Protein AF-0000000084989779 (afdb_homodimer)

pLDDT: mean 95.91, std 6.31, range [48.44, 98.94]

Sequence (964 aa):
MLGKYGVFPPTDPEFEDPPKLDKYDVIVVGGGGGGYHGAFQLSAGGYRVLMVDDKGNLGGNCLYEGCIPSKSVFYMVYLAERLRRLAKRSAGAAEVKAIWEEAVDHKDEVQYLRYLQHIREIKEHGNVDFVKGVARVLDGRRVEVTAVDGSWRKTVEGSRLLLATGSVAVRLPIPGAELAIGSEELFGYRTKRRTLPREVVVIGGGYIGVEVASAMASAGAKVTVVEMLPRIMSGWDSSIVSMIEGALKGRGVEILTNSRVTAIREESGQKVVEFQRPDGSKGTVAGEEVVMAVGRKPYVEGLEALGIVEKGRVVADSSMSTKAPGVYAAGDVLGKYMLYHAAVKESTVAAWNIMMGRPVYEVNFNAIPLTLFTEPEAAMVGISEDEARARGIPYVAVQYPLEDDSYAQIVGVREGWVKLIVERESQRIIGGSVYGEAASMIINEIALAVAVNARVRDLALLAHAHPTIFESIDRAAVRFSLMLGKYGVFPPTDPEFEDPPKLDKYDVIVVGGGGGGYHGAFQLSAGGYRVLMVDDKGNLGGNCLYEGCIPSKSVFYMVYLAERLRRLAKRSAGAAEVKAIWEEAVDHKDEVQYLRYLQHIREIKEHGNVDFVKGVARVLDGRRVEVTAVDGSWRKTVEGSRLLLATGSVAVRLPIPGAELAIGSEELFGYRTKRRTLPREVVVIGGGYIGVEVASAMASAGAKVTVVEMLPRIMSGWDSSIVSMIEGALKGRGVEILTNSRVTAIREESGQKVVEFQRPDGSKGTVAGEEVVMAVGRKPYVEGLEALGIVEKGRVVADSSMSTKAPGVYAAGDVLGKYMLYHAAVKESTVAAWNIMMGRPVYEVNFNAIPLTLFTEPEAAMVGISEDEARARGIPYVAVQYPLEDDSYAQIVGVREGWVKLIVERESQRIIGGSVYGEAASMIINEIALAVAVNARVRDLALLAHAHPTIFESIDRAAVRFSL

Secondary structure (DSSP, 8-state):
-TT--SSPPP--GGGGSPPS-SEEEEEEE--STTTHHHHHHHHHTT--EEEEETTSSSSHHHHHTSHHHHHHHHHHHHHHHHHHHH-TTTS----HHHHHHHHHHHHHHHHHHHHHHHHHHHHH-TTEEEEEEEEEE-SSSEEEEEETTSS-EEEEEEEEEEE---EEE----STTGGGSB-HHHHHSTT-S--S--SEEEEE--SHHHHHHHHHHHHHT-EEEEE-SSSSSSTTS-HHHHHHHHHHHHHTT-EEE-S-EEEEEEEETTEEEEEEE-TTS-EEEEEESEEEE---EEE--TT-GGGT-EETTEE---TT-B-SSTTEEE-SGGGSS---HHHHHHHHHHHHHHHHHTS------GGG--EEE-SSSEEEEEE--HHHHHHHT--EEEEEEEGGG-HHHHHHT----EEEEEEETTT-BEEEEEEEETTHHHHHHHHHHHHHTT-BHHHHHT----TTSTTHHHHHHHTT---/-TT--SSPPP--GGGGSPPS-SEEEEEEE--STTTHHHHHHHHHTT--EEEEETTSSSSHHHHHTSHHHHHHHHHHHHHHHHHHHH-TTTS----HHHHHHHHHHHHHHHHHHHHHHHHHHHHH-TTEEEEEEEEEE-SSSEEEEEETTSS-EEEEEEEEEEE---EEE----STTGGGSB-HHHHHSTT-S--S--SEEEEE--SHHHHHHHHHHHHHT-EEEEE-SSSSSSTTS-HHHHHHHHHHHHHTT-EEE-S-EEEEEEEETTEEEEEEE-TTS-EEEEEESEEEE---EEE--TT-GGGT-EETTEE---TT-B-SSTTEEE-SGGGSS---HHHHHHHHHHHHHHHHHTS------GGG--EEE-SSSEEEEEE--HHHHHHHT--EEEEEEEGGG-HHHHHHT----EEEEEEETTT-BEEEEEEEETTHHHHHHHHHHHHHTT-BHHHHHT----SS-TTHHHHHHHTT---

InterPro domains:
  IPR001100 Pyridine nucleotide-disulphide oxidoreductase, class I [PIRSF000350] (22-477)
  IPR004099 Pyridine nucleotide-disulphide oxidoreductase, dimerisation domain [PF02852] (368-476)
  IPR012999 Pyridine nucleotide-disulphide oxidoreductase, class I, active site [PS00076] (59-69)
  IPR016156 FAD/NAD-linked reductase, dimerisation domain superfamily [G3DSA:3.30.390.30] (366-481)
  IPR016156 FAD/NAD-linked reductase, dimerisation domain superfamily [SSF55424] (366-479)
  IPR023753 FAD/NAD(P)-binding domain [PF07992] (24-346)
  IPR036188 FAD/NAD(P)-binding domain superfamily [G3DSA:3.50.50.60] (24-351)
  IPR036188 FAD/NAD(P)-binding domain superfamily [G3DSA:3.50.50.60] (174-299)
  IPR036188 FAD/NAD(P)-binding domain superfamily [SSF51905] (12-354)
  IPR050151 Class-I pyridine nucleotide-disulfide oxidoreductase [PTHR22912] (23-478)

Radius of gyration: 29.81 Å; Cα contacts (8 Å, |Δi|>4): 2461; chains: 2; bounding box: 59×95×90 Å

Foldseek 3Di:
DQQDAPDFADADPQQADPFPDQEWQEEEEAQALLGVLLVLVLLVVPTQYEYEGQSRFHHPCCLFQRVQQLVLQLVLLVVLLLCCVPVVPPSPPPPLQVSQLVSLVRSLVRSNVVRVVRNVSQVVRVSYRHHNFHWFDPEQFKIWTARSVRPDIDIHGHSFYEYENAWDADFDPAAASVQAAERCQSGGNPHPPRGQFQEEEEEAQAQVRLAVLQSSLSSPHQYEYEELAQFGHPPDDPVLSVVSVVVSVVSRYHYHYQWAWHYWDDDPQWIKTKTAHPVGDIDIDITNHYYYHHDIAADCPNVVVHVQDDPRAGDAAQLQDTPRPRYGYFECSRVPPNDSVRSNVSSNSVSVCSSVVHRPDGDPQQLDKDKRVHVFIKIKGFADPVRCVVVVFAWDKFKFFQLPAPVCVVSVKRGWIKIFIARDPLQWTGMIMTTIHPRVPLSNVSSVSNVVRPHLVVLLPDDDDPPDPNVRSNVRSVPDDD/DQLDAPDFADADPQQADPFPDQEWQEEEEAQALLGVLLVLVLLVVPTQYEYEGQSRFHHPCCLFQRVQQLVLQLVLLVVLLLCCVPVVPPSPPPVLQVSQLVSLVRSLVRSNVVRVVRNVSQVVRVSYRHHNFHWFDPEQFKIWTARSVRPDIGIHGHSFYEYENAWDADFDPAAASVQAAERCQSGGNPHPPRGQFQEEEEEAQAQVRLAVLQSSLSSPHQYEYEELAQFGHPPDDPVLSVVSVVVSVVSNYHYHYQWAWHYWDDDPQWIKTKTAHPVGDIDIDITNHYYYHHDIAADCPNVVVHVQDDPRAGDAAQLQDTPRPRYGYFECSRVPPNDSVRSNVSSNSVSVCSSVVHRPDGDPQQLDKDKRVHVFIKIKGFADPVRCVVVVFAWDKFKFFQLPAPVCVVSVKRGWIKMFIARDPLQWTGMIMTTIHPRVPLSNVSSVSNVVRPHLVVLLPDDDDPPDPNVRSNVRSVPDDD

Solvent-accessible surface area (backbone atoms only — not comparable to full-atom values): 47451 Å² total; per-residue (Å²): 112,91,61,68,61,96,54,71,60,70,62,58,77,74,24,62,43,75,77,90,60,60,66,32,51,31,34,28,40,20,28,18,39,18,16,44,53,10,51,51,52,33,31,76,71,69,36,40,30,36,37,33,20,46,60,36,48,63,40,41,59,38,45,42,24,32,57,52,23,46,50,24,29,41,49,47,46,48,50,53,50,49,43,44,68,63,29,75,77,63,46,53,80,55,57,50,64,56,47,44,41,40,14,50,52,48,18,40,51,38,45,51,53,47,40,54,48,43,53,52,53,48,65,72,35,78,43,45,48,57,25,26,14,47,76,42,56,75,52,68,37,34,35,36,39,30,32,68,84,62,82,48,74,49,72,30,36,19,70,24,30,39,44,9,60,22,57,42,76,48,72,71,95,38,58,44,47,82,72,40,37,42,51,52,51,64,33,17,58,77,44,85,59,53,71,77,54,67,25,35,32,28,37,21,33,39,72,66,22,45,29,50,46,38,45,41,27,71,42,65,24,44,31,35,36,36,16,53,46,84,54,58,45,78,91,55,60,65,70,57,45,52,51,51,51,50,46,39,44,73,56,57,38,44,77,41,50,37,25,39,72,58,34,36,44,80,55,96,87,25,38,33,38,31,27,36,30,91,86,66,51,71,50,75,51,71,15,67,41,40,38,48,31,69,52,65,42,31,45,51,84,64,44,57,87,60,72,33,56,55,96,66,16,40,54,54,52,61,34,14,43,34,86,38,75,53,30,29,41,15,23,26,18,44,59,73,60,74,39,62,31,50,5,32,38,34,8,37,29,30,30,53,18,61,73,65,72,46,82,79,42,63,60,64,76,59,25,45,51,46,69,42,78,35,79,61,17,27,21,35,24,43,48,46,73,68,53,29,60,74,71,66,50,64,62,47,78,29,60,28,58,24,67,77,32,69,33,26,44,54,75,70,42,34,58,48,32,33,36,40,31,26,34,59,89,81,33,24,30,48,18,33,40,26,35,15,70,61,11,55,59,52,42,40,43,54,19,48,32,35,67,69,54,34,36,40,65,61,42,33,60,44,32,35,37,71,81,34,66,59,36,42,54,23,58,10,33,59,64,64,74,134,112,90,60,68,61,98,55,70,60,69,62,59,78,75,26,63,45,75,78,90,60,59,67,32,50,30,33,28,39,20,28,18,39,18,17,44,53,11,52,53,52,33,31,76,70,69,37,39,31,37,36,33,18,47,61,36,50,63,42,40,61,38,44,41,24,32,57,52,24,45,49,24,29,42,48,47,48,47,52,53,48,48,43,45,69,63,30,76,78,64,46,52,79,57,56,51,61,58,48,43,40,42,15,51,51,47,18,40,50,40,44,50,53,50,39,54,48,42,54,51,53,48,66,71,35,79,44,45,48,57,27,26,14,46,76,42,57,74,50,70,37,34,35,38,38,29,33,66,86,60,82,48,72,48,72,33,37,19,71,25,32,39,45,9,60,22,56,43,78,48,74,72,94,39,58,42,48,82,72,39,40,42,51,52,52,65,33,16,57,77,43,86,58,51,71,78,55,68,25,37,32,29,38,22,33,39,70,66,23,46,28,49,46,39,45,43,28,69,37,65,24,44,31,35,34,36,14,53,46,86,57,59,46,78,90,56,58,65,70,57,47,51,51,51,50,50,44,38,42,73,57,57,37,43,78,41,49,36,26,38,72,59,34,34,45,79,55,96,88,26,40,35,39,30,27,37,30,92,88,64,52,71,49,73,49,71,15,66,40,38,39,47,31,69,51,67,42,30,46,51,84,65,45,56,88,60,71,34,56,56,96,65,16,40,52,51,51,60,36,14,43,35,86,39,75,54,30,28,42,15,22,26,19,42,60,74,60,74,40,62,31,49,5,32,39,32,9,39,30,30,30,52,18,61,75,66,72,45,82,79,42,62,59,65,75,58,24,43,48,47,67,43,77,35,79,60,16,28,19,36,23,44,49,46,72,68,53,30,60,75,70,66,50,64,63,47,77,31,61,29,58,25,67,76,31,68,34,25,46,52,74,68,43,33,56,50,32,32,36,41,29,26,34,61,88,80,33,24,31,49,17,33,38,27,35,13,70,61,11,55,58,52,42,40,43,54,18,49,32,35,67,69,54,34,36,42,65,62,42,33,59,45,32,34,39,72,81,33,66,57,37,42,53,22,58,9,32,59,64,63,75,132

Structure (mmCIF, N/CA/C/O backbone):
data_AF-0000000084989779-model_v1
#
loop_
_entity.id
_entity.type
_entity.pdbx_description
1 polymer 'Pyruvate/2-oxoglutarate dehydrogenase complex dihydrolipoamide dehydrogenase (E3) component'
#
loop_
_atom_site.group_PDB
_atom_site.id
_atom_site.type_symbol
_atom_site.label_atom_id
_atom_site.label_alt_id
_atom_site.label_comp_id
_atom_site.label_asym_id
_atom_site.label_entity_id
_atom_site.label_seq_id
_atom_site.pdbx_PDB_ins_code
_atom_site.Cartn_x
_atom_site.Cartn_y
_atom_site.Cartn_z
_atom_site.occupancy
_atom_site.B_iso_or_equiv
_atom_site.auth_seq_id
_atom_site.auth_comp_id
_atom_site.auth_asym_id
_atom_site.auth_atom_id
_atom_site.pdbx_PDB_model_num
ATOM 1 N N . MET A 1 1 ? 7.637 -32 -17.719 1 66.69 1 MET A N 1
ATOM 2 C CA . MET A 1 1 ? 7 -33.25 -17.266 1 66.69 1 MET A CA 1
ATOM 3 C C . MET A 1 1 ? 6.867 -33.281 -15.75 1 66.69 1 MET A C 1
ATOM 5 O O . MET A 1 1 ? 7.715 -32.75 -15.039 1 66.69 1 MET A O 1
ATOM 9 N N . LEU A 1 2 ? 5.672 -33.656 -15.375 1 83.75 2 LEU A N 1
ATOM 10 C CA . LEU A 1 2 ? 5.395 -33.781 -13.945 1 83.75 2 LEU A CA 1
ATOM 11 C C . LEU A 1 2 ? 6.41 -34.719 -13.273 1 83.75 2 LEU A C 1
ATOM 13 O O . LEU A 1 2 ? 6.82 -35.719 -13.859 1 83.75 2 LEU A O 1
ATOM 17 N N . GLY A 1 3 ? 6.926 -34.25 -12.211 1 85.81 3 GLY A N 1
ATOM 18 C CA . GLY A 1 3 ? 7.797 -35.094 -11.398 1 85.81 3 GLY A CA 1
ATOM 19 C C . GLY A 1 3 ? 9.266 -34.938 -11.758 1 85.81 3 GLY A C 1
ATOM 20 O O . GLY A 1 3 ? 10.102 -35.719 -11.281 1 85.81 3 GLY A O 1
ATOM 21 N N . LYS A 1 4 ? 9.562 -34.062 -12.648 1 87.5 4 LYS A N 1
ATOM 22 C CA . LYS A 1 4 ? 10.953 -33.812 -13.047 1 87.5 4 LYS A CA 1
ATOM 23 C C . LYS A 1 4 ? 11.391 -32.406 -12.695 1 87.5 4 LYS A C 1
ATOM 25 O O . LYS A 1 4 ? 11.141 -31.469 -13.461 1 87.5 4 LYS A O 1
ATOM 30 N N . TYR A 1 5 ? 12.055 -32.312 -11.648 1 90.75 5 TYR A N 1
ATOM 31 C CA . TYR A 1 5 ? 12.547 -31.031 -11.18 1 90.75 5 TYR A CA 1
ATOM 32 C C . TYR A 1 5 ? 14.039 -31.094 -10.875 1 90.75 5 TYR A C 1
ATOM 34 O O . TYR A 1 5 ? 14.539 -32.125 -10.398 1 90.75 5 TYR A O 1
ATOM 42 N N . GLY A 1 6 ? 14.75 -30.062 -11.273 1 87.19 6 GLY A N 1
ATOM 43 C CA . GLY A 1 6 ? 16.156 -30.016 -10.938 1 87.19 6 GLY A CA 1
ATOM 44 C C . GLY A 1 6 ? 16.422 -30.203 -9.453 1 87.19 6 GLY A C 1
ATOM 45 O O . GLY A 1 6 ? 17.312 -30.969 -9.055 1 87.19 6 GLY A O 1
ATOM 46 N N . VAL A 1 7 ? 15.797 -29.469 -8.656 1 94.19 7 VAL A N 1
ATOM 47 C CA . VAL A 1 7 ? 15.812 -29.578 -7.203 1 94.19 7 VAL A CA 1
ATOM 48 C C . VAL A 1 7 ? 14.383 -29.625 -6.676 1 94.19 7 VAL A C 1
ATOM 50 O O . VAL A 1 7 ? 13.586 -28.719 -6.922 1 94.19 7 VAL A O 1
ATOM 53 N N . PHE A 1 8 ? 14.086 -30.734 -5.977 1 95.69 8 PHE A N 1
ATOM 54 C CA . PHE A 1 8 ? 12.766 -30.812 -5.359 1 95.69 8 PHE A CA 1
ATOM 55 C C . PHE A 1 8 ? 12.688 -29.922 -4.125 1 95.69 8 PHE A C 1
ATOM 57 O O . PHE A 1 8 ? 13.672 -29.766 -3.398 1 95.69 8 PHE A O 1
ATOM 64 N N . PRO A 1 9 ? 11.5 -29.328 -3.939 1 96.62 9 PRO A N 1
ATOM 65 C CA . PRO A 1 9 ? 11.32 -28.594 -2.682 1 96.62 9 PRO A CA 1
ATOM 66 C C . PRO A 1 9 ? 11.477 -29.484 -1.453 1 96.62 9 PRO A C 1
ATOM 68 O O . PRO A 1 9 ? 11.305 -30.703 -1.546 1 96.62 9 PRO A O 1
ATOM 71 N N . PRO A 1 10 ? 11.766 -28.812 -0.289 1 96.75 10 PRO A N 1
ATOM 72 C CA . PRO A 1 10 ? 11.695 -29.594 0.942 1 96.75 10 PRO A CA 1
ATOM 73 C C . PRO A 1 10 ? 10.305 -30.188 1.19 1 96.75 10 PRO A C 1
ATOM 75 O O . PRO A 1 10 ? 9.297 -29.531 0.917 1 96.75 10 PRO A O 1
ATOM 78 N N . THR A 1 11 ? 10.312 -31.359 1.663 1 96.88 11 THR A N 1
ATOM 79 C CA . THR A 1 11 ? 9.062 -32.062 1.923 1 96.88 11 THR A CA 1
ATOM 80 C C . THR A 1 11 ? 9.156 -32.875 3.209 1 96.88 11 THR A C 1
ATOM 82 O O . THR A 1 11 ? 10.203 -32.875 3.869 1 96.88 11 THR A O 1
ATOM 85 N N . ASP A 1 12 ? 8 -33.312 3.674 1 97.62 12 ASP A N 1
ATOM 86 C CA . ASP A 1 12 ? 7.957 -34.25 4.797 1 97.62 12 ASP A CA 1
ATOM 87 C C . ASP A 1 12 ? 7.941 -35.688 4.309 1 97.62 12 ASP A C 1
ATOM 89 O O . ASP A 1 12 ? 7.199 -36.031 3.389 1 97.62 12 ASP A O 1
ATOM 93 N N . PRO A 1 13 ? 8.727 -36.594 4.953 1 96.88 13 PRO A N 1
ATOM 94 C CA . PRO A 1 13 ? 8.766 -38 4.527 1 96.88 13 PRO A CA 1
ATOM 95 C C . PRO A 1 13 ? 7.379 -38.656 4.531 1 96.88 13 PRO A C 1
ATOM 97 O O . PRO A 1 13 ? 7.098 -39.531 3.699 1 96.88 13 PRO A O 1
ATOM 100 N N . GLU A 1 14 ? 6.543 -38.219 5.355 1 97.19 14 GLU A N 1
ATOM 101 C CA . GLU A 1 14 ? 5.195 -38.781 5.441 1 97.19 14 GLU A CA 1
ATOM 102 C C . GLU A 1 14 ? 4.406 -38.5 4.164 1 97.19 14 GLU A C 1
ATOM 104 O O . GLU A 1 14 ? 3.473 -39.25 3.834 1 97.19 14 GLU A O 1
ATOM 109 N N . PHE A 1 15 ? 4.797 -37.5 3.443 1 98.38 15 PHE A N 1
ATOM 110 C CA . PHE A 1 15 ? 4.059 -37.125 2.246 1 98.38 15 PHE A CA 1
ATOM 111 C C . PHE A 1 15 ? 4.406 -38.062 1.082 1 98.38 15 PHE A C 1
ATOM 113 O O . PHE A 1 15 ? 3.754 -38 0.036 1 98.38 15 PHE A O 1
ATOM 120 N N . GLU A 1 16 ? 5.359 -38.875 1.215 1 97.56 16 GLU A N 1
ATOM 121 C CA . GLU A 1 16 ? 5.809 -39.781 0.148 1 97.56 16 GLU A CA 1
ATOM 122 C C . GLU A 1 16 ? 5.098 -41.125 0.222 1 97.56 16 GLU A C 1
ATOM 124 O O . GLU A 1 16 ? 5.215 -41.938 -0.692 1 97.56 16 GLU A O 1
ATOM 129 N N . ASP A 1 17 ? 4.355 -41.344 1.3 1 98 17 ASP A N 1
ATOM 130 C CA . ASP A 1 17 ? 3.57 -42.562 1.462 1 98 17 ASP A CA 1
ATOM 131 C C . ASP A 1 17 ? 2.348 -42.562 0.549 1 98 17 ASP A C 1
ATOM 133 O O . ASP A 1 17 ? 1.899 -41.5 0.11 1 98 17 ASP A O 1
ATOM 137 N N . PRO A 1 18 ? 1.848 -43.781 0.181 1 98.44 18 PRO A N 1
ATOM 138 C CA . PRO A 1 18 ? 0.597 -43.812 -0.581 1 98.44 18 PRO A CA 1
ATOM 139 C C . PRO A 1 18 ? -0.578 -43.219 0.188 1 98.44 18 PRO A C 1
ATOM 141 O O . PRO A 1 18 ? -0.499 -43.031 1.406 1 98.44 18 PRO A O 1
ATOM 144 N N . PRO A 1 19 ? -1.633 -42.844 -0.569 1 98.75 19 PRO A N 1
ATOM 145 C CA . PRO A 1 19 ? -2.828 -42.375 0.132 1 98.75 19 PRO A CA 1
ATOM 146 C C . PRO A 1 19 ? -3.246 -43.312 1.274 1 98.75 19 PRO A C 1
ATOM 148 O O . PRO A 1 19 ? -3.199 -44.531 1.132 1 98.75 19 PRO A O 1
ATOM 151 N N . LYS A 1 20 ? -3.703 -42.75 2.35 1 98.12 20 LYS A N 1
ATOM 152 C CA . LYS A 1 20 ? -4.02 -43.5 3.555 1 98.12 20 LYS A CA 1
ATOM 153 C C . LYS A 1 20 ? -5.336 -44.25 3.395 1 98.12 20 LYS A C 1
ATOM 155 O O . LYS A 1 20 ? -5.508 -45.344 3.967 1 98.12 20 LYS A O 1
ATOM 160 N N . LEU A 1 21 ? -6.262 -43.688 2.686 1 98.38 21 LEU A N 1
ATOM 161 C CA . LEU A 1 21 ? -7.59 -44.25 2.539 1 98.38 21 LEU A CA 1
ATOM 162 C C . LEU A 1 21 ? -7.836 -44.688 1.098 1 98.38 21 LEU A C 1
ATOM 164 O O . LEU A 1 21 ? -7.07 -44.344 0.199 1 98.38 21 LEU A O 1
ATOM 168 N N . ASP A 1 22 ? -8.953 -45.469 0.972 1 98.5 22 ASP A N 1
ATOM 169 C CA . ASP A 1 22 ? -9.375 -45.844 -0.368 1 98.5 22 ASP A CA 1
ATOM 170 C C . ASP A 1 22 ? -10.453 -44.906 -0.909 1 98.5 22 ASP A C 1
ATOM 172 O O . ASP A 1 22 ? -10.68 -44.844 -2.119 1 98.5 22 ASP A O 1
ATOM 176 N N . LYS A 1 23 ? -11.133 -44.281 0.035 1 98.62 23 LYS A N 1
ATOM 177 C CA . LYS A 1 23 ? -12.211 -43.375 -0.322 1 98.62 23 LYS A CA 1
ATOM 178 C C . LYS A 1 23 ? -12.086 -42.062 0.433 1 98.62 23 LYS A C 1
ATOM 180 O O . LYS A 1 23 ? -11.797 -42.031 1.632 1 98.62 23 LYS A O 1
ATOM 185 N N . TYR A 1 24 ? -12.211 -40.969 -0.256 1 98.81 24 TYR A N 1
ATOM 186 C CA . TYR A 1 24 ? -12.188 -39.625 0.299 1 98.81 24 TYR A CA 1
ATOM 187 C C . TYR A 1 24 ? -13.453 -38.875 -0.075 1 98.81 24 TYR A C 1
ATOM 189 O O . TYR A 1 24 ? -14.172 -39.25 -1 1 98.81 24 TYR A O 1
ATOM 197 N N . ASP A 1 25 ? -13.82 -37.844 0.706 1 98.81 25 ASP A N 1
ATOM 198 C CA . ASP A 1 25 ? -14.922 -36.969 0.313 1 98.81 25 ASP A CA 1
ATOM 199 C C . ASP A 1 25 ? -14.555 -36.156 -0.926 1 98.81 25 ASP A C 1
ATOM 201 O O . ASP A 1 25 ? -15.375 -36 -1.838 1 98.81 25 ASP A O 1
ATOM 205 N N . VAL A 1 26 ? -13.375 -35.656 -0.969 1 98.88 26 VAL A N 1
ATOM 206 C CA . VAL A 1 26 ? -12.914 -34.844 -2.088 1 98.88 26 VAL A CA 1
ATOM 207 C C . VAL A 1 26 ? -11.469 -35.188 -2.428 1 98.88 26 VAL A C 1
ATOM 209 O O . VAL A 1 26 ? -10.641 -35.344 -1.531 1 98.88 26 VAL A O 1
ATOM 212 N N . ILE A 1 27 ? -11.148 -35.344 -3.674 1 98.94 27 ILE A N 1
ATOM 213 C CA . ILE A 1 27 ? -9.773 -35.438 -4.16 1 98.94 27 ILE A CA 1
ATOM 214 C C . ILE A 1 27 ? -9.383 -34.188 -4.91 1 98.94 27 ILE A C 1
ATOM 216 O O . ILE A 1 27 ? -10.07 -33.781 -5.844 1 98.94 27 ILE A O 1
ATOM 220 N N . VAL A 1 28 ? -8.344 -33.531 -4.453 1 98.94 28 VAL A N 1
ATOM 221 C CA . VAL A 1 28 ? -7.785 -32.344 -5.074 1 98.94 28 VAL A CA 1
ATOM 222 C C . VAL A 1 28 ? -6.516 -32.719 -5.844 1 98.94 28 VAL A C 1
ATOM 224 O O . VAL A 1 28 ? -5.547 -33.188 -5.258 1 98.94 28 VAL A O 1
ATOM 227 N N . VAL A 1 29 ? -6.5 -32.469 -7.137 1 98.62 29 VAL A N 1
ATOM 228 C CA . VAL A 1 29 ? -5.344 -32.75 -7.977 1 98.62 29 VAL A CA 1
ATOM 229 C C . VAL A 1 29 ? -4.551 -31.484 -8.227 1 98.62 29 VAL A C 1
ATOM 231 O O . VAL A 1 29 ? -4.898 -30.688 -9.117 1 98.62 29 VAL A O 1
ATOM 234 N N . GLY A 1 30 ? -3.447 -31.344 -7.562 1 98.44 30 GLY A N 1
ATOM 235 C CA . GLY A 1 30 ? -2.631 -30.141 -7.609 1 98.44 30 GLY A CA 1
ATOM 236 C C . GLY A 1 30 ? -2.568 -29.406 -6.281 1 98.44 30 GLY A C 1
ATOM 237 O O . GLY A 1 30 ? -3.598 -29.188 -5.637 1 98.44 30 GLY A O 1
ATOM 238 N N . GLY A 1 31 ? -1.384 -29.062 -5.883 1 98.38 31 GLY A N 1
ATOM 239 C CA . GLY A 1 31 ? -1.168 -28.391 -4.609 1 98.38 31 GLY A CA 1
ATOM 240 C C . GLY A 1 31 ? -0.806 -26.922 -4.758 1 98.38 31 GLY A C 1
ATOM 241 O O . GLY A 1 31 ? -0.152 -26.344 -3.885 1 98.38 31 GLY A O 1
ATOM 242 N N . GLY A 1 32 ? -1.104 -26.281 -5.922 1 98.25 32 GLY A N 1
ATOM 243 C CA . GLY A 1 32 ? -0.899 -24.859 -6.133 1 98.25 32 GLY A CA 1
ATOM 244 C C . GLY A 1 32 ? -2.053 -24.016 -5.629 1 98.25 32 GLY A C 1
ATOM 245 O O . GLY A 1 32 ? -2.865 -24.469 -4.824 1 98.25 32 GLY A O 1
ATOM 246 N N . GLY A 1 33 ? -2.148 -22.781 -6.051 1 97.81 33 GLY A N 1
ATOM 247 C CA . GLY A 1 33 ? -3.164 -21.828 -5.617 1 97.81 33 GLY A CA 1
ATOM 248 C C . GLY A 1 33 ? -4.578 -22.312 -5.895 1 97.81 33 GLY A C 1
ATOM 249 O O . GLY A 1 33 ? -5.504 -22 -5.145 1 97.81 33 GLY A O 1
ATOM 250 N N . GLY A 1 34 ? -4.746 -23.016 -6.93 1 98.56 34 GLY A N 1
ATOM 251 C CA . GLY A 1 34 ? -6.055 -23.531 -7.293 1 98.56 34 GLY A CA 1
ATOM 252 C C . GLY A 1 34 ? -6.469 -24.75 -6.477 1 98.56 34 GLY A C 1
ATOM 253 O O . GLY A 1 34 ? -7.617 -25.188 -6.555 1 98.56 34 GLY A O 1
ATOM 254 N N . GLY A 1 35 ? -5.512 -25.234 -5.637 1 98.69 35 GLY A N 1
ATOM 255 C CA . GLY A 1 35 ? -5.777 -26.484 -4.938 1 98.69 35 GLY A CA 1
ATOM 256 C C . GLY A 1 35 ? -5.871 -26.312 -3.432 1 98.69 35 GLY A C 1
ATOM 257 O O . GLY A 1 35 ? -6.957 -26.422 -2.855 1 98.69 35 GLY A O 1
ATOM 258 N N . TYR A 1 36 ? -4.77 -25.906 -2.793 1 98.69 36 TYR A N 1
ATOM 259 C CA . TYR A 1 36 ? -4.617 -26.125 -1.359 1 98.69 36 TYR A CA 1
ATOM 260 C C . TYR A 1 36 ? -5.516 -25.188 -0.566 1 98.69 36 TYR A C 1
ATOM 262 O O . TYR A 1 36 ? -5.945 -25.516 0.542 1 98.69 36 TYR A O 1
ATOM 270 N N . HIS A 1 37 ? -5.848 -23.984 -1.052 1 98.44 37 HIS A N 1
ATOM 271 C CA . HIS A 1 37 ? -6.75 -23.109 -0.322 1 98.44 37 HIS A CA 1
ATOM 272 C C . HIS A 1 37 ? -8.133 -23.734 -0.175 1 98.44 37 HIS A C 1
ATOM 274 O O . HIS A 1 37 ? -8.727 -23.688 0.905 1 98.44 37 HIS A O 1
ATOM 280 N N . GLY A 1 38 ? -8.633 -24.297 -1.283 1 98.56 38 GLY A N 1
ATOM 281 C CA . GLY A 1 38 ? -9.891 -25.016 -1.21 1 98.56 38 GLY A CA 1
ATOM 282 C C . GLY A 1 38 ? -9.82 -26.25 -0.333 1 98.56 38 GLY A C 1
ATOM 283 O O . GLY A 1 38 ? -10.734 -26.531 0.443 1 98.56 38 GLY A O 1
ATOM 284 N N . ALA A 1 39 ? -8.719 -26.953 -0.47 1 98.81 39 ALA A N 1
ATOM 285 C CA . ALA A 1 39 ? -8.523 -28.156 0.353 1 98.81 39 ALA A CA 1
ATOM 286 C C . ALA A 1 39 ? -8.602 -27.812 1.839 1 98.81 39 ALA A C 1
ATOM 288 O O . ALA A 1 39 ? -9.219 -28.531 2.617 1 98.81 39 ALA A O 1
ATOM 289 N N . PHE A 1 40 ? -7.965 -26.719 2.26 1 98.44 40 PHE A N 1
ATOM 290 C CA . PHE A 1 40 ? -7.957 -26.312 3.658 1 98.44 40 PHE A CA 1
ATOM 291 C C . PHE A 1 40 ? -9.352 -25.891 4.105 1 98.44 40 PHE A C 1
ATOM 293 O O . PHE A 1 40 ? -9.75 -26.172 5.238 1 98.44 40 PHE A O 1
ATOM 300 N N . GLN A 1 41 ? -10.102 -25.203 3.197 1 97.81 41 GLN A N 1
ATOM 301 C CA . GLN A 1 41 ? -11.484 -24.859 3.527 1 97.81 41 GLN A CA 1
ATOM 302 C C . GLN A 1 41 ? -12.328 -26.125 3.723 1 97.81 41 GLN A C 1
ATOM 304 O O . GLN A 1 41 ? -13.133 -26.188 4.656 1 97.81 41 GLN A O 1
ATOM 309 N N . LEU A 1 42 ? -12.188 -27.078 2.85 1 98.56 42 LEU A N 1
ATOM 310 C CA . LEU A 1 42 ? -12.922 -28.344 2.951 1 98.56 42 LEU A CA 1
ATOM 311 C C . LEU A 1 42 ? -12.57 -29.062 4.242 1 98.56 42 LEU A C 1
ATOM 313 O O . LEU A 1 42 ? -13.461 -29.594 4.922 1 98.56 42 LEU A O 1
ATOM 317 N N . SER A 1 43 ? -11.266 -29.062 4.535 1 98.31 43 SER A N 1
ATOM 318 C CA . SER A 1 43 ? -10.82 -29.656 5.789 1 98.31 43 SER A CA 1
ATOM 319 C C . SER A 1 43 ? -11.492 -29 6.988 1 98.31 43 SER A C 1
ATOM 321 O O . SER A 1 43 ? -11.984 -29.688 7.883 1 98.31 43 SER A O 1
ATOM 323 N N . ALA A 1 44 ? -11.5 -27.719 7.031 1 96.38 44 ALA A N 1
ATOM 324 C CA . ALA A 1 44 ? -12.133 -26.969 8.117 1 96.38 44 ALA A CA 1
ATOM 325 C C . ALA A 1 44 ? -13.617 -27.297 8.211 1 96.38 44 ALA A C 1
ATOM 327 O O . ALA A 1 44 ? -14.211 -27.219 9.297 1 96.38 44 ALA A O 1
ATOM 328 N N . GLY A 1 45 ? -14.195 -27.656 7.102 1 96.88 45 GLY A N 1
ATOM 329 C CA . GLY A 1 45 ? -15.602 -28.031 7.066 1 96.88 45 GLY A CA 1
ATOM 330 C C . GLY A 1 45 ? -15.828 -29.484 7.461 1 96.88 45 GLY A C 1
ATOM 331 O O . GLY A 1 45 ? -16.969 -29.953 7.469 1 96.88 45 GLY A O 1
ATOM 332 N N . GLY A 1 46 ? -14.781 -30.266 7.707 1 97.94 46 GLY A N 1
ATOM 333 C CA . GLY A 1 46 ? -14.906 -31.609 8.219 1 97.94 46 GLY A CA 1
ATOM 334 C C . GLY A 1 46 ? -14.766 -32.688 7.148 1 97.94 46 GLY A C 1
ATOM 335 O O . GLY A 1 46 ? -14.953 -33.875 7.414 1 97.94 46 GLY A O 1
ATOM 336 N N . TYR A 1 47 ? -14.391 -32.344 5.977 1 98.69 47 TYR A N 1
ATOM 337 C CA . TYR A 1 47 ? -14.281 -33.281 4.867 1 98.69 47 TYR A CA 1
ATOM 338 C C . TYR A 1 47 ? -12.938 -34 4.895 1 98.69 47 TYR A C 1
ATOM 340 O O . TYR A 1 47 ? -11.914 -33.406 5.234 1 98.69 47 TYR A O 1
ATOM 348 N N . ARG A 1 48 ? -12.938 -35.25 4.461 1 98.69 48 ARG A N 1
ATOM 349 C CA . ARG A 1 48 ? -11.703 -35.969 4.203 1 98.69 48 ARG A CA 1
ATOM 350 C C . ARG A 1 48 ? -11.172 -35.656 2.803 1 98.69 48 ARG A C 1
ATOM 352 O O . ARG A 1 48 ? -11.797 -36.031 1.808 1 98.69 48 ARG A O 1
ATOM 359 N N . VAL A 1 49 ? -10.031 -35.031 2.812 1 98.94 49 VAL A N 1
ATOM 360 C CA . VAL A 1 49 ? -9.508 -34.562 1.546 1 98.94 49 VAL A CA 1
ATOM 361 C C . VAL A 1 49 ? -8.203 -35.281 1.208 1 98.94 49 VAL A C 1
ATOM 363 O O . VAL A 1 49 ? -7.332 -35.438 2.07 1 98.94 49 VAL A O 1
ATOM 366 N N . LEU A 1 50 ? -8.07 -35.781 -0 1 98.94 50 LEU A N 1
ATOM 367 C CA . LEU A 1 50 ? -6.781 -36.156 -0.563 1 98.94 50 LEU A CA 1
ATOM 368 C C . LEU A 1 50 ? -6.246 -35.062 -1.492 1 98.94 50 LEU A C 1
ATOM 370 O O . LEU A 1 50 ? -6.949 -34.625 -2.404 1 98.94 50 LEU A O 1
ATOM 374 N N . MET A 1 51 ? -5.137 -34.594 -1.248 1 98.88 51 MET A N 1
ATOM 375 C CA . MET A 1 51 ? -4.453 -33.656 -2.125 1 98.88 51 MET A CA 1
ATOM 376 C C . MET A 1 51 ? -3.174 -34.25 -2.689 1 98.88 51 MET A C 1
ATOM 378 O O . MET A 1 51 ? -2.352 -34.781 -1.94 1 98.88 51 MET A O 1
ATOM 382 N N . VAL A 1 52 ? -3 -34.219 -3.992 1 98.81 52 VAL A N 1
ATOM 383 C CA . VAL A 1 52 ? -1.858 -34.844 -4.648 1 98.81 52 VAL A CA 1
ATOM 384 C C . VAL A 1 52 ? -1.078 -33.781 -5.441 1 98.81 52 VAL A C 1
ATOM 386 O O . VAL A 1 52 ? -1.663 -33.031 -6.203 1 98.81 52 VAL A O 1
ATOM 389 N N . ASP A 1 53 ? 0.195 -33.719 -5.289 1 98.5 53 ASP A N 1
ATOM 390 C CA . ASP A 1 53 ? 1.084 -32.875 -6.062 1 98.5 53 ASP A CA 1
ATOM 391 C C . ASP A 1 53 ? 2.438 -33.531 -6.289 1 98.5 53 ASP A C 1
ATOM 393 O O . ASP A 1 53 ? 2.988 -34.156 -5.375 1 98.5 53 ASP A O 1
ATOM 397 N N . ASP A 1 54 ? 3 -33.375 -7.434 1 97.38 54 ASP A N 1
ATOM 398 C CA . ASP A 1 54 ? 4.219 -34.094 -7.785 1 97.38 54 ASP A CA 1
ATOM 399 C C . ASP A 1 54 ? 5.445 -33.438 -7.137 1 97.38 54 ASP A C 1
ATOM 401 O O . ASP A 1 54 ? 6.488 -34.094 -6.992 1 97.38 54 ASP A O 1
ATOM 405 N N . LYS A 1 55 ? 5.359 -32.219 -6.727 1 96.94 55 LYS A N 1
ATOM 406 C CA . LYS A 1 55 ? 6.5 -31.516 -6.121 1 96.94 55 LYS A CA 1
ATOM 407 C C . LYS A 1 55 ? 6.699 -31.969 -4.672 1 96.94 55 LYS A C 1
ATOM 409 O O . LYS A 1 55 ? 7.781 -31.781 -4.109 1 96.94 55 LYS A O 1
ATOM 414 N N . GLY A 1 56 ? 5.688 -32.438 -4.031 1 97.62 56 GLY A N 1
ATOM 415 C CA . GLY A 1 56 ? 5.762 -32.875 -2.646 1 97.62 56 GLY A CA 1
ATOM 416 C C . GLY A 1 56 ? 5.602 -31.734 -1.651 1 97.62 56 GLY A C 1
ATOM 417 O O . GLY A 1 56 ? 5.922 -31.891 -0.47 1 97.62 56 GLY A O 1
ATOM 418 N N . ASN A 1 57 ? 5.195 -30.641 -2.064 1 98.25 57 ASN A N 1
ATOM 419 C CA . ASN A 1 57 ? 4.895 -29.453 -1.26 1 98.25 57 ASN A CA 1
ATOM 420 C C . ASN A 1 57 ? 3.883 -28.547 -1.954 1 98.25 57 ASN A C 1
ATOM 422 O O . ASN A 1 57 ? 3.424 -28.844 -3.057 1 98.25 57 ASN A O 1
ATOM 426 N N . LEU A 1 58 ? 3.42 -27.531 -1.272 1 98.5 58 LEU A N 1
ATOM 427 C CA . LEU A 1 58 ? 2.396 -26.641 -1.803 1 98.5 58 LEU A CA 1
ATOM 428 C C . LEU A 1 58 ? 3.029 -25.453 -2.51 1 98.5 58 LEU A C 1
ATOM 430 O O . LEU A 1 58 ? 4.254 -25.281 -2.492 1 98.5 58 LEU A O 1
ATOM 434 N N . GLY A 1 59 ? 2.174 -24.688 -3.207 1 96.75 59 GLY A N 1
ATOM 435 C CA . GLY A 1 59 ? 2.6 -23.422 -3.768 1 96.75 59 GLY A CA 1
ATOM 436 C C . GLY A 1 59 ? 2.66 -23.422 -5.285 1 96.75 59 GLY A C 1
ATOM 437 O O . GLY A 1 59 ? 2.688 -22.375 -5.914 1 96.75 59 GLY A O 1
ATOM 438 N N . GLY A 1 60 ? 2.721 -24.641 -5.879 1 96.31 60 GLY A N 1
ATOM 439 C CA . GLY A 1 60 ? 2.703 -24.75 -7.328 1 96.31 60 GLY A CA 1
ATOM 440 C C . GLY A 1 60 ? 3.855 -24.016 -7.996 1 96.31 60 GLY A C 1
ATOM 441 O O . GLY A 1 60 ? 4.957 -23.953 -7.449 1 96.31 60 GLY A O 1
ATOM 442 N N . ASN A 1 61 ? 3.633 -23.562 -9.258 1 94.94 61 ASN A N 1
ATOM 443 C CA . ASN A 1 61 ? 4.66 -22.844 -10.016 1 94.94 61 ASN A CA 1
ATOM 444 C C . ASN A 1 61 ? 4.984 -21.5 -9.391 1 94.94 61 ASN A C 1
ATOM 446 O O . ASN A 1 61 ? 6.117 -21.016 -9.484 1 94.94 61 ASN A O 1
ATOM 450 N N . CYS A 1 62 ? 4.008 -20.938 -8.766 1 96.44 62 CYS A N 1
ATOM 451 C CA . CYS A 1 62 ? 4.172 -19.625 -8.148 1 96.44 62 CYS A CA 1
ATOM 452 C C . CYS A 1 62 ? 5.332 -19.625 -7.16 1 96.44 62 CYS A C 1
ATOM 454 O O . CYS A 1 62 ? 6.156 -18.719 -7.164 1 96.44 62 CYS A O 1
ATOM 456 N N . LEU A 1 63 ? 5.348 -20.641 -6.359 1 96.62 63 LEU A N 1
ATOM 457 C CA . LEU A 1 63 ? 6.375 -20.703 -5.324 1 96.62 63 LEU A CA 1
ATOM 458 C C . LEU A 1 63 ? 7.66 -21.312 -5.871 1 96.62 63 LEU A C 1
ATOM 460 O O . LEU A 1 63 ? 8.758 -20.891 -5.496 1 96.62 63 LEU A O 1
ATOM 464 N N . TYR A 1 64 ? 7.613 -22.266 -6.746 1 97.19 64 TYR A N 1
ATOM 465 C CA . TYR A 1 64 ? 8.789 -23 -7.203 1 97.19 64 TYR A CA 1
ATOM 466 C C . TYR A 1 64 ? 9.633 -22.156 -8.148 1 97.19 64 TYR A C 1
ATOM 468 O O . TYR A 1 64 ? 10.859 -22.219 -8.109 1 97.19 64 TYR A O 1
ATOM 476 N N . GLU A 1 65 ? 8.914 -21.375 -9.016 1 96.88 65 GLU A N 1
ATOM 477 C CA . GLU A 1 65 ? 9.68 -20.703 -10.07 1 96.88 65 GLU A CA 1
ATOM 478 C C . GLU A 1 65 ? 9.023 -19.391 -10.484 1 96.88 65 GLU A C 1
ATOM 480 O O . GLU A 1 65 ? 9.539 -18.688 -11.352 1 96.88 65 GLU A O 1
ATOM 485 N N . GLY A 1 66 ? 7.973 -18.984 -9.867 1 96.75 66 GLY A N 1
ATOM 486 C CA . GLY A 1 66 ? 7.141 -17.938 -10.43 1 96.75 66 GLY A CA 1
ATOM 487 C C . GLY A 1 66 ? 7.16 -16.656 -9.602 1 96.75 66 GLY A C 1
ATOM 488 O O . GLY A 1 66 ? 8.219 -16.047 -9.422 1 96.75 66 GLY A O 1
ATOM 489 N N . CYS A 1 67 ? 5.992 -16.359 -9.078 1 96.69 67 CYS A N 1
ATOM 490 C CA . CYS A 1 67 ? 5.719 -15.039 -8.508 1 96.69 67 CYS A CA 1
ATOM 491 C C . CYS A 1 67 ? 6.594 -14.789 -7.285 1 96.69 67 CYS A C 1
ATOM 493 O O . CYS A 1 67 ? 7.223 -13.734 -7.172 1 96.69 67 CYS A O 1
ATOM 495 N N . ILE A 1 68 ? 6.742 -15.719 -6.406 1 98.44 68 ILE A N 1
ATOM 496 C CA . ILE A 1 68 ? 7.402 -15.5 -5.125 1 98.44 68 ILE A CA 1
ATOM 497 C C . ILE A 1 68 ? 8.906 -15.312 -5.344 1 98.44 68 ILE A C 1
ATOM 499 O O . ILE A 1 68 ? 9.477 -14.297 -4.93 1 98.44 68 ILE A O 1
ATOM 503 N N . PRO A 1 69 ? 9.562 -16.234 -5.992 1 98.44 69 PRO A N 1
ATOM 504 C CA . PRO A 1 69 ? 11.008 -16.047 -6.164 1 98.44 69 PRO A CA 1
ATOM 505 C C . PRO A 1 69 ? 11.352 -14.844 -7.035 1 98.44 69 PRO A C 1
ATOM 507 O O . PRO A 1 69 ? 12.297 -14.109 -6.727 1 98.44 69 PRO A O 1
ATOM 510 N N . SER A 1 70 ? 10.633 -14.617 -8.172 1 98.38 70 SER A N 1
ATOM 511 C CA . SER A 1 70 ? 10.953 -13.477 -9.023 1 98.38 70 SER A CA 1
ATOM 512 C C . SER A 1 70 ? 10.812 -12.164 -8.258 1 98.38 70 SER A C 1
ATOM 514 O O . SER A 1 70 ? 11.703 -11.312 -8.297 1 98.38 70 SER A O 1
ATOM 516 N N . LYS A 1 71 ? 9.742 -12.039 -7.52 1 98.44 71 LYS A N 1
ATOM 517 C CA . LYS A 1 71 ? 9.508 -10.781 -6.809 1 98.44 71 LYS A CA 1
ATOM 518 C C . LYS A 1 71 ? 10.469 -10.625 -5.641 1 98.44 71 LYS A C 1
ATOM 520 O O . LYS A 1 71 ? 10.75 -9.5 -5.211 1 98.44 71 LYS A O 1
ATOM 525 N N . SER A 1 72 ? 10.961 -11.711 -5.051 1 98.19 72 SER A N 1
ATOM 526 C CA . SER A 1 72 ? 12.023 -11.625 -4.051 1 98.19 72 SER A CA 1
ATOM 527 C C . SER A 1 72 ? 13.289 -11.008 -4.637 1 98.19 72 SER A C 1
ATOM 529 O O . SER A 1 72 ? 13.914 -10.148 -4.008 1 98.19 72 SER A O 1
ATOM 531 N N . VAL A 1 73 ? 13.609 -11.422 -5.871 1 97 73 VAL A N 1
ATOM 532 C CA . VAL A 1 73 ? 14.781 -10.875 -6.555 1 97 73 VAL A CA 1
ATOM 533 C C . VAL A 1 73 ? 14.523 -9.414 -6.926 1 97 73 VAL A C 1
ATOM 535 O O . VAL A 1 73 ? 15.367 -8.547 -6.664 1 97 73 VAL A O 1
ATOM 538 N N . PHE A 1 74 ? 13.344 -9.141 -7.461 1 97.38 74 PHE A N 1
ATOM 539 C CA . PHE A 1 74 ? 13 -7.797 -7.91 1 97.38 74 PHE A CA 1
ATOM 540 C C . PHE A 1 74 ? 13.055 -6.801 -6.758 1 97.38 74 PHE A C 1
ATOM 542 O O . PHE A 1 74 ? 13.5 -5.664 -6.93 1 97.38 74 PHE A O 1
ATOM 549 N N . TYR A 1 75 ? 12.672 -7.27 -5.57 1 97.12 75 TYR A N 1
ATOM 550 C CA . TYR A 1 75 ? 12.641 -6.395 -4.402 1 97.12 75 TYR A CA 1
ATOM 551 C C . TYR A 1 75 ? 14.039 -5.938 -4.02 1 97.12 75 TYR A C 1
ATOM 553 O O . TYR A 1 75 ? 14.25 -4.766 -3.697 1 97.12 75 TYR A O 1
ATOM 561 N N . MET A 1 76 ? 14.984 -6.828 -4.066 1 94.38 76 MET A N 1
ATOM 562 C CA . MET A 1 76 ? 16.375 -6.492 -3.746 1 94.38 76 MET A CA 1
ATOM 563 C C . MET A 1 76 ? 16.938 -5.508 -4.762 1 94.38 76 MET A C 1
ATOM 565 O O . MET A 1 76 ? 17.641 -4.562 -4.387 1 94.38 76 MET A O 1
ATOM 569 N N . VAL A 1 77 ? 16.578 -5.762 -6.035 1 93.75 77 VAL A N 1
ATOM 570 C CA . VAL A 1 77 ? 17.031 -4.875 -7.098 1 93.75 77 VAL A CA 1
ATOM 571 C C . VAL A 1 77 ? 16.406 -3.492 -6.922 1 93.75 77 VAL A C 1
ATOM 573 O O . VAL A 1 77 ? 17.078 -2.473 -7.082 1 93.75 77 VAL A O 1
ATOM 576 N N . TYR A 1 78 ? 15.195 -3.479 -6.531 1 94.44 78 TYR A N 1
ATOM 577 C CA . TYR A 1 78 ? 14.461 -2.244 -6.281 1 94.44 78 TYR A CA 1
ATOM 578 C C . TYR A 1 78 ? 15.102 -1.441 -5.16 1 94.44 78 TYR A C 1
ATOM 580 O O . TYR A 1 78 ? 15.344 -0.24 -5.305 1 94.44 78 TYR A O 1
ATOM 588 N N . LEU A 1 79 ? 15.406 -2.066 -4.016 1 92.44 79 LEU A N 1
ATOM 589 C CA . LEU A 1 79 ? 16.016 -1.405 -2.865 1 92.44 79 LEU A CA 1
ATOM 590 C C . LEU A 1 79 ? 17.344 -0.771 -3.246 1 92.44 79 LEU A C 1
ATOM 592 O O . LEU A 1 79 ? 17.609 0.386 -2.908 1 92.44 79 LEU A O 1
ATOM 596 N N . ALA A 1 80 ? 18.109 -1.546 -3.957 1 89.44 80 ALA A N 1
ATOM 597 C CA . ALA A 1 80 ? 19.438 -1.085 -4.32 1 89.44 80 ALA A CA 1
ATOM 598 C C . ALA A 1 80 ? 19.375 0.107 -5.273 1 89.44 80 ALA A C 1
ATOM 600 O O . ALA A 1 80 ? 20.094 1.096 -5.094 1 89.44 80 ALA A O 1
ATOM 601 N N . GLU A 1 81 ? 18.5 -0.036 -6.227 1 89.69 81 GLU A N 1
ATOM 602 C CA . GLU A 1 81 ? 18.359 1.039 -7.203 1 89.69 81 GLU A CA 1
ATOM 603 C C . GLU A 1 81 ? 17.828 2.312 -6.547 1 89.69 81 GLU A C 1
ATOM 605 O O . GLU A 1 81 ? 18.312 3.41 -6.84 1 89.69 81 GLU A O 1
ATOM 610 N N . ARG A 1 82 ? 16.891 2.186 -5.66 1 91.38 82 ARG A N 1
ATOM 611 C CA . ARG A 1 82 ? 16.281 3.334 -5 1 91.38 82 ARG A CA 1
ATOM 612 C C . ARG A 1 82 ? 17.281 4.055 -4.105 1 91.38 82 ARG A C 1
ATOM 614 O O . ARG A 1 82 ? 17.359 5.285 -4.113 1 91.38 82 ARG A O 1
ATOM 621 N N . LEU A 1 83 ? 17.953 3.32 -3.326 1 88.12 83 LEU A N 1
ATOM 622 C CA . LEU A 1 83 ? 18.953 3.92 -2.436 1 88.12 83 LEU A CA 1
ATOM 623 C C . LEU A 1 83 ? 20.031 4.641 -3.232 1 88.12 83 LEU A C 1
ATOM 625 O O . LEU A 1 83 ? 20.453 5.738 -2.863 1 88.12 83 LEU A O 1
ATOM 629 N N . ARG A 1 84 ? 20.406 4.016 -4.332 1 86.31 84 ARG A N 1
ATOM 630 C CA . ARG A 1 84 ? 21.422 4.621 -5.176 1 86.31 84 ARG A CA 1
ATOM 631 C C . ARG A 1 84 ? 20.953 5.949 -5.75 1 86.31 84 ARG A C 1
ATOM 633 O O . ARG A 1 84 ? 21.719 6.906 -5.855 1 86.31 84 ARG A O 1
ATOM 640 N N . ARG A 1 85 ? 19.75 6.012 -6.078 1 88 85 ARG A N 1
ATOM 641 C CA . ARG A 1 85 ? 19.188 7.203 -6.695 1 88 85 ARG A CA 1
ATOM 642 C C . ARG A 1 85 ? 19.031 8.328 -5.676 1 88 85 ARG A C 1
ATOM 644 O O . ARG A 1 85 ? 19.234 9.5 -5.996 1 88 85 ARG A O 1
ATOM 651 N N . LEU A 1 86 ? 18.688 7.996 -4.453 1 90 86 LEU A N 1
ATOM 652 C CA . LEU A 1 86 ? 18.344 9.008 -3.463 1 90 86 LEU A CA 1
ATOM 653 C C . LEU A 1 86 ? 19.578 9.406 -2.65 1 90 86 LEU A C 1
ATOM 655 O O . LEU A 1 86 ? 19.688 10.562 -2.221 1 90 86 LEU A O 1
ATOM 659 N N . ALA A 1 87 ? 20.391 8.43 -2.322 1 83.62 87 ALA A N 1
ATOM 660 C CA . ALA A 1 87 ? 21.609 8.695 -1.578 1 83.62 87 ALA A CA 1
ATOM 661 C C . ALA A 1 87 ? 22.781 8.969 -2.525 1 83.62 87 ALA A C 1
ATOM 663 O O . ALA A 1 87 ? 23.625 8.102 -2.752 1 83.62 87 ALA A O 1
ATOM 664 N N . LYS A 1 88 ? 22.938 10.148 -2.904 1 73.75 88 LYS A N 1
ATOM 665 C CA . LYS A 1 88 ? 23.844 10.539 -3.986 1 73.75 88 LYS A CA 1
ATOM 666 C C . LYS A 1 88 ? 25.297 10.414 -3.557 1 73.75 88 LYS A C 1
ATOM 668 O O . LYS A 1 88 ? 26.172 10.172 -4.387 1 73.75 88 LYS A O 1
ATOM 673 N N . ARG A 1 89 ? 25.656 10.523 -2.309 1 69.12 89 ARG A N 1
ATOM 674 C CA . ARG A 1 89 ? 27.047 10.57 -1.85 1 69.12 89 ARG A CA 1
ATOM 675 C C . ARG A 1 89 ? 27.469 9.227 -1.251 1 69.12 89 ARG A C 1
ATOM 677 O O . ARG A 1 89 ? 28.578 8.758 -1.5 1 69.12 89 ARG A O 1
ATOM 684 N N . SER A 1 90 ? 26.734 8.742 -0.418 1 59.19 90 SER A N 1
ATOM 685 C CA . SER A 1 90 ? 27.125 7.609 0.421 1 59.19 90 SER A CA 1
ATOM 686 C C . SER A 1 90 ? 26.875 6.285 -0.296 1 59.19 90 SER A C 1
ATOM 688 O O . SER A 1 90 ? 27.5 5.27 0.039 1 59.19 90 SER A O 1
ATOM 690 N N . ALA A 1 91 ? 25.812 6.258 -1.017 1 58.78 91 ALA A N 1
ATOM 691 C CA . ALA A 1 91 ? 25.484 4.949 -1.573 1 58.78 91 ALA A CA 1
ATOM 692 C C . ALA A 1 91 ? 26.484 4.547 -2.656 1 58.78 91 ALA A C 1
ATOM 694 O O . ALA A 1 91 ? 26.469 5.109 -3.754 1 58.78 91 ALA A O 1
ATOM 695 N N . GLY A 1 92 ? 27.719 4.586 -2.098 1 52.62 92 GLY A N 1
ATOM 696 C CA . GLY A 1 92 ? 28.719 4.086 -3.029 1 52.62 92 GLY A CA 1
ATOM 697 C C . GLY A 1 92 ? 28.156 3.088 -4.027 1 52.62 92 GLY A C 1
ATOM 698 O O . GLY A 1 92 ? 27.047 2.578 -3.846 1 52.62 92 GLY A O 1
ATOM 699 N N . ALA A 1 93 ? 28.734 3.15 -5.207 1 48.44 93 ALA A N 1
ATOM 700 C CA . ALA A 1 93 ? 28.484 2.188 -6.277 1 48.44 93 ALA A CA 1
ATOM 701 C C . ALA A 1 93 ? 28.453 0.762 -5.734 1 48.44 93 ALA A C 1
ATOM 703 O O . ALA A 1 93 ? 29.484 0.124 -5.559 1 48.44 93 ALA A O 1
ATOM 704 N N . ALA A 1 94 ? 28.031 0.632 -4.414 1 50.75 94 ALA A N 1
ATOM 705 C CA . ALA A 1 94 ? 27.969 -0.816 -4.234 1 50.75 94 ALA A CA 1
ATOM 706 C C . ALA A 1 94 ? 27.641 -1.518 -5.551 1 50.75 94 ALA A C 1
ATOM 708 O O . ALA A 1 94 ? 26.875 -0.996 -6.367 1 50.75 94 ALA A O 1
ATOM 709 N N . GLU A 1 95 ? 28.453 -2.422 -5.902 1 57.16 95 GLU A N 1
ATOM 710 C CA . GLU A 1 95 ? 28.438 -3.154 -7.164 1 57.16 95 GLU A CA 1
ATOM 711 C C . GLU A 1 95 ? 27.062 -3.76 -7.438 1 57.16 95 GLU A C 1
ATOM 713 O O . GLU A 1 95 ? 26.688 -4.781 -6.848 1 57.16 95 GLU A O 1
ATOM 718 N N . VAL A 1 96 ? 26.125 -2.975 -7.984 1 60.31 96 VAL A N 1
ATOM 719 C CA . VAL A 1 96 ? 24.828 -3.449 -8.461 1 60.31 96 VAL A CA 1
ATOM 720 C C . VAL A 1 96 ? 24.938 -4.902 -8.914 1 60.31 96 VAL A C 1
ATOM 722 O O . VAL A 1 96 ? 24.016 -5.699 -8.711 1 60.31 96 VAL A O 1
ATOM 725 N N . LYS A 1 97 ? 26.172 -5.113 -9.273 1 64.31 97 LYS A N 1
ATOM 726 C CA . LYS A 1 97 ? 26.328 -6.465 -9.789 1 64.31 97 LYS A CA 1
ATOM 727 C C . LYS A 1 97 ? 26.312 -7.492 -8.664 1 64.31 97 LYS A C 1
ATOM 729 O O . LYS A 1 97 ? 25.781 -8.594 -8.828 1 64.31 97 LYS A O 1
ATOM 734 N N . ALA A 1 98 ? 26.75 -7.051 -7.57 1 78.31 98 ALA A N 1
ATOM 735 C CA . ALA A 1 98 ? 26.781 -8 -6.461 1 78.31 98 ALA A CA 1
ATOM 736 C C . ALA A 1 98 ? 25.391 -8.172 -5.859 1 78.31 98 ALA A C 1
ATOM 738 O O . ALA A 1 98 ? 25.125 -9.164 -5.18 1 78.31 98 ALA A O 1
ATOM 739 N N . ILE A 1 99 ? 24.484 -7.387 -6.305 1 86.75 99 ILE A N 1
ATOM 740 C CA . ILE A 1 99 ? 23.156 -7.375 -5.711 1 86.75 99 ILE A CA 1
ATOM 741 C C . ILE A 1 99 ? 22.328 -8.531 -6.27 1 86.75 99 ILE A C 1
ATOM 743 O O . ILE A 1 99 ? 21.516 -9.125 -5.551 1 86.75 99 ILE A O 1
ATOM 747 N N . TRP A 1 100 ? 22.672 -8.945 -7.488 1 91.62 100 TRP A N 1
ATOM 748 C CA . TRP A 1 100 ? 21.891 -10.016 -8.094 1 91.62 100 TRP A CA 1
ATOM 749 C C . TRP A 1 100 ? 22.141 -11.344 -7.379 1 91.62 100 TRP A C 1
ATOM 751 O O . TRP A 1 100 ? 21.203 -12.07 -7.066 1 91.62 100 TRP A O 1
ATOM 761 N N . GLU A 1 101 ? 23.344 -11.57 -7.086 1 92.44 101 GLU A N 1
ATOM 762 C CA . GLU A 1 101 ? 23.688 -12.812 -6.395 1 92.44 101 GLU A CA 1
ATOM 763 C C . GLU A 1 101 ? 23.031 -12.867 -5.016 1 92.44 101 GLU A C 1
ATOM 765 O O . GLU A 1 101 ? 22.484 -13.906 -4.617 1 92.44 101 GLU A O 1
ATOM 770 N N . GLU A 1 102 ? 23.078 -11.812 -4.367 1 92.44 102 GLU A N 1
ATOM 771 C CA . GLU A 1 102 ? 22.453 -11.742 -3.043 1 92.44 102 GLU A CA 1
ATOM 772 C C . GLU A 1 102 ? 20.938 -11.836 -3.137 1 92.44 102 GLU A C 1
ATOM 774 O O . GLU A 1 102 ? 20.281 -12.398 -2.25 1 92.44 102 GLU A O 1
ATOM 779 N N . ALA A 1 103 ? 20.438 -11.242 -4.203 1 95 103 ALA A N 1
ATOM 780 C CA . ALA A 1 103 ? 19 -11.344 -4.43 1 95 103 ALA A CA 1
ATOM 781 C C . ALA A 1 103 ? 18.578 -12.797 -4.633 1 95 103 ALA A C 1
ATOM 783 O O . ALA A 1 103 ? 17.531 -13.219 -4.141 1 95 103 ALA A O 1
ATOM 784 N N . VAL A 1 104 ? 19.375 -13.539 -5.332 1 95.75 104 VAL A N 1
ATOM 785 C CA . VAL A 1 104 ? 19.094 -14.953 -5.574 1 95.75 104 VAL A CA 1
ATOM 786 C C . VAL A 1 104 ? 19.203 -15.734 -4.266 1 95.75 104 VAL A C 1
ATOM 788 O O . VAL A 1 104 ? 18.406 -16.641 -4.016 1 95.75 104 VAL A O 1
ATOM 791 N N . ASP A 1 105 ? 20.172 -15.359 -3.393 1 95.31 105 ASP A N 1
ATOM 792 C CA . ASP A 1 105 ? 20.266 -15.961 -2.066 1 95.31 105 ASP A CA 1
ATOM 793 C C . ASP A 1 105 ? 19 -15.711 -1.257 1 95.31 105 ASP A C 1
ATOM 795 O O . ASP A 1 105 ? 18.453 -16.625 -0.64 1 95.31 105 ASP A O 1
ATOM 799 N N . HIS A 1 106 ? 18.594 -14.492 -1.293 1 96.38 106 HIS A N 1
ATOM 800 C CA . HIS A 1 106 ? 17.406 -14.094 -0.561 1 96.38 106 HIS A CA 1
ATOM 801 C C . HIS A 1 106 ? 16.172 -14.859 -1.062 1 96.38 106 HIS A C 1
ATOM 803 O O . HIS A 1 106 ? 15.359 -15.328 -0.263 1 96.38 106 HIS A O 1
ATOM 809 N N . LYS A 1 107 ? 16.094 -14.961 -2.326 1 97.62 107 LYS A N 1
ATOM 810 C CA . LYS A 1 107 ? 15 -15.695 -2.951 1 97.62 107 LYS A CA 1
ATOM 811 C C . LYS A 1 107 ? 14.953 -17.141 -2.465 1 97.62 107 LYS A C 1
ATOM 813 O O . LYS A 1 107 ? 13.883 -17.672 -2.172 1 97.62 107 LYS A O 1
ATOM 818 N N . ASP A 1 108 ? 16.078 -17.766 -2.391 1 97.69 108 ASP A N 1
ATOM 819 C CA . ASP A 1 108 ? 16.156 -19.141 -1.916 1 97.69 108 ASP A CA 1
ATOM 820 C C . ASP A 1 108 ? 15.695 -19.25 -0.462 1 97.69 108 ASP A C 1
ATOM 822 O O . ASP A 1 108 ? 15.016 -20.203 -0.088 1 97.69 108 ASP A O 1
ATOM 826 N N . GLU A 1 109 ? 16.047 -18.297 0.306 1 97.5 109 GLU A N 1
ATOM 827 C CA . GLU A 1 109 ? 15.656 -18.266 1.711 1 97.5 109 GLU A CA 1
ATOM 828 C C . GLU A 1 109 ? 14.148 -18.109 1.856 1 97.5 109 GLU A C 1
ATOM 830 O O . GLU A 1 109 ? 13.523 -18.797 2.678 1 97.5 109 GLU A O 1
ATOM 835 N N . VAL A 1 110 ? 13.57 -17.25 1.074 1 98.38 110 VAL A N 1
ATOM 836 C CA . VAL A 1 110 ? 12.133 -17.031 1.112 1 98.38 110 VAL A CA 1
ATOM 837 C C . VAL A 1 110 ? 11.391 -18.297 0.7 1 98.38 110 VAL A C 1
ATOM 839 O O . VAL A 1 110 ? 10.422 -18.703 1.349 1 98.38 110 VAL A O 1
ATOM 842 N N . GLN A 1 111 ? 11.844 -18.891 -0.36 1 98.62 111 GLN A N 1
ATOM 843 C CA . GLN A 1 111 ? 11.219 -20.141 -0.803 1 98.62 111 GLN A CA 1
ATOM 844 C C . GLN A 1 111 ? 11.305 -21.203 0.276 1 98.62 111 GLN A C 1
ATOM 846 O O . GLN A 1 111 ? 10.312 -21.891 0.563 1 98.62 111 GLN A O 1
ATOM 851 N N . TYR A 1 112 ? 12.461 -21.297 0.871 1 98.5 112 TYR A N 1
ATOM 852 C CA . TYR A 1 112 ? 12.656 -22.281 1.922 1 98.5 112 TYR A CA 1
ATOM 853 C C . TYR A 1 112 ? 11.695 -22.047 3.082 1 98.5 112 TYR A C 1
ATOM 855 O O . TYR A 1 112 ? 11.039 -22.984 3.551 1 98.5 112 TYR A O 1
ATOM 863 N N . LEU A 1 113 ? 11.633 -20.875 3.494 1 98.31 113 LEU A N 1
ATOM 864 C CA . LEU A 1 113 ? 10.742 -20.484 4.586 1 98.31 113 LEU A CA 1
ATOM 865 C C . LEU A 1 113 ? 9.297 -20.844 4.262 1 98.31 113 LEU A C 1
ATOM 867 O O . LEU A 1 113 ? 8.57 -21.344 5.121 1 98.31 113 LEU A O 1
ATOM 871 N N . ARG A 1 114 ? 8.906 -20.609 3.107 1 98.44 114 ARG A N 1
ATOM 872 C CA . ARG A 1 114 ? 7.523 -20.859 2.709 1 98.44 114 ARG A CA 1
ATOM 873 C C . ARG A 1 114 ? 7.238 -22.359 2.627 1 98.44 114 ARG A C 1
ATOM 875 O O . ARG A 1 114 ? 6.148 -22.812 2.984 1 98.44 114 ARG A O 1
ATOM 882 N N . TYR A 1 115 ? 8.195 -23.094 2.125 1 98.56 115 TYR A N 1
ATOM 883 C CA . TYR A 1 115 ? 8.008 -24.531 2.062 1 98.56 115 TYR A CA 1
ATOM 884 C C . TYR A 1 115 ? 7.84 -25.125 3.459 1 98.56 115 TYR A C 1
ATOM 886 O O . TYR A 1 115 ? 6.996 -26 3.674 1 98.56 115 TYR A O 1
ATOM 894 N N . LEU A 1 116 ? 8.609 -24.641 4.414 1 98.5 116 LEU A N 1
ATOM 895 C CA . LEU A 1 116 ? 8.453 -25.094 5.789 1 98.5 116 LEU A CA 1
ATOM 896 C C . LEU A 1 116 ? 7.078 -24.719 6.336 1 98.5 116 LEU A C 1
ATOM 898 O O . LEU A 1 116 ? 6.449 -25.516 7.043 1 98.5 116 LEU A O 1
ATOM 902 N N . GLN A 1 117 ? 6.703 -23.578 6.031 1 98.44 117 GLN A N 1
ATOM 903 C CA . GLN A 1 117 ? 5.379 -23.125 6.441 1 98.44 117 GLN A CA 1
ATOM 904 C C . GLN A 1 117 ? 4.289 -24.031 5.875 1 98.44 117 GLN A C 1
ATOM 906 O O . GLN A 1 117 ? 3.34 -24.391 6.574 1 98.44 117 GLN A O 1
ATOM 911 N N . HIS A 1 118 ? 4.387 -24.344 4.637 1 98.5 118 HIS A N 1
ATOM 912 C CA . HIS A 1 118 ? 3.371 -25.156 3.975 1 98.5 118 HIS A CA 1
ATOM 913 C C . HIS A 1 118 ? 3.318 -26.562 4.559 1 98.5 118 HIS A C 1
ATOM 915 O O . HIS A 1 118 ? 2.242 -27.156 4.672 1 98.5 118 HIS A O 1
ATOM 921 N N . ILE A 1 119 ? 4.473 -27.078 4.918 1 98.62 119 ILE A N 1
ATOM 922 C CA . ILE A 1 119 ? 4.492 -28.359 5.602 1 98.62 119 ILE A CA 1
ATOM 923 C C . ILE A 1 119 ? 3.709 -28.266 6.91 1 98.62 119 ILE A C 1
ATOM 925 O O . ILE A 1 119 ? 2.865 -29.109 7.203 1 98.62 119 ILE A O 1
ATOM 929 N N . ARG A 1 120 ? 3.975 -27.219 7.656 1 98.44 120 ARG A N 1
ATOM 930 C CA . ARG A 1 120 ? 3.264 -26.984 8.906 1 98.44 120 ARG A CA 1
ATOM 931 C C . ARG A 1 120 ? 1.762 -26.859 8.672 1 98.44 120 ARG A C 1
ATOM 933 O O . ARG A 1 120 ? 0.962 -27.453 9.391 1 98.44 120 ARG A O 1
ATOM 940 N N . GLU A 1 121 ? 1.361 -26.125 7.695 1 98.19 121 GLU A N 1
ATOM 941 C CA . GLU A 1 121 ? -0.051 -25.906 7.398 1 98.19 121 GLU A CA 1
ATOM 942 C C . GLU A 1 121 ? -0.759 -27.219 7.059 1 98.19 121 GLU A C 1
ATOM 944 O O . GLU A 1 121 ? -1.882 -27.453 7.508 1 98.19 121 GLU A O 1
ATOM 949 N N . ILE A 1 122 ? -0.132 -28 6.23 1 98.44 122 ILE A N 1
ATOM 950 C CA . ILE A 1 122 ? -0.705 -29.297 5.879 1 98.44 122 ILE A CA 1
ATOM 951 C C . ILE A 1 122 ? -0.947 -30.109 7.148 1 98.44 122 ILE A C 1
ATOM 953 O O . ILE A 1 122 ? -2.033 -30.656 7.34 1 98.44 122 ILE A O 1
ATOM 957 N N . LYS A 1 123 ? 0.005 -30.141 7.984 1 97.88 123 LYS A N 1
ATOM 958 C CA . LYS A 1 123 ? -0.059 -30.953 9.195 1 97.88 123 LYS A CA 1
ATOM 959 C C . LYS A 1 123 ? -1.098 -30.406 10.172 1 97.88 123 LYS A C 1
ATOM 961 O O . LYS A 1 123 ? -1.655 -31.156 10.977 1 97.88 123 LYS A O 1
ATOM 966 N N . GLU A 1 124 ? -1.363 -29.141 10.102 1 97.5 124 GLU A N 1
ATOM 967 C CA . GLU A 1 124 ? -2.381 -28.516 10.938 1 97.5 124 GLU A CA 1
ATOM 968 C C . GLU A 1 124 ? -3.785 -28.906 10.484 1 97.5 124 GLU A C 1
ATOM 970 O O . GLU A 1 124 ? -4.75 -28.734 11.234 1 97.5 124 GLU A O 1
ATOM 975 N N . HIS A 1 125 ? -3.912 -29.391 9.266 1 97.75 125 HIS A N 1
ATOM 976 C CA . HIS A 1 125 ? -5.18 -29.891 8.742 1 97.75 125 HIS A CA 1
ATOM 977 C C . HIS A 1 125 ? -5.207 -31.406 8.727 1 97.75 125 HIS A C 1
ATOM 979 O O . HIS A 1 125 ? -5 -32.031 7.684 1 97.75 125 HIS A O 1
ATOM 985 N N . GLY A 1 126 ? -5.578 -32 9.82 1 95.31 126 GLY A N 1
ATOM 986 C CA . GLY A 1 126 ? -5.484 -33.438 10.047 1 95.31 126 GLY A CA 1
ATOM 987 C C . GLY A 1 126 ? -6.312 -34.25 9.078 1 95.31 126 GLY A C 1
ATOM 988 O O . GLY A 1 126 ? -6.027 -35.438 8.844 1 95.31 126 GLY A O 1
ATOM 989 N N . ASN A 1 127 ? -7.297 -33.688 8.523 1 96.94 127 ASN A N 1
ATOM 990 C CA . ASN A 1 127 ? -8.156 -34.406 7.605 1 96.94 127 ASN A CA 1
ATOM 991 C C . ASN A 1 127 ? -7.699 -34.25 6.156 1 96.94 127 ASN A C 1
ATOM 993 O O . ASN A 1 127 ? -8.391 -34.688 5.23 1 96.94 127 ASN A O 1
ATOM 997 N N . VAL A 1 128 ? -6.59 -33.625 5.949 1 98.69 128 VAL A N 1
ATOM 998 C CA . VAL A 1 128 ? -5.988 -33.562 4.621 1 98.69 128 VAL A CA 1
ATOM 999 C C . VAL A 1 128 ? -4.863 -34.594 4.512 1 98.69 128 VAL A C 1
ATOM 1001 O O . VAL A 1 128 ? -3.869 -34.5 5.238 1 98.69 128 VAL A O 1
ATOM 1004 N N . ASP A 1 129 ? -5.078 -35.5 3.695 1 98.75 129 ASP A N 1
ATOM 1005 C CA . ASP A 1 129 ? -4.035 -36.438 3.285 1 98.75 129 ASP A CA 1
ATOM 1006 C C . ASP A 1 129 ? -3.262 -35.906 2.08 1 98.75 129 ASP A C 1
ATOM 1008 O O . ASP A 1 129 ? -3.756 -35.938 0.952 1 98.75 129 ASP A O 1
ATOM 1012 N N . PHE A 1 130 ? -2.045 -35.375 2.33 1 98.81 130 PHE A N 1
ATOM 1013 C CA . PHE A 1 130 ? -1.225 -34.844 1.25 1 98.81 130 PHE A CA 1
ATOM 1014 C C . PHE A 1 130 ? -0.222 -35.875 0.763 1 98.81 130 PHE A C 1
ATOM 1016 O O . PHE A 1 130 ? 0.478 -36.5 1.566 1 98.81 130 PHE A O 1
ATOM 1023 N N . VAL A 1 131 ? -0.147 -36.094 -0.57 1 98.81 131 VAL A N 1
ATOM 1024 C CA . VAL A 1 131 ? 0.712 -37.125 -1.134 1 98.81 131 VAL A CA 1
ATOM 1025 C C . VAL A 1 131 ? 1.576 -36.531 -2.244 1 98.81 131 VAL A C 1
ATOM 1027 O O . VAL A 1 131 ? 1.062 -35.906 -3.174 1 98.81 131 VAL A O 1
ATOM 1030 N N . LYS A 1 132 ? 2.889 -36.688 -2.09 1 98.5 132 LYS A N 1
ATOM 1031 C CA . LYS A 1 132 ? 3.805 -36.438 -3.195 1 98.5 132 LYS A CA 1
ATOM 1032 C C . LYS A 1 132 ? 3.686 -37.5 -4.273 1 98.5 132 LYS A C 1
ATOM 1034 O O . LYS A 1 132 ? 4.16 -38.625 -4.094 1 98.5 132 LYS A O 1
ATOM 1039 N N . GLY A 1 133 ? 3.037 -37.125 -5.414 1 98.19 133 GLY A N 1
ATOM 1040 C CA . GLY A 1 133 ? 2.828 -38.094 -6.488 1 98.19 133 GLY A CA 1
ATOM 1041 C C . GLY A 1 133 ? 2.197 -37.469 -7.723 1 98.19 133 GLY A C 1
ATOM 1042 O O . GLY A 1 133 ? 1.948 -36.281 -7.762 1 98.19 133 GLY A O 1
ATOM 1043 N N . VAL A 1 134 ? 2.062 -38.281 -8.719 1 97.75 134 VAL A N 1
ATOM 1044 C CA . VAL A 1 134 ? 1.401 -37.906 -9.961 1 97.75 134 VAL A CA 1
ATOM 1045 C C . VAL A 1 134 ? 0.008 -38.531 -10.016 1 97.75 134 VAL A C 1
ATOM 1047 O O . VAL A 1 134 ? -0.142 -39.75 -9.867 1 97.75 134 VAL A O 1
ATOM 1050 N N . ALA A 1 135 ? -0.978 -37.688 -10.211 1 97.44 135 ALA A N 1
ATOM 1051 C CA . ALA A 1 135 ? -2.361 -38.156 -10.258 1 97.44 135 ALA A CA 1
ATOM 1052 C C . ALA A 1 135 ? -2.842 -38.312 -11.695 1 97.44 135 ALA A C 1
ATOM 1054 O O . ALA A 1 135 ? -2.613 -37.438 -12.531 1 97.44 135 ALA A O 1
ATOM 1055 N N . ARG A 1 136 ? -3.434 -39.406 -11.977 1 96.81 136 ARG A N 1
ATOM 1056 C CA . ARG A 1 136 ? -4.141 -39.656 -13.227 1 96.81 136 ARG A CA 1
ATOM 1057 C C . ARG A 1 136 ? -5.633 -39.844 -12.984 1 96.81 136 ARG A C 1
ATOM 1059 O O . ARG A 1 136 ? -6.039 -40.781 -12.289 1 96.81 136 ARG A O 1
ATOM 1066 N N . VAL A 1 137 ? -6.41 -38.938 -13.547 1 97.5 137 VAL A N 1
ATOM 1067 C CA . VAL A 1 137 ? -7.859 -39.031 -13.375 1 97.5 137 VAL A CA 1
ATOM 1068 C C . VAL A 1 137 ? -8.438 -40.094 -14.297 1 97.5 137 VAL A C 1
ATOM 1070 O O . VAL A 1 137 ? -8.32 -40 -15.523 1 97.5 137 VAL A O 1
ATOM 1073 N N . LEU A 1 138 ? -9.07 -41.094 -13.727 1 96.5 138 LEU A N 1
ATOM 1074 C CA . LEU A 1 138 ? -9.602 -42.219 -14.484 1 96.5 138 LEU A CA 1
ATOM 1075 C C . LEU A 1 138 ? -11.039 -41.938 -14.922 1 96.5 138 LEU A C 1
ATOM 1077 O O . LEU A 1 138 ? -11.445 -42.344 -16.016 1 96.5 138 LEU A O 1
ATOM 1081 N N . ASP A 1 139 ? -11.812 -41.375 -14.109 1 94.62 139 ASP A N 1
ATOM 1082 C CA . ASP A 1 139 ? -13.18 -40.938 -14.383 1 94.62 139 ASP A CA 1
ATOM 1083 C C . ASP A 1 139 ? -13.641 -39.906 -13.359 1 94.62 139 ASP A C 1
ATOM 1085 O O . ASP A 1 139 ? -12.82 -39.25 -12.711 1 94.62 139 ASP A O 1
ATOM 1089 N N . GLY A 1 140 ? -14.922 -39.688 -13.258 1 94.69 140 GLY A N 1
ATOM 1090 C CA . GLY A 1 140 ? -15.453 -38.625 -12.438 1 94.69 140 GLY A CA 1
ATOM 1091 C C . GLY A 1 140 ? -15.305 -38.875 -10.953 1 94.69 140 GLY A C 1
ATOM 1092 O O . GLY A 1 140 ? -15.562 -37.969 -10.133 1 94.69 140 GLY A O 1
ATOM 1093 N N . ARG A 1 141 ? -14.742 -40 -10.555 1 95.44 141 ARG A N 1
ATOM 1094 C CA . ARG A 1 141 ? -14.664 -40.344 -9.133 1 95.44 141 ARG A CA 1
ATOM 1095 C C . ARG A 1 141 ? -13.336 -41 -8.797 1 95.44 141 ARG A C 1
ATOM 1097 O O . ARG A 1 141 ? -12.898 -41 -7.648 1 95.44 141 ARG A O 1
ATOM 1104 N N . ARG A 1 142 ? -12.719 -41.625 -9.727 1 97.25 142 ARG A N 1
ATOM 1105 C CA . ARG A 1 142 ? -11.531 -42.406 -9.461 1 97.25 142 ARG A CA 1
ATOM 1106 C C . ARG A 1 142 ? -10.273 -41.719 -9.969 1 97.25 142 ARG A C 1
ATOM 1108 O O . ARG A 1 142 ? -10.258 -41.188 -11.078 1 97.25 142 ARG A O 1
ATOM 1115 N N . VAL A 1 143 ? -9.234 -41.75 -9.133 1 98.06 143 VAL A N 1
ATOM 1116 C CA . VAL A 1 143 ? -7.926 -41.156 -9.438 1 98.06 143 VAL A CA 1
ATOM 1117 C C . VAL A 1 143 ? -6.832 -42.188 -9.094 1 98.06 143 VAL A C 1
ATOM 1119 O O . VAL A 1 143 ? -6.855 -42.781 -8.023 1 98.06 143 VAL A O 1
ATOM 1122 N N . GLU A 1 144 ? -5.961 -42.438 -10.047 1 98.5 144 GLU A N 1
ATOM 1123 C CA . GLU A 1 144 ? -4.766 -43.219 -9.781 1 98.5 144 GLU A CA 1
ATOM 1124 C C . GLU A 1 144 ? -3.584 -42.344 -9.391 1 98.5 144 GLU A C 1
ATOM 1126 O O . GLU A 1 144 ? -3.246 -41.406 -10.109 1 98.5 144 GLU A O 1
ATOM 1131 N N . VAL A 1 145 ? -3 -42.594 -8.219 1 98.56 145 VAL A N 1
ATOM 1132 C CA . VAL A 1 145 ? -1.838 -41.844 -7.746 1 98.56 145 VAL A CA 1
ATOM 1133 C C . VAL A 1 145 ? -0.592 -42.75 -7.832 1 98.56 145 VAL A C 1
ATOM 1135 O O . VAL A 1 145 ? -0.589 -43.875 -7.352 1 98.56 145 VAL A O 1
ATOM 1138 N N . THR A 1 146 ? 0.441 -42.25 -8.5 1 98.25 146 THR A N 1
ATOM 1139 C CA . THR A 1 146 ? 1.714 -42.938 -8.633 1 98.25 146 THR A CA 1
ATOM 1140 C C . THR A 1 146 ? 2.834 -42.156 -7.949 1 98.25 146 THR A C 1
ATOM 1142 O O . THR A 1 146 ? 2.941 -40.938 -8.117 1 98.25 146 THR A O 1
ATOM 1145 N N . ALA A 1 147 ? 3.654 -42.875 -7.219 1 97.94 147 ALA A N 1
ATOM 1146 C CA . ALA A 1 147 ? 4.82 -42.25 -6.617 1 97.94 147 ALA A CA 1
ATOM 1147 C C . ALA A 1 147 ? 5.73 -41.656 -7.688 1 97.94 147 ALA A C 1
ATOM 1149 O O . ALA A 1 147 ? 5.895 -42.219 -8.766 1 97.94 147 ALA A O 1
ATOM 1150 N N . VAL A 1 148 ? 6.348 -40.531 -7.324 1 96.5 148 VAL A N 1
ATOM 1151 C CA . VAL A 1 148 ? 7.238 -39.875 -8.266 1 96.5 148 VAL A CA 1
ATOM 1152 C C . VAL A 1 148 ? 8.367 -40.812 -8.672 1 96.5 148 VAL A C 1
ATOM 1154 O O . VAL A 1 148 ? 8.797 -40.812 -9.828 1 96.5 148 VAL A O 1
ATOM 1157 N N . ASP A 1 149 ? 8.82 -41.656 -7.746 1 93.75 149 ASP A N 1
ATOM 1158 C CA . ASP A 1 149 ? 9.914 -42.562 -8.023 1 93.75 149 ASP A CA 1
ATOM 1159 C C . ASP A 1 149 ? 9.398 -43.906 -8.57 1 93.75 149 ASP A C 1
ATOM 1161 O O . ASP A 1 149 ? 10.172 -44.812 -8.836 1 93.75 149 ASP A O 1
ATOM 1165 N N . GLY A 1 150 ? 8.164 -44.031 -8.656 1 95.25 150 GLY A N 1
ATOM 1166 C CA . GLY A 1 150 ? 7.547 -45.219 -9.227 1 95.25 150 GLY A CA 1
ATOM 1167 C C . GLY A 1 150 ? 7.453 -46.375 -8.25 1 95.25 150 GLY A C 1
ATOM 1168 O O . GLY A 1 150 ? 7.086 -47.5 -8.625 1 95.25 150 GLY A O 1
ATOM 1169 N N . SER A 1 1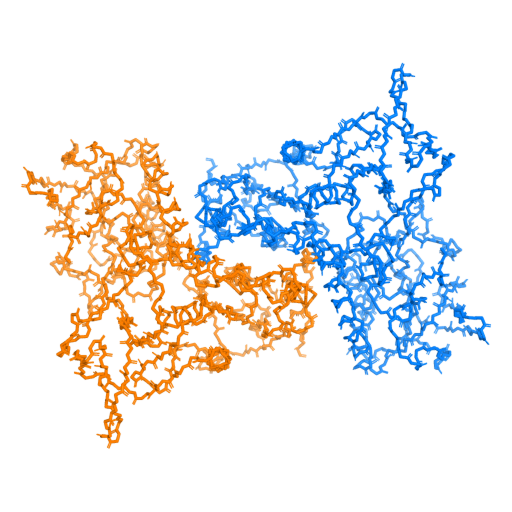51 ? 7.625 -46.125 -7.027 1 96.94 151 SER A N 1
ATOM 1170 C CA . SER A 1 151 ? 7.734 -47.219 -6.043 1 96.94 151 SER A CA 1
ATOM 1171 C C . SER A 1 151 ? 6.367 -47.812 -5.719 1 96.94 151 SER A C 1
ATOM 1173 O O . SER A 1 151 ? 6.273 -48.938 -5.273 1 96.94 151 SER A O 1
ATOM 1175 N N . TRP A 1 152 ? 5.363 -47.031 -5.852 1 97.88 152 TRP A N 1
ATOM 1176 C CA . TRP A 1 152 ? 4.02 -47.531 -5.582 1 97.88 152 TRP A CA 1
ATOM 1177 C C . TRP A 1 152 ? 2.996 -46.844 -6.488 1 97.88 152 TRP A C 1
ATOM 1179 O O . TRP A 1 152 ? 3.285 -45.812 -7.09 1 97.88 152 TRP A O 1
ATOM 1189 N N . ARG A 1 153 ? 1.854 -47.469 -6.633 1 98.31 153 ARG A N 1
ATOM 1190 C CA . ARG A 1 153 ? 0.667 -47 -7.34 1 98.31 153 ARG A CA 1
ATOM 1191 C C . ARG A 1 153 ? -0.605 -47.406 -6.602 1 98.31 153 ARG A C 1
ATOM 1193 O O . ARG A 1 153 ? -0.71 -48.5 -6.098 1 98.31 153 ARG A O 1
ATOM 1200 N N . LYS A 1 154 ? -1.523 -46.406 -6.477 1 98.62 154 LYS A N 1
ATOM 1201 C CA . LYS A 1 154 ? -2.771 -46.688 -5.773 1 98.62 154 LYS A CA 1
ATOM 1202 C C . LYS A 1 154 ? -3.941 -45.938 -6.414 1 98.62 154 LYS A C 1
ATOM 1204 O O . LYS A 1 154 ? -3.826 -44.75 -6.75 1 98.62 154 LYS A O 1
ATOM 1209 N N . THR A 1 155 ? -5.035 -46.656 -6.645 1 98.62 155 THR A N 1
ATOM 1210 C CA . THR A 1 155 ? -6.27 -46.031 -7.105 1 98.62 155 THR A CA 1
ATOM 1211 C C . THR A 1 155 ? -7.176 -45.688 -5.93 1 98.62 155 THR A C 1
ATOM 1213 O O . THR A 1 155 ? -7.395 -46.5 -5.043 1 98.62 155 THR A O 1
ATOM 1216 N N . VAL A 1 156 ? -7.668 -44.531 -5.91 1 98.62 156 VAL A N 1
ATOM 1217 C CA . VAL A 1 156 ? -8.547 -44.062 -4.844 1 98.62 156 VAL A CA 1
ATOM 1218 C C . VAL A 1 156 ? -9.828 -43.469 -5.449 1 98.62 156 VAL A C 1
ATOM 1220 O O . VAL A 1 156 ? -9.859 -43.125 -6.637 1 98.62 156 VAL A O 1
ATOM 1223 N N . GLU A 1 157 ? -10.883 -43.406 -4.605 1 98.44 157 GLU A N 1
ATOM 1224 C CA . GLU A 1 157 ? -12.164 -42.844 -5.012 1 98.44 157 GLU A CA 1
ATOM 1225 C C . GLU A 1 157 ? -12.5 -41.594 -4.203 1 98.44 157 GLU A C 1
ATOM 1227 O O . GLU A 1 157 ? -12.25 -41.531 -2.996 1 98.44 157 GLU A O 1
ATOM 1232 N N . GLY A 1 158 ? -13 -40.562 -4.883 1 98.25 158 GLY A N 1
ATOM 1233 C CA . GLY A 1 158 ? -13.508 -39.375 -4.246 1 98.25 158 GLY A CA 1
ATOM 1234 C C . GLY A 1 158 ? -14.953 -39.062 -4.609 1 98.25 158 GLY A C 1
ATOM 1235 O O . GLY A 1 158 ? -15.359 -39.25 -5.758 1 98.25 158 GLY A O 1
ATOM 1236 N N . SER A 1 159 ? -15.789 -38.656 -3.65 1 98.38 159 SER A N 1
ATOM 1237 C CA . SER A 1 159 ? -17.156 -38.219 -3.936 1 98.38 159 SER A CA 1
ATOM 1238 C C . SER A 1 159 ? -17.188 -37.031 -4.859 1 98.38 159 SER A C 1
ATOM 1240 O O . SER A 1 159 ? -18.125 -36.875 -5.652 1 98.38 159 SER A O 1
ATOM 1242 N N . ARG A 1 160 ? -16.281 -36.156 -4.703 1 98.5 160 ARG A N 1
ATOM 1243 C CA . ARG A 1 160 ? -16.062 -34.969 -5.551 1 98.5 160 ARG A CA 1
ATOM 1244 C C . ARG A 1 160 ? -14.602 -34.844 -5.957 1 98.5 160 ARG A C 1
ATOM 1246 O O . ARG A 1 160 ? -13.719 -35.375 -5.281 1 98.5 160 ARG A O 1
ATOM 1253 N N . LEU A 1 161 ? -14.383 -34.188 -7.094 1 98.69 161 LEU A N 1
ATOM 1254 C CA . LEU A 1 161 ? -13.031 -33.875 -7.559 1 98.69 161 LEU A CA 1
ATOM 1255 C C . LEU A 1 161 ? -12.852 -32.375 -7.707 1 98.69 161 LEU A C 1
ATOM 1257 O O . LEU A 1 161 ? -13.766 -31.672 -8.156 1 98.69 161 LEU A O 1
ATOM 1261 N N . LEU A 1 162 ? -11.758 -31.828 -7.25 1 98.88 162 LEU A N 1
ATOM 1262 C CA . LEU A 1 162 ? -11.273 -30.484 -7.586 1 98.88 162 LEU A CA 1
ATOM 1263 C C . LEU A 1 162 ? -10 -30.562 -8.414 1 98.88 162 LEU A C 1
ATOM 1265 O O . LEU A 1 162 ? -8.93 -30.906 -7.891 1 98.88 162 LEU A O 1
ATOM 1269 N N . LEU A 1 163 ? -10.148 -30.281 -9.695 1 98.88 163 LEU A N 1
ATOM 1270 C CA . LEU A 1 163 ? -9.031 -30.328 -10.625 1 98.88 163 LEU A CA 1
ATOM 1271 C C . LEU A 1 163 ? -8.281 -29 -10.664 1 98.88 163 LEU A C 1
ATOM 1273 O O . LEU A 1 163 ? -8.812 -28 -11.141 1 98.88 163 LEU A O 1
ATOM 1277 N N . ALA A 1 164 ? -7.078 -28.969 -10.18 1 98.75 164 ALA A N 1
ATOM 1278 C CA . ALA A 1 164 ? -6.191 -27.812 -10.094 1 98.75 164 ALA A CA 1
ATOM 1279 C C . ALA A 1 164 ? -4.805 -28.141 -10.641 1 98.75 164 ALA A C 1
ATOM 1281 O O . ALA A 1 164 ? -3.795 -27.891 -9.977 1 98.75 164 ALA A O 1
ATOM 1282 N N . THR A 1 165 ? -4.727 -28.625 -11.828 1 98.25 165 THR A N 1
ATOM 1283 C CA . THR A 1 165 ? -3.516 -29.203 -12.406 1 98.25 165 THR A CA 1
ATOM 1284 C C . THR A 1 165 ? -2.58 -28.109 -12.906 1 98.25 165 THR A C 1
ATOM 1286 O O . THR A 1 165 ? -1.42 -28.359 -13.227 1 98.25 165 THR A O 1
ATOM 1289 N N . GLY A 1 166 ? -3.059 -26.906 -12.953 1 97.62 166 GLY A N 1
ATOM 1290 C CA . GLY A 1 166 ? -2.209 -25.766 -13.242 1 97.62 166 GLY A CA 1
ATOM 1291 C C . GLY A 1 166 ? -1.86 -25.625 -14.719 1 97.62 166 GLY A C 1
ATOM 1292 O O . GLY A 1 166 ? -2.717 -25.828 -15.578 1 97.62 166 GLY A O 1
ATOM 1293 N N . SER A 1 167 ? -0.684 -25.094 -14.984 1 97.31 167 SER A N 1
ATOM 1294 C CA . SER A 1 167 ? -0.215 -24.828 -16.344 1 97.31 167 SER A CA 1
ATOM 1295 C C . SER A 1 167 ? 1.259 -25.188 -16.5 1 97.31 167 SER A C 1
ATOM 1297 O O . SER A 1 167 ? 1.941 -25.469 -15.508 1 97.31 167 SER A O 1
ATOM 1299 N N . VAL A 1 168 ? 1.705 -25.266 -17.719 1 95 168 VAL A N 1
ATOM 1300 C CA . VAL A 1 168 ? 3.109 -25.5 -18.031 1 95 168 VAL A CA 1
ATOM 1301 C C . VAL A 1 168 ? 3.613 -24.406 -18.984 1 95 168 VAL A C 1
ATOM 1303 O O . VAL A 1 168 ? 2.836 -23.828 -19.75 1 95 168 VAL A O 1
ATOM 1306 N N . ALA A 1 169 ? 4.879 -24.125 -18.922 1 94.81 169 ALA A N 1
ATOM 1307 C CA . ALA A 1 169 ? 5.484 -23.109 -19.797 1 94.81 169 ALA A CA 1
ATOM 1308 C C . ALA A 1 169 ? 5.477 -23.562 -21.25 1 94.81 169 ALA A C 1
ATOM 1310 O O . ALA A 1 169 ? 5.73 -24.734 -21.547 1 94.81 169 ALA A O 1
ATOM 1311 N N . VAL A 1 170 ? 5.184 -22.609 -22.125 1 95.31 170 VAL A N 1
ATOM 1312 C CA . VAL A 1 170 ? 5.23 -22.906 -23.547 1 95.31 170 VAL A CA 1
ATOM 1313 C C . VAL A 1 170 ? 6.664 -22.766 -24.062 1 95.31 170 VAL A C 1
ATOM 1315 O O . VAL A 1 170 ? 7.383 -21.844 -23.656 1 95.31 170 VAL A O 1
ATOM 1318 N N . ARG A 1 171 ? 7.125 -23.656 -24.859 1 95.38 171 ARG A N 1
ATOM 1319 C CA . ARG A 1 171 ? 8.391 -23.578 -25.578 1 95.38 171 ARG A CA 1
ATOM 1320 C C . ARG A 1 171 ? 8.156 -23.484 -27.094 1 95.38 171 ARG A C 1
ATOM 1322 O O . ARG A 1 171 ? 7.406 -24.297 -27.656 1 95.38 171 ARG A O 1
ATOM 1329 N N . LEU A 1 172 ? 8.82 -22.5 -27.672 1 97.12 172 LEU A N 1
ATOM 1330 C CA . LEU A 1 172 ? 8.672 -22.391 -29.109 1 97.12 172 LEU A CA 1
ATOM 1331 C C . LEU A 1 172 ? 9.25 -23.609 -29.828 1 97.12 172 LEU A C 1
ATOM 1333 O O . LEU A 1 172 ? 10.32 -24.094 -29.453 1 97.12 172 LEU A O 1
ATOM 1337 N N . PRO A 1 173 ? 8.516 -24.078 -30.812 1 96.81 173 PRO A N 1
ATOM 1338 C CA . PRO A 1 173 ? 9.039 -25.203 -31.609 1 96.81 173 PRO A CA 1
ATOM 1339 C C . PRO A 1 173 ? 9.992 -24.75 -32.719 1 96.81 173 PRO A C 1
ATOM 1341 O O . PRO A 1 173 ? 9.688 -24.922 -33.906 1 96.81 173 PRO A O 1
ATOM 1344 N N . ILE A 1 174 ? 11.195 -24.266 -32.344 1 98.25 174 ILE A N 1
ATOM 1345 C CA . ILE A 1 174 ? 12.18 -23.75 -33.281 1 98.25 174 ILE A CA 1
ATOM 1346 C C . ILE A 1 174 ? 13.523 -24.438 -33.062 1 98.25 174 ILE A C 1
ATOM 1348 O O . ILE A 1 174 ? 13.797 -24.938 -31.969 1 98.25 174 ILE A O 1
ATOM 1352 N N . PRO A 1 175 ? 14.367 -24.453 -34.156 1 98.12 175 PRO A N 1
ATOM 1353 C CA . PRO A 1 175 ? 15.719 -24.969 -33.938 1 98.12 175 PRO A CA 1
ATOM 1354 C C . PRO A 1 175 ? 16.5 -24.203 -32.906 1 98.12 175 PRO A C 1
ATOM 1356 O O . PRO A 1 175 ? 16.516 -22.969 -32.906 1 98.12 175 PRO A O 1
ATOM 1359 N N . GLY A 1 176 ? 17.047 -24.938 -31.969 1 98.25 176 GLY A N 1
ATOM 1360 C CA . GLY A 1 176 ? 17.891 -24.312 -30.969 1 98.25 176 GLY A CA 1
ATOM 1361 C C . GLY A 1 176 ? 17.125 -23.844 -29.734 1 98.25 176 GLY A C 1
ATOM 1362 O O . GLY A 1 176 ? 17.688 -23.203 -28.859 1 98.25 176 GLY A O 1
ATOM 1363 N N . ALA A 1 177 ? 15.875 -24.219 -29.625 1 97.88 177 ALA A N 1
ATOM 1364 C CA . ALA A 1 177 ? 15.039 -23.781 -28.516 1 97.88 177 ALA A CA 1
ATOM 1365 C C . ALA A 1 177 ? 15.641 -24.188 -27.172 1 97.88 177 ALA A C 1
ATOM 1367 O O . ALA A 1 177 ? 15.469 -23.5 -26.156 1 97.88 177 ALA A O 1
ATOM 1368 N N . GLU A 1 178 ? 16.391 -25.234 -27.109 1 95.94 178 GLU A N 1
ATOM 1369 C CA . GLU A 1 178 ? 16.969 -25.766 -25.891 1 95.94 178 GLU A CA 1
ATOM 1370 C C . GLU A 1 178 ? 18.047 -24.844 -25.344 1 95.94 178 GLU A C 1
ATOM 1372 O O . GLU A 1 178 ? 18.453 -24.969 -24.172 1 95.94 178 GLU A O 1
ATOM 1377 N N . LEU A 1 179 ? 18.5 -23.906 -26.203 1 97.44 179 LEU A N 1
ATOM 1378 C CA . LEU A 1 179 ? 19.547 -22.984 -25.781 1 97.44 179 LEU A CA 1
ATOM 1379 C C . LEU A 1 179 ? 18.969 -21.875 -24.906 1 97.44 179 LEU A C 1
ATOM 1381 O O . LEU A 1 179 ? 19.719 -21.156 -24.234 1 97.44 179 LEU A O 1
ATOM 1385 N N . ALA A 1 180 ? 17.688 -21.75 -24.922 1 97.94 180 ALA A N 1
ATOM 1386 C CA . ALA A 1 180 ? 17.031 -20.719 -24.109 1 97.94 180 ALA A CA 1
ATOM 1387 C C . ALA A 1 180 ? 16.641 -21.281 -22.734 1 97.94 180 ALA A C 1
ATOM 1389 O O . ALA A 1 180 ? 16.406 -22.484 -22.594 1 97.94 180 ALA A O 1
ATOM 1390 N N . ILE A 1 181 ? 16.594 -20.438 -21.797 1 96.94 181 ILE A N 1
ATOM 1391 C CA . ILE A 1 181 ? 16.141 -20.812 -20.453 1 96.94 181 ILE A CA 1
ATOM 1392 C C . ILE A 1 181 ? 14.781 -20.172 -20.172 1 96.94 181 ILE A C 1
ATOM 1394 O O . ILE A 1 181 ? 14.367 -19.25 -20.875 1 96.94 181 ILE A O 1
ATOM 1398 N N . GLY A 1 182 ? 14.062 -20.75 -19.219 1 95.69 182 GLY A N 1
ATOM 1399 C CA . GLY A 1 182 ? 12.797 -20.188 -18.75 1 95.69 182 GLY A CA 1
ATOM 1400 C C . GLY A 1 182 ? 12.82 -19.781 -17.297 1 95.69 182 GLY A C 1
ATOM 1401 O O . GLY A 1 182 ? 13.891 -19.547 -16.734 1 95.69 182 GLY A O 1
ATOM 1402 N N . SER A 1 183 ? 11.625 -19.609 -16.734 1 93.5 183 SER A N 1
ATOM 1403 C CA . SER A 1 183 ? 11.477 -19.172 -15.359 1 93.5 183 SER A CA 1
ATOM 1404 C C . SER A 1 183 ? 12.102 -20.156 -14.383 1 93.5 183 SER A C 1
ATOM 1406 O O . SER A 1 183 ? 12.641 -19.766 -13.344 1 93.5 183 SER A O 1
ATOM 1408 N N . GLU A 1 184 ? 11.992 -21.391 -14.68 1 93.81 184 GLU A N 1
ATOM 1409 C CA . GLU A 1 184 ? 12.531 -22.422 -13.789 1 93.81 184 GLU A CA 1
ATOM 1410 C C . GLU A 1 184 ? 14.039 -22.266 -13.625 1 93.81 184 GLU A C 1
ATOM 1412 O O . GLU A 1 184 ? 14.555 -22.328 -12.508 1 93.81 184 GLU A O 1
ATOM 1417 N N . GLU A 1 185 ? 14.711 -22.016 -14.766 1 94.88 185 GLU A N 1
ATOM 1418 C CA . GLU A 1 185 ? 16.156 -21.875 -14.703 1 94.88 185 GLU A CA 1
ATOM 1419 C C . GLU A 1 185 ? 16.562 -20.547 -14.07 1 94.88 185 GLU A C 1
ATOM 1421 O O . GLU A 1 185 ? 17.594 -20.453 -13.391 1 94.88 185 GLU A O 1
ATOM 1426 N N . LEU A 1 186 ? 15.789 -19.578 -14.219 1 95.75 186 LEU A N 1
ATOM 1427 C CA . LEU A 1 186 ? 16.125 -18.234 -13.742 1 95.75 186 LEU A CA 1
ATOM 1428 C C . LEU A 1 186 ? 15.836 -18.109 -12.25 1 95.75 186 LEU A C 1
ATOM 1430 O O . LEU A 1 186 ? 16.609 -17.5 -11.516 1 95.75 186 LEU A O 1
ATOM 1434 N N . PHE A 1 187 ? 14.633 -18.719 -11.82 1 97.12 187 PHE A N 1
ATOM 1435 C CA . PHE A 1 187 ? 14.148 -18.375 -10.492 1 97.12 187 PHE A CA 1
ATOM 1436 C C . PHE A 1 187 ? 13.812 -19.641 -9.703 1 97.12 187 PHE A C 1
ATOM 1438 O O . PHE A 1 187 ? 13.398 -19.547 -8.539 1 97.12 187 PHE A O 1
ATOM 1445 N N . GLY A 1 188 ? 13.953 -20.812 -10.266 1 97.12 188 GLY A N 1
ATOM 1446 C CA . GLY A 1 188 ? 13.594 -22.047 -9.578 1 97.12 188 GLY A CA 1
ATOM 1447 C C . GLY A 1 188 ? 14.297 -22.219 -8.25 1 97.12 188 GLY A C 1
ATOM 1448 O O . GLY A 1 188 ? 15.32 -21.578 -7.992 1 97.12 188 GLY A O 1
ATOM 1449 N N . TYR A 1 189 ? 13.68 -23.031 -7.387 1 97.38 189 TYR A N 1
ATOM 1450 C CA . TYR A 1 189 ? 14.25 -23.297 -6.074 1 97.38 189 TYR A CA 1
ATOM 1451 C C . TYR A 1 189 ? 15.688 -23.797 -6.195 1 97.38 189 TYR A C 1
ATOM 1453 O O . TYR A 1 189 ? 15.938 -24.797 -6.867 1 97.38 189 TYR A O 1
ATOM 1461 N N . ARG A 1 190 ? 16.672 -23.062 -5.648 1 97.25 190 ARG A N 1
ATOM 1462 C CA . ARG A 1 190 ? 18.109 -23.359 -5.645 1 97.25 190 ARG A CA 1
ATOM 1463 C C . ARG A 1 190 ? 18.641 -23.516 -7.062 1 97.25 190 ARG A C 1
ATOM 1465 O O . ARG A 1 190 ? 19.359 -24.469 -7.363 1 97.25 190 ARG A O 1
ATOM 1472 N N . THR A 1 191 ? 18.266 -22.594 -7.91 1 96.06 191 THR A N 1
ATOM 1473 C CA . THR A 1 191 ? 18.766 -22.562 -9.281 1 96.06 191 THR A CA 1
ATOM 1474 C C . THR A 1 191 ? 20.281 -22.484 -9.297 1 96.06 191 THR A C 1
ATOM 1476 O O . THR A 1 191 ? 20.891 -21.938 -8.367 1 96.06 191 THR A O 1
ATOM 1479 N N . LYS A 1 192 ? 20.859 -22.969 -10.352 1 93.38 192 LYS A N 1
ATOM 1480 C CA . LYS A 1 192 ? 22.312 -22.922 -10.523 1 93.38 192 LYS A CA 1
ATOM 1481 C C . LYS A 1 192 ? 22.734 -21.625 -11.227 1 93.38 192 LYS A C 1
ATOM 1483 O O . LYS A 1 192 ? 23.922 -21.281 -11.234 1 93.38 192 LYS A O 1
ATOM 1488 N N . ARG A 1 193 ? 21.844 -20.938 -11.797 1 91.56 193 ARG A N 1
ATOM 1489 C CA . ARG A 1 193 ? 22.125 -19.672 -12.469 1 91.56 193 ARG A CA 1
ATOM 1490 C C . ARG A 1 193 ? 22.094 -18.5 -11.492 1 91.56 193 ARG A C 1
ATOM 1492 O O . ARG A 1 193 ? 21.078 -17.828 -11.352 1 91.56 193 ARG A O 1
ATOM 1499 N N . ARG A 1 194 ? 23.25 -18.125 -11.047 1 93 194 ARG A N 1
ATOM 1500 C CA . ARG A 1 194 ? 23.266 -17.234 -9.898 1 93 194 ARG A CA 1
ATOM 1501 C C . ARG A 1 194 ? 23.812 -15.859 -10.273 1 93 194 ARG A C 1
ATOM 1503 O O . ARG A 1 194 ? 23.641 -14.891 -9.531 1 93 194 ARG A O 1
ATOM 1510 N N . THR A 1 195 ? 24.406 -15.773 -11.445 1 93.06 195 THR A N 1
ATOM 1511 C CA . THR A 1 195 ? 25.047 -14.523 -11.852 1 93.06 195 THR A CA 1
ATOM 1512 C C . THR A 1 195 ? 24.219 -13.805 -12.906 1 93.06 195 THR A C 1
ATOM 1514 O O . THR A 1 195 ? 23.594 -14.445 -13.758 1 93.06 195 THR A O 1
ATOM 1517 N N . LEU A 1 196 ? 24.281 -12.5 -12.852 1 94.56 196 LEU A N 1
ATOM 1518 C CA . LEU A 1 196 ? 23.594 -11.688 -13.852 1 94.56 196 LEU A CA 1
ATOM 1519 C C . LEU A 1 196 ? 24.375 -11.68 -15.164 1 94.56 196 LEU A C 1
ATOM 1521 O O . LEU A 1 196 ? 25.531 -11.273 -15.203 1 94.56 196 LEU A O 1
ATOM 1525 N N . PRO A 1 197 ? 23.719 -12.102 -16.156 1 94.62 197 PRO A N 1
ATOM 1526 C CA . PRO A 1 197 ? 24.406 -12 -17.453 1 94.62 197 PRO A CA 1
ATOM 1527 C C . PRO A 1 197 ? 24.625 -10.562 -17.891 1 94.62 197 PRO A C 1
ATOM 1529 O O . PRO A 1 197 ? 23.828 -9.68 -17.578 1 94.62 197 PRO A O 1
ATOM 1532 N N . ARG A 1 198 ? 25.734 -10.328 -18.734 1 94.75 198 ARG A N 1
ATOM 1533 C CA . ARG A 1 198 ? 26.016 -8.992 -19.234 1 94.75 198 ARG A CA 1
ATOM 1534 C C . ARG A 1 198 ? 25 -8.57 -20.281 1 94.75 198 ARG A C 1
ATOM 1536 O O . ARG A 1 198 ? 24.547 -7.426 -20.281 1 94.75 198 ARG A O 1
ATOM 1543 N N . GLU A 1 199 ? 24.688 -9.531 -21.141 1 97.38 199 GLU A N 1
ATOM 1544 C CA . GLU A 1 199 ? 23.734 -9.32 -22.219 1 97.38 199 GLU A CA 1
ATOM 1545 C C . GLU A 1 199 ? 22.672 -10.43 -22.234 1 97.38 199 GLU A C 1
ATOM 1547 O O . GLU A 1 199 ? 23.016 -11.609 -22.25 1 97.38 199 GLU A O 1
ATOM 1552 N N . VAL A 1 200 ? 21.391 -9.953 -22.266 1 98.06 200 VAL A N 1
ATOM 1553 C CA . VAL A 1 200 ? 20.297 -10.922 -22.219 1 98.06 200 VAL A CA 1
ATOM 1554 C C . VAL A 1 200 ? 19.297 -10.625 -23.328 1 98.06 200 VAL A C 1
ATOM 1556 O O . VAL A 1 200 ? 18.922 -9.469 -23.547 1 98.06 200 VAL A O 1
ATOM 1559 N N . VAL A 1 201 ? 18.922 -11.641 -24.078 1 98.81 201 VAL A N 1
ATOM 1560 C CA . VAL A 1 201 ? 17.812 -11.547 -25.031 1 98.81 201 VAL A CA 1
ATOM 1561 C C . VAL A 1 201 ? 16.562 -12.203 -24.453 1 98.81 201 VAL A C 1
ATOM 1563 O O . VAL A 1 201 ? 16.609 -13.367 -24.047 1 98.81 201 VAL A O 1
ATOM 1566 N N . VAL A 1 202 ? 15.508 -11.461 -24.344 1 98.88 202 VAL A N 1
ATOM 1567 C CA . VAL A 1 202 ? 14.234 -11.969 -23.844 1 98.88 202 VAL A CA 1
ATOM 1568 C C . VAL A 1 202 ? 13.266 -12.172 -25 1 98.88 202 VAL A C 1
ATOM 1570 O O . VAL A 1 202 ? 12.898 -11.211 -25.688 1 98.88 202 VAL A O 1
ATOM 1573 N N . ILE A 1 203 ? 12.875 -13.398 -25.219 1 98.81 203 ILE A N 1
ATOM 1574 C CA . ILE A 1 203 ? 11.883 -13.711 -26.25 1 98.81 203 ILE A CA 1
ATOM 1575 C C . ILE A 1 203 ? 10.484 -13.672 -25.641 1 98.81 203 ILE A C 1
ATOM 1577 O O . ILE A 1 203 ? 10.141 -14.508 -24.797 1 98.81 203 ILE A O 1
ATOM 1581 N N . GLY A 1 204 ? 9.625 -12.742 -26.125 1 98.44 204 GLY A N 1
ATOM 1582 C CA . GLY A 1 204 ? 8.281 -12.539 -25.594 1 98.44 204 GLY A CA 1
ATOM 1583 C C . GLY A 1 204 ? 8.133 -11.234 -24.844 1 98.44 204 GLY A C 1
ATOM 1584 O O . GLY A 1 204 ? 8.914 -10.945 -23.938 1 98.44 204 GLY A O 1
ATOM 1585 N N . GLY A 1 205 ? 7.156 -10.477 -25.219 1 98.12 205 GLY A N 1
ATOM 1586 C CA . GLY A 1 205 ? 6.902 -9.188 -24.609 1 98.12 205 GLY A CA 1
ATOM 1587 C C . GLY A 1 205 ? 5.648 -9.164 -23.75 1 98.12 205 GLY A C 1
ATOM 1588 O O . GLY A 1 205 ? 4.965 -8.141 -23.672 1 98.12 205 GLY A O 1
ATOM 1589 N N . GLY A 1 206 ? 5.289 -10.328 -23.141 1 97.12 206 GLY A N 1
ATOM 1590 C CA . GLY A 1 206 ? 4.191 -10.398 -22.203 1 97.12 206 GLY A CA 1
ATOM 1591 C C . GLY A 1 206 ? 4.609 -10.086 -20.766 1 97.12 206 GLY A C 1
ATOM 1592 O O . GLY A 1 206 ? 5.629 -9.422 -20.547 1 97.12 206 GLY A O 1
ATOM 1593 N N . TYR A 1 207 ? 3.895 -10.516 -19.797 1 96.12 207 TYR A N 1
ATOM 1594 C CA . TYR A 1 207 ? 4.098 -10.188 -18.391 1 96.12 207 TYR A CA 1
ATOM 1595 C C . TYR A 1 207 ? 5.484 -10.617 -17.922 1 96.12 207 TYR A C 1
ATOM 1597 O O . TYR A 1 207 ? 6.277 -9.797 -17.469 1 96.12 207 TYR A O 1
ATOM 1605 N N . ILE A 1 208 ? 5.773 -11.867 -18.094 1 97.06 208 ILE A N 1
ATOM 1606 C CA . ILE A 1 208 ? 7.016 -12.438 -17.578 1 97.06 208 ILE A CA 1
ATOM 1607 C C . ILE A 1 208 ? 8.203 -11.758 -18.266 1 97.06 208 ILE A C 1
ATOM 1609 O O . ILE A 1 208 ? 9.148 -11.336 -17.578 1 97.06 208 ILE A O 1
ATOM 1613 N N . GLY A 1 209 ? 8.141 -11.633 -19.594 1 98.31 209 GLY A N 1
ATOM 1614 C CA . GLY A 1 209 ? 9.25 -11.047 -20.344 1 98.31 209 GLY A CA 1
ATOM 1615 C C . GLY A 1 209 ? 9.539 -9.609 -19.953 1 98.31 209 GLY A C 1
ATOM 1616 O O . GLY A 1 209 ? 10.695 -9.25 -19.719 1 98.31 209 GLY A O 1
ATOM 1617 N N . VAL A 1 210 ? 8.539 -8.812 -19.797 1 98.44 210 VAL A N 1
ATOM 1618 C CA . VAL A 1 210 ? 8.688 -7.395 -19.516 1 98.44 210 VAL A CA 1
ATOM 1619 C C . VAL A 1 210 ? 9.18 -7.199 -18.078 1 98.44 210 VAL A C 1
ATOM 1621 O O . VAL A 1 210 ? 10.016 -6.336 -17.812 1 98.44 210 VAL A O 1
ATOM 1624 N N . GLU A 1 211 ? 8.664 -7.969 -17.141 1 98.38 211 GLU A N 1
ATOM 1625 C CA . GLU A 1 211 ? 9.109 -7.879 -15.75 1 98.38 211 GLU A CA 1
ATOM 1626 C C . GLU A 1 211 ? 10.578 -8.266 -15.609 1 98.38 211 GLU A C 1
ATOM 1628 O O . GLU A 1 211 ? 11.344 -7.578 -14.93 1 98.38 211 GLU A O 1
ATOM 1633 N N . VAL A 1 212 ? 10.961 -9.32 -16.281 1 98.19 212 VAL A N 1
ATOM 1634 C CA . VAL A 1 212 ? 12.344 -9.789 -16.25 1 98.19 212 VAL A CA 1
ATOM 1635 C C . VAL A 1 212 ? 13.266 -8.75 -16.875 1 98.19 212 VAL A C 1
ATOM 1637 O O . VAL A 1 212 ? 14.32 -8.438 -16.344 1 98.19 212 VAL A O 1
ATOM 1640 N N . ALA A 1 213 ? 12.82 -8.203 -18.031 1 98.56 213 ALA A N 1
ATOM 1641 C CA . ALA A 1 213 ? 13.602 -7.176 -18.703 1 98.56 213 ALA A CA 1
ATOM 1642 C C . ALA A 1 213 ? 13.82 -5.969 -17.797 1 98.56 213 ALA A C 1
ATOM 1644 O O . ALA A 1 213 ? 14.938 -5.453 -17.688 1 98.56 213 ALA A O 1
ATOM 1645 N N . SER A 1 214 ? 12.805 -5.59 -17.125 1 97.94 214 SER A N 1
ATOM 1646 C CA . SER A 1 214 ? 12.867 -4.438 -16.219 1 97.94 214 SER A CA 1
ATOM 1647 C C . SER A 1 214 ? 13.852 -4.684 -15.086 1 97.94 214 SER A C 1
ATOM 1649 O O . SER A 1 214 ? 14.711 -3.842 -14.805 1 97.94 214 SER A O 1
ATOM 1651 N N . ALA A 1 215 ? 13.758 -5.809 -14.453 1 96.25 215 ALA A N 1
ATOM 1652 C CA . ALA A 1 215 ? 14.586 -6.121 -13.289 1 96.25 215 ALA A CA 1
ATOM 1653 C C . ALA A 1 215 ? 16.047 -6.27 -13.68 1 96.25 215 ALA A C 1
ATOM 1655 O O . ALA A 1 215 ? 16.938 -5.742 -13.008 1 96.25 215 ALA A O 1
ATOM 1656 N N . MET A 1 216 ? 16.312 -6.957 -14.781 1 96.31 216 MET A N 1
ATOM 1657 C CA . MET A 1 216 ? 17.688 -7.203 -15.188 1 96.31 216 MET A CA 1
ATOM 1658 C C . MET A 1 216 ? 18.359 -5.918 -15.672 1 96.31 216 MET A C 1
ATOM 1660 O O . MET A 1 216 ? 19.531 -5.68 -15.391 1 96.31 216 MET A O 1
ATOM 1664 N N . ALA A 1 217 ? 17.562 -5.117 -16.375 1 96.38 217 ALA A N 1
ATOM 1665 C CA . ALA A 1 217 ? 18.109 -3.826 -16.781 1 96.38 217 ALA A CA 1
ATOM 1666 C C . ALA A 1 217 ? 18.438 -2.959 -15.578 1 96.38 217 ALA A C 1
ATOM 1668 O O . ALA A 1 217 ? 19.5 -2.33 -15.539 1 96.38 217 ALA A O 1
ATOM 1669 N N . SER A 1 218 ? 17.578 -2.979 -14.609 1 93.38 218 SER A N 1
ATOM 1670 C CA . SER A 1 218 ? 17.812 -2.215 -13.391 1 93.38 218 SER A CA 1
ATOM 1671 C C . SER A 1 218 ? 19.047 -2.713 -12.641 1 93.38 218 SER A C 1
ATOM 1673 O O . SER A 1 218 ? 19.734 -1.933 -11.977 1 93.38 218 SER A O 1
ATOM 1675 N N . ALA A 1 219 ? 19.281 -3.992 -12.812 1 92.5 219 ALA A N 1
ATOM 1676 C CA . ALA A 1 219 ? 20.438 -4.59 -12.141 1 92.5 219 ALA A CA 1
ATOM 1677 C C . ALA A 1 219 ? 21.719 -4.344 -12.938 1 92.5 219 ALA A C 1
ATOM 1679 O O . ALA A 1 219 ? 22.812 -4.648 -12.461 1 92.5 219 ALA A O 1
ATOM 1680 N N . GLY A 1 220 ? 21.547 -3.869 -14.227 1 92 220 GLY A N 1
ATOM 1681 C CA . GLY A 1 220 ? 22.734 -3.447 -14.953 1 92 220 GLY A CA 1
ATOM 1682 C C . GLY A 1 220 ? 22.969 -4.25 -16.219 1 92 220 GLY A C 1
ATOM 1683 O O . GLY A 1 220 ? 23.953 -4.008 -16.938 1 92 220 GLY A O 1
ATOM 1684 N N . ALA A 1 221 ? 22.109 -5.172 -16.547 1 95.31 221 ALA A N 1
ATOM 1685 C CA . ALA A 1 221 ? 22.266 -5.961 -17.766 1 95.31 221 ALA A CA 1
ATOM 1686 C C . ALA A 1 221 ? 21.812 -5.18 -19 1 95.31 221 ALA A C 1
ATOM 1688 O O . ALA A 1 221 ? 20.922 -4.324 -18.891 1 95.31 221 ALA A O 1
ATOM 1689 N N . LYS A 1 222 ? 22.453 -5.473 -20.094 1 97.38 222 LYS A N 1
ATOM 1690 C CA . LYS A 1 222 ? 21.906 -5.039 -21.375 1 97.38 222 LYS A CA 1
ATOM 1691 C C . LYS A 1 222 ? 20.844 -6.008 -21.875 1 97.38 222 LYS A C 1
ATOM 1693 O O . LYS A 1 222 ? 21.125 -7.184 -22.109 1 97.38 222 LYS A O 1
ATOM 1698 N N . VAL A 1 223 ? 19.625 -5.504 -22.094 1 98.62 223 VAL A N 1
ATOM 1699 C CA . VAL A 1 223 ? 18.516 -6.406 -22.375 1 98.62 223 VAL A CA 1
ATOM 1700 C C . VAL A 1 223 ? 17.875 -6.043 -23.703 1 98.62 223 VAL A C 1
ATOM 1702 O O . VAL A 1 223 ? 17.688 -4.863 -24.016 1 98.62 223 VAL A O 1
ATOM 1705 N N . THR A 1 224 ? 17.578 -7.012 -24.516 1 98.88 224 THR A N 1
ATOM 1706 C CA . THR A 1 224 ? 16.766 -6.867 -25.719 1 98.88 224 THR A CA 1
ATOM 1707 C C . THR A 1 224 ? 15.531 -7.766 -25.656 1 98.88 224 THR A C 1
ATOM 1709 O O . THR A 1 224 ? 15.656 -8.984 -25.484 1 98.88 224 THR A O 1
ATOM 1712 N N . VAL A 1 225 ? 14.383 -7.152 -25.812 1 98.88 225 VAL A N 1
ATOM 1713 C CA . VAL A 1 225 ? 13.133 -7.906 -25.875 1 98.88 225 VAL A CA 1
ATOM 1714 C C . VAL A 1 225 ? 12.742 -8.117 -27.344 1 98.88 225 VAL A C 1
ATOM 1716 O O . VAL A 1 225 ? 12.695 -7.168 -28.125 1 98.88 225 VAL A O 1
ATOM 1719 N N . VAL A 1 226 ? 12.484 -9.328 -27.703 1 98.81 226 VAL A N 1
ATOM 1720 C CA . VAL A 1 226 ? 12.023 -9.68 -29.047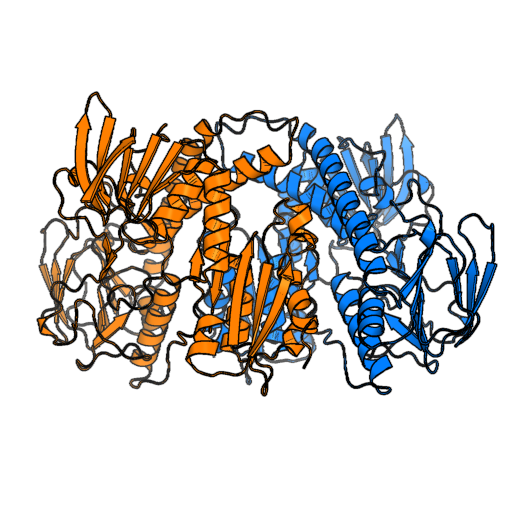 1 98.81 226 VAL A CA 1
ATOM 1721 C C . VAL A 1 226 ? 10.578 -10.164 -28.984 1 98.81 226 VAL A C 1
ATOM 1723 O O . VAL A 1 226 ? 10.289 -11.195 -28.375 1 98.81 226 VAL A O 1
ATOM 1726 N N . GLU A 1 227 ? 9.672 -9.406 -29.578 1 98.56 227 GLU A N 1
ATOM 1727 C CA . GLU A 1 227 ? 8.234 -9.672 -29.531 1 98.56 227 GLU A CA 1
ATOM 1728 C C . GLU A 1 227 ? 7.648 -9.805 -30.938 1 98.56 227 GLU A C 1
ATOM 1730 O O . GLU A 1 227 ? 7.922 -8.977 -31.812 1 98.56 227 GLU A O 1
ATOM 1735 N N . MET A 1 228 ? 6.898 -10.867 -31.141 1 97.56 228 MET A N 1
ATOM 1736 C CA . MET A 1 228 ? 6.324 -11.156 -32.469 1 97.56 228 MET A CA 1
ATOM 1737 C C . MET A 1 228 ? 5.238 -10.148 -32.812 1 97.56 228 MET A C 1
ATOM 1739 O O . MET A 1 228 ? 5.082 -9.789 -33.969 1 97.56 228 MET A O 1
ATOM 1743 N N . LEU A 1 229 ? 4.488 -9.672 -31.828 1 96.94 229 LEU A N 1
ATOM 1744 C CA . LEU A 1 229 ? 3.35 -8.789 -32.062 1 96.94 229 LEU A CA 1
ATOM 1745 C C . LEU A 1 229 ? 3.812 -7.348 -32.25 1 96.94 229 LEU A C 1
ATOM 1747 O O . LEU A 1 229 ? 4.973 -7.02 -32 1 96.94 229 LEU A O 1
ATOM 1751 N N . PRO A 1 230 ? 2.932 -6.449 -32.719 1 95.88 230 PRO A N 1
ATOM 1752 C CA . PRO A 1 230 ? 3.314 -5.062 -33 1 95.88 230 PRO A CA 1
ATOM 1753 C C . PRO A 1 230 ? 3.648 -4.27 -31.734 1 95.88 230 PRO A C 1
ATOM 1755 O O . PRO A 1 230 ? 4.32 -3.24 -31.812 1 95.88 230 PRO A O 1
ATOM 1758 N N . ARG A 1 231 ? 3.119 -4.73 -30.609 1 95.94 231 ARG A N 1
ATOM 1759 C CA . ARG A 1 231 ? 3.391 -4.082 -29.328 1 95.94 231 ARG A CA 1
ATOM 1760 C C . ARG A 1 231 ? 3.592 -5.117 -28.219 1 95.94 231 ARG A C 1
ATOM 1762 O O . ARG A 1 231 ? 3.096 -6.242 -28.312 1 95.94 231 ARG A O 1
ATOM 1769 N N . ILE A 1 232 ? 4.383 -4.715 -27.234 1 97.25 232 ILE A N 1
ATOM 1770 C CA . ILE A 1 232 ? 4.453 -5.547 -26.047 1 97.25 232 ILE A CA 1
ATOM 1771 C C . ILE A 1 232 ? 3.176 -5.383 -25.219 1 97.25 232 ILE A C 1
ATOM 1773 O O . ILE A 1 232 ? 2.404 -4.445 -25.438 1 97.25 232 ILE A O 1
ATOM 1777 N N . MET A 1 233 ? 2.887 -6.316 -24.312 1 95.44 233 MET A N 1
ATOM 1778 C CA . MET A 1 233 ? 1.786 -6.27 -23.359 1 95.44 233 MET A CA 1
ATOM 1779 C C . MET A 1 233 ? 0.449 -6.102 -24.062 1 95.44 233 MET A C 1
ATOM 1781 O O . MET A 1 233 ? -0.333 -5.211 -23.719 1 95.44 233 MET A O 1
ATOM 1785 N N . SER A 1 234 ? 0.257 -6.973 -24.953 1 89 234 SER A N 1
ATOM 1786 C CA . SER A 1 234 ? -1.026 -6.98 -25.641 1 89 234 SER A CA 1
ATOM 1787 C C . SER A 1 234 ? -2.186 -7.121 -24.656 1 89 234 SER A C 1
ATOM 1789 O O . SER A 1 234 ? -2.109 -7.902 -23.719 1 89 234 SER A O 1
ATOM 1791 N N . GLY A 1 235 ? -3.246 -6.312 -24.766 1 83.56 235 GLY A N 1
ATOM 1792 C CA . GLY A 1 235 ? -4.414 -6.383 -23.906 1 83.56 235 GLY A CA 1
ATOM 1793 C C . GLY A 1 235 ? -4.457 -5.281 -22.859 1 83.56 235 GLY A C 1
ATOM 1794 O O . GLY A 1 235 ? -5.492 -5.051 -22.234 1 83.56 235 GLY A O 1
ATOM 1795 N N . TRP A 1 236 ? -3.342 -4.633 -22.719 1 90.31 236 TRP A N 1
ATOM 1796 C CA . TRP A 1 236 ? -3.287 -3.527 -21.766 1 90.31 236 TRP A CA 1
ATOM 1797 C C . TRP A 1 236 ? -3.639 -2.207 -22.438 1 90.31 236 TRP A C 1
ATOM 1799 O O . TRP A 1 236 ? -3.621 -2.107 -23.672 1 90.31 236 TRP A O 1
ATOM 1809 N N . ASP A 1 237 ? -3.988 -1.236 -21.594 1 86.25 237 ASP A N 1
ATOM 1810 C CA . ASP A 1 237 ? -4.234 0.12 -22.078 1 86.25 237 ASP A CA 1
ATOM 1811 C C . ASP A 1 237 ? -3.014 0.677 -22.797 1 86.25 237 ASP A C 1
ATOM 1813 O O . ASP A 1 237 ? -1.894 0.598 -22.297 1 86.25 237 ASP A O 1
ATOM 1817 N N . SER A 1 238 ? -3.262 1.252 -23.938 1 87.88 238 SER A N 1
ATOM 1818 C CA . SER A 1 238 ? -2.178 1.698 -24.812 1 87.88 238 SER A CA 1
ATOM 1819 C C . SER A 1 238 ? -1.335 2.775 -24.141 1 87.88 238 SER A C 1
ATOM 1821 O O . SER A 1 238 ? -0.123 2.846 -24.344 1 87.88 238 SER A O 1
ATOM 1823 N N . SER A 1 239 ? -1.979 3.609 -23.375 1 89.94 239 SER A N 1
ATOM 1824 C CA . SER A 1 239 ? -1.243 4.676 -22.703 1 89.94 239 SER A CA 1
ATOM 1825 C C . SER A 1 239 ? -0.283 4.109 -21.656 1 89.94 239 SER A C 1
ATOM 1827 O O . SER A 1 239 ? 0.845 4.586 -21.516 1 89.94 239 SER A O 1
ATOM 1829 N N . ILE A 1 240 ? -0.688 3.107 -21 1 93.94 240 ILE A N 1
ATOM 1830 C CA . ILE A 1 240 ? 0.151 2.467 -20 1 93.94 240 ILE A CA 1
ATOM 1831 C C . ILE A 1 240 ? 1.314 1.749 -20.672 1 93.94 240 ILE A C 1
ATOM 1833 O O . ILE A 1 240 ? 2.461 1.855 -20.234 1 93.94 240 ILE A O 1
ATOM 1837 N N . VAL A 1 241 ? 0.997 1.072 -21.766 1 94.88 241 VAL A N 1
ATOM 1838 C CA . VAL A 1 241 ? 2.025 0.332 -22.484 1 94.88 241 VAL A CA 1
ATOM 1839 C C . VAL A 1 241 ? 3.096 1.296 -23 1 94.88 241 VAL A C 1
ATOM 1841 O O . VAL A 1 241 ? 4.293 1.008 -22.906 1 94.88 241 VAL A O 1
ATOM 1844 N N . SER A 1 242 ? 2.678 2.434 -23.484 1 95.69 242 SER A N 1
ATOM 1845 C CA . SER A 1 242 ? 3.619 3.436 -23.969 1 95.69 242 SER A CA 1
ATOM 1846 C C . SER A 1 242 ? 4.531 3.932 -22.859 1 95.69 242 SER A C 1
ATOM 1848 O O . SER A 1 242 ? 5.727 4.145 -23.078 1 95.69 242 SER A O 1
ATOM 1850 N N . MET A 1 243 ? 3.969 4.102 -21.719 1 96.12 243 MET A N 1
ATOM 1851 C CA . MET A 1 243 ? 4.766 4.551 -20.578 1 96.12 243 MET A CA 1
ATOM 1852 C C . MET A 1 243 ? 5.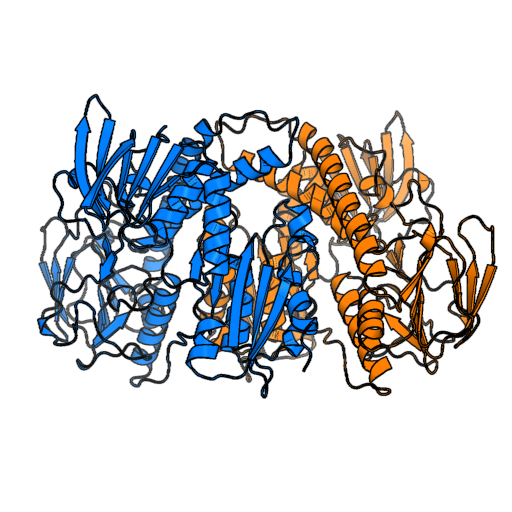754 3.471 -20.156 1 96.12 243 MET A C 1
ATOM 1854 O O . MET A 1 243 ? 6.902 3.771 -19.828 1 96.12 243 MET A O 1
ATOM 1858 N N . ILE A 1 244 ? 5.332 2.262 -20.172 1 97.06 244 ILE A N 1
ATOM 1859 C CA . ILE A 1 244 ? 6.199 1.141 -19.828 1 97.06 244 ILE A CA 1
ATOM 1860 C C . ILE A 1 244 ? 7.344 1.047 -20.828 1 97.06 244 ILE A C 1
ATOM 1862 O O . ILE A 1 244 ? 8.5 0.874 -20.438 1 97.06 244 ILE A O 1
ATOM 1866 N N . GLU A 1 245 ? 6.992 1.162 -22.109 1 97.5 245 GLU A N 1
ATOM 1867 C CA . GLU A 1 245 ? 8.016 1.146 -23.156 1 97.5 245 GLU A CA 1
ATOM 1868 C C . GLU A 1 245 ? 9.031 2.262 -22.938 1 97.5 245 GLU A C 1
ATOM 1870 O O . GLU A 1 245 ? 10.242 2.039 -23.062 1 97.5 245 GLU A O 1
ATOM 1875 N N . GLY A 1 246 ? 8.508 3.434 -22.656 1 97.19 246 GLY A N 1
ATOM 1876 C CA . GLY A 1 246 ? 9.391 4.559 -22.406 1 97.19 246 GLY A CA 1
ATOM 1877 C C . GLY A 1 246 ? 10.328 4.324 -21.234 1 97.19 246 GLY A C 1
ATOM 1878 O O . GLY A 1 246 ? 11.516 4.641 -21.312 1 97.19 246 GLY A O 1
ATOM 1879 N N . ALA A 1 247 ? 9.812 3.766 -20.188 1 96.69 247 ALA A N 1
ATOM 1880 C CA . ALA A 1 247 ? 10.617 3.486 -19 1 96.69 247 ALA A CA 1
ATOM 1881 C C . ALA A 1 247 ? 11.688 2.441 -19.297 1 96.69 247 ALA A C 1
ATOM 1883 O O . ALA A 1 247 ? 12.828 2.564 -18.844 1 96.69 247 ALA A O 1
ATOM 1884 N N . LEU A 1 248 ? 11.32 1.41 -19.984 1 97.81 248 LEU A N 1
ATOM 1885 C CA . LEU A 1 248 ? 12.273 0.369 -20.375 1 97.81 248 LEU A CA 1
ATOM 1886 C C . LEU A 1 248 ? 13.375 0.938 -21.25 1 97.81 248 LEU A C 1
ATOM 1888 O O . LEU A 1 248 ? 14.562 0.695 -21 1 97.81 248 LEU A O 1
ATOM 1892 N N . LYS A 1 249 ? 12.984 1.713 -22.219 1 97.56 249 LYS A N 1
ATOM 1893 C CA . LYS A 1 249 ? 13.969 2.326 -23.109 1 97.56 249 LYS A CA 1
ATOM 1894 C C . LYS A 1 249 ? 14.891 3.27 -22.344 1 97.56 249 LYS A C 1
ATOM 1896 O O . LYS A 1 249 ? 16.094 3.34 -22.625 1 97.56 249 LYS A O 1
ATOM 1901 N N . GLY A 1 250 ? 14.297 3.938 -21.438 1 95.56 250 GLY A N 1
ATOM 1902 C CA . GLY A 1 250 ? 15.078 4.828 -20.609 1 95.56 250 GLY A CA 1
ATOM 1903 C C . GLY A 1 250 ? 16.141 4.109 -19.797 1 95.56 250 GLY A C 1
ATOM 1904 O O . GLY A 1 250 ? 17.172 4.703 -19.438 1 95.56 250 GLY A O 1
ATOM 1905 N N . ARG A 1 251 ? 15.953 2.822 -19.594 1 93.31 251 ARG A N 1
ATOM 1906 C CA . ARG A 1 251 ? 16.906 2.012 -18.859 1 93.31 251 ARG A CA 1
ATOM 1907 C C . ARG A 1 251 ? 17.844 1.252 -19.797 1 93.31 251 ARG A C 1
ATOM 1909 O O . ARG A 1 251 ? 18.625 0.408 -19.359 1 93.31 251 ARG A O 1
ATOM 1916 N N . GLY A 1 252 ? 17.609 1.464 -21.062 1 95.5 252 GLY A N 1
ATOM 1917 C CA . GLY A 1 252 ? 18.516 0.886 -22.031 1 95.5 252 GLY A CA 1
ATOM 1918 C C . GLY A 1 252 ? 18 -0.41 -22.641 1 95.5 252 GLY A C 1
ATOM 1919 O O . GLY A 1 252 ? 18.734 -1.107 -23.344 1 95.5 252 GLY A O 1
ATOM 1920 N N . VAL A 1 253 ? 16.797 -0.759 -22.391 1 98.5 253 VAL A N 1
ATOM 1921 C CA . VAL A 1 253 ? 16.234 -1.975 -22.969 1 98.5 253 VAL A CA 1
ATOM 1922 C C . VAL A 1 253 ? 15.852 -1.737 -24.422 1 98.5 253 VAL A C 1
ATOM 1924 O O . VAL A 1 253 ? 15.164 -0.767 -24.734 1 98.5 253 VAL A O 1
ATOM 1927 N N . GLU A 1 254 ? 16.328 -2.531 -25.25 1 98.69 254 GLU A N 1
ATOM 1928 C CA . GLU A 1 254 ? 15.891 -2.523 -26.641 1 98.69 254 GLU A CA 1
ATOM 1929 C C . GLU A 1 254 ? 14.648 -3.398 -26.828 1 98.69 254 GLU A C 1
ATOM 1931 O O . GLU A 1 254 ? 14.578 -4.504 -26.297 1 98.69 254 GLU A O 1
ATOM 1936 N N . ILE A 1 255 ? 13.688 -2.846 -27.578 1 98.81 255 ILE A N 1
ATOM 1937 C CA . ILE A 1 255 ? 12.461 -3.586 -27.828 1 98.81 255 ILE A CA 1
ATOM 1938 C C . ILE A 1 255 ? 12.266 -3.762 -29.344 1 98.81 255 ILE A C 1
ATOM 1940 O O . ILE A 1 255 ? 12.086 -2.783 -30.062 1 98.81 255 ILE A O 1
ATOM 1944 N N . LEU A 1 256 ? 12.352 -4.992 -29.75 1 98.56 256 LEU A N 1
ATOM 1945 C CA . LEU A 1 256 ? 12.102 -5.34 -31.141 1 98.56 256 LEU A CA 1
ATOM 1946 C C . LEU A 1 256 ? 10.727 -5.98 -31.312 1 98.56 256 LEU A C 1
ATOM 1948 O O . LEU A 1 256 ? 10.539 -7.148 -30.969 1 98.56 256 LEU A O 1
ATOM 1952 N N . THR A 1 257 ? 9.75 -5.227 -31.859 1 98 257 THR A N 1
ATOM 1953 C CA . THR A 1 257 ? 8.422 -5.758 -32.125 1 98 257 THR A CA 1
ATOM 1954 C C . THR A 1 257 ? 8.305 -6.238 -33.562 1 98 257 THR A C 1
ATOM 1956 O O . THR A 1 257 ? 9.266 -6.152 -34.344 1 98 257 THR A O 1
ATOM 1959 N N . ASN A 1 258 ? 7.203 -6.879 -33.844 1 98.19 258 ASN A N 1
ATOM 1960 C CA . ASN A 1 258 ? 7.016 -7.449 -35.188 1 98.19 258 ASN A CA 1
ATOM 1961 C C . ASN A 1 258 ? 8.172 -8.367 -35.562 1 98.19 258 ASN A C 1
ATOM 1963 O O . ASN A 1 258 ? 8.672 -8.305 -36.688 1 98.19 258 ASN A O 1
ATOM 1967 N N . SER A 1 259 ? 8.656 -9.07 -34.656 1 98.62 259 SER A N 1
ATOM 1968 C CA . SER A 1 259 ? 9.836 -9.914 -34.812 1 98.62 259 SER A CA 1
ATOM 1969 C C . SER A 1 259 ? 9.562 -11.344 -34.375 1 98.62 259 SER A C 1
ATOM 1971 O O . SER A 1 259 ? 9.711 -11.656 -33.188 1 98.62 259 SER A O 1
ATOM 1973 N N . ARG A 1 260 ? 9.242 -12.164 -35.281 1 98.38 260 ARG A N 1
ATOM 1974 C CA . ARG A 1 260 ? 8.977 -13.57 -34.969 1 98.38 260 ARG A CA 1
ATOM 1975 C C . ARG A 1 260 ? 10.273 -14.367 -34.906 1 98.38 260 ARG A C 1
ATOM 1977 O O . ARG A 1 260 ? 10.992 -14.492 -35.906 1 98.38 260 ARG A O 1
ATOM 1984 N N . VAL A 1 261 ? 10.625 -14.883 -33.812 1 98.81 261 VAL A N 1
ATOM 1985 C CA . VAL A 1 261 ? 11.852 -15.656 -33.625 1 98.81 261 VAL A CA 1
ATOM 1986 C C . VAL A 1 261 ? 11.766 -16.969 -34.406 1 98.81 261 VAL A C 1
ATOM 1988 O O . VAL A 1 261 ? 10.75 -17.672 -34.344 1 98.81 261 VAL A O 1
ATOM 1991 N N . THR A 1 262 ? 12.867 -17.328 -35.062 1 98.44 262 THR A N 1
ATOM 1992 C CA . THR A 1 262 ? 12.82 -18.5 -35.969 1 98.44 262 THR A CA 1
ATOM 1993 C C . THR A 1 262 ? 13.852 -19.531 -35.531 1 98.44 262 THR A C 1
ATOM 1995 O O . THR A 1 262 ? 13.719 -20.719 -35.844 1 98.44 262 THR A O 1
ATOM 1998 N N . ALA A 1 263 ? 14.852 -19.078 -34.844 1 98.56 263 ALA A N 1
ATOM 1999 C CA . ALA A 1 263 ? 15.883 -20.016 -34.406 1 98.56 263 ALA A CA 1
ATOM 2000 C C . ALA A 1 263 ? 16.797 -19.375 -33.375 1 98.56 263 ALA A C 1
ATOM 2002 O O . ALA A 1 263 ? 16.828 -18.141 -33.25 1 98.56 263 ALA A O 1
ATOM 2003 N N . ILE A 1 264 ? 17.453 -20.172 -32.625 1 98.69 264 ILE A N 1
ATOM 2004 C CA . ILE A 1 264 ? 18.531 -19.781 -31.719 1 98.69 264 ILE A CA 1
ATOM 2005 C C . ILE A 1 264 ? 19.781 -20.609 -32.031 1 98.69 264 ILE A C 1
ATOM 2007 O O . ILE A 1 264 ? 19.703 -21.828 -32.156 1 98.69 264 ILE A O 1
ATOM 2011 N N . ARG A 1 265 ? 20.891 -20.016 -32.188 1 98 265 ARG A N 1
ATOM 2012 C CA . ARG A 1 265 ? 22.125 -20.734 -32.406 1 98 265 ARG A CA 1
ATOM 2013 C C . ARG A 1 265 ? 23.25 -20.234 -31.516 1 98 265 ARG A C 1
ATOM 2015 O O . ARG A 1 265 ? 23.156 -19.141 -30.969 1 98 265 ARG A O 1
ATOM 2022 N N . GLU A 1 266 ? 24.203 -21.047 -31.328 1 96.81 266 GLU A N 1
ATOM 2023 C CA . GLU A 1 266 ? 25.406 -20.656 -30.625 1 96.81 266 GLU A CA 1
ATOM 2024 C C . GLU A 1 266 ? 26.531 -20.281 -31.594 1 96.81 266 GLU A C 1
ATOM 2026 O O . GLU A 1 266 ? 26.828 -21.016 -32.531 1 96.81 266 GLU A O 1
ATOM 2031 N N . GLU A 1 267 ? 27.016 -19.109 -31.406 1 94.44 267 GLU A N 1
ATOM 2032 C CA . GLU A 1 267 ? 28.109 -18.609 -32.219 1 94.44 267 GLU A CA 1
ATOM 2033 C C . GLU A 1 267 ? 29.141 -17.844 -31.391 1 94.44 267 GLU A C 1
ATOM 2035 O O . GLU A 1 267 ? 28.812 -16.828 -30.781 1 94.44 267 GLU A O 1
ATOM 2040 N N . SER A 1 268 ? 30.406 -18.328 -31.375 1 93.5 268 SER A N 1
ATOM 2041 C CA . SER A 1 268 ? 31.531 -17.656 -30.719 1 93.5 268 SER A CA 1
ATOM 2042 C C . SER A 1 268 ? 31.219 -17.391 -29.25 1 93.5 268 SER A C 1
ATOM 2044 O O . SER A 1 268 ? 31.438 -16.281 -28.75 1 93.5 268 SER A O 1
ATOM 2046 N N . GLY A 1 269 ? 30.562 -18.297 -28.609 1 92 269 GLY A N 1
ATOM 2047 C CA . GLY A 1 269 ? 30.328 -18.203 -27.172 1 92 269 GLY A CA 1
ATOM 2048 C C . GLY A 1 269 ? 29.078 -17.406 -26.828 1 92 269 GLY A C 1
ATOM 2049 O O . GLY A 1 269 ? 28.766 -17.219 -25.641 1 92 269 GLY A O 1
ATOM 2050 N N . GLN A 1 270 ? 28.406 -16.953 -27.844 1 96.69 270 GLN A N 1
ATOM 2051 C CA . GLN A 1 270 ? 27.156 -16.219 -27.641 1 96.69 270 GLN A CA 1
ATOM 2052 C C . GLN A 1 270 ? 25.969 -16.969 -28.203 1 96.69 270 GLN A C 1
ATOM 2054 O O . GLN A 1 270 ? 26.125 -17.828 -29.078 1 96.69 270 GLN A O 1
ATOM 2059 N N . LYS A 1 271 ? 24.859 -16.672 -27.594 1 98.44 271 LYS A N 1
ATOM 2060 C CA . LYS A 1 271 ? 23.609 -17.172 -28.156 1 98.44 271 LYS A CA 1
ATOM 2061 C C . LYS A 1 271 ? 22.984 -16.141 -29.109 1 98.44 271 LYS A C 1
ATOM 2063 O O . LYS A 1 271 ? 22.797 -14.984 -28.734 1 98.44 271 LYS A O 1
ATOM 2068 N N . VAL A 1 272 ? 22.75 -16.562 -30.328 1 98.62 272 VAL A N 1
ATOM 2069 C CA . VAL A 1 272 ? 22.25 -15.664 -31.359 1 98.62 272 VAL A CA 1
ATOM 2070 C C . VAL A 1 272 ? 20.797 -16.016 -31.688 1 98.62 272 VAL A C 1
ATOM 2072 O O . VAL A 1 272 ? 20.5 -17.125 -32.125 1 98.62 272 VAL A O 1
ATOM 2075 N N . VAL A 1 273 ? 19.875 -15.094 -31.469 1 98.81 273 VAL A N 1
ATOM 2076 C CA . VAL A 1 273 ? 18.469 -15.25 -31.781 1 98.81 273 VAL A CA 1
ATOM 2077 C C . VAL A 1 273 ? 18.172 -14.695 -33.156 1 98.81 273 VAL A C 1
ATOM 2079 O O . VAL A 1 273 ? 18.453 -13.531 -33.469 1 98.81 273 VAL A O 1
ATOM 2082 N N . GLU A 1 274 ? 17.625 -15.555 -33.969 1 98.75 274 GLU A N 1
ATOM 2083 C CA . GLU A 1 274 ? 17.203 -15.141 -35.312 1 98.75 274 GLU A CA 1
ATOM 2084 C C . GLU A 1 274 ? 15.711 -14.844 -35.344 1 98.75 274 GLU A C 1
ATOM 2086 O O . GLU A 1 274 ? 14.914 -15.562 -34.75 1 98.75 274 GLU A O 1
ATOM 2091 N N . PHE A 1 275 ? 15.352 -13.719 -36 1 98.62 275 PHE A N 1
ATOM 2092 C CA . PHE A 1 275 ? 13.93 -13.398 -36.125 1 98.62 275 PHE A CA 1
ATOM 2093 C C . PHE A 1 275 ? 13.617 -12.898 -37.531 1 98.62 275 PHE A C 1
ATOM 2095 O O . PHE A 1 275 ? 14.516 -12.539 -38.281 1 98.62 275 PHE A O 1
ATOM 2102 N N . GLN A 1 276 ? 12.391 -13.016 -37.875 1 98.31 276 GLN A N 1
ATOM 2103 C CA . GLN A 1 276 ? 11.875 -12.555 -39.188 1 98.31 276 GLN A CA 1
ATOM 2104 C C . GLN A 1 276 ? 10.742 -11.555 -39 1 98.31 276 GLN A C 1
ATOM 2106 O O . GLN A 1 276 ? 9.875 -11.742 -38.125 1 98.31 276 GLN A O 1
ATOM 2111 N N . ARG A 1 277 ? 10.742 -10.531 -39.781 1 97.69 277 ARG A N 1
ATOM 2112 C CA . ARG A 1 277 ? 9.703 -9.516 -39.719 1 97.69 277 ARG A CA 1
ATOM 2113 C C . ARG A 1 277 ? 8.625 -9.789 -40.781 1 97.69 277 ARG A C 1
ATOM 2115 O O . ARG A 1 277 ? 8.789 -10.656 -41.625 1 97.69 277 ARG A O 1
ATOM 2122 N N . PRO A 1 278 ? 7.559 -9.078 -40.625 1 96.69 278 PRO A N 1
ATOM 2123 C CA . PRO A 1 278 ? 6.445 -9.336 -41.531 1 96.69 278 PRO A CA 1
ATOM 2124 C C . PRO A 1 278 ? 6.816 -9.078 -43 1 96.69 278 PRO A C 1
ATOM 2126 O O . PRO A 1 278 ? 6.277 -9.734 -43.906 1 96.69 278 PRO A O 1
ATOM 2129 N N . ASP A 1 279 ? 7.777 -8.227 -43.281 1 96 279 ASP A N 1
ATOM 2130 C CA . ASP A 1 279 ? 8.164 -7.887 -44.656 1 96 279 ASP A CA 1
ATOM 2131 C C . ASP A 1 279 ? 9.172 -8.898 -45.219 1 96 279 ASP A C 1
ATOM 2133 O O . ASP A 1 279 ? 9.641 -8.758 -46.344 1 96 279 ASP A O 1
ATOM 2137 N N . GLY A 1 280 ? 9.539 -9.828 -44.438 1 95.31 280 GLY A N 1
ATOM 2138 C CA . GLY A 1 280 ? 10.438 -10.875 -44.875 1 95.31 280 GLY A CA 1
ATOM 2139 C C . GLY A 1 280 ? 11.883 -10.633 -44.469 1 95.31 280 GLY A C 1
ATOM 2140 O O . GLY A 1 280 ? 12.719 -11.531 -44.562 1 95.31 280 GLY A O 1
ATOM 2141 N N . SER A 1 281 ? 12.094 -9.469 -44 1 97 281 SER A N 1
ATOM 2142 C CA . SER A 1 281 ? 13.461 -9.172 -43.562 1 97 281 SER A CA 1
ATOM 2143 C C . SER A 1 281 ? 13.844 -9.984 -42.344 1 97 281 SER A C 1
ATOM 2145 O O . SER A 1 281 ? 13.008 -10.258 -41.469 1 97 281 SER A O 1
ATOM 2147 N N . LYS A 1 282 ? 15.094 -10.32 -42.312 1 97.5 282 LYS A N 1
ATOM 2148 C CA . LYS A 1 282 ? 15.633 -11.125 -41.25 1 97.5 282 LYS A CA 1
ATOM 2149 C C . LYS A 1 282 ? 16.609 -10.32 -40.375 1 97.5 282 LYS A C 1
ATOM 2151 O O . LYS A 1 282 ? 17.172 -9.336 -40.844 1 97.5 282 LYS A O 1
ATOM 2156 N N . GLY A 1 283 ? 16.656 -10.672 -39.125 1 97.88 283 GLY A N 1
ATOM 2157 C CA . GLY A 1 283 ? 17.594 -10.055 -38.188 1 97.88 283 GLY A CA 1
ATOM 2158 C C . GLY A 1 283 ? 18.094 -11 -37.125 1 97.88 283 GLY A C 1
ATOM 2159 O O . GLY A 1 283 ? 17.609 -12.133 -37.031 1 97.88 283 GLY A O 1
ATOM 2160 N N . THR A 1 284 ? 19.172 -10.531 -36.438 1 98.25 284 THR A N 1
ATOM 2161 C CA . THR A 1 284 ? 19.719 -11.312 -35.312 1 98.25 284 THR A CA 1
ATOM 2162 C C . THR A 1 284 ? 20.016 -10.414 -34.125 1 98.25 284 THR A C 1
ATOM 2164 O O . THR A 1 284 ? 20.234 -9.211 -34.281 1 98.25 284 THR A O 1
ATOM 2167 N N . VAL A 1 285 ? 19.875 -10.977 -33.031 1 98.44 285 VAL A N 1
ATOM 2168 C CA . VAL A 1 285 ? 20.328 -10.344 -31.797 1 98.44 285 VAL A CA 1
ATOM 2169 C C . VAL A 1 285 ? 21.109 -11.359 -30.953 1 98.44 285 VAL A C 1
ATOM 2171 O O . VAL A 1 285 ? 20.703 -12.523 -30.844 1 98.44 285 VAL A O 1
ATOM 2174 N N . ALA A 1 286 ? 22.234 -10.922 -30.422 1 98.25 286 ALA A N 1
ATOM 2175 C CA . ALA A 1 286 ? 23.094 -11.82 -29.656 1 98.25 286 ALA A CA 1
ATOM 2176 C C . ALA A 1 286 ? 23.094 -11.445 -28.172 1 98.25 286 ALA A C 1
ATOM 2178 O O . ALA A 1 286 ? 22.859 -10.281 -27.828 1 98.25 286 ALA A O 1
ATOM 2179 N N . GLY A 1 287 ? 23.281 -12.406 -27.312 1 97.75 287 GLY A N 1
ATOM 2180 C CA . GLY A 1 287 ? 23.453 -12.219 -25.875 1 97.75 287 GLY A CA 1
ATOM 2181 C C . GLY A 1 287 ? 24.125 -13.398 -25.188 1 97.75 287 GLY A C 1
ATOM 2182 O O . GLY A 1 287 ? 24.234 -14.477 -25.781 1 97.75 287 GLY A O 1
ATOM 2183 N N . GLU A 1 288 ? 24.594 -13.125 -24 1 97.44 288 GLU A N 1
ATOM 2184 C CA . GLU A 1 288 ? 25.188 -14.18 -23.172 1 97.44 288 GLU A CA 1
ATOM 2185 C C . GLU A 1 288 ? 24.141 -15.219 -22.781 1 97.44 288 GLU A C 1
ATOM 2187 O O . GLU A 1 288 ? 24.453 -16.406 -22.641 1 97.44 288 GLU A O 1
ATOM 2192 N N . GLU A 1 289 ? 22.938 -14.781 -22.594 1 97.5 289 GLU A N 1
ATOM 2193 C CA . GLU A 1 289 ? 21.828 -15.648 -22.219 1 97.5 289 GLU A CA 1
ATOM 2194 C C . GLU A 1 289 ? 20.562 -15.289 -22.984 1 97.5 289 GLU A C 1
ATOM 2196 O O . GLU A 1 289 ? 20.406 -14.141 -23.422 1 97.5 289 GLU A O 1
ATOM 2201 N N . VAL A 1 290 ? 19.688 -16.297 -23.219 1 98.62 290 VAL A N 1
ATOM 2202 C CA . VAL A 1 290 ? 18.391 -16.109 -23.859 1 98.62 290 VAL A CA 1
ATOM 2203 C C . VAL A 1 290 ? 17.281 -16.609 -22.922 1 98.62 290 VAL A C 1
ATOM 2205 O O . VAL A 1 290 ? 17.328 -17.766 -22.484 1 98.62 290 VAL A O 1
ATOM 2208 N N . VAL A 1 291 ? 16.359 -15.734 -22.578 1 98.44 291 VAL A N 1
ATOM 2209 C CA . VAL A 1 291 ? 15.211 -16.109 -21.766 1 98.44 291 VAL A CA 1
ATOM 2210 C C . VAL A 1 291 ? 13.977 -16.234 -22.656 1 98.44 291 VAL A C 1
ATOM 2212 O O . VAL A 1 291 ? 13.602 -15.281 -23.344 1 98.44 291 VAL A O 1
ATOM 2215 N N . MET A 1 292 ? 13.367 -17.391 -22.641 1 98.5 292 MET A N 1
ATOM 2216 C CA . MET A 1 292 ? 12.141 -17.594 -23.391 1 98.5 292 MET A CA 1
ATOM 2217 C C . MET A 1 292 ? 10.914 -17.438 -22.5 1 98.5 292 MET A C 1
ATOM 2219 O O . MET A 1 292 ? 10.688 -18.266 -21.609 1 98.5 292 MET A O 1
ATOM 2223 N N . ALA A 1 293 ? 10.133 -16.422 -22.656 1 97.75 293 ALA A N 1
ATOM 2224 C CA . ALA A 1 293 ? 8.922 -16.078 -21.906 1 97.75 293 ALA A CA 1
ATOM 2225 C C . ALA A 1 293 ? 7.738 -15.875 -22.844 1 97.75 293 ALA A C 1
ATOM 2227 O O . ALA A 1 293 ? 7.195 -14.773 -22.938 1 97.75 293 ALA A O 1
ATOM 2228 N N . VAL A 1 294 ? 7.258 -16.953 -23.422 1 97 294 VAL A N 1
ATOM 2229 C CA . VAL A 1 294 ? 6.281 -16.812 -24.5 1 97 294 VAL A CA 1
ATOM 2230 C C . VAL A 1 294 ? 4.926 -17.359 -24.031 1 97 294 VAL A C 1
ATOM 2232 O O . VAL A 1 294 ? 4.086 -17.719 -24.859 1 97 294 VAL A O 1
ATOM 2235 N N . GLY A 1 295 ? 4.758 -17.469 -22.734 1 94.62 295 GLY A N 1
ATOM 2236 C CA . GLY A 1 295 ? 3.445 -17.797 -22.219 1 94.62 295 GLY A CA 1
ATOM 2237 C C . GLY A 1 295 ? 3.381 -19.203 -21.609 1 94.62 295 GLY A C 1
ATOM 2238 O O . GLY A 1 295 ? 4.387 -19.906 -21.562 1 94.62 295 GLY A O 1
ATOM 2239 N N . ARG A 1 296 ? 2.227 -19.516 -21.031 1 96.31 296 ARG A N 1
ATOM 2240 C CA . ARG A 1 296 ? 1.917 -20.812 -20.438 1 96.31 296 ARG A CA 1
ATOM 2241 C C . ARG A 1 296 ? 0.626 -21.391 -21 1 96.31 296 ARG A C 1
ATOM 2243 O O . ARG A 1 296 ? -0.206 -20.656 -21.547 1 96.31 296 ARG A O 1
ATOM 2250 N N . LYS A 1 297 ? 0.498 -22.656 -20.969 1 96.62 297 LYS A N 1
ATOM 2251 C CA . LYS A 1 297 ? -0.737 -23.312 -21.391 1 96.62 297 LYS A CA 1
ATOM 2252 C C . LYS A 1 297 ? -1.286 -24.203 -20.281 1 96.62 297 LYS A C 1
ATOM 2254 O O . LYS A 1 297 ? -0.52 -24.828 -19.547 1 96.62 297 LYS A O 1
ATOM 2259 N N . PRO A 1 298 ? -2.641 -24.297 -20.125 1 98.06 298 PRO A N 1
ATOM 2260 C CA . PRO A 1 298 ? -3.238 -25.188 -19.125 1 98.06 298 PRO A CA 1
ATOM 2261 C C . PRO A 1 298 ? -2.756 -26.625 -19.266 1 98.06 298 PRO A C 1
ATOM 2263 O O . PRO A 1 298 ? -2.57 -27.125 -20.375 1 98.06 298 PRO A O 1
ATOM 2266 N N . TYR A 1 299 ? -2.523 -27.234 -18.141 1 97.44 299 TYR A N 1
ATOM 2267 C CA . TYR A 1 299 ? -2.172 -28.656 -18.141 1 97.44 299 TYR A CA 1
ATOM 2268 C C . TYR A 1 299 ? -3.422 -29.531 -18.094 1 97.44 299 TYR A C 1
ATOM 2270 O O . TYR A 1 299 ? -3.955 -29.812 -17.016 1 97.44 299 TYR A O 1
ATOM 2278 N N . VAL A 1 300 ? -3.836 -30.078 -19.281 1 97.62 300 VAL A N 1
ATOM 2279 C CA . VAL A 1 300 ? -5.113 -30.766 -19.359 1 97.62 300 VAL A CA 1
ATOM 2280 C C . VAL A 1 300 ? -4.879 -32.25 -19.703 1 97.62 300 VAL A C 1
ATOM 2282 O O . VAL A 1 300 ? -5.828 -32.969 -19.953 1 97.62 300 VAL A O 1
ATOM 2285 N N . GLU A 1 301 ? -3.609 -32.656 -19.688 1 94.44 301 GLU A N 1
ATOM 2286 C CA . GLU A 1 301 ? -3.301 -34.031 -20.031 1 94.44 301 GLU A CA 1
ATOM 2287 C C . GLU A 1 301 ? -4.012 -35 -19.094 1 94.44 301 GLU A C 1
ATOM 2289 O O . GLU A 1 301 ? -3.941 -34.875 -17.875 1 94.44 301 GLU A O 1
ATOM 2294 N N . GLY A 1 302 ? -4.691 -35.938 -19.656 1 92.38 302 GLY A N 1
ATOM 2295 C CA . GLY A 1 302 ? -5.363 -36.938 -18.875 1 92.38 302 GLY A CA 1
ATOM 2296 C C . GLY A 1 302 ? -6.777 -36.562 -18.484 1 92.38 302 GLY A C 1
ATOM 2297 O O . GLY A 1 302 ? -7.516 -37.406 -17.938 1 92.38 302 GLY A O 1
ATOM 2298 N N . LEU A 1 303 ? -7.188 -35.344 -18.781 1 96.56 303 LEU A N 1
ATOM 2299 C CA . LEU A 1 303 ? -8.508 -34.906 -18.344 1 96.56 303 LEU A CA 1
ATOM 2300 C C . LEU A 1 303 ? -9.508 -34.969 -19.484 1 96.56 303 LEU A C 1
ATOM 2302 O O . LEU A 1 303 ? -10.695 -34.719 -19.297 1 96.56 303 LEU A O 1
ATOM 2306 N N . GLU A 1 304 ? -9.102 -35.344 -20.625 1 90.69 304 GLU A N 1
ATOM 2307 C CA . GLU A 1 304 ? -9.914 -35.344 -21.828 1 90.69 304 GLU A CA 1
ATOM 2308 C C . GLU A 1 304 ? -11.094 -36.281 -21.719 1 90.69 304 GLU A C 1
ATOM 2310 O O . GLU A 1 304 ? -12.188 -36 -22.203 1 90.69 304 GLU A O 1
ATOM 2315 N N . ALA A 1 305 ? -10.906 -37.375 -21.062 1 88.69 305 ALA A N 1
ATOM 2316 C CA . ALA A 1 305 ? -11.922 -38.438 -21 1 88.69 305 ALA A CA 1
ATOM 2317 C C . ALA A 1 305 ? -13.141 -37.969 -20.203 1 88.69 305 ALA A C 1
ATOM 2319 O O . ALA A 1 305 ? -14.227 -38.531 -20.344 1 88.69 305 ALA A O 1
ATOM 2320 N N . LEU A 1 306 ? -12.945 -36.938 -19.438 1 96.25 306 LEU A N 1
ATOM 2321 C CA . LEU A 1 306 ? -14.039 -36.406 -18.609 1 96.25 306 LEU A CA 1
ATOM 2322 C C . LEU A 1 306 ? -14.992 -35.562 -19.438 1 96.25 306 LEU A C 1
ATOM 2324 O O . LEU A 1 306 ? -16.094 -35.25 -18.984 1 96.25 306 LEU A O 1
ATOM 2328 N N . GLY A 1 307 ? -14.586 -35.156 -20.703 1 96.69 307 GLY A N 1
ATOM 2329 C CA . GLY A 1 307 ? -15.422 -34.344 -21.562 1 96.69 307 GLY A CA 1
ATOM 2330 C C . GLY A 1 307 ? -15.5 -32.906 -21.141 1 96.69 307 GLY A C 1
ATOM 2331 O O . GLY A 1 307 ? -16.438 -32.188 -21.484 1 96.69 307 GLY A O 1
ATOM 2332 N N . ILE A 1 308 ? -14.562 -32.438 -20.391 1 98.06 308 ILE A N 1
ATOM 2333 C CA . ILE A 1 308 ? -14.648 -31.109 -19.812 1 98.06 308 ILE A CA 1
ATOM 2334 C C . ILE A 1 308 ? -13.586 -30.203 -20.422 1 98.06 308 ILE A C 1
ATOM 2336 O O . ILE A 1 308 ? -13.469 -29.031 -20.078 1 98.06 308 ILE A O 1
ATOM 2340 N N . VAL A 1 309 ? -12.727 -30.703 -21.312 1 98.31 309 VAL A N 1
ATOM 2341 C CA . VAL A 1 309 ? -11.648 -29.938 -21.953 1 98.31 309 VAL A CA 1
ATOM 2342 C C . VAL A 1 309 ? -12.125 -29.406 -23.297 1 98.31 309 VAL A C 1
ATOM 2344 O O . VAL A 1 309 ? -12.594 -30.172 -24.156 1 98.31 309 VAL A O 1
ATOM 2347 N N . GLU A 1 310 ? -12.141 -28.156 -23.469 1 97.56 310 GLU A N 1
ATOM 2348 C CA . GLU A 1 310 ? -12.453 -27.469 -24.719 1 97.56 310 GLU A CA 1
ATOM 2349 C C . GLU A 1 310 ? -11.344 -26.5 -25.094 1 97.56 310 GLU A C 1
ATOM 2351 O O . GLU A 1 310 ? -10.984 -25.625 -24.312 1 97.56 310 GLU A O 1
ATOM 2356 N N . LYS A 1 311 ? -10.766 -26.594 -26.312 1 96.19 311 LYS A N 1
ATOM 2357 C CA . LYS A 1 311 ? -9.742 -25.703 -26.844 1 96.19 311 LYS A CA 1
ATOM 2358 C C . LYS A 1 311 ? -8.539 -25.641 -25.906 1 96.19 311 LYS A C 1
ATOM 2360 O O . LYS A 1 311 ? -8.062 -24.547 -25.562 1 96.19 311 LYS A O 1
ATOM 2365 N N . GLY A 1 312 ? -8.227 -26.734 -25.312 1 96.56 312 GLY A N 1
ATOM 2366 C CA . GLY A 1 312 ? -6.988 -26.875 -24.562 1 96.56 312 GLY A CA 1
ATOM 2367 C C . GLY A 1 312 ? -7.105 -26.406 -23.109 1 96.56 312 GLY A C 1
ATOM 2368 O O . GLY A 1 312 ? -6.098 -26.25 -22.422 1 96.56 312 GLY A O 1
ATOM 2369 N N . ARG A 1 313 ? -8.305 -26.156 -22.641 1 98.25 313 ARG A N 1
ATOM 2370 C CA . ARG A 1 313 ? -8.508 -25.75 -21.25 1 98.25 313 ARG A CA 1
ATOM 2371 C C . ARG A 1 313 ? -9.734 -26.422 -20.656 1 98.25 313 ARG A C 1
ATOM 2373 O O . ARG A 1 313 ? -10.617 -26.875 -21.391 1 98.25 313 ARG A O 1
ATOM 2380 N N . VAL A 1 314 ? -9.773 -26.516 -19.344 1 98.62 314 VAL A N 1
ATOM 2381 C CA . VAL A 1 314 ? -10.961 -27.016 -18.656 1 98.62 314 VAL A CA 1
ATOM 2382 C C . VAL A 1 314 ? -12.023 -25.922 -18.594 1 98.62 314 VAL A C 1
ATOM 2384 O O . VAL A 1 314 ? -11.719 -24.766 -18.266 1 98.62 314 VAL A O 1
ATOM 2387 N N . VAL A 1 315 ? -13.25 -26.266 -18.938 1 98.44 315 VAL A N 1
ATOM 2388 C CA . VAL A 1 315 ? -14.352 -25.297 -18.891 1 98.44 315 VAL A CA 1
ATOM 2389 C C . VAL A 1 315 ? -15.133 -25.469 -17.594 1 98.44 315 VAL A C 1
ATOM 2391 O O . VAL A 1 315 ? -15.617 -26.547 -17.297 1 98.44 315 VAL A O 1
ATOM 2394 N N . ALA A 1 316 ? -15.195 -24.469 -16.828 1 98.06 316 ALA A N 1
ATOM 2395 C CA . ALA A 1 316 ? -16 -24.391 -15.617 1 98.06 316 ALA A CA 1
ATOM 2396 C C . ALA A 1 316 ? -16.781 -23.078 -15.547 1 98.06 316 ALA A C 1
ATOM 2398 O O . ALA A 1 316 ? -16.375 -22.078 -16.156 1 98.06 316 ALA A O 1
ATOM 2399 N N . ASP A 1 317 ? -17.922 -23.047 -14.891 1 97.31 317 ASP A N 1
ATOM 2400 C CA . ASP A 1 317 ? -18.688 -21.812 -14.727 1 97.31 317 ASP A CA 1
ATOM 2401 C C . ASP A 1 317 ? -18.172 -21 -13.539 1 97.31 317 ASP A C 1
ATOM 2403 O O . ASP A 1 317 ? -17.094 -21.297 -13 1 97.31 317 ASP A O 1
ATOM 2407 N N . SER A 1 318 ? -18.844 -19.906 -13.164 1 97 318 SER A N 1
ATOM 2408 C CA . SER A 1 318 ? -18.359 -19 -12.141 1 97 318 SER A CA 1
ATOM 2409 C C . SER A 1 318 ? -18.469 -19.609 -10.75 1 97 318 SER A C 1
ATOM 2411 O O . SER A 1 318 ? -17.906 -19.078 -9.789 1 97 318 SER A O 1
ATOM 2413 N N . SER A 1 319 ? -19.156 -20.734 -10.633 1 98.31 319 SER A N 1
ATOM 2414 C CA . SER A 1 319 ? -19.203 -21.469 -9.383 1 98.31 319 SER A CA 1
ATOM 2415 C C . SER A 1 319 ? -18.125 -22.531 -9.32 1 98.31 319 SER A C 1
ATOM 2417 O O . SER A 1 319 ? -18.031 -23.281 -8.344 1 98.31 319 SER A O 1
ATOM 2419 N N . MET A 1 320 ? -17.312 -22.672 -10.406 1 98.5 320 MET A N 1
ATOM 2420 C CA . MET A 1 320 ? -16.156 -23.547 -10.562 1 98.5 320 MET A CA 1
ATOM 2421 C C . MET A 1 320 ? -16.594 -24.984 -10.805 1 98.5 320 MET A C 1
ATOM 2423 O O . MET A 1 320 ? -15.773 -25.906 -10.727 1 98.5 320 MET A O 1
ATOM 2427 N N . SER A 1 321 ? -17.891 -25.109 -11.133 1 98.44 321 SER A N 1
ATOM 2428 C CA . SER A 1 321 ? -18.406 -26.406 -11.508 1 98.44 321 SER A CA 1
ATOM 2429 C C . SER A 1 321 ? -18.188 -26.688 -12.992 1 98.44 321 SER A C 1
ATOM 2431 O O . SER A 1 321 ? -18.359 -25.781 -13.828 1 98.44 321 SER A O 1
ATOM 2433 N N . THR A 1 322 ? -17.797 -27.938 -13.312 1 98.31 322 THR A N 1
ATOM 2434 C CA . THR A 1 322 ? -17.703 -28.359 -14.711 1 98.31 322 THR A CA 1
ATOM 2435 C C . THR A 1 322 ? -18.984 -29.062 -15.148 1 98.31 322 THR A C 1
ATOM 2437 O O . THR A 1 322 ? -19.906 -29.234 -14.344 1 98.31 322 THR A O 1
ATOM 2440 N N . LYS A 1 323 ? -19.031 -29.469 -16.469 1 97.31 323 LYS A N 1
ATOM 2441 C CA . LYS A 1 323 ? -20.203 -30.172 -16.953 1 97.31 323 LYS A CA 1
ATOM 2442 C C . LYS A 1 323 ? -20.234 -31.609 -16.453 1 97.31 323 LYS A C 1
ATOM 2444 O O . LYS A 1 323 ? -21.266 -32.281 -16.516 1 97.31 323 LYS A O 1
ATOM 2449 N N . ALA A 1 324 ? -19.078 -32.188 -16.047 1 97.25 324 ALA A N 1
ATOM 2450 C CA . ALA A 1 324 ? -19.047 -33.5 -15.43 1 97.25 324 ALA A CA 1
ATOM 2451 C C . ALA A 1 324 ? -19.562 -33.438 -13.992 1 97.25 324 ALA A C 1
ATOM 2453 O O . ALA A 1 324 ? -19.047 -32.688 -13.18 1 97.25 324 ALA A O 1
ATOM 2454 N N . PRO A 1 325 ? -20.547 -34.25 -13.641 1 95.88 325 PRO A N 1
ATOM 2455 C CA . PRO A 1 325 ? -21.125 -34.219 -12.297 1 95.88 325 PRO A CA 1
ATOM 2456 C C . PRO A 1 325 ? -20.094 -34.469 -11.203 1 95.88 325 PRO A C 1
ATOM 2458 O O . PRO A 1 325 ? -19.312 -35.406 -11.281 1 95.88 325 PRO A O 1
ATOM 2461 N N . GLY A 1 326 ? -20.062 -33.5 -10.266 1 96.94 326 GLY A N 1
ATOM 2462 C CA . GLY A 1 326 ? -19.203 -33.688 -9.094 1 96.94 326 GLY A CA 1
ATOM 2463 C C . GLY A 1 326 ? -17.766 -33.25 -9.336 1 96.94 326 GLY A C 1
ATOM 2464 O O . GLY A 1 326 ? -16.906 -33.438 -8.461 1 96.94 326 GLY A O 1
ATOM 2465 N N . VAL A 1 327 ? -17.484 -32.75 -10.523 1 98.62 327 VAL A N 1
ATOM 2466 C CA . VAL A 1 327 ? -16.125 -32.375 -10.875 1 98.62 327 VAL A CA 1
ATOM 2467 C C . VAL A 1 327 ? -16.016 -30.844 -10.945 1 98.62 327 VAL A C 1
ATOM 2469 O O . VAL A 1 327 ? -16.75 -30.203 -11.711 1 98.62 327 VAL A O 1
ATOM 2472 N N . TYR A 1 328 ? -15.156 -30.25 -10.125 1 98.81 328 TYR A N 1
ATOM 2473 C CA . TYR A 1 328 ? -14.836 -28.812 -10.078 1 98.81 328 TYR A CA 1
ATOM 2474 C C . TYR A 1 328 ? -13.43 -28.562 -10.609 1 98.81 328 TYR A C 1
ATOM 2476 O O . TYR A 1 328 ? -12.617 -29.484 -10.703 1 98.81 328 TYR A O 1
ATOM 2484 N N . ALA A 1 329 ? -13.164 -27.344 -11.031 1 98.88 329 ALA A N 1
ATOM 2485 C CA . ALA A 1 329 ? -11.828 -26.969 -11.492 1 98.88 329 ALA A CA 1
ATOM 2486 C C . ALA A 1 329 ? -11.484 -25.547 -11.062 1 98.88 329 ALA A C 1
ATOM 2488 O O . ALA A 1 329 ? -12.367 -24.703 -10.891 1 98.88 329 ALA A O 1
ATOM 2489 N N . ALA A 1 330 ? -10.219 -25.281 -10.883 1 98.75 330 ALA A N 1
ATOM 2490 C CA . ALA A 1 330 ? -9.75 -23.969 -10.43 1 98.75 330 ALA A CA 1
ATOM 2491 C C . ALA A 1 330 ? -8.297 -23.734 -10.844 1 98.75 330 ALA A C 1
ATOM 2493 O O . ALA A 1 330 ? -7.504 -24.672 -10.906 1 98.75 330 ALA A O 1
ATOM 2494 N N . GLY A 1 331 ? -7.977 -22.469 -11.094 1 98.44 331 GLY A N 1
ATOM 2495 C CA . GLY A 1 331 ? -6.605 -22.062 -11.367 1 98.44 331 GLY A CA 1
ATOM 2496 C C . GLY A 1 331 ? -6.277 -22.062 -12.852 1 98.44 331 GLY A C 1
ATOM 2497 O O . GLY A 1 331 ? -7.164 -21.906 -13.688 1 98.44 331 GLY A O 1
ATOM 2498 N N . ASP A 1 332 ? -5.016 -22.25 -13.133 1 98.38 332 ASP A N 1
ATOM 2499 C CA . ASP A 1 332 ? -4.508 -22.062 -14.492 1 98.38 332 ASP A CA 1
ATOM 2500 C C . ASP A 1 332 ? -5.109 -23.094 -15.453 1 98.38 332 ASP A C 1
ATOM 2502 O O . ASP A 1 332 ? -5.125 -22.875 -16.656 1 98.38 332 ASP A O 1
ATOM 2506 N N . VAL A 1 333 ? -5.609 -24.156 -14.938 1 98.69 333 VAL A N 1
ATOM 2507 C CA . VAL A 1 333 ? -6.176 -25.203 -15.797 1 98.69 333 VAL A CA 1
ATOM 2508 C C . VAL A 1 333 ? -7.391 -24.641 -16.547 1 98.69 333 VAL A C 1
ATOM 2510 O O . VAL A 1 333 ? -7.766 -25.172 -17.594 1 98.69 333 VAL A O 1
ATOM 2513 N N . LEU A 1 334 ? -7.973 -23.578 -16 1 98.44 334 LEU A N 1
ATOM 2514 C CA . LEU A 1 334 ? -9.148 -22.953 -16.609 1 98.44 334 LEU A CA 1
ATOM 2515 C C . LEU A 1 334 ? -8.75 -22.094 -17.797 1 98.44 334 LEU A C 1
ATOM 2517 O O . LEU A 1 334 ? -9.586 -21.75 -18.641 1 98.44 334 LEU A O 1
ATOM 2521 N N . GLY A 1 335 ? -7.527 -21.625 -17.828 1 97.19 335 GLY A N 1
ATOM 2522 C CA . GLY A 1 335 ? -7.02 -20.828 -18.922 1 97.19 335 GLY A CA 1
ATOM 2523 C C . GLY A 1 335 ? -7.656 -19.453 -19 1 97.19 335 GLY A C 1
ATOM 2524 O O . GLY A 1 335 ? -7.621 -18.797 -20.047 1 97.19 335 GLY A O 1
ATOM 2525 N N . LYS A 1 336 ? -8.273 -18.938 -17.953 1 91.81 336 LYS A N 1
ATOM 2526 C CA . LYS A 1 336 ? -8.977 -17.656 -17.953 1 91.81 336 LYS A CA 1
ATOM 2527 C C . LYS A 1 336 ? -8.133 -16.562 -17.312 1 91.81 336 LYS A C 1
ATOM 2529 O O . LYS A 1 336 ? -7.551 -15.727 -18 1 91.81 336 LYS A O 1
ATOM 2534 N N . TYR A 1 337 ? -7.98 -16.562 -16.031 1 92.31 337 TYR A N 1
ATOM 2535 C CA . TYR A 1 337 ? -7.117 -15.672 -15.266 1 92.31 337 TYR A CA 1
ATOM 2536 C C . TYR A 1 337 ? -5.938 -16.422 -14.664 1 92.31 337 TYR A C 1
ATOM 2538 O O . TYR A 1 337 ? -5.977 -16.828 -13.5 1 92.31 337 TYR A O 1
ATOM 2546 N N . MET A 1 338 ? -5.027 -16.734 -15.406 1 95.44 338 MET A N 1
ATOM 2547 C CA . MET A 1 338 ? -3.881 -17.531 -14.961 1 95.44 338 MET A CA 1
ATOM 2548 C C . MET A 1 338 ? -3.006 -16.719 -14 1 95.44 338 MET A C 1
ATOM 2550 O O . MET A 1 338 ? -1.825 -16.5 -14.273 1 95.44 338 MET A O 1
ATOM 2554 N N . LEU A 1 339 ? -3.662 -16.25 -12.914 1 97.44 339 LEU A N 1
ATOM 2555 C CA . LEU A 1 339 ? -3.082 -15.5 -11.805 1 97.44 339 LEU A CA 1
ATOM 2556 C C . LEU A 1 339 ? -3.254 -16.25 -10.492 1 97.44 339 LEU A C 1
ATOM 2558 O O . LEU A 1 339 ? -4.305 -16.859 -10.242 1 97.44 339 LEU A O 1
ATOM 2562 N N . TYR A 1 340 ? -2.217 -16.266 -9.664 1 97.94 340 TYR A N 1
ATOM 2563 C CA . TYR A 1 340 ? -2.254 -17 -8.406 1 97.94 340 TYR A CA 1
ATOM 2564 C C . TYR A 1 340 ? -3.451 -16.578 -7.562 1 97.94 340 TYR A C 1
ATOM 2566 O O . TYR A 1 340 ? -4.18 -17.422 -7.035 1 97.94 340 TYR A O 1
ATOM 2574 N N . HIS A 1 341 ? -3.686 -15.227 -7.438 1 98.31 341 HIS A N 1
ATOM 2575 C CA . HIS A 1 341 ? -4.75 -14.734 -6.57 1 98.31 341 HIS A CA 1
ATOM 2576 C C . HIS A 1 341 ? -6.125 -15.07 -7.145 1 98.31 341 HIS A C 1
ATOM 2578 O O . HIS A 1 341 ? -7.082 -15.281 -6.395 1 98.31 341 HIS A O 1
ATOM 2584 N N . ALA A 1 342 ? -6.293 -15.148 -8.422 1 98.12 342 ALA A N 1
ATOM 2585 C CA . ALA A 1 342 ? -7.535 -15.656 -9 1 98.12 342 ALA A CA 1
ATOM 2586 C C . ALA A 1 342 ? -7.746 -17.125 -8.633 1 98.12 342 ALA A C 1
ATOM 2588 O O . ALA A 1 342 ? -8.844 -17.516 -8.227 1 98.12 342 ALA A O 1
ATOM 2589 N N . ALA A 1 343 ? -6.668 -17.875 -8.789 1 98.56 343 ALA A N 1
ATOM 2590 C CA . ALA A 1 343 ? -6.723 -19.312 -8.492 1 98.56 343 ALA A CA 1
ATOM 2591 C C . ALA A 1 343 ? -7.164 -19.547 -7.055 1 98.56 343 ALA A C 1
ATOM 2593 O O . ALA A 1 343 ? -7.957 -20.453 -6.785 1 98.56 343 ALA A O 1
ATOM 2594 N N . VAL A 1 344 ? -6.672 -18.75 -6.156 1 98.5 344 VAL A N 1
ATOM 2595 C CA . VAL A 1 344 ? -6.996 -18.891 -4.738 1 98.5 344 VAL A CA 1
ATOM 2596 C C . VAL A 1 344 ? -8.5 -18.719 -4.535 1 98.5 344 VAL A C 1
ATOM 2598 O O . VAL A 1 344 ? -9.125 -19.516 -3.82 1 98.5 344 VAL A O 1
ATOM 2601 N N . LYS A 1 345 ? -9.086 -17.703 -5.16 1 98.38 345 LYS A N 1
ATOM 2602 C CA . LYS A 1 345 ? -10.508 -17.453 -4.988 1 98.38 345 LYS A CA 1
ATOM 2603 C C . LYS A 1 345 ? -11.344 -18.516 -5.707 1 98.38 345 LYS A C 1
ATOM 2605 O O . LYS A 1 345 ? -12.391 -18.938 -5.199 1 98.38 345 LYS A O 1
ATOM 2610 N N . GLU A 1 346 ? -10.883 -18.938 -6.871 1 98.69 346 GLU A N 1
ATOM 2611 C CA . GLU A 1 346 ? -11.547 -20.031 -7.574 1 98.69 346 GLU A CA 1
ATOM 2612 C C . GLU A 1 346 ? -11.57 -21.297 -6.719 1 98.69 346 GLU A C 1
ATOM 2614 O O . GLU A 1 346 ? -12.609 -21.953 -6.602 1 98.69 346 GLU A O 1
ATOM 2619 N N . SER A 1 347 ? -10.445 -21.562 -6.102 1 98.69 347 SER A N 1
ATOM 2620 C CA . SER A 1 347 ? -10.312 -22.719 -5.227 1 98.69 347 SER A CA 1
ATOM 2621 C C . SER A 1 347 ? -11.258 -22.625 -4.039 1 98.69 347 SER A C 1
ATOM 2623 O O . SER A 1 347 ? -11.945 -23.594 -3.701 1 98.69 347 SER A O 1
ATOM 2625 N N . THR A 1 348 ? -11.312 -21.484 -3.4 1 98.5 348 THR A N 1
ATOM 2626 C CA . THR A 1 348 ? -12.156 -21.234 -2.234 1 98.5 348 THR A CA 1
ATOM 2627 C C . THR A 1 348 ? -13.633 -21.375 -2.598 1 98.5 348 THR A C 1
ATOM 2629 O O . THR A 1 348 ? -14.398 -22.031 -1.892 1 98.5 348 THR A O 1
ATOM 2632 N N . VAL A 1 349 ? -14.016 -20.797 -3.703 1 98.5 349 VAL A N 1
ATOM 2633 C CA . VAL A 1 349 ? -15.398 -20.828 -4.152 1 98.5 349 VAL A CA 1
ATOM 2634 C C . VAL A 1 349 ? -15.805 -22.266 -4.488 1 98.5 349 VAL A C 1
ATOM 2636 O O . VAL A 1 349 ? -16.891 -22.719 -4.125 1 98.5 349 VAL A O 1
ATOM 2639 N N . ALA A 1 350 ? -14.891 -23 -5.184 1 98.75 350 ALA A N 1
ATOM 2640 C CA . ALA A 1 350 ? -15.164 -24.422 -5.457 1 98.75 350 ALA A CA 1
ATOM 2641 C C . ALA A 1 350 ? -15.438 -25.188 -4.168 1 98.75 350 ALA A C 1
ATOM 2643 O O . ALA A 1 350 ? -16.422 -25.922 -4.074 1 98.75 350 ALA A O 1
ATOM 2644 N N . ALA A 1 351 ? -14.594 -24.984 -3.168 1 98.62 351 ALA A N 1
ATOM 2645 C CA . ALA A 1 351 ? -14.719 -25.688 -1.89 1 98.62 351 ALA A CA 1
ATOM 2646 C C . ALA A 1 351 ? -16.047 -25.344 -1.207 1 98.62 351 ALA A C 1
ATOM 2648 O O . ALA A 1 351 ? -16.734 -26.219 -0.707 1 98.62 351 ALA A O 1
ATOM 2649 N N . TRP A 1 352 ? -16.359 -24.062 -1.18 1 98.12 352 TRP A N 1
ATOM 2650 C CA . TRP A 1 352 ? -17.594 -23.609 -0.528 1 98.12 352 TRP A CA 1
ATOM 2651 C C . TRP A 1 352 ? -18.812 -24.203 -1.222 1 98.12 352 TRP A C 1
ATOM 2653 O O . TRP A 1 352 ? -19.766 -24.641 -0.561 1 98.12 352 TRP A O 1
ATOM 2663 N N . ASN A 1 353 ? -18.797 -24.219 -2.535 1 98.5 353 ASN A N 1
ATOM 2664 C CA . ASN A 1 353 ? -19.922 -24.781 -3.268 1 98.5 353 ASN A CA 1
ATOM 2665 C C . ASN A 1 353 ? -20.016 -26.297 -3.084 1 98.5 353 ASN A C 1
ATOM 2667 O O . ASN A 1 353 ? -21.125 -26.859 -3.037 1 98.5 353 ASN A O 1
ATOM 2671 N N . ILE A 1 354 ? -18.891 -26.984 -2.988 1 98.5 354 ILE A N 1
ATOM 2672 C CA . ILE A 1 354 ? -18.891 -28.406 -2.672 1 98.5 354 ILE A CA 1
ATOM 2673 C C . ILE A 1 354 ? -19.578 -28.641 -1.327 1 98.5 354 ILE A C 1
ATOM 2675 O O . ILE A 1 354 ? -20.438 -29.516 -1.204 1 98.5 354 ILE A O 1
ATOM 2679 N N . MET A 1 355 ? -19.25 -27.844 -0.328 1 97.81 355 MET A N 1
ATOM 2680 C CA . MET A 1 355 ? -19.812 -28 1.015 1 97.81 355 MET A CA 1
ATOM 2681 C C . MET A 1 355 ? -21.312 -27.703 1.021 1 97.81 355 MET A C 1
ATOM 2683 O O . MET A 1 355 ? -22.062 -28.344 1.747 1 97.81 355 MET A O 1
ATOM 2687 N N . MET A 1 356 ? -21.719 -26.734 0.198 1 96.56 356 MET A N 1
ATOM 2688 C CA . MET A 1 356 ? -23.125 -26.344 0.151 1 96.56 356 MET A CA 1
ATOM 2689 C C . MET A 1 356 ? -23.938 -27.359 -0.646 1 96.56 356 MET A C 1
ATOM 2691 O O . MET A 1 356 ? -25.156 -27.469 -0.467 1 96.56 356 MET A O 1
ATOM 2695 N N . GLY A 1 357 ? -23.359 -28.016 -1.546 1 96.19 357 GLY A N 1
ATOM 2696 C CA . GLY A 1 357 ? -24.031 -28.969 -2.398 1 96.19 357 GLY A CA 1
ATOM 2697 C C . GLY A 1 357 ? -24.797 -28.328 -3.547 1 96.19 357 GLY A C 1
ATOM 2698 O O . GLY A 1 357 ? -25.531 -29.016 -4.27 1 96.19 357 GLY A O 1
ATOM 2699 N N . ARG A 1 358 ? -24.672 -27.078 -3.719 1 94.62 358 ARG A N 1
ATOM 2700 C CA . ARG A 1 358 ? -25.266 -26.297 -4.793 1 94.62 358 ARG A CA 1
ATOM 2701 C C . ARG A 1 358 ? -24.438 -25.031 -5.082 1 94.62 358 ARG A C 1
ATOM 2703 O O . ARG A 1 358 ? -23.656 -24.594 -4.242 1 94.62 358 ARG A O 1
ATOM 2710 N N . PRO A 1 359 ? -24.516 -24.5 -6.27 1 95.69 359 PRO A N 1
ATOM 2711 C CA . PRO A 1 359 ? -23.734 -23.328 -6.652 1 95.69 359 PRO A CA 1
ATOM 2712 C C . PRO A 1 359 ? -24.266 -22.031 -6.047 1 95.69 359 PRO A C 1
ATOM 2714 O O . PRO A 1 359 ? -24.953 -21.266 -6.727 1 95.69 359 PRO A O 1
ATOM 2717 N N . VAL A 1 360 ? -23.844 -21.656 -4.852 1 94.88 360 VAL A N 1
ATOM 2718 C CA . VAL A 1 360 ? -24.281 -20.469 -4.113 1 94.88 360 VAL A CA 1
ATOM 2719 C C . VAL A 1 360 ? -23.25 -19.344 -4.285 1 94.88 360 VAL A C 1
ATOM 2721 O O . VAL A 1 360 ? -23.625 -18.172 -4.379 1 94.88 360 VAL A O 1
ATOM 2724 N N . TYR A 1 361 ? -22.031 -19.734 -4.355 1 96.44 361 TYR A N 1
ATOM 2725 C CA . TYR A 1 361 ? -20.953 -18.75 -4.434 1 96.44 361 TYR A CA 1
ATOM 2726 C C . TYR A 1 361 ? -20.391 -18.688 -5.848 1 96.44 361 TYR A C 1
ATOM 2728 O O . TYR A 1 361 ? -20.344 -19.688 -6.555 1 96.44 361 TYR A O 1
ATOM 2736 N N . GLU A 1 362 ? -20 -17.484 -6.199 1 97.5 362 GLU A N 1
ATOM 2737 C CA . GLU A 1 362 ? -19.391 -17.266 -7.508 1 97.5 362 GLU A CA 1
ATOM 2738 C C . GLU A 1 362 ? -18.156 -16.359 -7.395 1 97.5 362 GLU A C 1
ATOM 2740 O O . GLU A 1 362 ? -18.094 -15.508 -6.508 1 97.5 362 GLU A O 1
ATOM 2745 N N . VAL A 1 363 ? -17.234 -16.578 -8.25 1 97 363 VAL A N 1
ATOM 2746 C CA . VAL A 1 363 ? -16.094 -15.688 -8.344 1 97 363 VAL A CA 1
ATOM 2747 C C . VAL A 1 363 ? -16.469 -14.422 -9.102 1 97 363 VAL A C 1
ATOM 2749 O O . VAL A 1 363 ? -17.109 -14.484 -10.156 1 97 363 VAL A O 1
ATOM 2752 N N . ASN A 1 364 ? -16.156 -13.234 -8.5 1 96.5 364 ASN A N 1
ATOM 2753 C CA . ASN A 1 364 ? -16.328 -11.961 -9.195 1 96.5 364 ASN A CA 1
ATOM 2754 C C . ASN A 1 364 ? -15.102 -11.625 -10.047 1 96.5 364 ASN A C 1
ATOM 2756 O O . ASN A 1 364 ? -14.211 -10.891 -9.609 1 96.5 364 ASN A O 1
ATOM 2760 N N . PHE A 1 365 ? -15.156 -12.031 -11.266 1 95.19 365 PHE A N 1
ATOM 2761 C CA . PHE A 1 365 ? -14.008 -11.898 -12.148 1 95.19 365 PHE A CA 1
ATOM 2762 C C . PHE A 1 365 ? -13.781 -10.445 -12.523 1 95.19 365 PHE A C 1
ATOM 2764 O O . PHE A 1 365 ? -12.695 -10.078 -12.977 1 95.19 365 PHE A O 1
ATOM 2771 N N . ASN A 1 366 ? -14.742 -9.555 -12.305 1 94.69 366 ASN A N 1
ATOM 2772 C CA . ASN A 1 366 ? -14.617 -8.148 -12.656 1 94.69 366 ASN A CA 1
ATOM 2773 C C . ASN A 1 366 ? -13.742 -7.395 -11.656 1 94.69 366 ASN A C 1
ATOM 2775 O O . ASN A 1 366 ? -13.297 -6.281 -11.938 1 94.69 366 ASN A O 1
ATOM 2779 N N . ALA A 1 367 ? -13.477 -7.996 -10.547 1 97.69 367 ALA A N 1
ATOM 2780 C CA . ALA A 1 367 ? -12.75 -7.297 -9.492 1 97.69 367 ALA A CA 1
ATOM 2781 C C . ALA A 1 367 ? -11.367 -7.902 -9.281 1 97.69 367 ALA A C 1
ATOM 2783 O O . ALA A 1 367 ? -10.734 -7.684 -8.242 1 97.69 367 ALA A O 1
ATOM 2784 N N . ILE A 1 368 ? -10.859 -8.727 -10.227 1 98.19 368 ILE A N 1
ATOM 2785 C CA . ILE A 1 368 ? -9.539 -9.336 -10.117 1 98.19 368 ILE A CA 1
ATOM 2786 C C . ILE A 1 368 ? -8.492 -8.391 -10.711 1 98.19 368 ILE A C 1
ATOM 2788 O O . ILE A 1 368 ? -8.5 -8.125 -11.914 1 98.19 368 ILE A O 1
ATOM 2792 N N . PRO A 1 369 ? -7.602 -7.906 -9.898 1 98.31 369 PRO A N 1
ATOM 2793 C CA . PRO A 1 369 ? -6.594 -6.984 -10.422 1 98.31 369 PRO A CA 1
ATOM 2794 C C . PRO A 1 369 ? -5.555 -7.68 -11.297 1 98.31 369 PRO A C 1
ATOM 2796 O O . PRO A 1 369 ? -5.168 -8.82 -11.016 1 98.31 369 PRO A O 1
ATOM 2799 N N . LEU A 1 370 ? -5.137 -6.996 -12.32 1 97 370 LEU A N 1
ATOM 2800 C CA . LEU A 1 370 ? -3.955 -7.336 -13.102 1 97 370 LEU A CA 1
ATOM 2801 C C . LEU A 1 370 ? -2.791 -6.41 -12.758 1 97 370 LEU A C 1
ATOM 2803 O O . LEU A 1 370 ? -2.959 -5.191 -12.703 1 97 370 LEU A O 1
ATOM 2807 N N . THR A 1 371 ? -1.678 -7.012 -12.484 1 97.75 371 THR A N 1
ATOM 2808 C CA . THR A 1 371 ? -0.541 -6.199 -12.07 1 97.75 371 THR A CA 1
ATOM 2809 C C . THR A 1 371 ? 0.692 -6.52 -12.906 1 97.75 371 THR A C 1
ATOM 2811 O O . THR A 1 371 ? 0.885 -7.664 -13.32 1 97.75 371 THR A O 1
ATOM 2814 N N . LEU A 1 372 ? 1.441 -5.566 -13.219 1 97.62 372 LEU A N 1
ATOM 2815 C CA . LEU A 1 372 ? 2.756 -5.664 -13.852 1 97.62 372 LEU A CA 1
ATOM 2816 C C . LEU A 1 372 ? 3.838 -5.109 -12.93 1 97.62 372 LEU A C 1
ATOM 2818 O O . LEU A 1 372 ? 3.834 -3.92 -12.602 1 97.62 372 LEU A O 1
ATOM 2822 N N . PHE A 1 373 ? 4.773 -5.945 -12.539 1 97.94 373 PHE A N 1
ATOM 2823 C CA . PHE A 1 373 ? 5.781 -5.582 -11.547 1 97.94 373 PHE A CA 1
ATOM 2824 C C . PHE A 1 373 ? 7.047 -5.066 -12.227 1 97.94 373 PHE A C 1
ATOM 2826 O O . PHE A 1 373 ? 8.141 -5.59 -12 1 97.94 373 PHE A O 1
ATOM 2833 N N . THR A 1 374 ? 6.887 -4.102 -13.047 1 97.5 374 THR A N 1
ATOM 2834 C CA . THR A 1 374 ? 8 -3.328 -13.586 1 97.5 374 THR A CA 1
ATOM 2835 C C . THR A 1 374 ? 8.336 -2.152 -12.68 1 97.5 374 THR A C 1
ATOM 2837 O O . THR A 1 374 ? 7.742 -1.995 -11.609 1 97.5 374 THR A O 1
ATOM 2840 N N . GLU A 1 375 ? 9.375 -1.391 -13.086 1 95.56 375 GLU A N 1
ATOM 2841 C CA . GLU A 1 375 ? 9.711 -0.149 -12.398 1 95.56 375 GLU A CA 1
ATOM 2842 C C . GLU A 1 375 ? 9.531 1.058 -13.312 1 95.56 375 GLU A C 1
ATOM 2844 O O . GLU A 1 375 ? 10.297 1.246 -14.266 1 95.56 375 GLU A O 1
ATOM 2849 N N . PRO A 1 376 ? 8.477 1.894 -13.094 1 96.62 376 PRO A N 1
ATOM 2850 C CA . PRO A 1 376 ? 7.41 1.753 -12.102 1 96.62 376 PRO A CA 1
ATOM 2851 C C . PRO A 1 376 ? 6.434 0.625 -12.438 1 96.62 376 PRO A C 1
ATOM 2853 O O . PRO A 1 376 ? 6.516 0.038 -13.516 1 96.62 376 PRO A O 1
ATOM 2856 N N . GLU A 1 377 ? 5.555 0.318 -11.5 1 98.19 377 GLU A N 1
ATOM 2857 C CA . GLU A 1 377 ? 4.559 -0.739 -11.648 1 98.19 377 GLU A CA 1
ATOM 2858 C C . GLU A 1 377 ? 3.334 -0.24 -12.414 1 98.19 377 GLU A C 1
ATOM 2860 O O . GLU A 1 377 ? 3.176 0.964 -12.625 1 98.19 377 GLU A O 1
ATOM 2865 N N . ALA A 1 378 ? 2.564 -1.164 -12.875 1 98.31 378 ALA A N 1
ATOM 2866 C CA . ALA A 1 378 ? 1.252 -0.877 -13.453 1 98.31 378 ALA A CA 1
ATOM 2867 C C . ALA A 1 378 ? 0.205 -1.866 -12.945 1 98.31 378 ALA A C 1
ATOM 2869 O O . ALA A 1 378 ? 0.538 -2.986 -12.555 1 98.31 378 ALA A O 1
ATOM 2870 N N . ALA A 1 379 ? -1.021 -1.438 -12.891 1 98.44 379 ALA A N 1
ATOM 2871 C CA . ALA A 1 379 ? -2.111 -2.314 -12.469 1 98.44 379 ALA A CA 1
ATOM 2872 C C . ALA A 1 379 ? -3.453 -1.813 -12.992 1 98.44 379 ALA A C 1
ATOM 2874 O O . ALA A 1 379 ? -3.607 -0.625 -13.289 1 98.44 379 ALA A O 1
ATOM 2875 N N . MET A 1 380 ? -4.367 -2.689 -13.141 1 97.56 380 MET A N 1
ATOM 2876 C CA . MET A 1 380 ? -5.719 -2.33 -13.555 1 97.56 380 MET A CA 1
ATOM 2877 C C . MET A 1 380 ? -6.742 -3.318 -13.008 1 97.56 380 MET A C 1
ATOM 2879 O O . MET A 1 380 ? -6.387 -4.43 -12.617 1 97.56 380 MET A O 1
ATOM 2883 N N . VAL A 1 381 ? -7.926 -2.916 -12.93 1 98.31 381 VAL A N 1
ATOM 2884 C CA . VAL A 1 381 ? -9.031 -3.758 -12.477 1 98.31 381 VAL A CA 1
ATOM 2885 C C . VAL A 1 381 ? -10.344 -3.248 -13.062 1 98.31 381 VAL A C 1
ATOM 2887 O O . VAL A 1 381 ? -10.477 -2.059 -13.367 1 98.31 381 VAL A O 1
ATOM 2890 N N . GLY A 1 382 ? -11.281 -4.145 -13.289 1 97.44 382 GLY A N 1
ATOM 2891 C CA . GLY A 1 382 ? -12.594 -3.76 -13.781 1 97.44 382 GLY A CA 1
ATOM 2892 C C . GLY A 1 382 ? -12.586 -3.355 -15.242 1 97.44 382 GLY A C 1
ATOM 2893 O O . GLY A 1 382 ? -11.789 -3.873 -16.031 1 97.44 382 GLY A O 1
ATOM 2894 N N . ILE A 1 383 ? -13.516 -2.51 -15.555 1 95.25 383 ILE A N 1
ATOM 2895 C CA . ILE A 1 383 ? -13.727 -2.113 -16.938 1 95.25 383 ILE A CA 1
ATOM 2896 C C . ILE A 1 383 ? -12.75 -0.999 -17.312 1 95.25 383 ILE A C 1
ATOM 2898 O O . ILE A 1 383 ? -12.609 -0.017 -16.578 1 95.25 383 ILE A O 1
ATOM 2902 N N . SER A 1 384 ? -12.07 -1.185 -18.422 1 92.44 384 SER A N 1
ATOM 2903 C CA . SER A 1 384 ? -11.195 -0.142 -18.953 1 92.44 384 SER A CA 1
ATOM 2904 C C . SER A 1 384 ? -11.977 0.881 -19.766 1 92.44 384 SER A C 1
ATOM 2906 O O . SER A 1 384 ? -13.141 0.658 -20.094 1 92.44 384 SER A O 1
ATOM 2908 N N . GLU A 1 385 ? -11.297 2.004 -20.047 1 92.75 385 GLU A N 1
ATOM 2909 C CA . GLU A 1 385 ? -11.945 2.992 -20.906 1 92.75 385 GLU A CA 1
ATOM 2910 C C . GLU A 1 385 ? -12.281 2.396 -22.266 1 92.75 385 GLU A C 1
ATOM 2912 O O . GLU A 1 385 ? -13.367 2.627 -22.797 1 92.75 385 GLU A O 1
ATOM 2917 N N . ASP A 1 386 ? -11.383 1.604 -22.781 1 88.69 386 ASP A N 1
ATOM 2918 C CA . ASP A 1 386 ? -11.586 0.967 -24.078 1 88.69 386 ASP A CA 1
ATOM 2919 C C . ASP A 1 386 ? -12.789 0.022 -24.031 1 88.69 386 ASP A C 1
ATOM 2921 O O . ASP A 1 386 ? -13.609 0.012 -24.953 1 88.69 386 ASP A O 1
ATOM 2925 N N . GLU A 1 387 ? -12.891 -0.745 -23.031 1 91.31 387 GLU A N 1
ATOM 2926 C CA . GLU A 1 387 ? -14.016 -1.673 -22.875 1 91.31 387 GLU A CA 1
ATOM 2927 C C . GLU A 1 387 ? -15.328 -0.925 -22.703 1 91.31 387 GLU A C 1
ATOM 2929 O O . GLU A 1 387 ? -16.359 -1.337 -23.234 1 91.31 387 GLU A O 1
ATOM 2934 N N . ALA A 1 388 ? -15.32 0.124 -21.891 1 94.06 388 ALA A N 1
ATOM 2935 C CA . ALA A 1 388 ? -16.531 0.926 -21.688 1 94.06 388 ALA A CA 1
ATOM 2936 C C . ALA A 1 388 ? -17.047 1.49 -23.016 1 94.06 388 ALA A C 1
ATOM 2938 O O . ALA A 1 388 ? -18.234 1.433 -23.297 1 94.06 388 ALA A O 1
ATOM 2939 N N . ARG A 1 389 ? -16.125 1.994 -23.812 1 93.69 389 ARG A N 1
ATOM 2940 C CA . ARG A 1 389 ? -16.5 2.533 -25.125 1 93.69 389 ARG A CA 1
ATOM 2941 C C . ARG A 1 389 ? -17.062 1.443 -26.016 1 93.69 389 ARG A C 1
ATOM 2943 O O . ARG A 1 389 ? -18.109 1.635 -26.656 1 93.69 389 ARG A O 1
ATOM 2950 N N . ALA A 1 390 ? -16.406 0.328 -26.031 1 93.75 390 ALA A N 1
ATOM 2951 C CA . ALA A 1 390 ? -16.828 -0.784 -26.875 1 93.75 390 ALA A CA 1
ATOM 2952 C C . ALA A 1 390 ? -18.203 -1.292 -26.5 1 93.75 390 ALA A C 1
ATOM 2954 O O . ALA A 1 390 ? -18.984 -1.708 -27.359 1 93.75 390 ALA A O 1
ATOM 2955 N N . ARG A 1 391 ? -18.578 -1.238 -25.234 1 95.69 391 ARG A N 1
ATOM 2956 C CA . ARG A 1 391 ? -19.844 -1.763 -24.734 1 95.69 391 ARG A CA 1
ATOM 2957 C C . ARG A 1 391 ? -20.906 -0.669 -24.672 1 95.69 391 ARG A C 1
ATOM 2959 O O . ARG A 1 391 ? -22.047 -0.93 -24.312 1 95.69 391 ARG A O 1
ATOM 2966 N N . GLY A 1 392 ? -20.516 0.515 -24.938 1 97.19 392 GLY A N 1
ATOM 2967 C CA . GLY A 1 392 ? -21.453 1.634 -24.922 1 97.19 392 GLY A CA 1
ATOM 2968 C C . GLY A 1 392 ? -21.844 2.064 -23.531 1 97.19 392 GLY A C 1
ATOM 2969 O O . GLY A 1 392 ? -22.969 2.533 -23.312 1 97.19 392 GLY A O 1
ATOM 2970 N N . ILE A 1 393 ? -20.984 1.877 -22.562 1 97.06 393 ILE A N 1
ATOM 2971 C CA . ILE A 1 393 ? -21.25 2.289 -21.188 1 97.06 393 ILE A CA 1
ATOM 2972 C C . ILE A 1 393 ? -20.875 3.76 -21.016 1 97.06 393 ILE A C 1
ATOM 2974 O O . ILE A 1 393 ? -19.719 4.141 -21.203 1 97.06 393 ILE A O 1
ATOM 2978 N N . PRO A 1 394 ? -21.844 4.574 -20.719 1 97.62 394 PRO A N 1
ATOM 2979 C CA . PRO A 1 394 ? -21.484 5.965 -20.422 1 97.62 394 PRO A CA 1
ATOM 2980 C C . PRO A 1 394 ? -20.625 6.09 -19.172 1 97.62 394 PRO A C 1
ATOM 2982 O O . PRO A 1 394 ? -21 5.59 -18.094 1 97.62 394 PRO A O 1
ATOM 2985 N N . TYR A 1 395 ? -19.469 6.73 -19.297 1 97.38 395 TYR A N 1
ATOM 2986 C CA . TYR A 1 395 ? -18.547 6.797 -18.172 1 97.38 395 TYR A CA 1
ATOM 2987 C C . TYR A 1 395 ? -17.844 8.141 -18.109 1 97.38 395 TYR A C 1
ATOM 2989 O O . TYR A 1 395 ? -17.891 8.914 -19.078 1 97.38 395 TYR A O 1
ATOM 2997 N N . VAL A 1 396 ? -17.312 8.508 -16.922 1 97.69 396 VAL A N 1
ATOM 2998 C CA . VAL A 1 396 ? -16.375 9.602 -16.688 1 97.69 396 VAL A CA 1
ATOM 2999 C C . VAL A 1 396 ? -15.07 9.047 -16.125 1 97.69 396 VAL A C 1
ATOM 3001 O O . VAL A 1 396 ? -15.086 8.25 -15.18 1 97.69 396 VAL A O 1
ATOM 3004 N N . ALA A 1 397 ? -13.992 9.367 -16.781 1 97.31 397 ALA A N 1
ATOM 3005 C CA . ALA A 1 397 ? -12.688 9.008 -16.234 1 97.31 397 ALA A CA 1
ATOM 3006 C C . ALA A 1 397 ? -12.078 10.172 -15.461 1 97.31 397 ALA A C 1
ATOM 3008 O O . ALA A 1 397 ? -12.078 11.312 -15.938 1 97.31 397 ALA A O 1
ATOM 3009 N N . VAL A 1 398 ? -11.664 9.953 -14.188 1 98.12 398 VAL A N 1
ATOM 3010 C CA . VAL A 1 398 ? -10.938 10.945 -13.406 1 98.12 398 VAL A CA 1
ATOM 3011 C C . VAL A 1 398 ? -9.531 10.43 -13.102 1 98.12 398 VAL A C 1
ATOM 3013 O O . VAL A 1 398 ? -9.328 9.227 -12.945 1 98.12 398 VAL A O 1
ATOM 3016 N N . GLN A 1 399 ? -8.617 11.312 -13.047 1 97.44 399 GLN A N 1
ATOM 3017 C CA . GLN A 1 399 ? -7.227 10.906 -12.891 1 97.44 399 GLN A CA 1
ATOM 3018 C C . GLN A 1 399 ? -6.465 11.891 -12.008 1 97.44 399 GLN A C 1
ATOM 3020 O O . GLN A 1 399 ? -6.84 13.062 -11.906 1 97.44 399 GLN A O 1
ATOM 3025 N N . TYR A 1 400 ? -5.453 11.453 -11.297 1 98.31 400 TYR A N 1
ATOM 3026 C CA . TYR A 1 400 ? -4.535 12.242 -10.484 1 98.31 400 TYR A CA 1
ATOM 3027 C C . TYR A 1 400 ? -3.086 11.914 -10.82 1 98.31 400 TYR A C 1
ATOM 3029 O O . TYR A 1 400 ? -2.672 10.75 -10.742 1 98.31 400 TYR A O 1
ATOM 3037 N N . PRO A 1 401 ? -2.289 12.906 -11.258 1 98.25 401 PRO A N 1
ATOM 3038 C CA . PRO A 1 401 ? -0.883 12.664 -11.586 1 98.25 401 PRO A CA 1
ATOM 3039 C C . PRO A 1 401 ? -0.017 12.43 -10.352 1 98.25 401 PRO A C 1
ATOM 3041 O O . PRO A 1 401 ? -0.126 13.172 -9.367 1 98.25 401 PRO A O 1
ATOM 3044 N N . LEU A 1 402 ? 0.848 11.492 -10.391 1 98.19 402 LEU A N 1
ATOM 3045 C CA . LEU A 1 402 ? 1.676 11.156 -9.234 1 98.19 402 LEU A CA 1
ATOM 3046 C C . LEU A 1 402 ? 2.838 12.133 -9.094 1 98.19 402 LEU A C 1
ATOM 3048 O O . LEU A 1 402 ? 3.494 12.172 -8.047 1 98.19 402 LEU A O 1
ATOM 3052 N N . GLU A 1 403 ? 3.078 12.93 -10.078 1 98 403 GLU A N 1
ATOM 3053 C CA . GLU A 1 403 ? 4.066 13.992 -9.953 1 98 403 GLU A CA 1
ATOM 3054 C C . GLU A 1 403 ? 3.688 14.969 -8.836 1 98 403 GLU A C 1
ATOM 3056 O O . GLU A 1 403 ? 4.559 15.594 -8.234 1 98 403 GLU A O 1
ATOM 3061 N N . ASP A 1 404 ? 2.389 15.047 -8.531 1 98 404 ASP A N 1
ATOM 3062 C CA . ASP A 1 404 ? 1.896 15.984 -7.527 1 98 404 ASP A CA 1
ATOM 3063 C C . ASP A 1 404 ? 1.624 15.273 -6.203 1 98 404 ASP A C 1
ATOM 3065 O O . ASP A 1 404 ? 1.11 15.883 -5.262 1 98 404 ASP A O 1
ATOM 3069 N N . ASP A 1 405 ? 1.915 14.031 -6.105 1 98.31 405 ASP A N 1
ATOM 3070 C CA . ASP A 1 405 ? 1.62 13.242 -4.918 1 98.31 405 ASP A CA 1
ATOM 3071 C C . ASP A 1 405 ? 2.758 13.328 -3.902 1 98.31 405 ASP A C 1
ATOM 3073 O O . ASP A 1 405 ? 3.93 13.195 -4.262 1 98.31 405 ASP A O 1
ATOM 3077 N N . SER A 1 406 ? 2.4 13.578 -2.658 1 97.94 406 SER A N 1
ATOM 3078 C CA . SER A 1 406 ? 3.41 13.797 -1.626 1 97.94 406 SER A CA 1
ATOM 3079 C C . SER A 1 406 ? 4.254 12.539 -1.412 1 97.94 406 SER A C 1
ATOM 3081 O O . SER A 1 406 ? 5.477 12.625 -1.29 1 97.94 406 SER A O 1
ATOM 3083 N N . TYR A 1 407 ? 3.631 11.367 -1.315 1 98.12 407 TYR A N 1
ATOM 3084 C CA . TYR A 1 407 ? 4.363 10.125 -1.104 1 98.12 407 TYR A CA 1
ATOM 3085 C C . TYR A 1 407 ? 5.273 9.82 -2.287 1 98.12 407 TYR A C 1
ATOM 3087 O O . TYR A 1 407 ? 6.422 9.398 -2.105 1 98.12 407 TYR A O 1
ATOM 3095 N N . ALA A 1 408 ? 4.742 9.961 -3.521 1 98.38 408 ALA A N 1
ATOM 3096 C CA . ALA A 1 408 ? 5.555 9.75 -4.719 1 98.38 408 ALA A CA 1
ATOM 3097 C C . ALA A 1 408 ? 6.793 10.641 -4.703 1 98.38 408 ALA A C 1
ATOM 3099 O O . ALA A 1 408 ? 7.875 10.211 -5.113 1 98.38 408 ALA A O 1
ATOM 3100 N N . GLN A 1 409 ? 6.672 11.852 -4.219 1 98.31 409 GLN A N 1
ATOM 3101 C CA . GLN A 1 409 ? 7.797 12.773 -4.105 1 98.31 409 GLN A CA 1
ATOM 3102 C C . GLN A 1 409 ? 8.781 12.312 -3.037 1 98.31 409 GLN A C 1
ATOM 3104 O O . GLN A 1 409 ? 10 12.383 -3.232 1 98.31 409 GLN A O 1
ATOM 3109 N N . ILE A 1 410 ? 8.25 11.805 -1.937 1 98.38 410 ILE A N 1
ATOM 3110 C CA . ILE A 1 410 ? 9.078 11.32 -0.837 1 98.38 410 ILE A CA 1
ATOM 3111 C C . ILE A 1 410 ? 9.93 10.148 -1.312 1 98.38 410 ILE A C 1
ATOM 3113 O O . ILE A 1 410 ? 11.125 10.086 -1.032 1 98.38 410 ILE A O 1
ATOM 3117 N N . VAL A 1 411 ? 9.312 9.234 -2.111 1 97.38 411 VAL A N 1
ATOM 3118 C CA . VAL A 1 411 ? 10.031 8.016 -2.48 1 97.38 411 VAL A CA 1
ATOM 3119 C C . VAL A 1 411 ? 10.836 8.258 -3.76 1 97.38 411 VAL A C 1
ATOM 3121 O O . VAL A 1 411 ? 11.625 7.41 -4.172 1 97.38 411 VAL A O 1
ATOM 3124 N N . GLY A 1 412 ? 10.555 9.367 -4.461 1 96.12 412 GLY A N 1
ATOM 3125 C CA . GLY A 1 412 ? 11.344 9.758 -5.625 1 96.12 412 GLY A CA 1
ATOM 3126 C C . GLY A 1 412 ? 10.867 9.102 -6.91 1 96.12 412 GLY A C 1
ATOM 3127 O O . GLY A 1 412 ? 11.648 8.914 -7.844 1 96.12 412 GLY A O 1
ATOM 3128 N N . VAL A 1 413 ? 9.664 8.617 -6.969 1 96.31 413 VAL A N 1
ATOM 3129 C CA . VAL A 1 413 ? 9.039 8.047 -8.164 1 96.31 413 VAL A CA 1
ATOM 3130 C C . VAL A 1 413 ? 7.738 8.789 -8.461 1 96.31 413 VAL A C 1
ATOM 3132 O O . VAL A 1 413 ? 6.668 8.367 -8.016 1 96.31 413 VAL A O 1
ATOM 3135 N N . ARG A 1 414 ? 7.82 9.75 -9.328 1 96.62 414 ARG A N 1
ATOM 3136 C CA . ARG A 1 414 ? 6.715 10.688 -9.5 1 96.62 414 ARG A CA 1
ATOM 3137 C C . ARG A 1 414 ? 5.988 10.438 -10.82 1 96.62 414 ARG A C 1
ATOM 3139 O O . ARG A 1 414 ? 4.98 11.086 -11.109 1 96.62 414 ARG A O 1
ATOM 3146 N N . GLU A 1 415 ? 6.457 9.453 -11.602 1 95.94 415 GLU A N 1
ATOM 3147 C CA . GLU A 1 415 ? 5.84 9.156 -12.891 1 95.94 415 GLU A CA 1
ATOM 3148 C C . GLU A 1 415 ? 4.504 8.445 -12.711 1 95.94 415 GLU A C 1
ATOM 3150 O O . GLU A 1 415 ? 4.359 7.598 -11.828 1 95.94 415 GLU A O 1
ATOM 3155 N N . GLY A 1 416 ? 3.613 8.836 -13.57 1 97.31 416 GLY A N 1
ATOM 3156 C CA . GLY A 1 416 ? 2.395 8.047 -13.68 1 97.31 416 GLY A CA 1
ATOM 3157 C C . GLY A 1 416 ? 1.179 8.742 -13.102 1 97.31 416 GLY A C 1
ATOM 3158 O O . GLY A 1 416 ? 1.151 9.977 -13 1 97.31 416 GLY A O 1
ATOM 3159 N N . TRP A 1 417 ? 0.135 7.941 -12.875 1 98.12 417 TRP A N 1
ATOM 3160 C CA . TRP A 1 417 ? -1.155 8.461 -12.43 1 98.12 417 TRP A CA 1
ATOM 3161 C C . TRP A 1 417 ? -2.016 7.355 -11.836 1 98.12 417 TRP A C 1
ATOM 3163 O O . TRP A 1 417 ? -1.697 6.172 -11.969 1 98.12 417 TRP A O 1
ATOM 3173 N N . VAL A 1 418 ? -2.971 7.758 -11.125 1 98.62 418 VAL A N 1
ATOM 3174 C CA . VAL A 1 418 ? -4.094 6.914 -10.734 1 98.62 418 VAL A CA 1
ATOM 3175 C C . VAL A 1 418 ? -5.355 7.355 -11.477 1 98.62 418 VAL A C 1
ATOM 3177 O O . VAL A 1 418 ? -5.68 8.547 -11.508 1 98.62 418 VAL A O 1
ATOM 3180 N N . LYS A 1 419 ? -6.043 6.43 -12.117 1 98.25 419 LYS A N 1
ATOM 3181 C CA . LYS A 1 419 ? -7.246 6.73 -12.891 1 98.25 419 LYS A CA 1
ATOM 3182 C C . LYS A 1 419 ? -8.422 5.879 -12.422 1 98.25 419 LYS A C 1
ATOM 3184 O O . LYS A 1 419 ? -8.273 4.68 -12.18 1 98.25 419 LYS A O 1
ATOM 3189 N N . LEU A 1 420 ? -9.562 6.457 -12.195 1 98.75 420 LEU A N 1
ATOM 3190 C CA . LEU A 1 420 ? -10.812 5.777 -11.875 1 98.75 420 LEU A CA 1
ATOM 3191 C C . LEU A 1 420 ? -11.812 5.91 -13.023 1 98.75 420 LEU A C 1
ATOM 3193 O O . LEU A 1 420 ? -11.906 6.965 -13.648 1 98.75 420 LEU A O 1
ATOM 3197 N N . ILE A 1 421 ? -12.461 4.855 -13.328 1 98.5 421 ILE A N 1
ATOM 3198 C CA . ILE A 1 421 ? -13.555 4.852 -14.297 1 98.5 421 ILE A CA 1
ATOM 3199 C C . ILE A 1 421 ? -14.891 4.801 -13.57 1 98.5 421 ILE A C 1
ATOM 3201 O O . ILE A 1 421 ? -15.18 3.844 -12.852 1 98.5 421 ILE A O 1
ATOM 3205 N N . VAL A 1 422 ? -15.711 5.824 -13.758 1 98.62 422 VAL A N 1
ATOM 3206 C CA . VAL A 1 422 ? -16.969 6 -13.023 1 98.62 422 VAL A CA 1
ATOM 3207 C C . VAL A 1 422 ? -18.141 5.926 -14 1 98.62 422 VAL A C 1
ATOM 3209 O O . VAL A 1 422 ? -18.188 6.66 -14.992 1 98.62 422 VAL A O 1
ATOM 3212 N N . GLU A 1 423 ? -19.094 5.02 -13.75 1 98.19 423 GLU A N 1
ATOM 3213 C CA . GLU A 1 423 ? -20.328 5.016 -14.547 1 98.19 423 GLU A CA 1
ATOM 3214 C C . GLU A 1 423 ? -21.141 6.277 -14.305 1 98.19 423 GLU A C 1
ATOM 3216 O O . GLU A 1 423 ? -21.375 6.66 -13.156 1 98.19 423 GLU A O 1
ATOM 3221 N N . ARG A 1 424 ? -21.609 6.926 -15.273 1 96.75 424 ARG A N 1
ATOM 3222 C CA . ARG A 1 424 ? -22.125 8.297 -15.219 1 96.75 424 ARG A CA 1
ATOM 3223 C C . ARG A 1 424 ? -23.391 8.375 -14.367 1 96.75 424 ARG A C 1
ATOM 3225 O O . ARG A 1 424 ? -23.5 9.258 -13.516 1 96.75 424 ARG A O 1
ATOM 3232 N N . GLU A 1 425 ? -24.344 7.539 -14.492 1 96.06 425 GLU A N 1
ATOM 3233 C CA . GLU A 1 425 ? -25.656 7.668 -13.867 1 96.06 425 GLU A CA 1
ATOM 3234 C C . GLU A 1 425 ? -25.609 7.23 -12.406 1 96.06 425 GLU A C 1
ATOM 3236 O O . GLU A 1 425 ? -26.047 7.965 -11.516 1 96.06 425 GLU A O 1
ATOM 3241 N N . SER A 1 426 ? -24.984 6.074 -12.18 1 96.94 426 SER A N 1
ATOM 3242 C CA . SER A 1 426 ? -24.969 5.523 -10.828 1 96.94 426 SER A CA 1
ATOM 3243 C C . SER A 1 426 ? -23.844 6.113 -10 1 96.94 426 SER A C 1
ATOM 3245 O O . SER A 1 426 ? -23.828 5.996 -8.773 1 96.94 426 SER A O 1
ATOM 3247 N N . GLN A 1 427 ? -22.797 6.633 -10.672 1 98.06 427 GLN A N 1
ATOM 3248 C CA . GLN A 1 427 ? -21.578 7.195 -10.078 1 98.06 427 GLN A CA 1
ATOM 3249 C C . GLN A 1 427 ? -20.781 6.125 -9.344 1 98.06 427 GLN A C 1
ATOM 3251 O O . GLN A 1 427 ? -20.016 6.438 -8.43 1 98.06 427 GLN A O 1
ATOM 3256 N N . ARG A 1 428 ? -21 4.859 -9.75 1 98.38 428 ARG A N 1
ATOM 3257 C CA . ARG A 1 428 ? -20.234 3.754 -9.188 1 98.38 428 ARG A CA 1
ATOM 3258 C C . ARG A 1 428 ? -18.875 3.639 -9.859 1 98.38 428 ARG A C 1
ATOM 3260 O O . ARG A 1 428 ? -18.734 3.93 -11.047 1 98.38 428 ARG A O 1
ATOM 3267 N N . ILE A 1 429 ? -17.906 3.184 -9.047 1 98.88 429 ILE A N 1
ATOM 3268 C CA . ILE A 1 429 ? -16.609 2.836 -9.602 1 98.88 429 ILE A CA 1
ATOM 3269 C C . ILE A 1 429 ? -16.703 1.511 -10.359 1 98.88 429 ILE A C 1
ATOM 3271 O O . ILE A 1 429 ? -17.031 0.478 -9.773 1 98.88 429 ILE A O 1
ATOM 3275 N N . ILE A 1 430 ? -16.391 1.486 -11.633 1 98.62 430 ILE A N 1
ATOM 3276 C CA . ILE A 1 430 ? -16.562 0.257 -12.398 1 98.62 430 ILE A CA 1
ATOM 3277 C C . ILE A 1 430 ? -15.211 -0.247 -12.883 1 98.62 430 ILE A C 1
ATOM 3279 O O . ILE A 1 430 ? -15.109 -1.336 -13.453 1 98.62 430 ILE A O 1
ATOM 3283 N N . GLY A 1 431 ? -14.148 0.505 -12.68 1 98.31 431 GLY A N 1
ATOM 3284 C CA . GLY A 1 431 ? -12.789 0.113 -13.031 1 98.31 431 GLY A CA 1
ATOM 3285 C C . GLY A 1 431 ? -11.75 1.15 -12.656 1 98.31 431 GLY A C 1
ATOM 3286 O O . GLY A 1 431 ? -12.094 2.225 -12.156 1 98.31 431 GLY A O 1
ATOM 3287 N N . GLY A 1 432 ? -10.531 0.817 -12.75 1 98.12 432 GLY A N 1
ATOM 3288 C CA . GLY A 1 432 ? -9.422 1.72 -12.508 1 98.12 432 GLY A CA 1
ATOM 3289 C C . GLY A 1 432 ? -8.094 1.177 -13 1 98.12 432 GLY A C 1
ATOM 3290 O O . GLY A 1 432 ? -7.98 -0.008 -13.32 1 98.12 432 GLY A O 1
ATOM 3291 N N . SER A 1 433 ? -7.156 2.074 -13.172 1 98.06 433 SER A N 1
ATOM 3292 C CA . SER A 1 433 ? -5.793 1.727 -13.555 1 98.06 433 SER A CA 1
ATOM 3293 C C . SER A 1 433 ? -4.777 2.641 -12.867 1 98.06 433 SER A C 1
ATOM 3295 O O . SER A 1 433 ? -5.098 3.779 -12.523 1 98.06 433 SER A O 1
ATOM 3297 N N . VAL A 1 434 ? -3.656 2.121 -12.625 1 98.38 434 VAL A N 1
ATOM 3298 C CA . VAL A 1 434 ? -2.562 2.828 -11.969 1 98.38 434 VAL A CA 1
ATOM 3299 C C . VAL A 1 434 ? -1.253 2.557 -12.711 1 98.38 434 VAL A C 1
ATOM 3301 O O . VAL A 1 434 ? -0.961 1.414 -13.07 1 98.38 434 VAL A O 1
ATOM 3304 N N . TYR A 1 435 ? -0.55 3.525 -13.062 1 98.19 435 TYR A N 1
ATOM 3305 C CA . TYR A 1 435 ? 0.853 3.449 -13.453 1 98.19 435 TYR A CA 1
ATOM 3306 C C . TYR A 1 435 ? 1.722 4.301 -12.539 1 98.19 435 TYR A C 1
ATOM 3308 O O . TYR A 1 435 ? 1.505 5.508 -12.406 1 98.19 435 TYR A O 1
ATOM 3316 N N . GLY A 1 436 ? 2.605 3.674 -11.836 1 98.19 436 GLY A N 1
ATOM 3317 C CA . GLY A 1 436 ? 3.461 4.398 -10.906 1 98.19 436 GLY A CA 1
ATOM 3318 C C . GLY A 1 436 ? 3.875 3.566 -9.711 1 98.19 436 GLY A C 1
ATOM 3319 O O . GLY A 1 436 ? 3.701 2.348 -9.703 1 98.19 436 GLY A O 1
ATOM 3320 N N . GLU A 1 437 ? 4.426 4.266 -8.734 1 97.31 437 GLU A N 1
ATOM 3321 C CA . GLU A 1 437 ? 4.883 3.629 -7.5 1 97.31 437 GLU A CA 1
ATOM 3322 C C . GLU A 1 437 ? 3.742 2.902 -6.797 1 97.31 437 GLU A C 1
ATOM 3324 O O . GLU A 1 437 ? 2.641 3.441 -6.668 1 97.31 437 GLU A O 1
ATOM 3329 N N . ALA A 1 438 ? 3.955 1.663 -6.414 1 97.94 438 ALA A N 1
ATOM 3330 C CA . ALA A 1 438 ? 3.072 0.865 -5.566 1 97.94 438 ALA A CA 1
ATOM 3331 C C . ALA A 1 438 ? 1.739 0.599 -6.262 1 97.94 438 ALA A C 1
ATOM 3333 O O . ALA A 1 438 ? 0.707 0.458 -5.602 1 97.94 438 ALA A O 1
ATOM 3334 N N . ALA A 1 439 ? 1.761 0.603 -7.602 1 98.62 439 ALA A N 1
ATOM 3335 C CA . ALA A 1 439 ? 0.535 0.339 -8.352 1 98.62 439 ALA A CA 1
ATOM 3336 C C . ALA A 1 439 ? -0.095 -0.984 -7.922 1 98.62 439 ALA A C 1
ATOM 3338 O O . ALA A 1 439 ? -1.319 -1.089 -7.812 1 98.62 439 ALA A O 1
ATOM 3339 N N . SER A 1 440 ? 0.737 -1.978 -7.629 1 98.38 440 SER A N 1
ATOM 3340 C CA . SER A 1 440 ? 0.262 -3.307 -7.258 1 98.38 440 SER A CA 1
ATOM 3341 C C . SER A 1 440 ? -0.487 -3.273 -5.93 1 98.38 440 SER A C 1
ATOM 3343 O O . SER A 1 440 ? -1.342 -4.125 -5.672 1 98.38 440 SER A O 1
ATOM 3345 N N . MET A 1 441 ? -0.203 -2.303 -5.078 1 98.56 441 MET A N 1
ATOM 3346 C CA . MET A 1 441 ? -0.862 -2.188 -3.779 1 98.56 441 MET A CA 1
ATOM 3347 C C . MET A 1 441 ? -2.117 -1.328 -3.881 1 98.56 441 MET A C 1
ATOM 3349 O O . MET A 1 441 ? -3.176 -1.703 -3.371 1 98.56 441 MET A O 1
ATOM 3353 N N . ILE A 1 442 ? -2.002 -0.188 -4.625 1 98.75 442 ILE A N 1
ATOM 3354 C CA . ILE A 1 442 ? -3.092 0.77 -4.77 1 98.75 442 ILE A CA 1
ATOM 3355 C C . ILE A 1 442 ? -4.305 0.082 -5.395 1 98.75 442 ILE A C 1
ATOM 3357 O O . ILE A 1 442 ? -5.441 0.327 -4.992 1 98.75 442 ILE A O 1
ATOM 3361 N N . ILE A 1 443 ? -4.066 -0.797 -6.32 1 98.88 443 ILE A N 1
ATOM 3362 C CA . ILE A 1 443 ? -5.117 -1.357 -7.16 1 98.88 443 ILE A CA 1
ATOM 3363 C C . ILE A 1 443 ? -6.078 -2.182 -6.305 1 98.88 443 ILE A C 1
ATOM 3365 O O . ILE A 1 443 ? -7.234 -2.383 -6.68 1 98.88 443 ILE A O 1
ATOM 3369 N N . ASN A 1 444 ? -5.59 -2.689 -5.152 1 98.88 444 ASN A N 1
ATOM 3370 C CA . ASN A 1 444 ? -6.414 -3.543 -4.301 1 98.88 444 ASN A CA 1
ATOM 3371 C C . ASN A 1 444 ? -7.586 -2.773 -3.699 1 98.88 444 ASN A C 1
ATOM 3373 O O . ASN A 1 444 ? -8.695 -3.305 -3.59 1 98.88 444 ASN A O 1
ATOM 3377 N N . GLU A 1 445 ? -7.352 -1.537 -3.297 1 98.94 445 GLU A N 1
ATOM 3378 C CA . GLU A 1 445 ? -8.461 -0.737 -2.793 1 98.94 445 GLU A CA 1
ATOM 3379 C C . GLU A 1 445 ? -9.469 -0.437 -3.896 1 98.94 445 GLU A C 1
ATOM 3381 O O . GLU A 1 445 ? -10.68 -0.456 -3.662 1 98.94 445 GLU A O 1
ATOM 3386 N N . ILE A 1 446 ? -8.977 -0.142 -5.098 1 98.94 446 ILE A N 1
ATOM 3387 C CA . ILE A 1 446 ? -9.867 0.108 -6.223 1 98.94 446 ILE A CA 1
ATOM 3388 C C . ILE A 1 446 ? -10.664 -1.157 -6.543 1 98.94 446 ILE A C 1
ATOM 3390 O O . ILE A 1 446 ? -11.852 -1.089 -6.859 1 98.94 446 ILE A O 1
ATOM 3394 N N . ALA A 1 447 ? -9.969 -2.332 -6.438 1 98.94 447 ALA A N 1
ATOM 3395 C CA . ALA A 1 447 ? -10.656 -3.607 -6.641 1 98.94 447 ALA A CA 1
ATOM 3396 C C . ALA A 1 447 ? -11.797 -3.783 -5.648 1 98.94 447 ALA A C 1
ATOM 3398 O O . ALA A 1 447 ? -12.883 -4.246 -6.012 1 98.94 447 ALA A O 1
ATOM 3399 N N . LEU A 1 448 ? -11.562 -3.418 -4.375 1 98.94 448 LEU A N 1
ATOM 3400 C CA . LEU A 1 448 ? -12.633 -3.49 -3.393 1 98.94 448 LEU A CA 1
ATOM 3401 C C . LEU A 1 448 ? -13.781 -2.564 -3.775 1 98.94 448 LEU A C 1
ATOM 3403 O O . LEU A 1 448 ? -14.953 -2.945 -3.686 1 98.94 448 LEU A O 1
ATOM 3407 N N . ALA A 1 449 ? -13.438 -1.315 -4.184 1 98.94 449 ALA A N 1
ATOM 3408 C CA . ALA A 1 449 ? -14.469 -0.362 -4.586 1 98.94 449 ALA A CA 1
ATOM 3409 C C . ALA A 1 449 ? -15.344 -0.939 -5.691 1 98.94 449 ALA A C 1
ATOM 3411 O O . ALA A 1 449 ? -16.578 -0.815 -5.648 1 98.94 449 ALA A O 1
ATOM 3412 N N . VAL A 1 450 ? -14.703 -1.59 -6.684 1 98.81 450 VAL A N 1
ATOM 3413 C CA . VAL A 1 450 ? -15.438 -2.211 -7.785 1 98.81 450 VAL A CA 1
ATOM 3414 C C . VAL A 1 450 ? -16.297 -3.348 -7.25 1 98.81 450 VAL A C 1
ATOM 3416 O O . VAL A 1 450 ? -17.484 -3.434 -7.57 1 98.81 450 VAL A O 1
ATOM 3419 N N . ALA A 1 451 ? -15.742 -4.199 -6.406 1 98.62 451 ALA A N 1
ATOM 3420 C CA . ALA A 1 451 ? -16.391 -5.41 -5.926 1 98.62 451 ALA A CA 1
ATOM 3421 C C . ALA A 1 451 ? -17.656 -5.078 -5.129 1 98.62 451 ALA A C 1
ATOM 3423 O O . ALA A 1 451 ? -18.656 -5.797 -5.199 1 98.62 451 ALA A O 1
ATOM 3424 N N . VAL A 1 452 ? -17.594 -3.924 -4.395 1 98.25 452 VAL A N 1
ATOM 3425 C CA . VAL A 1 452 ? -18.719 -3.623 -3.504 1 98.25 452 VAL A CA 1
ATOM 3426 C C . VAL A 1 452 ? -19.562 -2.5 -4.098 1 98.25 452 VAL A C 1
ATOM 3428 O O . VAL A 1 452 ? -20.422 -1.937 -3.414 1 98.25 452 VAL A O 1
ATOM 3431 N N . ASN A 1 453 ? -19.281 -2.061 -5.309 1 98 453 ASN A N 1
ATOM 3432 C CA . ASN A 1 453 ? -20.031 -1.032 -6.027 1 98 453 ASN A CA 1
ATOM 3433 C C . ASN A 1 453 ? -19.984 0.307 -5.297 1 98 453 ASN A C 1
ATOM 3435 O O . ASN A 1 453 ? -21 0.977 -5.152 1 98 453 ASN A O 1
ATOM 3439 N N . ALA A 1 454 ? -18.828 0.626 -4.762 1 98.69 454 ALA A N 1
ATOM 3440 C CA . ALA A 1 454 ? -18.656 1.933 -4.129 1 98.69 454 ALA A CA 1
ATOM 3441 C C . ALA A 1 454 ? -18.891 3.061 -5.129 1 98.69 454 ALA A C 1
ATOM 3443 O O . ALA A 1 454 ? -18.594 2.918 -6.316 1 98.69 454 ALA A O 1
ATOM 3444 N N . ARG A 1 455 ? -19.438 4.176 -4.633 1 98.19 455 ARG A N 1
ATOM 3445 C CA . ARG A 1 455 ? -19.594 5.367 -5.457 1 98.19 455 ARG A CA 1
ATOM 3446 C C . ARG A 1 455 ? -18.375 6.273 -5.371 1 98.19 455 ARG A C 1
ATOM 3448 O O . ARG A 1 455 ? -17.609 6.195 -4.41 1 98.19 455 ARG A O 1
ATOM 3455 N N . VAL A 1 456 ? -18.188 7.094 -6.371 1 98.44 456 VAL A N 1
ATOM 3456 C CA . VAL A 1 456 ? -17.047 7.988 -6.445 1 98.44 456 VAL A CA 1
ATOM 3457 C C . VAL A 1 456 ? -17.016 8.898 -5.219 1 98.44 456 VAL A C 1
ATOM 3459 O O . VAL A 1 456 ? -15.938 9.242 -4.719 1 98.44 456 VAL A O 1
ATOM 3462 N N . ARG A 1 457 ? -18.109 9.297 -4.652 1 96.94 457 ARG A N 1
ATOM 3463 C CA . ARG A 1 457 ? -18.188 10.148 -3.475 1 96.94 457 ARG A CA 1
ATOM 3464 C C . ARG A 1 457 ? -17.625 9.445 -2.25 1 96.94 457 ARG A C 1
ATOM 3466 O O . ARG A 1 457 ? -17 10.086 -1.393 1 96.94 457 ARG A O 1
ATOM 3473 N N . ASP A 1 458 ? -17.812 8.094 -2.168 1 97.81 458 ASP A N 1
ATOM 3474 C CA . ASP A 1 458 ? -17.266 7.316 -1.056 1 97.81 458 ASP A CA 1
ATOM 3475 C C . ASP A 1 458 ? -15.75 7.426 -1.003 1 97.81 458 ASP A C 1
ATOM 3477 O O . ASP A 1 458 ? -15.164 7.543 0.078 1 97.81 458 ASP A O 1
ATOM 3481 N N . LEU A 1 459 ? -15.133 7.391 -2.18 1 98.56 459 LEU A N 1
ATOM 3482 C CA . LEU A 1 459 ? -13.688 7.516 -2.262 1 98.56 459 LEU A CA 1
ATOM 3483 C C . LEU A 1 459 ? -13.25 8.969 -2.064 1 98.56 459 LEU A C 1
ATOM 3485 O O . LEU A 1 459 ? -12.234 9.234 -1.413 1 98.56 459 LEU A O 1
ATOM 3489 N N . ALA A 1 460 ? -14.016 9.898 -2.59 1 97.88 460 ALA A N 1
ATOM 3490 C CA . ALA A 1 460 ? -13.672 11.312 -2.512 1 97.88 460 ALA A CA 1
ATOM 3491 C C . ALA A 1 460 ? -13.648 11.789 -1.063 1 97.88 460 ALA A C 1
ATOM 3493 O O . ALA A 1 460 ? -12.836 12.648 -0.701 1 97.88 460 ALA A O 1
ATOM 3494 N N . LEU A 1 461 ? -14.461 11.234 -0.231 1 96.62 461 LEU A N 1
ATOM 3495 C CA . LEU A 1 461 ? -14.625 11.719 1.136 1 96.62 461 LEU A CA 1
ATOM 3496 C C . LEU A 1 461 ? -13.875 10.828 2.119 1 96.62 461 LEU A C 1
ATOM 3498 O O . LEU A 1 461 ? -13.898 11.07 3.328 1 96.62 461 LEU A O 1
ATOM 3502 N N . LEU A 1 462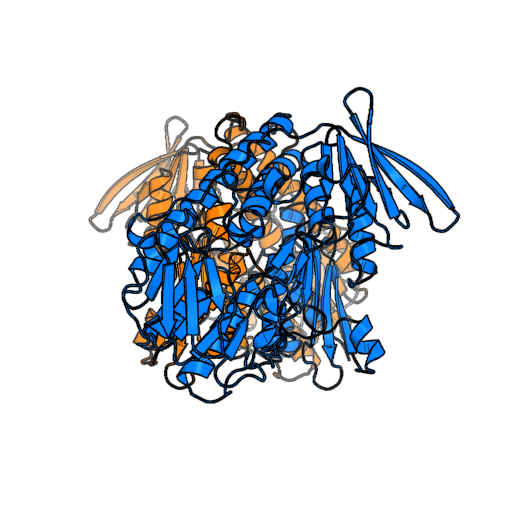 ? -13.242 9.797 1.591 1 98.06 462 LEU A N 1
ATOM 3503 C CA . LEU A 1 462 ? -12.453 8.938 2.457 1 98.06 462 LEU A CA 1
ATOM 3504 C C . LEU A 1 462 ? -11.117 9.586 2.799 1 98.06 462 LEU A C 1
ATOM 3506 O O . LEU A 1 462 ? -10.391 10.039 1.907 1 98.06 462 LEU A O 1
ATOM 3510 N N . ALA A 1 463 ? -10.781 9.664 4.094 1 98.12 463 ALA A N 1
ATOM 3511 C CA . ALA A 1 463 ? -9.5 10.219 4.535 1 98.12 463 ALA A CA 1
ATOM 3512 C C . ALA A 1 463 ? -8.406 9.164 4.48 1 98.12 463 ALA A C 1
ATOM 3514 O O . ALA A 1 463 ? -8.102 8.516 5.488 1 98.12 463 ALA A O 1
ATOM 3515 N N . HIS A 1 464 ? -7.82 9.016 3.34 1 98.69 464 HIS A N 1
ATOM 3516 C CA . HIS A 1 464 ? -6.684 8.109 3.264 1 98.69 464 HIS A CA 1
ATOM 3517 C C . HIS A 1 464 ? -5.527 8.594 4.129 1 98.69 464 HIS A C 1
ATOM 3519 O O . HIS A 1 464 ? -5.238 9.789 4.172 1 98.69 464 HIS A O 1
ATOM 3525 N N . ALA A 1 465 ? -4.84 7.684 4.75 1 98.44 465 ALA A N 1
ATOM 3526 C CA . ALA A 1 465 ? -3.75 8.016 5.664 1 98.44 465 ALA A CA 1
ATOM 3527 C C . ALA A 1 465 ? -2.676 8.836 4.961 1 98.44 465 ALA A C 1
ATOM 3529 O O . ALA A 1 465 ? -2.33 8.57 3.809 1 98.44 465 ALA A O 1
ATOM 3530 N N . HIS A 1 466 ? -2.127 9.867 5.66 1 98.19 466 HIS A N 1
ATOM 3531 C CA . HIS A 1 466 ? -1.094 10.75 5.133 1 98.19 466 HIS A CA 1
ATOM 3532 C C . HIS A 1 466 ? 0.217 10.586 5.891 1 98.19 466 HIS A C 1
ATOM 3534 O O . HIS A 1 466 ? 0.218 10.469 7.117 1 98.19 466 HIS A O 1
ATOM 3540 N N . PRO A 1 467 ? 1.308 10.602 5.223 1 97.94 467 PRO A N 1
ATOM 3541 C CA . PRO A 1 467 ? 1.37 10.531 3.762 1 97.94 467 PRO A CA 1
ATOM 3542 C C . PRO A 1 467 ? 1.432 9.102 3.236 1 97.94 467 PRO A C 1
ATOM 3544 O O . PRO A 1 467 ? 2.277 8.312 3.674 1 97.94 467 PRO A O 1
ATOM 3547 N N . THR A 1 468 ? 0.548 8.711 2.473 1 98.31 468 THR A N 1
ATOM 3548 C CA . THR A 1 468 ? 0.614 7.473 1.7 1 98.31 468 THR A CA 1
ATOM 3549 C C . THR A 1 468 ? 0.2 7.715 0.252 1 98.31 468 THR A C 1
ATOM 3551 O O . THR A 1 468 ? -0.487 8.695 -0.047 1 98.31 468 THR A O 1
ATOM 3554 N N . ILE A 1 469 ? 0.63 6.84 -0.568 1 98.25 469 ILE A N 1
ATOM 3555 C CA . ILE A 1 469 ? 0.333 6.961 -1.991 1 98.25 469 ILE A CA 1
ATOM 3556 C C . ILE A 1 469 ? -1.159 6.738 -2.229 1 98.25 469 ILE A C 1
ATOM 3558 O O . ILE A 1 469 ? -1.685 7.09 -3.287 1 98.25 469 ILE A O 1
ATOM 3562 N N . PHE A 1 470 ? -1.908 6.227 -1.291 1 98.75 470 PHE A N 1
ATOM 3563 C CA . PHE A 1 470 ? -3.33 5.934 -1.427 1 98.75 470 PHE A CA 1
ATOM 3564 C C . PHE A 1 470 ? -4.148 7.219 -1.465 1 98.75 470 PHE A C 1
ATOM 3566 O O . PHE A 1 470 ? -5.297 7.215 -1.909 1 98.75 470 PHE A O 1
ATOM 3573 N N . GLU A 1 471 ? -3.543 8.359 -0.997 1 98.44 471 GLU A N 1
ATOM 3574 C CA . GLU A 1 471 ? -4.199 9.648 -1.137 1 98.44 471 GLU A CA 1
ATOM 3575 C C . GLU A 1 471 ? -4.504 9.961 -2.6 1 98.44 471 GLU A C 1
ATOM 3577 O O . GLU A 1 471 ? -5.414 10.734 -2.9 1 98.44 471 GLU A O 1
ATOM 3582 N N . SER A 1 472 ? -3.756 9.305 -3.52 1 98.69 472 SER A N 1
ATOM 3583 C CA . SER A 1 472 ? -3.959 9.531 -4.945 1 98.69 472 SER A CA 1
ATOM 3584 C C . SER A 1 472 ? -5.352 9.086 -5.383 1 98.69 472 SER A C 1
ATOM 3586 O O . SER A 1 472 ? -5.895 9.609 -6.359 1 98.69 472 SER A O 1
ATOM 3588 N N . ILE A 1 473 ? -5.969 8.148 -4.637 1 98.88 473 ILE A N 1
ATOM 3589 C CA . ILE A 1 473 ? -7.297 7.652 -4.973 1 98.88 473 ILE A CA 1
ATOM 3590 C C . ILE A 1 473 ? -8.336 8.727 -4.676 1 98.88 473 ILE A C 1
ATOM 3592 O O . ILE A 1 473 ? -9.148 9.07 -5.539 1 98.88 473 ILE A O 1
ATOM 3596 N N . ASP A 1 474 ? -8.344 9.289 -3.455 1 98.38 474 ASP A N 1
ATOM 3597 C CA . ASP A 1 474 ? -9.344 10.297 -3.127 1 98.38 474 ASP A CA 1
ATOM 3598 C C . ASP A 1 474 ? -9.078 11.602 -3.871 1 98.38 474 ASP A C 1
ATOM 3600 O O . ASP A 1 474 ? -10.016 12.336 -4.207 1 98.38 474 ASP A O 1
ATOM 3604 N N . ARG A 1 475 ? -7.762 11.883 -4.188 1 98.31 475 ARG A N 1
ATOM 3605 C CA . ARG A 1 475 ? -7.434 13.062 -4.988 1 98.31 475 ARG A CA 1
ATOM 3606 C C . ARG A 1 475 ? -7.988 12.93 -6.402 1 98.31 475 ARG A C 1
ATOM 3608 O O . ARG A 1 475 ? -8.391 13.922 -7.012 1 98.31 475 ARG A O 1
ATOM 3615 N N . ALA A 1 476 ? -7.98 11.688 -6.965 1 98.62 476 ALA A N 1
ATOM 3616 C CA . ALA A 1 476 ? -8.609 11.461 -8.258 1 98.62 476 ALA A CA 1
ATOM 3617 C C . ALA A 1 476 ? -10.133 11.562 -8.164 1 98.62 476 ALA A C 1
ATOM 3619 O O . ALA A 1 476 ? -10.766 12.242 -8.969 1 98.62 476 ALA A O 1
ATOM 3620 N N . ALA A 1 477 ? -10.703 10.992 -7.145 1 98.62 477 ALA A N 1
ATOM 3621 C CA . ALA A 1 477 ? -12.148 10.867 -6.996 1 98.62 477 ALA A CA 1
ATOM 3622 C C . ALA A 1 477 ? -12.805 12.242 -6.82 1 98.62 477 ALA A C 1
ATOM 3624 O O . ALA A 1 477 ? -13.875 12.492 -7.367 1 98.62 477 ALA A O 1
ATOM 3625 N N . VAL A 1 478 ? -12.148 13.141 -6.09 1 97.38 478 VAL A N 1
ATOM 3626 C CA . VAL A 1 478 ? -12.75 14.422 -5.75 1 97.38 478 VAL A CA 1
ATOM 3627 C C . VAL A 1 478 ? -12.852 15.297 -7 1 97.38 478 VAL A C 1
ATOM 3629 O O . VAL A 1 478 ? -13.594 16.281 -7.02 1 97.38 478 VAL A O 1
ATOM 3632 N N . ARG A 1 479 ? -12.219 14.883 -8.094 1 95.44 479 ARG A N 1
ATOM 3633 C CA . ARG A 1 479 ? -12.219 15.633 -9.344 1 95.44 479 ARG A CA 1
ATOM 3634 C C . ARG A 1 479 ? -13.438 15.289 -10.188 1 95.44 479 ARG A C 1
ATOM 3636 O O . ARG A 1 479 ? -13.656 15.883 -11.242 1 95.44 479 ARG A O 1
ATOM 3643 N N . PHE A 1 480 ? -14.227 14.352 -9.695 1 94.12 480 PHE A N 1
ATOM 3644 C CA . PHE A 1 480 ? -15.414 13.945 -10.43 1 94.12 480 PHE A CA 1
ATOM 3645 C C . PHE A 1 480 ? -16.422 15.086 -10.5 1 94.12 480 PHE A C 1
ATOM 3647 O O . PHE A 1 480 ? -16.688 15.75 -9.492 1 94.12 480 PHE A O 1
ATOM 3654 N N . SER A 1 481 ? -16.797 15.43 -11.672 1 85.62 481 SER A N 1
ATOM 3655 C CA . SER A 1 481 ? -17.875 16.391 -11.93 1 85.62 481 SER A CA 1
ATOM 3656 C C . SER A 1 481 ? -18.797 15.898 -13.031 1 85.62 481 SER A C 1
ATOM 3658 O O . SER A 1 481 ? -18.359 15.227 -13.969 1 85.62 481 SER A O 1
ATOM 3660 N N . LEU A 1 482 ? -20.062 16.078 -12.75 1 70.31 482 LEU A N 1
ATOM 3661 C CA . LEU A 1 482 ? -21.016 15.711 -13.797 1 70.31 482 LEU A CA 1
ATOM 3662 C C . LEU A 1 482 ? -21.203 16.859 -14.789 1 70.31 482 LEU A C 1
ATOM 3664 O O . LEU A 1 482 ? -21.141 18.031 -14.414 1 70.31 482 LEU A O 1
ATOM 3668 N N . MET B 1 1 ? 5.238 31.922 17.5 1 66.62 1 MET B N 1
ATOM 3669 C CA . MET B 1 1 ? 4.535 33.125 17.031 1 66.62 1 MET B CA 1
ATOM 3670 C C . MET B 1 1 ? 4.418 33.094 15.5 1 66.62 1 MET B C 1
ATOM 3672 O O . MET B 1 1 ? 5.309 32.594 14.812 1 66.62 1 MET B O 1
ATOM 3676 N N . LEU B 1 2 ? 3.203 33.375 15.102 1 83.88 2 LEU B N 1
ATOM 3677 C CA . LEU B 1 2 ? 2.941 33.438 13.672 1 83.88 2 LEU B CA 1
ATOM 3678 C C . LEU B 1 2 ? 3.895 34.438 13 1 83.88 2 LEU B C 1
ATOM 3680 O O . LEU B 1 2 ? 4.227 35.469 13.578 1 83.88 2 LEU B O 1
ATOM 3684 N N . GLY B 1 3 ? 4.449 34.031 11.945 1 85.5 3 GLY B N 1
ATOM 3685 C CA . GLY B 1 3 ? 5.273 34.906 11.133 1 85.5 3 GLY B CA 1
ATOM 3686 C C . GLY B 1 3 ? 6.746 34.844 11.5 1 85.5 3 GLY B C 1
ATOM 3687 O O . GLY B 1 3 ? 7.539 35.656 11.016 1 85.5 3 GLY B O 1
ATOM 3688 N N . LYS B 1 4 ? 7.09 33.969 12.406 1 87.62 4 LYS B N 1
ATOM 3689 C CA . LYS B 1 4 ? 8.484 33.844 12.812 1 87.62 4 LYS B CA 1
ATOM 3690 C C . LYS B 1 4 ? 9.008 32.438 12.477 1 87.62 4 LYS B C 1
ATOM 3692 O O . LYS B 1 4 ? 8.789 31.484 13.234 1 87.62 4 LYS B O 1
ATOM 3697 N N . TYR B 1 5 ? 9.711 32.406 11.445 1 90.81 5 TYR B N 1
ATOM 3698 C CA . TYR B 1 5 ? 10.289 31.141 10.984 1 90.81 5 TYR B CA 1
ATOM 3699 C C . TYR B 1 5 ? 11.781 31.281 10.711 1 90.81 5 TYR B C 1
ATOM 3701 O O . TYR B 1 5 ? 12.227 32.344 10.242 1 90.81 5 TYR B O 1
ATOM 3709 N N . GLY B 1 6 ? 12.531 30.297 11.133 1 87.25 6 GLY B N 1
ATOM 3710 C CA . GLY B 1 6 ? 13.953 30.344 10.82 1 87.25 6 GLY B CA 1
ATOM 3711 C C . GLY B 1 6 ? 14.234 30.531 9.344 1 87.25 6 GLY B C 1
ATOM 3712 O O . GLY B 1 6 ? 15.094 31.344 8.969 1 87.25 6 GLY B O 1
ATOM 3713 N N . VAL B 1 7 ? 13.648 29.781 8.539 1 94.25 7 VAL B N 1
ATOM 3714 C CA . VAL B 1 7 ? 13.688 29.891 7.082 1 94.25 7 VAL B CA 1
ATOM 3715 C C . VAL B 1 7 ? 12.266 29.859 6.523 1 94.25 7 VAL B C 1
ATOM 3717 O O . VAL B 1 7 ? 11.523 28.891 6.754 1 94.25 7 VAL B O 1
ATOM 3720 N N . PHE B 1 8 ? 11.914 30.922 5.816 1 95.75 8 PHE B N 1
ATOM 3721 C CA . PHE B 1 8 ? 10.609 30.922 5.172 1 95.75 8 PHE B CA 1
ATOM 3722 C C . PHE B 1 8 ? 10.609 30.031 3.943 1 95.75 8 PHE B C 1
ATOM 3724 O O . PHE B 1 8 ? 11.617 29.938 3.232 1 95.75 8 PHE B O 1
ATOM 3731 N N . PRO B 1 9 ? 9.461 29.359 3.734 1 96.62 9 PRO B N 1
ATOM 3732 C CA . PRO B 1 9 ? 9.352 28.625 2.471 1 96.62 9 PRO B CA 1
ATOM 3733 C C . PRO B 1 9 ? 9.461 29.531 1.249 1 96.62 9 PRO B C 1
ATOM 3735 O O . PRO B 1 9 ? 9.211 30.734 1.344 1 96.62 9 PRO B O 1
ATOM 3738 N N . PRO B 1 10 ? 9.805 28.875 0.091 1 96.75 10 PRO B N 1
ATOM 3739 C CA . PRO B 1 10 ? 9.703 29.672 -1.137 1 96.75 10 PRO B CA 1
ATOM 3740 C C . PRO B 1 10 ? 8.281 30.156 -1.408 1 96.75 10 PRO B C 1
ATOM 3742 O O . PRO B 1 10 ? 7.316 29.422 -1.155 1 96.75 10 PRO B O 1
ATOM 3745 N N . THR B 1 11 ? 8.203 31.312 -1.877 1 96.94 11 THR B N 1
ATOM 3746 C CA . THR B 1 11 ? 6.914 31.938 -2.162 1 96.94 11 THR B CA 1
ATOM 3747 C C . THR B 1 11 ? 6.977 32.75 -3.449 1 96.94 11 THR B C 1
ATOM 3749 O O . THR B 1 11 ? 8.023 32.844 -4.09 1 96.94 11 THR B O 1
ATOM 3752 N N . ASP B 1 12 ? 5.801 33.125 -3.93 1 97.62 12 ASP B N 1
ATOM 3753 C CA . ASP B 1 12 ? 5.715 34.031 -5.055 1 97.62 12 ASP B CA 1
ATOM 3754 C C . ASP B 1 12 ? 5.594 35.469 -4.57 1 97.62 12 ASP B C 1
ATOM 3756 O O . ASP B 1 12 ? 4.812 35.781 -3.664 1 97.62 12 ASP B O 1
ATOM 3760 N N . PRO B 1 13 ? 6.328 36.438 -5.195 1 96.88 13 PRO B N 1
ATOM 3761 C CA . PRO B 1 13 ? 6.258 37.844 -4.773 1 96.88 13 PRO B CA 1
ATOM 3762 C C . PRO B 1 13 ? 4.836 38.375 -4.801 1 96.88 13 PRO B C 1
ATOM 3764 O O . PRO B 1 13 ? 4.48 39.25 -3.975 1 96.88 13 PRO B O 1
ATOM 3767 N N . GLU B 1 14 ? 4.043 37.906 -5.641 1 97.19 14 GLU B N 1
ATOM 3768 C CA . GLU B 1 14 ? 2.66 38.375 -5.746 1 97.19 14 GLU B CA 1
ATOM 3769 C C . GLU B 1 14 ? 1.87 38.062 -4.484 1 97.19 14 GLU B C 1
ATOM 3771 O O . GLU B 1 14 ? 0.882 38.719 -4.172 1 97.19 14 GLU B O 1
ATOM 3776 N N . PHE B 1 15 ? 2.324 37.062 -3.758 1 98.38 15 PHE B N 1
ATOM 3777 C CA . PHE B 1 15 ? 1.594 36.656 -2.57 1 98.38 15 PHE B CA 1
ATOM 3778 C C . PHE B 1 15 ? 1.854 37.594 -1.403 1 98.38 15 PHE B C 1
ATOM 3780 O O . PHE B 1 15 ? 1.19 37.5 -0.368 1 98.38 15 PHE B O 1
ATOM 3787 N N . GLU B 1 16 ? 2.746 38.5 -1.523 1 97.56 16 GLU B N 1
ATOM 3788 C CA . GLU B 1 16 ? 3.111 39.406 -0.449 1 97.56 16 GLU B CA 1
ATOM 3789 C C . GLU B 1 16 ? 2.314 40.719 -0.536 1 97.56 16 GLU B C 1
ATOM 3791 O O . GLU B 1 16 ? 2.357 41.531 0.38 1 97.56 16 GLU B O 1
ATOM 3796 N N . ASP B 1 17 ? 1.577 40.875 -1.639 1 97.94 17 ASP B N 1
ATOM 3797 C CA . ASP B 1 17 ? 0.714 42.031 -1.815 1 97.94 17 ASP B CA 1
ATOM 3798 C C . ASP B 1 17 ? -0.523 41.938 -0.925 1 97.94 17 ASP B C 1
ATOM 3800 O O . ASP B 1 17 ? -0.903 40.844 -0.494 1 97.94 17 ASP B O 1
ATOM 3804 N N . PRO B 1 18 ? -1.114 43.125 -0.562 1 98.44 18 PRO B N 1
ATOM 3805 C CA . PRO B 1 18 ? -2.377 43.062 0.178 1 98.44 18 PRO B CA 1
ATOM 3806 C C . PRO B 1 18 ? -3.496 42.375 -0.613 1 98.44 18 PRO B C 1
ATOM 3808 O O . PRO B 1 18 ? -3.385 42.219 -1.83 1 98.44 18 PRO B O 1
ATOM 3811 N N . PRO B 1 19 ? -4.535 41.969 0.13 1 98.75 19 PRO B N 1
ATOM 3812 C CA . PRO B 1 19 ? -5.684 41.406 -0.591 1 98.75 19 PRO B CA 1
ATOM 3813 C C . PRO B 1 19 ? -6.141 42.312 -1.743 1 98.75 19 PRO B C 1
ATOM 3815 O O . PRO B 1 19 ? -6.18 43.531 -1.603 1 98.75 19 PRO B O 1
ATOM 3818 N N . LYS B 1 20 ? -6.539 41.719 -2.824 1 98.12 20 LYS B N 1
ATOM 3819 C CA . LYS B 1 20 ? -6.887 42.438 -4.035 1 98.12 20 LYS B CA 1
ATOM 3820 C C . LYS B 1 20 ? -8.25 43.094 -3.902 1 98.12 20 LYS B C 1
ATOM 3822 O O . LYS B 1 20 ? -8.484 44.156 -4.48 1 98.12 20 LYS B O 1
ATOM 3827 N N . LEU B 1 21 ? -9.141 42.469 -3.209 1 98.38 21 LEU B N 1
ATOM 3828 C CA . LEU B 1 21 ? -10.508 42.969 -3.084 1 98.38 21 LEU B CA 1
ATOM 3829 C C . LEU B 1 21 ? -10.805 43.375 -1.648 1 98.38 21 LEU B C 1
ATOM 3831 O O . LEU B 1 21 ? -10.039 43.062 -0.736 1 98.38 21 LEU B O 1
ATOM 3835 N N . ASP B 1 22 ? -11.984 44.062 -1.552 1 98.44 22 ASP B N 1
ATOM 3836 C CA . ASP B 1 22 ? -12.453 44.438 -0.22 1 98.44 22 ASP B CA 1
ATOM 3837 C C . ASP B 1 22 ? -13.469 43.406 0.308 1 98.44 22 ASP B C 1
ATOM 3839 O O . ASP B 1 22 ? -13.711 43.344 1.515 1 98.44 22 ASP B O 1
ATOM 3843 N N . LYS B 1 23 ? -14.094 42.75 -0.644 1 98.62 23 LYS B N 1
ATOM 3844 C CA . LYS B 1 23 ? -15.117 41.75 -0.301 1 98.62 23 LYS B CA 1
ATOM 3845 C C . LYS B 1 23 ? -14.883 40.438 -1.049 1 98.62 23 LYS B C 1
ATOM 3847 O O . LYS B 1 23 ? -14.578 40.438 -2.242 1 98.62 23 LYS B O 1
ATOM 3852 N N . TYR B 1 24 ? -14.945 39.375 -0.36 1 98.81 24 TYR B N 1
ATOM 3853 C CA . TYR B 1 24 ? -14.828 38.031 -0.91 1 98.81 24 TYR B CA 1
ATOM 3854 C C . TYR B 1 24 ? -16.047 37.188 -0.557 1 98.81 24 TYR B C 1
ATOM 3856 O O . TYR B 1 24 ? -16.797 37.5 0.355 1 98.81 24 TYR B O 1
ATOM 3864 N N . ASP B 1 25 ? -16.312 36.125 -1.339 1 98.81 25 ASP B N 1
ATOM 3865 C CA . ASP B 1 25 ? -17.359 35.188 -0.965 1 98.81 25 ASP B CA 1
ATOM 3866 C C . ASP B 1 25 ? -16.969 34.406 0.281 1 98.81 25 ASP B C 1
ATOM 3868 O O . ASP B 1 25 ? -17.781 34.188 1.178 1 98.81 25 ASP B O 1
ATOM 3872 N N . VAL B 1 26 ? -15.75 33.969 0.339 1 98.88 26 VAL B N 1
ATOM 3873 C CA . VAL B 1 26 ? -15.258 33.188 1.467 1 98.88 26 VAL B CA 1
ATOM 3874 C C . VAL B 1 26 ? -13.844 33.625 1.83 1 98.88 26 VAL B C 1
ATOM 3876 O O . VAL B 1 26 ? -13.008 33.875 0.948 1 98.88 26 VAL B O 1
ATOM 3879 N N . ILE B 1 27 ? -13.539 33.812 3.094 1 98.94 27 ILE B N 1
ATOM 3880 C CA . ILE B 1 27 ? -12.188 34.031 3.602 1 98.94 27 ILE B CA 1
ATOM 3881 C C . ILE B 1 27 ? -11.719 32.781 4.359 1 98.94 27 ILE B C 1
ATOM 3883 O O . ILE B 1 27 ? -12.398 32.312 5.285 1 98.94 27 ILE B O 1
ATOM 3887 N N . VAL B 1 28 ? -10.641 32.219 3.914 1 98.94 28 VAL B N 1
ATOM 3888 C CA . VAL B 1 28 ? -10.008 31.062 4.547 1 98.94 28 VAL B CA 1
ATOM 3889 C C . VAL B 1 28 ? -8.789 31.516 5.336 1 98.94 28 VAL B C 1
ATOM 3891 O O . VAL B 1 28 ? -7.844 32.062 4.77 1 98.94 28 VAL B O 1
ATOM 3894 N N . VAL B 1 29 ? -8.766 31.266 6.629 1 98.62 29 VAL B N 1
ATOM 3895 C CA . VAL B 1 29 ? -7.648 31.641 7.484 1 98.62 29 VAL B CA 1
ATOM 3896 C C . VAL B 1 29 ? -6.777 30.406 7.758 1 98.62 29 VAL B C 1
ATOM 3898 O O . VAL B 1 29 ? -7.09 29.609 8.641 1 98.62 29 VAL B O 1
ATOM 3901 N N . GLY B 1 30 ? -5.66 30.359 7.102 1 98.44 30 GLY B N 1
ATOM 3902 C CA . GLY B 1 30 ? -4.766 29.203 7.164 1 98.44 30 GLY B CA 1
ATOM 3903 C C . GLY B 1 30 ? -4.629 28.484 5.84 1 98.44 30 GLY B C 1
ATOM 3904 O O . GLY B 1 30 ? -5.629 28.203 5.176 1 98.44 30 GLY B O 1
ATOM 3905 N N . GLY B 1 31 ? -3.42 28.203 5.465 1 98.38 31 GLY B N 1
ATOM 3906 C CA . GLY B 1 31 ? -3.139 27.562 4.199 1 98.38 31 GLY B CA 1
ATOM 3907 C C . GLY B 1 31 ? -2.684 26.125 4.359 1 98.38 31 GLY B C 1
ATOM 3908 O O . GLY B 1 31 ? -1.983 25.578 3.494 1 98.38 31 GLY B O 1
ATOM 3909 N N . GLY B 1 32 ? -2.965 25.469 5.516 1 98.25 32 GLY B N 1
ATOM 3910 C CA . GLY B 1 32 ? -2.67 24.062 5.734 1 98.25 32 GLY B CA 1
ATOM 3911 C C . GLY B 1 32 ? -3.752 23.125 5.211 1 98.25 32 GLY B C 1
ATOM 3912 O O . GLY B 1 32 ? -4.578 23.531 4.391 1 98.25 32 GLY B O 1
ATOM 3913 N N . GLY B 1 33 ? -3.758 21.891 5.633 1 97.81 33 GLY B N 1
ATOM 3914 C CA . GLY B 1 33 ? -4.699 20.875 5.188 1 97.81 33 GLY B CA 1
ATOM 3915 C C . GLY B 1 33 ? -6.148 21.25 5.438 1 97.81 33 GLY B C 1
ATOM 3916 O O . GLY B 1 33 ? -7.035 20.875 4.672 1 97.81 33 GLY B O 1
ATOM 3917 N N . GLY B 1 34 ? -6.395 21.969 6.465 1 98.56 34 GLY B N 1
ATOM 3918 C CA . GLY B 1 34 ? -7.746 22.391 6.809 1 98.56 34 GLY B CA 1
ATOM 3919 C C . GLY B 1 34 ? -8.227 23.562 5.984 1 98.56 34 GLY B C 1
ATOM 3920 O O . GLY B 1 34 ? -9.398 23.938 6.043 1 98.56 34 GLY B O 1
ATOM 3921 N N . GLY B 1 35 ? -7.285 24.125 5.152 1 98.69 35 GLY B N 1
ATOM 3922 C CA . GLY B 1 35 ? -7.625 25.344 4.445 1 98.69 35 GLY B CA 1
ATOM 3923 C C . GLY B 1 35 ? -7.684 25.172 2.938 1 98.69 35 GLY B C 1
ATOM 3924 O O . GLY B 1 35 ? -8.766 25.203 2.346 1 98.69 35 GLY B O 1
ATOM 3925 N N . TYR B 1 36 ? -6.535 24.844 2.318 1 98.69 36 TYR B N 1
ATOM 3926 C CA . TYR B 1 36 ? -6.379 25.078 0.887 1 98.69 36 TYR B CA 1
ATOM 3927 C C . TYR B 1 36 ? -7.195 24.078 0.08 1 98.69 36 TYR B C 1
ATOM 3929 O O . TYR B 1 36 ? -7.629 24.375 -1.034 1 98.69 36 TYR B O 1
ATOM 3937 N N . HIS B 1 37 ? -7.453 22.844 0.565 1 98.44 37 HIS B N 1
ATOM 3938 C CA . HIS B 1 37 ? -8.281 21.906 -0.177 1 98.44 37 HIS B CA 1
ATOM 3939 C C . HIS B 1 37 ? -9.703 22.438 -0.35 1 98.44 37 HIS B C 1
ATOM 3941 O O . HIS B 1 37 ? -10.273 22.344 -1.438 1 98.44 37 HIS B O 1
ATOM 3947 N N . GLY B 1 38 ? -10.258 22.969 0.751 1 98.56 38 GLY B N 1
ATOM 3948 C CA . GLY B 1 38 ? -11.562 23.594 0.655 1 98.56 38 GLY B CA 1
ATOM 3949 C C . GLY B 1 38 ? -11.555 24.844 -0.222 1 98.56 38 GLY B C 1
ATOM 3950 O O . GLY B 1 38 ? -12.477 25.047 -1.012 1 98.56 38 GLY B O 1
ATOM 3951 N N . ALA B 1 39 ? -10.508 25.609 -0.07 1 98.81 39 ALA B N 1
ATOM 3952 C CA . ALA B 1 39 ? -10.375 26.812 -0.892 1 98.81 39 ALA B CA 1
ATOM 3953 C C . ALA B 1 39 ? -10.406 26.469 -2.377 1 98.81 39 ALA B C 1
ATOM 3955 O O . ALA B 1 39 ? -11.062 27.156 -3.168 1 98.81 39 ALA B O 1
ATOM 3956 N N . PHE B 1 40 ? -9.703 25.438 -2.789 1 98.44 40 PHE B N 1
ATOM 3957 C CA . PHE B 1 40 ? -9.641 25.031 -4.188 1 98.44 40 PHE B CA 1
ATOM 3958 C C . PHE B 1 40 ? -10.992 24.516 -4.66 1 98.44 40 PHE B C 1
ATOM 3960 O O . PHE B 1 40 ? -11.398 24.75 -5.797 1 98.44 40 PHE B O 1
ATOM 3967 N N . GLN B 1 41 ? -11.719 23.781 -3.762 1 97.81 41 GLN B N 1
ATOM 3968 C CA . GLN B 1 41 ? -13.062 23.344 -4.113 1 97.81 41 GLN B CA 1
ATOM 3969 C C . GLN B 1 41 ? -13.992 24.531 -4.324 1 97.81 41 GLN B C 1
ATOM 3971 O O . GLN B 1 41 ? -14.781 24.547 -5.27 1 97.81 41 GLN B O 1
ATOM 3976 N N . LEU B 1 42 ? -13.93 25.5 -3.449 1 98.56 42 LEU B N 1
ATOM 3977 C CA . LEU B 1 42 ? -14.742 26.719 -3.562 1 98.56 42 LEU B CA 1
ATOM 3978 C C . LEU B 1 42 ? -14.422 27.469 -4.848 1 98.56 42 LEU B C 1
ATOM 3980 O O . LEU B 1 42 ? -15.328 27.938 -5.543 1 98.56 42 LEU B O 1
ATOM 3984 N N . SER B 1 43 ? -13.117 27.531 -5.125 1 98.31 43 SER B N 1
ATOM 3985 C CA . SER B 1 43 ? -12.688 28.156 -6.367 1 98.31 43 SER B CA 1
ATOM 3986 C C . SER B 1 43 ? -13.297 27.453 -7.578 1 98.31 43 SER B C 1
ATOM 3988 O O . SER B 1 43 ? -13.82 28.109 -8.484 1 98.31 43 SER B O 1
ATOM 3990 N N . ALA B 1 44 ? -13.227 26.188 -7.613 1 96.31 44 ALA B N 1
ATOM 3991 C CA . ALA B 1 44 ? -13.781 25.391 -8.703 1 96.31 44 ALA B CA 1
ATOM 3992 C C . ALA B 1 44 ? -15.289 25.609 -8.828 1 96.31 44 ALA B C 1
ATOM 3994 O O . ALA B 1 44 ? -15.852 25.5 -9.922 1 96.31 44 ALA B O 1
ATOM 3995 N N . GLY B 1 45 ? -15.898 25.938 -7.73 1 96.88 45 GLY B N 1
ATOM 3996 C CA . GLY B 1 45 ? -17.328 26.219 -7.719 1 96.88 45 GLY B CA 1
ATOM 3997 C C . GLY B 1 45 ? -17.656 27.656 -8.125 1 96.88 45 GLY B C 1
ATOM 3998 O O . GLY B 1 45 ? -18.812 28.047 -8.148 1 96.88 45 GLY B O 1
ATOM 3999 N N . GLY B 1 46 ? -16.641 28.5 -8.344 1 97.94 46 GLY B N 1
ATOM 4000 C CA . GLY B 1 46 ? -16.859 29.844 -8.867 1 97.94 46 GLY B CA 1
ATOM 4001 C C . GLY B 1 46 ? -16.812 30.906 -7.789 1 97.94 46 GLY B C 1
ATOM 4002 O O . GLY B 1 46 ? -17.078 32.094 -8.062 1 97.94 46 GLY B O 1
ATOM 4003 N N . TYR B 1 47 ? -16.422 30.609 -6.613 1 98.69 47 TYR B N 1
ATOM 4004 C CA . TYR B 1 47 ? -16.406 31.562 -5.504 1 98.69 47 TYR B CA 1
ATOM 4005 C C . TYR B 1 47 ? -15.109 32.375 -5.512 1 98.69 47 TYR B C 1
ATOM 4007 O O . TYR B 1 47 ? -14.039 31.844 -5.836 1 98.69 47 TYR B O 1
ATOM 4015 N N . ARG B 1 48 ? -15.211 33.594 -5.082 1 98.69 48 ARG B N 1
ATOM 4016 C CA . ARG B 1 48 ? -14.023 34.406 -4.805 1 98.69 48 ARG B CA 1
ATOM 4017 C C . ARG B 1 48 ? -13.5 34.156 -3.396 1 98.69 48 ARG B C 1
ATOM 4019 O O . ARG B 1 48 ? -14.164 34.469 -2.41 1 98.69 48 ARG B O 1
ATOM 4026 N N . VAL B 1 49 ? -12.312 33.594 -3.383 1 98.94 49 VAL B N 1
ATOM 4027 C CA . VAL B 1 49 ? -11.781 33.156 -2.107 1 98.94 49 VAL B CA 1
ATOM 4028 C C . VAL B 1 49 ? -10.531 33.938 -1.749 1 98.94 49 VAL B C 1
ATOM 4030 O O . VAL B 1 49 ? -9.664 34.156 -2.596 1 98.94 49 VAL B O 1
ATOM 4033 N N . LEU B 1 50 ? -10.445 34.469 -0.53 1 98.94 50 LEU B N 1
ATOM 4034 C CA . LEU B 1 50 ? -9.195 34.938 0.053 1 98.94 50 LEU B CA 1
ATOM 4035 C C . LEU B 1 50 ? -8.609 33.875 0.992 1 98.94 50 LEU B C 1
ATOM 4037 O O . LEU B 1 50 ? -9.289 33.406 1.892 1 98.94 50 LEU B O 1
ATOM 4041 N N . MET B 1 51 ? -7.461 33.5 0.758 1 98.88 51 MET B N 1
ATOM 4042 C CA . MET B 1 51 ? -6.727 32.594 1.647 1 98.88 51 MET B CA 1
ATOM 4043 C C . MET B 1 51 ? -5.5 33.281 2.232 1 98.88 51 MET B C 1
ATOM 4045 O O . MET B 1 51 ? -4.703 33.875 1.496 1 98.88 51 MET B O 1
ATOM 4049 N N . VAL B 1 52 ? -5.352 33.25 3.539 1 98.81 52 VAL B N 1
ATOM 4050 C CA . VAL B 1 52 ? -4.27 33.969 4.215 1 98.81 52 VAL B CA 1
ATOM 4051 C C . VAL B 1 52 ? -3.434 32.969 5.023 1 98.81 52 VAL B C 1
ATOM 4053 O O . VAL B 1 52 ? -3.977 32.156 5.773 1 98.81 52 VAL B O 1
ATOM 4056 N N . ASP B 1 53 ? -2.158 33 4.887 1 98.5 53 ASP B N 1
ATOM 4057 C CA . ASP B 1 53 ? -1.226 32.188 5.676 1 98.5 53 ASP B CA 1
ATOM 4058 C C . ASP B 1 53 ? 0.074 32.938 5.93 1 98.5 53 ASP B C 1
ATOM 4060 O O . ASP B 1 53 ? 0.596 33.625 5.031 1 98.5 53 ASP B O 1
ATOM 4064 N N . ASP B 1 54 ? 0.633 32.812 7.086 1 97.44 54 ASP B N 1
ATOM 4065 C CA . ASP B 1 54 ? 1.79 33.625 7.465 1 97.44 54 ASP B CA 1
ATOM 4066 C C . ASP B 1 54 ? 3.07 33.062 6.844 1 97.44 54 ASP B C 1
ATOM 4068 O O . ASP B 1 54 ? 4.07 33.781 6.734 1 97.44 54 ASP B O 1
ATOM 4072 N N . LYS B 1 55 ? 3.09 31.812 6.414 1 96.94 55 LYS B N 1
ATOM 4073 C CA . LYS B 1 55 ? 4.285 31.219 5.832 1 96.94 55 LYS B CA 1
ATOM 4074 C C . LYS B 1 55 ? 4.48 31.672 4.387 1 96.94 55 LYS B C 1
ATOM 4076 O O . LYS B 1 55 ? 5.578 31.562 3.842 1 96.94 55 LYS B O 1
ATOM 4081 N N . GLY B 1 56 ? 3.439 32.062 3.736 1 97.62 56 GLY B N 1
ATOM 4082 C CA . GLY B 1 56 ? 3.51 32.5 2.352 1 97.62 56 GLY B CA 1
ATOM 4083 C C . GLY B 1 56 ? 3.441 31.359 1.356 1 97.62 56 GLY B C 1
ATOM 4084 O O . GLY B 1 56 ? 3.766 31.531 0.18 1 97.62 56 GLY B O 1
ATOM 4085 N N . ASN B 1 57 ? 3.104 30.234 1.764 1 98.25 57 ASN B N 1
ATOM 4086 C CA . ASN B 1 57 ? 2.893 29.031 0.954 1 98.25 57 ASN B CA 1
ATOM 4087 C C . ASN B 1 57 ? 1.933 28.062 1.632 1 98.25 57 ASN B C 1
ATOM 4089 O O . ASN B 1 57 ? 1.436 28.328 2.727 1 98.25 57 ASN B O 1
ATOM 4093 N N . LEU B 1 58 ? 1.555 27.031 0.938 1 98.5 58 LEU B N 1
ATOM 4094 C CA . LEU B 1 58 ? 0.586 26.062 1.453 1 98.5 58 LEU B CA 1
ATOM 4095 C C . LEU B 1 58 ? 1.289 24.922 2.17 1 98.5 58 LEU B C 1
ATOM 4097 O O . LEU B 1 58 ? 2.52 24.844 2.178 1 98.5 58 LEU B O 1
ATOM 4101 N N . GLY B 1 59 ? 0.476 24.094 2.846 1 96.81 59 GLY B N 1
ATOM 4102 C CA . GLY B 1 59 ? 0.977 22.859 3.418 1 96.81 59 GLY B CA 1
ATOM 4103 C C . GLY B 1 59 ? 1.012 22.875 4.934 1 96.81 59 GLY B C 1
ATOM 4104 O O . GLY B 1 59 ? 1.104 21.812 5.57 1 96.81 59 GLY B O 1
ATOM 4105 N N . GLY B 1 60 ? 0.98 24.078 5.523 1 96.31 60 GLY B N 1
ATOM 4106 C CA . GLY B 1 60 ? 0.93 24.188 6.969 1 96.31 60 GLY B CA 1
ATOM 4107 C C . GLY B 1 60 ? 2.115 23.531 7.66 1 96.31 60 GLY B C 1
ATOM 4108 O O . GLY B 1 60 ? 3.23 23.547 7.133 1 96.31 60 GLY B O 1
ATOM 4109 N N . ASN B 1 61 ? 1.891 23.078 8.914 1 94.94 61 ASN B N 1
ATOM 4110 C CA . ASN B 1 61 ? 2.949 22.438 9.695 1 94.94 61 ASN B CA 1
ATOM 4111 C C . ASN B 1 61 ? 3.369 21.109 9.086 1 94.94 61 ASN B C 1
ATOM 4113 O O . ASN B 1 61 ? 4.527 20.703 9.195 1 94.94 61 ASN B O 1
ATOM 4117 N N . CYS B 1 62 ? 2.455 20.469 8.43 1 96.44 62 CYS B N 1
ATOM 4118 C CA . CYS B 1 62 ? 2.719 19.172 7.82 1 96.44 62 CYS B CA 1
ATOM 4119 C C . CYS B 1 62 ? 3.896 19.25 6.852 1 96.44 62 CYS B C 1
ATOM 4121 O O . CYS B 1 62 ? 4.781 18.391 6.875 1 96.44 62 CYS B O 1
ATOM 4123 N N . LEU B 1 63 ? 3.855 20.266 6.055 1 96.62 63 LEU B N 1
ATOM 4124 C CA . LEU B 1 63 ? 4.895 20.406 5.039 1 96.62 63 LEU B CA 1
ATOM 4125 C C . LEU B 1 63 ? 6.125 21.109 5.609 1 96.62 63 LEU B C 1
ATOM 4127 O O . LEU B 1 63 ? 7.254 20.766 5.254 1 96.62 63 LEU B O 1
ATOM 4131 N N . TYR B 1 64 ? 6 22.062 6.488 1 97.19 64 TYR B N 1
ATOM 4132 C CA . TYR B 1 64 ? 7.109 22.875 6.965 1 97.19 64 TYR B CA 1
ATOM 4133 C C . TYR B 1 64 ? 7.988 22.094 7.93 1 97.19 64 TYR B C 1
ATOM 4135 O O . TYR B 1 64 ? 9.211 22.219 7.91 1 97.19 64 TYR B O 1
ATOM 4143 N N . GLU B 1 65 ? 7.312 21.25 8.789 1 96.94 65 GLU B N 1
ATOM 4144 C CA . GLU B 1 65 ? 8.094 20.641 9.859 1 96.94 65 GLU B CA 1
ATOM 4145 C C . GLU B 1 65 ? 7.523 19.281 10.266 1 96.94 65 GLU B C 1
ATOM 4147 O O . GLU B 1 65 ? 8.055 18.609 11.148 1 96.94 65 GLU B O 1
ATOM 4152 N N . GLY B 1 66 ? 6.516 18.812 9.625 1 96.75 66 GLY B N 1
ATOM 4153 C CA . GLY B 1 66 ? 5.742 17.703 10.172 1 96.75 66 GLY B CA 1
ATOM 4154 C C . GLY B 1 66 ? 5.863 16.438 9.352 1 96.75 66 GLY B C 1
ATOM 4155 O O . GLY B 1 66 ? 6.957 15.891 9.188 1 96.75 66 GLY B O 1
ATOM 4156 N N . CYS B 1 67 ? 4.734 16.031 8.797 1 96.75 67 CYS B N 1
ATOM 4157 C CA . CYS B 1 67 ? 4.562 14.703 8.227 1 96.75 67 CYS B CA 1
ATOM 4158 C C . CYS B 1 67 ? 5.469 14.516 7.02 1 96.75 67 CYS B C 1
ATOM 4160 O O . CYS B 1 67 ? 6.164 13.5 6.914 1 96.75 67 CYS B O 1
ATOM 4162 N N . ILE B 1 68 ? 5.566 15.445 6.145 1 98.44 68 ILE B N 1
ATOM 4163 C CA . ILE B 1 68 ? 6.266 15.273 4.875 1 98.44 68 ILE B CA 1
ATOM 4164 C C . ILE B 1 68 ? 7.77 15.188 5.117 1 98.44 68 ILE B C 1
ATOM 4166 O O . ILE B 1 68 ? 8.414 14.219 4.715 1 98.44 68 ILE B O 1
ATOM 4170 N N . PRO B 1 69 ? 8.352 16.156 5.781 1 98.44 69 PRO B N 1
ATOM 4171 C CA . PRO B 1 69 ? 9.805 16.078 5.98 1 98.44 69 PRO B CA 1
ATOM 4172 C C . PRO B 1 69 ? 10.211 14.891 6.855 1 98.44 69 PRO B C 1
ATOM 4174 O O . PRO B 1 69 ? 11.203 14.219 6.566 1 98.44 69 PRO B O 1
ATOM 4177 N N . SER B 1 70 ? 9.492 14.625 7.98 1 98.38 70 SER B N 1
ATOM 4178 C CA . SER B 1 70 ? 9.867 13.5 8.836 1 98.38 70 SER B CA 1
ATOM 4179 C C . SER B 1 70 ? 9.828 12.18 8.078 1 98.38 70 SER B C 1
ATOM 4181 O O . SER B 1 70 ? 10.781 11.398 8.125 1 98.38 70 SER B O 1
ATOM 4183 N N . LYS B 1 71 ? 8.789 11.977 7.316 1 98.44 71 LYS B N 1
ATOM 4184 C CA . LYS B 1 71 ? 8.648 10.711 6.605 1 98.44 71 LYS B CA 1
ATOM 4185 C C . LYS B 1 71 ? 9.641 10.617 5.453 1 98.44 71 LYS B C 1
ATOM 4187 O O . LYS B 1 71 ? 10.008 9.523 5.027 1 98.44 71 LYS B O 1
ATOM 4192 N N . SER B 1 72 ? 10.07 11.742 4.875 1 98.25 72 SER B N 1
ATOM 4193 C CA . SER B 1 72 ? 11.148 11.727 3.895 1 98.25 72 SER B CA 1
ATOM 4194 C C . SER B 1 72 ? 12.438 11.195 4.504 1 98.25 72 SER B C 1
ATOM 4196 O O . SER B 1 72 ? 13.133 10.383 3.889 1 98.25 72 SER B O 1
ATOM 4198 N N . VAL B 1 73 ? 12.719 11.633 5.738 1 97.06 73 VAL B N 1
ATOM 4199 C CA . VAL B 1 73 ? 13.906 11.164 6.441 1 97.06 73 VAL B CA 1
ATOM 4200 C C . VAL B 1 73 ? 13.742 9.688 6.805 1 97.06 73 VAL B C 1
ATOM 4202 O O . VAL B 1 73 ? 14.641 8.883 6.562 1 97.06 73 VAL B O 1
ATOM 4205 N N . PHE B 1 74 ? 12.578 9.328 7.328 1 97.38 74 PHE B N 1
ATOM 4206 C CA . PHE B 1 74 ? 12.312 7.969 7.773 1 97.38 74 PHE B CA 1
ATOM 4207 C C . PHE B 1 74 ? 12.461 6.984 6.617 1 97.38 74 PHE B C 1
ATOM 4209 O O . PHE B 1 74 ? 12.969 5.879 6.801 1 97.38 74 PHE B O 1
ATOM 4216 N N . TYR B 1 75 ? 12.07 7.418 5.426 1 97.12 75 TYR B N 1
ATOM 4217 C CA . TYR B 1 75 ? 12.117 6.547 4.258 1 97.12 75 TYR B CA 1
ATOM 4218 C C . TYR B 1 75 ? 13.555 6.188 3.9 1 97.12 75 TYR B C 1
ATOM 4220 O O . TYR B 1 75 ? 13.852 5.035 3.58 1 97.12 75 TYR B O 1
ATOM 4228 N N . MET B 1 76 ? 14.43 7.148 3.963 1 94.38 76 MET B N 1
ATOM 4229 C CA . MET B 1 76 ? 15.836 6.906 3.668 1 94.38 76 MET B CA 1
ATOM 4230 C C . MET B 1 76 ? 16.453 5.961 4.691 1 94.38 76 MET B C 1
ATOM 4232 O O . MET B 1 76 ? 17.219 5.066 4.332 1 94.38 76 MET B O 1
ATOM 4236 N N . VAL B 1 77 ? 16.062 6.188 5.957 1 93.75 77 VAL B N 1
ATOM 4237 C CA . VAL B 1 77 ? 16.562 5.332 7.031 1 93.75 77 VAL B CA 1
ATOM 4238 C C . VAL B 1 77 ? 16.031 3.91 6.844 1 93.75 77 VAL B C 1
ATOM 4240 O O . VAL B 1 77 ? 16.766 2.938 7.016 1 93.75 77 VAL B O 1
ATOM 4243 N N . TYR B 1 78 ? 14.82 3.809 6.43 1 94.25 78 TYR B N 1
ATOM 4244 C CA . TYR B 1 78 ? 14.18 2.527 6.168 1 94.25 78 TYR B CA 1
ATOM 4245 C C . TYR B 1 78 ? 14.906 1.774 5.055 1 94.25 78 TYR B C 1
ATOM 4247 O O . TYR B 1 78 ? 15.219 0.59 5.199 1 94.25 78 TYR B O 1
ATOM 4255 N N . LEU B 1 79 ? 15.18 2.424 3.914 1 92.5 79 LEU B N 1
ATOM 4256 C CA . LEU B 1 79 ? 15.852 1.81 2.773 1 92.5 79 LEU B CA 1
ATOM 4257 C C . LEU B 1 79 ? 17.219 1.268 3.176 1 92.5 79 LEU B C 1
ATOM 4259 O O . LEU B 1 79 ? 17.562 0.132 2.844 1 92.5 79 LEU B O 1
ATOM 4263 N N . ALA B 1 80 ? 17.922 2.092 3.9 1 89.44 80 ALA B N 1
ATOM 4264 C CA . ALA B 1 80 ? 19.281 1.724 4.289 1 89.44 80 ALA B CA 1
ATOM 4265 C C . ALA B 1 80 ? 19.266 0.529 5.238 1 89.44 80 ALA B C 1
ATOM 4267 O O . ALA B 1 80 ? 20.062 -0.407 5.074 1 89.44 80 ALA B O 1
ATOM 4268 N N . GLU B 1 81 ? 18.375 0.609 6.18 1 89.69 81 GLU B N 1
ATOM 4269 C CA . GLU B 1 81 ? 18.281 -0.475 7.152 1 89.69 81 GLU B CA 1
ATOM 4270 C C . GLU B 1 81 ? 17.859 -1.781 6.488 1 89.69 81 GLU B C 1
ATOM 4272 O O . GLU B 1 81 ? 18.406 -2.844 6.789 1 89.69 81 GLU B O 1
ATOM 4277 N N . ARG B 1 82 ? 16.922 -1.726 5.582 1 91.44 82 ARG B N 1
ATOM 4278 C CA . ARG B 1 82 ? 16.406 -2.912 4.91 1 91.44 82 ARG B CA 1
ATOM 4279 C C . ARG B 1 82 ? 17.484 -3.559 4.035 1 91.44 82 ARG B C 1
ATOM 4281 O O . ARG B 1 82 ? 17.641 -4.781 4.047 1 91.44 82 ARG B O 1
ATOM 4288 N N . LEU B 1 83 ? 18.109 -2.773 3.266 1 88.06 83 LEU B N 1
ATOM 4289 C CA . LEU B 1 83 ? 19.156 -3.303 2.395 1 88.06 83 LEU B CA 1
ATOM 4290 C C . LEU B 1 83 ? 20.266 -3.943 3.209 1 88.06 83 LEU B C 1
ATOM 4292 O O . LEU B 1 83 ? 20.781 -5.008 2.848 1 88.06 83 LEU B O 1
ATOM 4296 N N . ARG B 1 84 ? 20.578 -3.301 4.324 1 86.25 84 ARG B N 1
ATOM 4297 C CA . ARG B 1 84 ? 21.625 -3.838 5.188 1 86.25 84 ARG B CA 1
ATOM 4298 C C . ARG B 1 84 ? 21.234 -5.199 5.75 1 86.25 84 ARG B C 1
ATOM 4300 O O . ARG B 1 84 ? 22.062 -6.094 5.871 1 86.25 84 ARG B O 1
ATOM 4307 N N . ARG B 1 85 ? 20.031 -5.34 6.051 1 87.88 85 ARG B N 1
ATOM 4308 C CA . ARG B 1 85 ? 19.547 -6.574 6.66 1 87.88 85 ARG B CA 1
ATOM 4309 C C . ARG B 1 85 ? 19.484 -7.699 5.637 1 87.88 85 ARG B C 1
ATOM 4311 O O . ARG B 1 85 ? 19.75 -8.859 5.961 1 87.88 85 ARG B O 1
ATOM 4318 N N . LEU B 1 86 ? 19.141 -7.395 4.406 1 89.94 86 LEU B N 1
ATOM 4319 C CA . LEU B 1 86 ? 18.891 -8.43 3.406 1 89.94 86 LEU B CA 1
ATOM 4320 C C . LEU B 1 86 ? 20.156 -8.742 2.615 1 89.94 86 LEU B C 1
ATOM 4322 O O . LEU B 1 86 ? 20.359 -9.875 2.184 1 89.94 86 LEU B O 1
ATOM 4326 N N . ALA B 1 87 ? 20.891 -7.699 2.311 1 83.5 87 ALA B N 1
ATOM 4327 C CA . ALA B 1 87 ? 22.156 -7.879 1.585 1 83.5 87 ALA B CA 1
ATOM 4328 C C . ALA B 1 87 ? 23.328 -8.062 2.549 1 83.5 87 ALA B C 1
ATOM 4330 O O . ALA B 1 87 ? 24.109 -7.141 2.758 1 83.5 87 ALA B O 1
ATOM 4331 N N . LYS B 1 88 ? 23.547 -9.211 2.969 1 73.5 88 LYS B N 1
ATOM 4332 C CA . LYS B 1 88 ? 24.453 -9.523 4.07 1 73.5 88 LYS B CA 1
ATOM 4333 C C . LYS B 1 88 ? 25.906 -9.312 3.654 1 73.5 88 LYS B C 1
ATOM 4335 O O . LYS B 1 88 ? 26.766 -8.984 4.488 1 73.5 88 LYS B O 1
ATOM 4340 N N . ARG B 1 89 ? 26.281 -9.414 2.42 1 68.38 89 ARG B N 1
ATOM 4341 C CA . ARG B 1 89 ? 27.672 -9.383 1.979 1 68.38 89 ARG B CA 1
ATOM 4342 C C . ARG B 1 89 ? 28.016 -8.023 1.371 1 68.38 89 ARG B C 1
ATOM 4344 O O . ARG B 1 89 ? 29.094 -7.48 1.63 1 68.38 89 ARG B O 1
ATOM 4351 N N . SER B 1 90 ? 27.266 -7.57 0.517 1 60.31 90 SER B N 1
ATOM 4352 C CA . SER B 1 90 ? 27.578 -6.426 -0.332 1 60.31 90 SER B CA 1
ATOM 4353 C C . SER B 1 90 ? 27.25 -5.109 0.364 1 60.31 90 SER B C 1
ATOM 4355 O O . SER B 1 90 ? 27.781 -4.059 0.009 1 60.31 90 SER B O 1
ATOM 4357 N N . ALA B 1 91 ? 26.156 -5.164 1.081 1 58.62 91 ALA B N 1
ATOM 4358 C CA . ALA B 1 91 ? 25.734 -3.871 1.616 1 58.62 91 ALA B CA 1
ATOM 4359 C C . ALA B 1 91 ? 26.719 -3.377 2.678 1 58.62 91 ALA B C 1
ATOM 4361 O O . ALA B 1 91 ? 26.781 -3.928 3.779 1 58.62 91 ALA B O 1
ATOM 4362 N N . GLY B 1 92 ? 27.906 -3.238 2.107 1 53.16 92 GLY B N 1
ATOM 4363 C CA . GLY B 1 92 ? 28.859 -2.631 3.012 1 53.16 92 GLY B CA 1
ATOM 4364 C C . GLY B 1 92 ? 28.219 -1.731 4.051 1 53.16 92 GLY B C 1
ATOM 4365 O O . GLY B 1 92 ? 27.062 -1.341 3.908 1 53.16 92 GLY B O 1
ATOM 4366 N N . ALA B 1 93 ? 28.734 -1.788 5.211 1 49.19 93 ALA B N 1
ATOM 4367 C CA . ALA B 1 93 ? 28.391 -0.894 6.309 1 49.19 93 ALA B CA 1
ATOM 4368 C C . ALA B 1 93 ? 28.219 0.541 5.816 1 49.19 93 ALA B C 1
ATOM 4370 O O . ALA B 1 93 ? 29.188 1.281 5.695 1 49.19 93 ALA B O 1
ATOM 4371 N N . ALA B 1 94 ? 27.609 0.677 4.535 1 51.78 94 ALA B N 1
ATOM 4372 C CA . ALA B 1 94 ? 27.422 2.121 4.426 1 51.78 94 ALA B CA 1
ATOM 4373 C C . ALA B 1 94 ? 27.172 2.748 5.793 1 51.78 94 ALA B C 1
ATOM 4375 O O . ALA B 1 94 ? 26.484 2.166 6.637 1 51.78 94 ALA B O 1
ATOM 4376 N N . GLU B 1 95 ? 28.062 3.549 6.145 1 58.19 95 GLU B N 1
ATOM 4377 C CA . GLU B 1 95 ? 27.969 4.211 7.445 1 58.19 95 GLU B CA 1
ATOM 4378 C C . GLU B 1 95 ? 26.578 4.797 7.672 1 58.19 95 GLU B C 1
ATOM 4380 O O . GLU B 1 95 ? 26.203 5.793 7.051 1 58.19 95 GLU B O 1
ATOM 4385 N N . VAL B 1 96 ? 25.641 4.031 8.273 1 61.41 96 VAL B N 1
ATOM 4386 C CA . VAL B 1 96 ? 24.281 4.438 8.656 1 61.41 96 VAL B CA 1
ATOM 4387 C C . VAL B 1 96 ? 24.297 5.902 9.086 1 61.41 96 VAL B C 1
ATOM 4389 O O . VAL B 1 96 ? 23.344 6.641 8.805 1 61.41 96 VAL B O 1
ATOM 4392 N N . LYS B 1 97 ? 25.453 6.25 9.484 1 64.94 97 LYS B N 1
ATOM 4393 C CA . LYS B 1 97 ? 25.516 7.629 9.961 1 64.94 97 LYS B CA 1
ATOM 4394 C C . LYS B 1 97 ? 25.484 8.609 8.789 1 64.94 97 LYS B C 1
ATOM 4396 O O . LYS B 1 97 ? 24.875 9.68 8.883 1 64.94 97 LYS B O 1
ATOM 4401 N N . ALA B 1 98 ? 26.047 8.172 7.762 1 78.06 98 ALA B N 1
ATOM 4402 C CA . ALA B 1 98 ? 26.078 9.07 6.613 1 78.06 98 ALA B CA 1
ATOM 4403 C C . ALA B 1 98 ? 24.703 9.156 5.949 1 78.06 98 ALA B C 1
ATOM 4405 O O . ALA B 1 98 ? 24.406 10.117 5.25 1 78.06 98 ALA B O 1
ATOM 4406 N N . ILE B 1 99 ? 23.828 8.312 6.375 1 86.81 99 ILE B N 1
ATOM 4407 C CA . ILE B 1 99 ? 22.516 8.227 5.738 1 86.81 99 ILE B CA 1
ATOM 4408 C C . ILE B 1 99 ? 21.609 9.32 6.285 1 86.81 99 ILE B C 1
ATOM 4410 O O . ILE B 1 99 ? 20.781 9.859 5.555 1 86.81 99 ILE B O 1
ATOM 4414 N N . TRP B 1 100 ? 21.906 9.75 7.516 1 91.88 100 TRP B N 1
ATOM 4415 C CA . TRP B 1 100 ? 21.047 10.773 8.109 1 91.88 100 TRP B CA 1
ATOM 4416 C C . TRP B 1 100 ? 21.219 12.109 7.406 1 91.88 100 TRP B C 1
ATOM 4418 O O . TRP B 1 100 ? 20.234 12.773 7.074 1 91.88 100 TRP B O 1
ATOM 4428 N N . GLU B 1 101 ? 22.406 12.43 7.125 1 92.69 101 GLU B N 1
ATOM 4429 C CA . GLU B 1 101 ? 22.672 13.695 6.441 1 92.69 101 GLU B CA 1
ATOM 4430 C C . GLU B 1 101 ? 22.031 13.711 5.051 1 92.69 101 GLU B C 1
ATOM 4432 O O . GLU B 1 101 ? 21.438 14.711 4.652 1 92.69 101 GLU B O 1
ATOM 4437 N N . GLU B 1 102 ? 22.156 12.656 4.398 1 92.62 102 GLU B N 1
ATOM 4438 C CA . GLU B 1 102 ? 21.578 12.555 3.066 1 92.62 102 GLU B CA 1
ATOM 4439 C C . GLU B 1 102 ? 20.047 12.539 3.131 1 92.62 102 GLU B C 1
ATOM 4441 O O . GLU B 1 102 ? 19.375 13.055 2.236 1 92.62 102 GLU B O 1
ATOM 4446 N N . ALA B 1 103 ? 19.578 11.914 4.191 1 95.12 103 ALA B N 1
ATOM 4447 C CA . ALA B 1 103 ? 18.141 11.914 4.398 1 95.12 103 ALA B CA 1
ATOM 4448 C C . ALA B 1 103 ? 17.609 13.336 4.598 1 95.12 103 ALA B C 1
ATOM 4450 O O . ALA B 1 103 ? 16.547 13.688 4.086 1 95.12 103 ALA B O 1
ATOM 4451 N N . VAL B 1 104 ? 18.344 14.141 5.301 1 95.88 104 VAL B N 1
ATOM 4452 C CA . VAL B 1 104 ? 17.953 15.523 5.539 1 95.88 104 VAL B CA 1
ATOM 4453 C C . VAL B 1 104 ? 18.031 16.312 4.238 1 95.88 104 VAL B C 1
ATOM 4455 O O . VAL B 1 104 ? 17.188 17.172 3.973 1 95.88 104 VAL B O 1
ATOM 4458 N N . ASP B 1 105 ? 19.047 16 3.375 1 95.38 105 ASP B N 1
ATOM 4459 C CA . ASP B 1 105 ? 19.109 16.609 2.051 1 95.38 105 ASP B CA 1
ATOM 4460 C C . ASP B 1 105 ? 17.875 16.281 1.218 1 95.38 105 ASP B C 1
ATOM 4462 O O . ASP B 1 105 ? 17.281 17.156 0.592 1 95.38 105 ASP B O 1
ATOM 4466 N N . HIS B 1 106 ? 17.578 15.031 1.249 1 96.44 106 HIS B N 1
ATOM 4467 C CA . HIS B 1 106 ? 16.422 14.562 0.495 1 96.44 106 HIS B CA 1
ATOM 4468 C C . HIS B 1 106 ? 15.133 15.234 0.971 1 96.44 106 HIS B C 1
ATOM 4470 O O . HIS B 1 106 ? 14.305 15.648 0.157 1 96.44 106 HIS B O 1
ATOM 4476 N N . LYS B 1 107 ? 15.016 15.328 2.236 1 97.69 107 LYS B N 1
ATOM 4477 C CA . LYS B 1 107 ? 13.859 15.992 2.842 1 97.69 107 LYS B CA 1
ATOM 4478 C C . LYS B 1 107 ? 13.734 17.422 2.354 1 97.69 107 LYS B C 1
ATOM 4480 O O . LYS B 1 107 ? 12.633 17.891 2.035 1 97.69 107 LYS B O 1
ATOM 4485 N N . ASP B 1 108 ? 14.812 18.141 2.295 1 97.75 108 ASP B N 1
ATOM 4486 C CA . ASP B 1 108 ? 14.797 19.516 1.821 1 97.75 108 ASP B CA 1
ATOM 4487 C C . ASP B 1 108 ? 14.367 19.594 0.358 1 97.75 108 ASP B C 1
ATOM 4489 O O . ASP B 1 108 ? 13.625 20.5 -0.03 1 97.75 108 ASP B O 1
ATOM 4493 N N . GLU B 1 109 ? 14.797 18.656 -0.403 1 97.56 109 GLU B N 1
ATOM 4494 C CA . GLU B 1 109 ? 14.43 18.609 -1.815 1 97.56 109 GLU B CA 1
ATOM 4495 C C . GLU B 1 109 ? 12.938 18.344 -1.988 1 97.56 109 GLU B C 1
ATOM 4497 O O . GLU B 1 109 ? 12.281 18.984 -2.82 1 97.56 109 GLU B O 1
ATOM 4502 N N . VAL B 1 110 ? 12.406 17.453 -1.217 1 98.44 110 VAL B N 1
ATOM 4503 C CA . VAL B 1 110 ? 10.984 17.125 -1.28 1 98.44 110 VAL B CA 1
ATOM 4504 C C . VAL B 1 110 ? 10.156 18.344 -0.881 1 98.44 110 VAL B C 1
ATOM 4506 O O . VAL B 1 110 ? 9.18 18.688 -1.547 1 98.44 110 VAL B O 1
ATOM 4509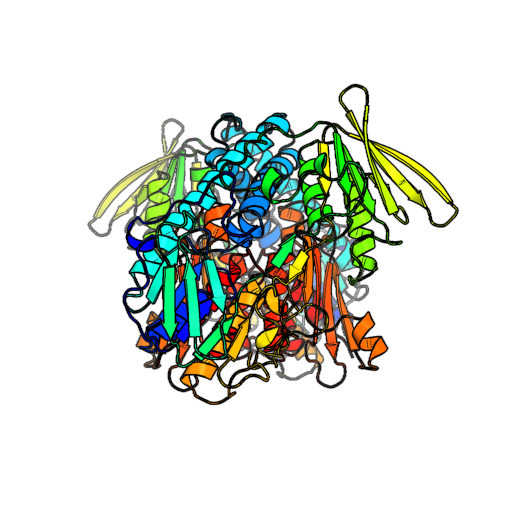 N N . GLN B 1 111 ? 10.562 18.969 0.186 1 98.62 111 GLN B N 1
ATOM 4510 C CA . GLN B 1 111 ? 9.844 20.172 0.618 1 98.62 111 GLN B CA 1
ATOM 4511 C C . GLN B 1 111 ? 9.875 21.25 -0.46 1 98.62 111 GLN B C 1
ATOM 4513 O O . GLN B 1 111 ? 8.844 21.859 -0.766 1 98.62 111 GLN B O 1
ATOM 4518 N N . TYR B 1 112 ? 11.023 21.422 -1.04 1 98.5 112 TYR B N 1
ATOM 4519 C CA . TYR B 1 112 ? 11.172 22.422 -2.088 1 98.5 112 TYR B CA 1
ATOM 4520 C C . TYR B 1 112 ? 10.25 22.109 -3.264 1 98.5 112 TYR B C 1
ATOM 4522 O O . TYR B 1 112 ? 9.539 23 -3.748 1 98.5 112 TYR B O 1
ATOM 4530 N N . LEU B 1 113 ? 10.273 20.938 -3.672 1 98.31 113 LEU B N 1
ATOM 4531 C CA . LEU B 1 113 ? 9.43 20.484 -4.777 1 98.31 113 LEU B CA 1
ATOM 4532 C C . LEU B 1 113 ? 7.957 20.75 -4.48 1 98.31 113 LEU B C 1
ATOM 4534 O O . LEU B 1 113 ? 7.211 21.188 -5.352 1 98.31 113 LEU B O 1
ATOM 4538 N N . ARG B 1 114 ? 7.57 20.484 -3.334 1 98.44 114 ARG B N 1
ATOM 4539 C CA . ARG B 1 114 ? 6.168 20.641 -2.961 1 98.44 114 ARG B CA 1
ATOM 4540 C C . ARG B 1 114 ? 5.781 22.109 -2.881 1 98.44 114 ARG B C 1
ATOM 4542 O O . ARG B 1 114 ? 4.668 22.484 -3.258 1 98.44 114 ARG B O 1
ATOM 4549 N N . TYR B 1 115 ? 6.68 22.906 -2.371 1 98.56 115 TYR B N 1
ATOM 4550 C CA . TYR B 1 115 ? 6.391 24.344 -2.312 1 98.56 115 TYR B CA 1
ATOM 4551 C C . TYR B 1 115 ? 6.207 24.922 -3.711 1 98.56 115 TYR B C 1
ATOM 4553 O O . TYR B 1 115 ? 5.309 25.719 -3.939 1 98.56 115 TYR B O 1
ATOM 4561 N N . LEU B 1 116 ? 7.016 24.484 -4.652 1 98.5 116 LEU B N 1
ATOM 4562 C CA . LEU B 1 116 ? 6.855 24.938 -6.031 1 98.5 116 LEU B CA 1
ATOM 4563 C C . LEU B 1 116 ? 5.52 24.469 -6.598 1 98.5 116 LEU B C 1
ATOM 4565 O O . LEU B 1 116 ? 4.852 25.219 -7.316 1 98.5 116 LEU B O 1
ATOM 4569 N N . GLN B 1 117 ? 5.215 23.297 -6.297 1 98.44 117 GLN B N 1
ATOM 4570 C CA . GLN B 1 117 ? 3.932 22.766 -6.73 1 98.44 117 GLN B CA 1
ATOM 4571 C C . GLN B 1 117 ? 2.773 23.594 -6.18 1 98.44 117 GLN B C 1
ATOM 4573 O O . GLN B 1 117 ? 1.813 23.875 -6.898 1 98.44 117 GLN B O 1
ATOM 4578 N N . HIS B 1 118 ? 2.834 23.922 -4.938 1 98.56 118 HIS B N 1
ATOM 4579 C CA . HIS B 1 118 ? 1.755 24.656 -4.293 1 98.56 118 HIS B CA 1
ATOM 4580 C C . HIS B 1 118 ? 1.618 26.062 -4.879 1 98.56 118 HIS B C 1
ATOM 4582 O O . HIS B 1 118 ? 0.506 26.578 -5.012 1 98.56 118 HIS B O 1
ATOM 4588 N N . ILE B 1 119 ? 2.73 26.641 -5.223 1 98.62 119 ILE B N 1
ATOM 4589 C CA . ILE B 1 119 ? 2.672 27.938 -5.91 1 98.62 119 ILE B CA 1
ATOM 4590 C C . ILE B 1 119 ? 1.92 27.781 -7.227 1 98.62 119 ILE B C 1
ATOM 4592 O O . ILE B 1 119 ? 1.026 28.578 -7.535 1 98.62 119 ILE B O 1
ATOM 4596 N N . ARG B 1 120 ? 2.27 26.734 -7.973 1 98.44 120 ARG B N 1
ATOM 4597 C CA . ARG B 1 120 ? 1.598 26.453 -9.234 1 98.44 120 ARG B CA 1
ATOM 4598 C C . ARG B 1 120 ? 0.105 26.234 -9.023 1 98.44 120 ARG B C 1
ATOM 4600 O O . ARG B 1 120 ? -0.722 26.766 -9.758 1 98.44 120 ARG B O 1
ATOM 4607 N N . GLU B 1 121 ? -0.259 25.484 -8.047 1 98.25 121 GLU B N 1
ATOM 4608 C CA . GLU B 1 121 ? -1.656 25.172 -7.777 1 98.25 121 GLU B CA 1
ATOM 4609 C C . GLU B 1 121 ? -2.457 26.422 -7.449 1 98.25 121 GLU B C 1
ATOM 4611 O O . GLU B 1 121 ? -3.586 26.594 -7.918 1 98.25 121 GLU B O 1
ATOM 4616 N N . ILE B 1 122 ? -1.901 27.25 -6.613 1 98.44 122 ILE B N 1
ATOM 4617 C CA . ILE B 1 122 ? -2.566 28.5 -6.273 1 98.44 122 ILE B CA 1
ATOM 4618 C C . ILE B 1 122 ? -2.84 29.312 -7.543 1 98.44 122 ILE B C 1
ATOM 4620 O O . ILE B 1 122 ? -3.959 29.781 -7.758 1 98.44 122 ILE B O 1
ATOM 4624 N N . LYS B 1 123 ? -1.88 29.406 -8.367 1 97.88 123 LYS B N 1
ATOM 4625 C CA . LYS B 1 123 ? -1.978 30.203 -9.578 1 97.88 123 LYS B CA 1
ATOM 4626 C C . LYS B 1 123 ? -2.957 29.594 -10.57 1 97.88 123 LYS B C 1
ATOM 4628 O O . LYS B 1 123 ? -3.555 30.297 -11.391 1 97.88 123 LYS B O 1
ATOM 4633 N N . GLU B 1 124 ? -3.141 28.312 -10.5 1 97.5 124 GLU B N 1
ATOM 4634 C CA . GLU B 1 124 ? -4.094 27.609 -11.359 1 97.5 124 GLU B CA 1
ATOM 4635 C C . GLU B 1 124 ? -5.531 27.906 -10.93 1 97.5 124 GLU B C 1
ATOM 4637 O O . GLU B 1 124 ? -6.469 27.672 -11.695 1 97.5 124 GLU B O 1
ATOM 4642 N N . HIS B 1 125 ? -5.711 28.375 -9.719 1 97.69 125 HIS B N 1
ATOM 4643 C CA . HIS B 1 125 ? -7.016 28.781 -9.219 1 97.69 125 HIS B CA 1
ATOM 4644 C C . HIS B 1 125 ? -7.152 30.297 -9.203 1 97.69 125 HIS B C 1
ATOM 4646 O O . HIS B 1 125 ? -7.012 30.938 -8.156 1 97.69 125 HIS B O 1
ATOM 4652 N N . GLY B 1 126 ? -7.543 30.859 -10.305 1 95.19 126 GLY B N 1
ATOM 4653 C CA . GLY B 1 126 ? -7.539 32.312 -10.539 1 95.19 126 GLY B CA 1
ATOM 4654 C C . GLY B 1 126 ? -8.438 33.062 -9.586 1 95.19 126 GLY B C 1
ATOM 4655 O O . GLY B 1 126 ? -8.234 34.25 -9.344 1 95.19 126 GLY B O 1
ATOM 4656 N N . ASN B 1 127 ? -9.391 32.406 -9.047 1 96.94 127 ASN B N 1
ATOM 4657 C CA . ASN B 1 127 ? -10.312 33.094 -8.148 1 96.94 127 ASN B CA 1
ATOM 4658 C C . ASN B 1 127 ? -9.875 32.969 -6.691 1 96.94 127 ASN B C 1
ATOM 4660 O O . ASN B 1 127 ? -10.609 33.375 -5.781 1 96.94 127 ASN B O 1
ATOM 4664 N N . VAL B 1 128 ? -8.727 32.438 -6.461 1 98.62 128 VAL B N 1
ATOM 4665 C CA . VAL B 1 128 ? -8.141 32.406 -5.125 1 98.62 128 VAL B CA 1
ATOM 4666 C C . VAL B 1 128 ? -7.09 33.5 -4.996 1 98.62 128 VAL B C 1
ATOM 4668 O O . VAL B 1 128 ? -6.082 33.5 -5.707 1 98.62 128 VAL B O 1
ATOM 4671 N N . ASP B 1 129 ? -7.387 34.406 -4.184 1 98.75 129 ASP B N 1
ATOM 4672 C CA . ASP B 1 129 ? -6.414 35.406 -3.756 1 98.75 129 ASP B CA 1
ATOM 4673 C C . ASP B 1 129 ? -5.629 34.938 -2.539 1 98.75 129 ASP B C 1
ATOM 4675 O O . ASP B 1 129 ? -6.145 34.938 -1.418 1 98.75 129 ASP B O 1
ATOM 4679 N N . PHE B 1 130 ? -4.371 34.469 -2.77 1 98.81 130 PHE B N 1
ATOM 4680 C CA . PHE B 1 130 ? -3.537 34 -1.675 1 98.81 130 PHE B CA 1
ATOM 4681 C C . PHE B 1 130 ? -2.617 35.094 -1.171 1 98.81 130 PHE B C 1
ATOM 4683 O O . PHE B 1 130 ? -1.947 35.781 -1.963 1 98.81 130 PHE B O 1
ATOM 4690 N N . VAL B 1 131 ? -2.58 35.312 0.168 1 98.81 131 VAL B N 1
ATOM 4691 C CA . VAL B 1 131 ? -1.803 36.406 0.747 1 98.81 131 VAL B CA 1
ATOM 4692 C C . VAL B 1 131 ? -0.92 35.875 1.872 1 98.81 131 VAL B C 1
ATOM 4694 O O . VAL B 1 131 ? -1.408 35.219 2.793 1 98.81 131 VAL B O 1
ATOM 4697 N N . LYS B 1 132 ? 0.382 36.125 1.742 1 98.5 132 LYS B N 1
ATOM 4698 C CA . LYS B 1 132 ? 1.294 35.938 2.865 1 98.5 132 LYS B CA 1
ATOM 4699 C C . LYS B 1 132 ? 1.082 37 3.939 1 98.5 132 LYS B C 1
ATOM 4701 O O . LYS B 1 132 ? 1.487 38.156 3.771 1 98.5 132 LYS B O 1
ATOM 4706 N N . GLY B 1 133 ? 0.44 36.594 5.07 1 98.25 133 GLY B N 1
ATOM 4707 C CA . GLY B 1 133 ? 0.145 37.531 6.137 1 98.25 133 GLY B CA 1
ATOM 4708 C C . GLY B 1 133 ? -0.461 36.875 7.363 1 98.25 133 GLY B C 1
ATOM 4709 O O . GLY B 1 133 ? -0.625 35.656 7.402 1 98.25 133 GLY B O 1
ATOM 4710 N N . VAL B 1 134 ? -0.66 37.688 8.359 1 97.75 134 VAL B N 1
ATOM 4711 C CA . VAL B 1 134 ? -1.313 37.25 9.594 1 97.75 134 VAL B CA 1
ATOM 4712 C C . VAL B 1 134 ? -2.746 37.781 9.633 1 97.75 134 VAL B C 1
ATOM 4714 O O . VAL B 1 134 ? -2.975 38.969 9.477 1 97.75 134 VAL B O 1
ATOM 4717 N N . ALA B 1 135 ? -3.676 36.875 9.805 1 97.44 135 ALA B N 1
ATOM 4718 C CA . ALA B 1 135 ? -5.09 37.25 9.828 1 97.44 135 ALA B CA 1
ATOM 4719 C C . ALA B 1 135 ? -5.598 37.375 11.258 1 97.44 135 ALA B C 1
ATOM 4721 O O . ALA B 1 135 ? -5.32 36.531 12.102 1 97.44 135 ALA B O 1
ATOM 4722 N N . ARG B 1 136 ? -6.277 38.438 11.523 1 96.75 136 ARG B N 1
ATOM 4723 C CA . ARG B 1 136 ? -7.02 38.625 12.758 1 96.75 136 ARG B CA 1
ATOM 4724 C C . ARG B 1 136 ? -8.516 38.719 12.492 1 96.75 136 ARG B C 1
ATOM 4726 O O . ARG B 1 136 ? -8.977 39.625 11.797 1 96.75 136 ARG B O 1
ATOM 4733 N N . VAL B 1 137 ? -9.234 37.75 13.047 1 97.44 137 VAL B N 1
ATOM 4734 C CA . VAL B 1 137 ? -10.68 37.75 12.859 1 97.44 137 VAL B CA 1
ATOM 4735 C C . VAL B 1 137 ? -11.344 38.781 13.766 1 97.44 137 VAL B C 1
ATOM 4737 O O . VAL B 1 137 ? -11.234 38.688 14.992 1 97.44 137 VAL B O 1
ATOM 4740 N N . LEU B 1 138 ? -12.039 39.719 13.18 1 96.44 138 LEU B N 1
ATOM 4741 C CA . LEU B 1 138 ? -12.664 40.812 13.93 1 96.44 138 LEU B CA 1
ATOM 4742 C C . LEU B 1 138 ? -14.078 40.438 14.344 1 96.44 138 LEU B C 1
ATOM 4744 O O . LEU B 1 138 ? -14.531 40.781 15.43 1 96.44 138 LEU B O 1
ATOM 4748 N N . ASP B 1 139 ? -14.805 39.812 13.508 1 94.44 139 ASP B N 1
ATOM 4749 C CA . ASP B 1 139 ? -16.141 39.281 13.75 1 94.44 139 ASP B CA 1
ATOM 4750 C C . ASP B 1 139 ? -16.516 38.219 12.719 1 94.44 139 ASP B C 1
ATOM 4752 O O . ASP B 1 139 ? -15.633 37.625 12.086 1 94.44 139 ASP B O 1
ATOM 4756 N N . GLY B 1 140 ? -17.781 37.906 12.602 1 94.5 140 GLY B N 1
ATOM 4757 C CA . GLY B 1 140 ? -18.219 36.812 11.773 1 94.5 140 GLY B CA 1
ATOM 4758 C C . GLY B 1 140 ? -18.078 37.062 10.289 1 94.5 140 GLY B C 1
ATOM 4759 O O . GLY B 1 140 ? -18.25 36.156 9.469 1 94.5 140 GLY B O 1
ATOM 4760 N N . ARG B 1 141 ? -17.594 38.25 9.898 1 95.31 141 ARG B N 1
ATOM 4761 C CA . ARG B 1 141 ? -17.516 38.594 8.484 1 95.31 141 ARG B CA 1
ATOM 4762 C C . ARG B 1 141 ? -16.219 39.344 8.164 1 95.31 141 ARG B C 1
ATOM 4764 O O . ARG B 1 141 ? -15.781 39.375 7.016 1 95.31 141 ARG B O 1
ATOM 4771 N N . ARG B 1 142 ? -15.656 39.969 9.109 1 97.19 142 ARG B N 1
ATOM 4772 C CA . ARG B 1 142 ? -14.523 40.844 8.852 1 97.19 142 ARG B CA 1
ATOM 4773 C C . ARG B 1 142 ? -13.227 40.25 9.383 1 97.19 142 ARG B C 1
ATOM 4775 O O . ARG B 1 142 ? -13.195 39.719 10.5 1 97.19 142 ARG B O 1
ATOM 4782 N N . VAL B 1 143 ? -12.172 40.344 8.562 1 98 143 VAL B N 1
ATOM 4783 C CA . VAL B 1 143 ? -10.828 39.875 8.891 1 98 143 VAL B CA 1
ATOM 4784 C C . VAL B 1 143 ? -9.805 40.938 8.562 1 98 143 VAL B C 1
ATOM 4786 O O . VAL B 1 143 ? -9.852 41.562 7.492 1 98 143 VAL B O 1
ATOM 4789 N N . GLU B 1 144 ? -8.969 41.25 9.531 1 98.5 144 GLU B N 1
ATOM 4790 C CA . GLU B 1 144 ? -7.828 42.125 9.281 1 98.5 144 GLU B CA 1
ATOM 4791 C C . GLU B 1 144 ? -6.578 41.344 8.922 1 98.5 144 GLU B C 1
ATOM 4793 O O . GLU B 1 144 ? -6.191 40.406 9.648 1 98.5 144 GLU B O 1
ATOM 4798 N N . VAL B 1 145 ? -5.996 41.625 7.762 1 98.56 145 VAL B N 1
ATOM 4799 C CA . VAL B 1 145 ? -4.777 40.969 7.309 1 98.56 145 VAL B CA 1
ATOM 4800 C C . VAL B 1 145 ? -3.594 41.938 7.418 1 98.56 145 VAL B C 1
ATOM 4802 O O . VAL B 1 145 ? -3.66 43.062 6.938 1 98.56 145 VAL B O 1
ATOM 4805 N N . THR B 1 146 ? -2.543 41.5 8.109 1 98.25 146 THR B N 1
ATOM 4806 C CA . THR B 1 146 ? -1.322 42.281 8.258 1 98.25 146 THR B CA 1
ATOM 4807 C C . THR B 1 146 ? -0.141 41.594 7.598 1 98.25 146 THR B C 1
ATOM 4809 O O . THR B 1 146 ? 0.046 40.375 7.766 1 98.25 146 THR B O 1
ATOM 4812 N N . ALA B 1 147 ? 0.645 42.344 6.879 1 97.94 147 ALA B N 1
ATOM 4813 C CA . ALA B 1 147 ? 1.859 41.781 6.297 1 97.94 147 ALA B CA 1
ATOM 4814 C C . ALA B 1 147 ? 2.793 41.25 7.379 1 97.94 147 ALA B C 1
ATOM 4816 O O . ALA B 1 147 ? 2.9 41.844 8.461 1 97.94 147 ALA B O 1
ATOM 4817 N N . VAL B 1 148 ? 3.486 40.188 7.023 1 96.56 148 VAL B N 1
ATOM 4818 C CA . VAL B 1 148 ? 4.402 39.562 7.98 1 96.56 148 VAL B CA 1
ATOM 4819 C C . VAL B 1 148 ? 5.465 40.594 8.398 1 96.56 148 VAL B C 1
ATOM 4821 O O . VAL B 1 148 ? 5.879 40.625 9.562 1 96.56 148 VAL B O 1
ATOM 4824 N N . ASP B 1 149 ? 5.867 41.469 7.48 1 93.81 149 ASP B N 1
ATOM 4825 C CA . ASP B 1 149 ? 6.898 42.469 7.781 1 93.81 149 ASP B CA 1
ATOM 4826 C C . ASP B 1 149 ? 6.281 43.75 8.32 1 93.81 149 ASP B C 1
ATOM 4828 O O . ASP B 1 149 ? 6.996 44.719 8.594 1 93.81 149 ASP B O 1
ATOM 4832 N N . GLY B 1 150 ? 5.039 43.812 8.375 1 95.25 150 GLY B N 1
ATOM 4833 C CA . GLY B 1 150 ? 4.34 44.969 8.938 1 95.25 150 GLY B CA 1
ATOM 4834 C C . GLY B 1 150 ? 4.184 46.094 7.961 1 95.25 150 GLY B C 1
ATOM 4835 O O . GLY B 1 150 ? 3.732 47.188 8.336 1 95.25 150 GLY B O 1
ATOM 4836 N N . SER B 1 151 ? 4.395 45.875 6.75 1 96.88 151 SER B N 1
ATOM 4837 C CA . SER B 1 151 ? 4.445 46.938 5.766 1 96.88 151 SER B CA 1
ATOM 4838 C C . SER B 1 151 ? 3.047 47.438 5.414 1 96.88 151 SER B C 1
ATOM 4840 O O . SER B 1 151 ? 2.883 48.594 4.969 1 96.88 151 SER B O 1
ATOM 4842 N N . TRP B 1 152 ? 2.092 46.625 5.531 1 97.88 152 TRP B N 1
ATOM 4843 C CA . TRP B 1 152 ? 0.72 47.031 5.238 1 97.88 152 TRP B CA 1
ATOM 4844 C C . TRP B 1 152 ? -0.269 46.281 6.125 1 97.88 152 TRP B C 1
ATOM 4846 O O . TRP B 1 152 ? 0.078 45.25 6.738 1 97.88 152 TRP B O 1
ATOM 4856 N N . ARG B 1 153 ? -1.458 46.812 6.254 1 98.31 153 ARG B N 1
ATOM 4857 C CA . ARG B 1 153 ? -2.623 46.25 6.938 1 98.31 153 ARG B CA 1
ATOM 4858 C C . ARG B 1 153 ? -3.906 46.562 6.172 1 98.31 153 ARG B C 1
ATOM 4860 O O . ARG B 1 153 ? -4.074 47.688 5.664 1 98.31 153 ARG B O 1
ATOM 4867 N N . LYS B 1 154 ? -4.758 45.531 6.035 1 98.62 154 LYS B N 1
ATOM 4868 C CA . LYS B 1 154 ? -6.008 45.719 5.305 1 98.62 154 LYS B CA 1
ATOM 4869 C C . LYS B 1 154 ? -7.133 44.906 5.926 1 98.62 154 LYS B C 1
ATOM 4871 O O . LYS B 1 154 ? -6.945 43.719 6.258 1 98.62 154 LYS B O 1
ATOM 4876 N N . THR B 1 155 ? -8.281 45.531 6.141 1 98.62 155 THR B N 1
ATOM 4877 C CA . THR B 1 155 ? -9.477 44.812 6.582 1 98.62 155 THR B CA 1
ATOM 4878 C C . THR B 1 155 ? -10.336 44.406 5.391 1 98.62 155 THR B C 1
ATOM 4880 O O . THR B 1 155 ? -10.594 45.219 4.5 1 98.62 155 THR B O 1
ATOM 4883 N N . VAL B 1 156 ? -10.75 43.219 5.363 1 98.62 156 VAL B N 1
ATOM 4884 C CA . VAL B 1 156 ? -11.578 42.688 4.285 1 98.62 156 VAL B CA 1
ATOM 4885 C C . VAL B 1 156 ? -12.82 42 4.867 1 98.62 156 VAL B C 1
ATOM 4887 O O . VAL B 1 156 ? -12.852 41.688 6.055 1 98.62 156 VAL B O 1
ATOM 4890 N N . GLU B 1 157 ? -13.859 41.906 4.008 1 98.44 157 GLU B N 1
ATOM 4891 C CA . GLU B 1 157 ? -15.109 41.25 4.395 1 98.44 157 GLU B CA 1
ATOM 4892 C C . GLU B 1 157 ? -15.336 39.969 3.582 1 98.44 157 GLU B C 1
ATOM 4894 O O . GLU B 1 157 ? -15.078 39.938 2.379 1 98.44 157 GLU B O 1
ATOM 4899 N N . GLY B 1 158 ? -15.781 38.938 4.266 1 98.25 158 GLY B N 1
ATOM 4900 C CA . GLY B 1 158 ? -16.203 37.688 3.623 1 98.25 158 GLY B CA 1
ATOM 4901 C C . GLY B 1 158 ? -17.625 37.312 3.957 1 98.25 158 GLY B C 1
ATOM 4902 O O . GLY B 1 158 ? -18.078 37.469 5.098 1 98.25 158 GLY B O 1
ATOM 4903 N N . SER B 1 159 ? -18.406 36.812 2.982 1 98.38 159 SER B N 1
ATOM 4904 C CA . SER B 1 159 ? -19.75 36.312 3.244 1 98.38 159 SER B CA 1
ATOM 4905 C C . SER B 1 159 ? -19.719 35.094 4.172 1 98.38 159 SER B C 1
ATOM 4907 O O . SER B 1 159 ? -20.641 34.875 4.945 1 98.38 159 SER B O 1
ATOM 4909 N N . ARG B 1 160 ? -18.734 34.281 4.027 1 98.5 160 ARG B N 1
ATOM 4910 C CA . ARG B 1 160 ? -18.469 33.125 4.883 1 98.5 160 ARG B CA 1
ATOM 4911 C C . ARG B 1 160 ? -17 33.094 5.312 1 98.5 160 ARG B C 1
ATOM 4913 O O . ARG B 1 160 ? -16.141 33.688 4.648 1 98.5 160 ARG B O 1
ATOM 4920 N N . LEU B 1 161 ? -16.766 32.469 6.453 1 98.69 161 LEU B N 1
ATOM 4921 C CA . LEU B 1 161 ? -15.406 32.219 6.938 1 98.69 161 LEU B CA 1
ATOM 4922 C C . LEU B 1 161 ? -15.125 30.734 7.09 1 98.69 161 LEU B C 1
ATOM 4924 O O . LEU B 1 161 ? -15.992 29.984 7.527 1 98.69 161 LEU B O 1
ATOM 4928 N N . LEU B 1 162 ? -13.977 30.266 6.656 1 98.88 162 LEU B N 1
ATOM 4929 C CA . LEU B 1 162 ? -13.414 28.969 7.004 1 98.88 162 LEU B CA 1
ATOM 4930 C C . LEU B 1 162 ? -12.156 29.125 7.852 1 98.88 162 LEU B C 1
ATOM 4932 O O . LEU B 1 162 ? -11.109 29.547 7.348 1 98.88 162 LEU B O 1
ATOM 4936 N N . LEU B 1 163 ? -12.32 28.844 9.133 1 98.88 163 LEU B N 1
ATOM 4937 C CA . LEU B 1 163 ? -11.227 28.969 10.086 1 98.88 163 LEU B CA 1
ATOM 4938 C C . LEU B 1 163 ? -10.391 27.703 10.125 1 98.88 163 LEU B C 1
ATOM 4940 O O . LEU B 1 163 ? -10.859 26.656 10.594 1 98.88 163 LEU B O 1
ATOM 4944 N N . ALA B 1 164 ? -9.172 27.734 9.664 1 98.75 164 ALA B N 1
ATOM 4945 C CA . ALA B 1 164 ? -8.203 26.641 9.602 1 98.75 164 ALA B CA 1
ATOM 4946 C C . ALA B 1 164 ? -6.855 27.062 10.164 1 98.75 164 ALA B C 1
ATOM 4948 O O . ALA B 1 164 ? -5.82 26.875 9.523 1 98.75 164 ALA B O 1
ATOM 4949 N N . THR B 1 165 ? -6.824 27.547 11.359 1 98.25 165 THR B N 1
ATOM 4950 C CA . THR B 1 165 ? -5.668 28.203 11.953 1 98.25 165 THR B CA 1
ATOM 4951 C C . THR B 1 165 ? -4.668 27.172 12.477 1 98.25 165 THR B C 1
ATOM 4953 O O . THR B 1 165 ? -3.535 27.516 12.82 1 98.25 165 THR B O 1
ATOM 4956 N N . GLY B 1 166 ? -5.059 25.938 12.523 1 97.62 166 GLY B N 1
ATOM 4957 C CA . GLY B 1 166 ? -4.137 24.859 12.828 1 97.62 166 GLY B CA 1
ATOM 4958 C C . GLY B 1 166 ? -3.809 24.75 14.305 1 97.62 166 GLY B C 1
ATOM 4959 O O . GLY B 1 166 ? -4.695 24.891 15.156 1 97.62 166 GLY B O 1
ATOM 4960 N N . SER B 1 167 ? -2.607 24.312 14.594 1 97.31 167 SER B N 1
ATOM 4961 C CA . SER B 1 167 ? -2.145 24.078 15.953 1 97.31 167 SER B CA 1
ATOM 4962 C C . SER B 1 167 ? -0.698 24.516 16.141 1 97.31 167 SER B C 1
ATOM 4964 O O . SER B 1 167 ? -0.018 24.844 15.156 1 97.31 167 SER B O 1
ATOM 4966 N N . VAL B 1 168 ? -0.278 24.625 17.375 1 95 168 VAL B N 1
ATOM 4967 C CA . VAL B 1 168 ? 1.105 24.938 17.703 1 95 168 VAL B CA 1
ATOM 4968 C C . VAL B 1 168 ? 1.663 23.891 18.672 1 95 168 VAL B C 1
ATOM 4970 O O . VAL B 1 168 ? 0.913 23.266 19.422 1 95 168 VAL B O 1
ATOM 4973 N N . ALA B 1 169 ? 2.949 23.688 18.625 1 94.75 169 ALA B N 1
ATOM 4974 C CA . ALA B 1 169 ? 3.605 22.719 19.516 1 94.75 169 ALA B CA 1
ATOM 4975 C C . ALA B 1 169 ? 3.549 23.172 20.969 1 94.75 169 ALA B C 1
ATOM 4977 O O . ALA B 1 169 ? 3.725 24.359 21.25 1 94.75 169 ALA B O 1
ATOM 4978 N N . VAL B 1 170 ? 3.303 22.219 21.828 1 95.31 170 VAL B N 1
ATOM 4979 C CA . VAL B 1 170 ? 3.307 22.516 23.25 1 95.31 170 VAL B CA 1
ATOM 4980 C C . VAL B 1 170 ? 4.738 22.453 23.781 1 95.31 170 VAL B C 1
ATOM 4982 O O . VAL B 1 170 ? 5.52 21.594 23.406 1 95.31 170 VAL B O 1
ATOM 4985 N N . ARG B 1 171 ? 5.125 23.391 24.594 1 95.38 171 ARG B N 1
ATOM 4986 C CA . ARG B 1 171 ? 6.379 23.375 25.344 1 95.38 171 ARG B CA 1
ATOM 4987 C C . ARG B 1 171 ? 6.125 23.281 26.844 1 95.38 171 ARG B C 1
ATOM 4989 O O . ARG B 1 171 ? 5.316 24.031 27.391 1 95.38 171 ARG B O 1
ATOM 4996 N N . LEU B 1 172 ? 6.84 22.344 27.422 1 97.12 172 LEU B N 1
ATOM 4997 C CA . LEU B 1 172 ? 6.672 22.219 28.875 1 97.12 172 LEU B CA 1
ATOM 4998 C C . LEU B 1 172 ? 7.156 23.469 29.594 1 97.12 172 LEU B C 1
ATOM 5000 O O . LEU B 1 172 ? 8.195 24.031 29.234 1 97.12 172 LEU B O 1
ATOM 5004 N N . PRO B 1 173 ? 6.375 23.891 30.562 1 96.75 173 PRO B N 1
ATOM 5005 C CA . PRO B 1 173 ? 6.809 25.047 31.359 1 96.75 173 PRO B CA 1
ATOM 5006 C C . PRO B 1 173 ? 7.77 24.656 32.5 1 96.75 173 PRO B C 1
ATOM 5008 O O . PRO B 1 173 ? 7.434 24.812 33.656 1 96.75 173 PRO B O 1
ATOM 5011 N N . ILE B 1 174 ? 9.016 24.25 32.156 1 98.25 174 ILE B N 1
ATOM 5012 C CA . ILE B 1 174 ? 10.016 23.797 33.094 1 98.25 174 ILE B CA 1
ATOM 5013 C C . ILE B 1 174 ? 11.312 24.578 32.906 1 98.25 174 ILE B C 1
ATOM 5015 O O . ILE B 1 174 ? 11.57 25.078 31.812 1 98.25 174 ILE B O 1
ATOM 5019 N N . PRO B 1 175 ? 12.133 24.641 34 1 98.12 175 PRO B N 1
ATOM 5020 C CA . PRO B 1 175 ? 13.445 25.25 33.844 1 98.12 175 PRO B CA 1
ATOM 5021 C C . PRO B 1 175 ? 14.297 24.531 32.781 1 98.12 175 PRO B C 1
ATOM 5023 O O . PRO B 1 175 ? 14.398 23.297 32.812 1 98.12 175 PRO B O 1
ATOM 5026 N N . GLY B 1 176 ? 14.805 25.312 31.875 1 98.25 176 GLY B N 1
ATOM 5027 C CA . GLY B 1 176 ? 15.711 24.75 30.875 1 98.25 176 GLY B CA 1
ATOM 5028 C C . GLY B 1 176 ? 15 24.234 29.641 1 98.25 176 GLY B C 1
ATOM 5029 O O . GLY B 1 176 ? 15.625 23.625 28.766 1 98.25 176 GLY B O 1
ATOM 5030 N N . ALA B 1 177 ? 13.727 24.5 29.5 1 97.88 177 ALA B N 1
ATOM 5031 C CA . ALA B 1 177 ? 12.938 24.016 28.375 1 97.88 177 ALA B CA 1
ATOM 5032 C C . ALA B 1 177 ? 13.539 24.469 27.047 1 97.88 177 ALA B C 1
ATOM 5034 O O . ALA B 1 177 ? 13.422 23.766 26.031 1 97.88 177 ALA B O 1
ATOM 5035 N N . GLU B 1 178 ? 14.203 25.562 27 1 95.94 178 GLU B N 1
ATOM 5036 C CA . GLU B 1 178 ? 14.766 26.125 25.781 1 95.94 178 GLU B CA 1
ATOM 5037 C C . GLU B 1 178 ? 15.922 25.281 25.266 1 95.94 178 GLU B C 1
ATOM 5039 O O . GLU B 1 178 ? 16.328 25.438 24.109 1 95.94 178 GLU B O 1
ATOM 5044 N N . LEU B 1 179 ? 16.422 24.391 26.125 1 97.44 179 LEU B N 1
ATOM 5045 C CA . LEU B 1 179 ? 17.547 23.531 25.734 1 97.44 179 LEU B CA 1
ATOM 5046 C C . LEU B 1 179 ? 17.062 22.391 24.844 1 97.44 179 LEU B C 1
ATOM 5048 O O . LEU B 1 179 ? 17.859 21.719 24.188 1 97.44 179 LEU B O 1
ATOM 5052 N N . ALA B 1 180 ? 15.781 22.172 24.844 1 97.94 180 ALA B N 1
ATOM 5053 C CA . ALA B 1 180 ? 15.211 21.109 24.016 1 97.94 180 ALA B CA 1
ATOM 5054 C C . ALA B 1 180 ? 14.797 21.641 22.641 1 97.94 180 ALA B C 1
ATOM 5056 O O . ALA B 1 180 ? 14.477 22.812 22.5 1 97.94 180 ALA B O 1
ATOM 5057 N N . ILE B 1 181 ? 14.828 20.797 21.688 1 96.94 181 ILE B N 1
ATOM 5058 C CA . ILE B 1 181 ? 14.359 21.156 20.359 1 96.94 181 ILE B CA 1
ATOM 5059 C C . ILE B 1 181 ? 13.055 20.422 20.047 1 96.94 181 ILE B C 1
ATOM 5061 O O . ILE B 1 181 ? 12.695 19.469 20.75 1 96.94 181 ILE B O 1
ATOM 5065 N N . GLY B 1 182 ? 12.32 20.938 19.078 1 95.75 182 GLY B N 1
ATOM 5066 C CA . GLY B 1 182 ? 11.102 20.297 18.594 1 95.75 182 GLY B CA 1
ATOM 5067 C C . GLY B 1 182 ? 11.18 19.891 17.125 1 95.75 182 GLY B C 1
ATOM 5068 O O . GLY B 1 182 ? 12.266 19.734 16.578 1 95.75 182 GLY B O 1
ATOM 5069 N N . SER B 1 183 ? 10.008 19.656 16.562 1 93.62 183 SER B N 1
ATOM 5070 C CA . SER B 1 183 ? 9.906 19.203 15.18 1 93.62 183 SER B CA 1
ATOM 5071 C C . SER B 1 183 ? 10.477 20.234 14.219 1 93.62 183 SER B C 1
ATOM 5073 O O . SER B 1 183 ? 11.055 19.891 13.188 1 93.62 183 SER B O 1
ATOM 5075 N N . GLU B 1 184 ? 10.273 21.469 14.516 1 93.88 184 GLU B N 1
ATOM 5076 C CA . GLU B 1 184 ? 10.766 22.531 13.633 1 93.88 184 GLU B CA 1
ATOM 5077 C C . GLU B 1 184 ? 12.281 22.469 13.492 1 93.88 184 GLU B C 1
ATOM 5079 O O . GLU B 1 184 ? 12.812 22.578 12.383 1 93.88 184 GLU B O 1
ATOM 5084 N N . GLU B 1 185 ? 12.945 22.266 14.633 1 95 185 GLU B N 1
ATOM 5085 C CA . GLU B 1 185 ? 14.406 22.219 14.602 1 95 185 GLU B CA 1
ATOM 5086 C C . GLU B 1 185 ? 14.906 20.922 13.969 1 95 185 GLU B C 1
ATOM 5088 O O . GLU B 1 185 ? 15.945 20.906 13.305 1 95 185 GLU B O 1
ATOM 5093 N N . LEU B 1 186 ? 14.188 19.906 14.117 1 95.75 186 LEU B N 1
ATOM 5094 C CA . LEU B 1 186 ? 14.633 18.594 13.641 1 95.75 186 LEU B CA 1
ATOM 5095 C C . LEU B 1 186 ? 14.367 18.453 12.148 1 95.75 186 LEU B C 1
ATOM 5097 O O . LEU B 1 186 ? 15.203 17.891 11.414 1 95.75 186 LEU B O 1
ATOM 5101 N N . PHE B 1 187 ? 13.141 18.969 11.703 1 97.19 187 PHE B N 1
ATOM 5102 C CA . PHE B 1 187 ? 12.695 18.594 10.359 1 97.19 187 PHE B CA 1
ATOM 5103 C C . PHE B 1 187 ? 12.297 19.828 9.562 1 97.19 187 PHE B C 1
ATOM 5105 O O . PHE B 1 187 ? 11.906 19.734 8.398 1 97.19 187 PHE B O 1
ATOM 5112 N N . GLY B 1 188 ? 12.352 21.016 10.141 1 97.19 188 GLY B N 1
ATOM 5113 C CA . GLY B 1 188 ? 11.93 22.234 9.445 1 97.19 188 GLY B CA 1
ATOM 5114 C C . GLY B 1 188 ? 12.641 22.453 8.133 1 97.19 188 GLY B C 1
ATOM 5115 O O . GLY B 1 188 ? 13.711 21.875 7.895 1 97.19 188 GLY B O 1
ATOM 5116 N N . TYR B 1 189 ? 11.984 23.219 7.258 1 97.44 189 TYR B N 1
ATOM 5117 C CA . TYR B 1 189 ? 12.562 23.516 5.953 1 97.44 189 TYR B CA 1
ATOM 5118 C C . TYR B 1 189 ? 13.961 24.109 6.102 1 97.44 189 TYR B C 1
ATOM 5120 O O . TYR B 1 189 ? 14.141 25.125 6.777 1 97.44 189 TYR B O 1
ATOM 5128 N N . ARG B 1 190 ? 15 23.453 5.555 1 97.25 190 ARG B N 1
ATOM 5129 C CA . ARG B 1 190 ? 16.406 23.844 5.57 1 97.25 190 ARG B CA 1
ATOM 5130 C C . ARG B 1 190 ? 16.906 24.031 7 1 97.25 190 ARG B C 1
ATOM 5132 O O . ARG B 1 190 ? 17.547 25.031 7.309 1 97.25 190 ARG B O 1
ATOM 5139 N N . THR B 1 191 ? 16.578 23.094 7.844 1 96.19 191 THR B N 1
ATOM 5140 C CA . THR B 1 191 ? 17.062 23.094 9.219 1 96.19 191 THR B CA 1
ATOM 5141 C C . THR B 1 191 ? 18.578 23.109 9.273 1 96.19 191 THR B C 1
ATOM 5143 O O . THR B 1 191 ? 19.234 22.609 8.352 1 96.19 191 THR B O 1
ATOM 5146 N N . LYS B 1 192 ? 19.094 23.641 10.352 1 93.5 192 LYS B N 1
ATOM 5147 C CA . LYS B 1 192 ? 20.547 23.688 10.547 1 93.5 192 LYS B CA 1
ATOM 5148 C C . LYS B 1 192 ? 21.031 22.438 11.266 1 93.5 192 LYS B C 1
ATOM 5150 O O . LYS B 1 192 ? 22.234 22.156 11.297 1 93.5 192 LYS B O 1
ATOM 5155 N N . ARG B 1 193 ? 20.188 21.672 11.812 1 91.69 193 ARG B N 1
ATOM 5156 C CA . ARG B 1 193 ? 20.547 20.438 12.492 1 91.69 193 ARG B CA 1
ATOM 5157 C C . ARG B 1 193 ? 20.609 19.266 11.516 1 91.69 193 ARG B C 1
ATOM 5159 O O . ARG B 1 193 ? 19.625 18.531 11.367 1 91.69 193 ARG B O 1
ATOM 5166 N N . ARG B 1 194 ? 21.781 18.969 11.102 1 93.06 194 ARG B N 1
ATOM 5167 C CA . ARG B 1 194 ? 21.875 18.062 9.945 1 93.06 194 ARG B CA 1
ATOM 5168 C C . ARG B 1 194 ? 22.516 16.734 10.336 1 93.06 194 ARG B C 1
ATOM 5170 O O . ARG B 1 194 ? 22.422 15.758 9.586 1 93.06 194 ARG B O 1
ATOM 5177 N N . THR B 1 195 ? 23.109 16.703 11.516 1 93.19 195 THR B N 1
ATOM 5178 C CA . THR B 1 195 ? 23.828 15.5 11.93 1 93.19 195 THR B CA 1
ATOM 5179 C C . THR B 1 195 ? 23.031 14.727 12.977 1 93.19 195 THR B C 1
ATOM 5181 O O . THR B 1 195 ? 22.344 15.32 13.812 1 93.19 195 THR B O 1
ATOM 5184 N N . LEU B 1 196 ? 23.172 13.422 12.906 1 94.69 196 LEU B N 1
ATOM 5185 C CA . LEU B 1 196 ? 22.531 12.562 13.898 1 94.69 196 LEU B CA 1
ATOM 5186 C C . LEU B 1 196 ? 23.281 12.609 15.227 1 94.69 196 LEU B C 1
ATOM 5188 O O . LEU B 1 196 ? 24.469 12.281 15.281 1 94.69 196 LEU B O 1
ATOM 5192 N N . PRO B 1 197 ? 22.578 12.984 16.219 1 94.69 197 PRO B N 1
ATOM 5193 C CA . PRO B 1 197 ? 23.25 12.93 17.516 1 94.69 197 PRO B CA 1
ATOM 5194 C C . PRO B 1 197 ? 23.578 11.508 17.969 1 94.69 197 PRO B C 1
ATOM 5196 O O . PRO B 1 197 ? 22.844 10.57 17.625 1 94.69 197 PRO B O 1
ATOM 5199 N N . ARG B 1 198 ? 24.688 11.344 18.812 1 94.81 198 ARG B N 1
ATOM 5200 C CA . ARG B 1 198 ? 25.062 10.023 19.328 1 94.81 198 ARG B CA 1
ATOM 5201 C C . ARG B 1 198 ? 24.047 9.531 20.359 1 94.81 198 ARG B C 1
ATOM 5203 O O . ARG B 1 198 ? 23.672 8.359 20.344 1 94.81 198 ARG B O 1
ATOM 5210 N N . GLU B 1 199 ? 23.641 10.469 21.203 1 97.38 199 GLU B N 1
ATOM 5211 C CA . GLU B 1 199 ? 22.672 10.188 22.25 1 97.38 199 GLU B CA 1
ATOM 5212 C C . GLU B 1 199 ? 21.547 11.227 22.25 1 97.38 199 GLU B C 1
ATOM 5214 O O . GLU B 1 199 ? 21.812 12.43 22.281 1 97.38 199 GLU B O 1
ATOM 5219 N N . VAL B 1 200 ? 20.297 10.664 22.25 1 98.06 200 VAL B N 1
ATOM 5220 C CA . VAL B 1 200 ? 19.156 11.555 22.188 1 98.06 200 VAL B CA 1
ATOM 5221 C C . VAL B 1 200 ? 18.141 11.188 23.281 1 98.06 200 VAL B C 1
ATOM 5223 O O . VAL B 1 200 ? 17.859 10.008 23.5 1 98.06 200 VAL B O 1
ATOM 5226 N N . VAL B 1 201 ? 17.688 12.18 24.031 1 98.81 201 VAL B N 1
ATOM 5227 C CA . VAL B 1 201 ? 16.578 12.008 24.953 1 98.81 201 VAL B CA 1
ATOM 5228 C C . VAL B 1 201 ? 15.297 12.578 24.344 1 98.81 201 VAL B C 1
ATOM 5230 O O . VAL B 1 201 ? 15.258 13.75 23.953 1 98.81 201 VAL B O 1
ATOM 5233 N N . VAL B 1 202 ? 14.297 11.773 24.234 1 98.88 202 VAL B N 1
ATOM 5234 C CA . VAL B 1 202 ? 13 12.195 23.703 1 98.88 202 VAL B CA 1
ATOM 5235 C C . VAL B 1 202 ? 12 12.328 24.859 1 98.88 202 VAL B C 1
ATOM 5237 O O . VAL B 1 202 ? 11.688 11.344 25.531 1 98.88 202 VAL B O 1
ATOM 5240 N N . ILE B 1 203 ? 11.516 13.523 25.062 1 98.81 203 ILE B N 1
ATOM 5241 C CA . ILE B 1 203 ? 10.492 13.773 26.062 1 98.81 203 ILE B CA 1
ATOM 5242 C C . ILE B 1 203 ? 9.109 13.633 25.438 1 98.81 203 ILE B C 1
ATOM 5244 O O . ILE B 1 203 ? 8.727 14.445 24.594 1 98.81 203 ILE B O 1
ATOM 5248 N N . GLY B 1 204 ? 8.312 12.648 25.922 1 98.44 204 GLY B N 1
ATOM 5249 C CA . GLY B 1 204 ? 7 12.352 25.359 1 98.44 204 GLY B CA 1
ATOM 5250 C C . GLY B 1 204 ? 6.953 11.047 24.609 1 98.44 204 GLY B C 1
ATOM 5251 O O . GLY B 1 204 ? 7.754 10.82 23.703 1 98.44 204 GLY B O 1
ATOM 5252 N N . GLY B 1 205 ? 6.023 10.227 24.969 1 98.12 205 GLY B N 1
ATOM 5253 C CA . GLY B 1 205 ? 5.871 8.914 24.344 1 98.12 205 GLY B CA 1
ATOM 5254 C C . GLY B 1 205 ? 4.633 8.812 23.469 1 98.12 205 GLY B C 1
ATOM 5255 O O . GLY B 1 205 ? 4.023 7.746 23.375 1 98.12 205 GLY B O 1
ATOM 5256 N N . GLY B 1 206 ? 4.211 9.945 22.859 1 97.06 206 GLY B N 1
ATOM 5257 C CA . GLY B 1 206 ? 3.123 9.945 21.891 1 97.06 206 GLY B CA 1
ATOM 5258 C C . GLY B 1 206 ? 3.58 9.656 20.484 1 97.06 206 GLY B C 1
ATOM 5259 O O . GLY B 1 206 ? 4.637 9.055 20.281 1 97.06 206 GLY B O 1
ATOM 5260 N N . TYR B 1 207 ? 2.861 10.047 19.484 1 96 207 TYR B N 1
ATOM 5261 C CA . TYR B 1 207 ? 3.107 9.734 18.094 1 96 207 TYR B CA 1
ATOM 5262 C C . TYR B 1 207 ? 4.469 10.258 17.641 1 96 207 TYR B C 1
ATOM 5264 O O . TYR B 1 207 ? 5.32 9.484 17.203 1 96 207 TYR B O 1
ATOM 5272 N N . ILE B 1 208 ? 4.66 11.523 17.828 1 97 208 ILE B N 1
ATOM 5273 C CA . ILE B 1 208 ? 5.871 12.172 17.328 1 97 208 ILE B CA 1
ATOM 5274 C C . ILE B 1 208 ? 7.094 11.578 18.031 1 97 208 ILE B C 1
ATOM 5276 O O . ILE B 1 208 ? 8.078 11.219 17.375 1 97 208 ILE B O 1
ATOM 5280 N N . GLY B 1 209 ? 7.016 11.438 19.375 1 98.31 209 GLY B N 1
ATOM 5281 C CA . GLY B 1 209 ? 8.148 10.938 20.125 1 98.31 209 GLY B CA 1
ATOM 5282 C C . GLY B 1 209 ? 8.547 9.523 19.734 1 98.31 209 GLY B C 1
ATOM 5283 O O . GLY B 1 209 ? 9.727 9.242 19.531 1 98.31 209 GLY B O 1
ATOM 5284 N N . VAL B 1 210 ? 7.602 8.664 19.562 1 98.44 210 VAL B N 1
ATOM 5285 C CA . VAL B 1 210 ? 7.852 7.254 19.281 1 98.44 210 VAL B CA 1
ATOM 5286 C C . VAL B 1 210 ? 8.375 7.098 17.859 1 98.44 210 VAL B C 1
ATOM 5288 O O . VAL B 1 210 ? 9.273 6.293 17.609 1 98.44 210 VAL B O 1
ATOM 5291 N N . GLU B 1 211 ? 7.828 7.832 16.906 1 98.38 211 GLU B N 1
ATOM 5292 C CA . GLU B 1 211 ? 8.305 7.773 15.531 1 98.38 211 GLU B CA 1
ATOM 5293 C C . GLU B 1 211 ? 9.742 8.258 15.422 1 98.38 211 GLU B C 1
ATOM 5295 O O . GLU B 1 211 ? 10.57 7.625 14.75 1 98.38 211 GLU B O 1
ATOM 5300 N N . VAL B 1 212 ? 10.047 9.336 16.109 1 98.19 212 VAL B N 1
ATOM 5301 C CA . VAL B 1 212 ? 11.391 9.898 16.078 1 98.19 212 VAL B CA 1
ATOM 5302 C C . VAL B 1 212 ? 12.367 8.93 16.734 1 98.19 212 VAL B C 1
ATOM 5304 O O . VAL B 1 212 ? 13.453 8.68 16.219 1 98.19 212 VAL B O 1
ATOM 5307 N N . ALA B 1 213 ? 11.938 8.352 17.875 1 98.56 213 ALA B N 1
ATOM 5308 C CA . ALA B 1 213 ? 12.781 7.375 18.562 1 98.56 213 ALA B CA 1
ATOM 5309 C C . ALA B 1 213 ? 13.094 6.188 17.656 1 98.56 213 ALA B C 1
ATOM 5311 O O . ALA B 1 213 ? 14.242 5.75 17.578 1 98.56 213 ALA B O 1
ATOM 5312 N N . SER B 1 214 ? 12.117 5.734 16.969 1 97.94 214 SER B N 1
ATOM 5313 C CA . SER B 1 214 ? 12.281 4.59 16.078 1 97.94 214 SER B CA 1
ATOM 5314 C C . SER B 1 214 ? 13.258 4.902 14.953 1 97.94 214 SER B C 1
ATOM 5316 O O . SER B 1 214 ? 14.18 4.125 14.688 1 97.94 214 SER B O 1
ATOM 5318 N N . ALA B 1 215 ? 13.102 6.023 14.32 1 96.31 215 ALA B N 1
ATOM 5319 C CA . ALA B 1 215 ? 13.93 6.391 13.172 1 96.31 215 ALA B CA 1
ATOM 5320 C C . ALA B 1 215 ? 15.375 6.641 13.586 1 96.31 215 ALA B C 1
ATOM 5322 O O . ALA B 1 215 ? 16.312 6.172 12.93 1 96.31 215 ALA B O 1
ATOM 5323 N N . MET B 1 216 ? 15.57 7.355 14.688 1 96.44 216 MET B N 1
ATOM 5324 C CA . MET B 1 216 ? 16.922 7.695 15.125 1 96.44 216 MET B CA 1
ATOM 5325 C C . MET B 1 216 ? 17.656 6.453 15.617 1 96.44 216 MET B C 1
ATOM 5327 O O . MET B 1 216 ? 18.859 6.297 15.367 1 96.44 216 MET B O 1
ATOM 5331 N N . ALA B 1 217 ? 16.922 5.602 16.297 1 96.44 217 ALA B N 1
ATOM 5332 C CA . ALA B 1 217 ? 17.531 4.348 16.719 1 96.44 217 ALA B CA 1
ATOM 5333 C C . ALA B 1 217 ? 17.953 3.51 15.523 1 96.44 217 ALA B C 1
ATOM 5335 O O . ALA B 1 217 ? 19.062 2.953 15.5 1 96.44 217 ALA B O 1
ATOM 5336 N N . SER B 1 218 ? 17.109 3.467 14.531 1 93.44 218 SER B N 1
ATOM 5337 C CA . SER B 1 218 ? 17.406 2.723 13.312 1 93.44 218 SER B CA 1
ATOM 5338 C C . SER B 1 218 ? 18.609 3.307 12.594 1 93.44 218 SER B C 1
ATOM 5340 O O . SER B 1 218 ? 19.359 2.578 11.938 1 93.44 218 SER B O 1
ATOM 5342 N N . ALA B 1 219 ? 18.766 4.598 12.781 1 92.62 219 ALA B N 1
ATOM 5343 C CA . ALA B 1 219 ? 19.891 5.27 12.133 1 92.62 219 ALA B CA 1
ATOM 5344 C C . ALA B 1 219 ? 21.156 5.113 12.953 1 92.62 219 ALA B C 1
ATOM 5346 O O . ALA B 1 219 ? 22.25 5.5 12.5 1 92.62 219 ALA B O 1
ATOM 5347 N N . GLY B 1 220 ? 21 4.613 14.242 1 92.12 220 GLY B N 1
ATOM 5348 C CA . GLY B 1 220 ? 22.203 4.273 14.984 1 92.12 220 GLY B CA 1
ATOM 5349 C C . GLY B 1 220 ? 22.375 5.086 16.25 1 92.12 220 GLY B C 1
ATOM 5350 O O . GLY B 1 220 ? 23.344 4.902 16.984 1 92.12 220 GLY B O 1
ATOM 5351 N N . ALA B 1 221 ? 21.438 5.953 16.562 1 95.31 221 ALA B N 1
ATOM 5352 C CA . ALA B 1 221 ? 21.531 6.75 17.781 1 95.31 221 ALA B CA 1
ATOM 5353 C C . ALA B 1 221 ? 21.109 5.938 19 1 95.31 221 ALA B C 1
ATOM 5355 O O . ALA B 1 221 ? 20.281 5.027 18.891 1 95.31 221 ALA B O 1
ATOM 5356 N N . LYS B 1 222 ? 21.703 6.27 20.109 1 97.38 222 LYS B N 1
ATOM 5357 C CA . LYS B 1 222 ? 21.172 5.801 21.391 1 97.38 222 LYS B CA 1
ATOM 5358 C C . LYS B 1 222 ? 20.031 6.691 21.859 1 97.38 222 LYS B C 1
ATOM 5360 O O . LYS B 1 222 ? 20.219 7.887 22.094 1 97.38 222 LYS B O 1
ATOM 5365 N N . VAL B 1 223 ? 18.844 6.105 22.062 1 98.62 223 VAL B N 1
ATOM 5366 C CA . VAL B 1 223 ? 17.672 6.93 22.312 1 98.62 223 VAL B CA 1
ATOM 5367 C C . VAL B 1 223 ? 17.031 6.523 23.641 1 98.62 223 VAL B C 1
ATOM 5369 O O . VAL B 1 223 ? 16.938 5.336 23.953 1 98.62 223 VAL B O 1
ATOM 5372 N N . THR B 1 224 ? 16.656 7.473 24.453 1 98.88 224 THR B N 1
ATOM 5373 C CA . THR B 1 224 ? 15.836 7.27 25.641 1 98.88 224 THR B CA 1
ATOM 5374 C C . THR B 1 224 ? 14.555 8.086 25.547 1 98.88 224 THR B C 1
ATOM 5376 O O . THR B 1 224 ? 14.594 9.305 25.375 1 98.88 224 THR B O 1
ATOM 5379 N N . VAL B 1 225 ? 13.438 7.395 25.672 1 98.88 225 VAL B N 1
ATOM 5380 C CA . VAL B 1 225 ? 12.141 8.062 25.719 1 98.88 225 VAL B CA 1
ATOM 5381 C C . VAL B 1 225 ? 11.711 8.25 27.172 1 98.88 225 VAL B C 1
ATOM 5383 O O . VAL B 1 225 ? 11.719 7.293 27.953 1 98.88 225 VAL B O 1
ATOM 5386 N N . VAL B 1 226 ? 11.375 9.438 27.547 1 98.81 226 VAL B N 1
ATOM 5387 C CA . VAL B 1 226 ? 10.867 9.75 28.875 1 98.81 226 VAL B CA 1
ATOM 5388 C C . VAL B 1 226 ? 9.391 10.141 28.797 1 98.81 226 VAL B C 1
ATOM 5390 O O . VAL B 1 226 ? 9.047 11.156 28.188 1 98.81 226 VAL B O 1
ATOM 5393 N N . GLU B 1 227 ? 8.523 9.328 29.375 1 98.56 227 GLU B N 1
ATOM 5394 C CA . GLU B 1 227 ? 7.074 9.492 29.297 1 98.56 227 GLU B CA 1
ATOM 5395 C C . GLU B 1 227 ? 6.453 9.578 30.688 1 98.56 227 GLU B C 1
ATOM 5397 O O . GLU B 1 227 ? 6.77 8.781 31.578 1 98.56 227 GLU B O 1
ATOM 5402 N N . MET B 1 228 ? 5.625 10.602 30.891 1 97.56 228 MET B N 1
ATOM 5403 C CA . MET B 1 228 ? 5.012 10.852 32.188 1 97.56 228 MET B CA 1
ATOM 5404 C C . MET B 1 228 ? 3.992 9.766 32.531 1 97.56 228 MET B C 1
ATOM 5406 O O . MET B 1 228 ? 3.84 9.398 33.688 1 97.56 228 MET B O 1
ATOM 5410 N N . LEU B 1 229 ? 3.293 9.234 31.516 1 96.94 229 LEU B N 1
ATOM 5411 C CA . LEU B 1 229 ? 2.213 8.273 31.719 1 96.94 229 LEU B CA 1
ATOM 5412 C C . LEU B 1 229 ? 2.77 6.871 31.953 1 96.94 229 LEU B C 1
ATOM 5414 O O . LEU B 1 229 ? 3.951 6.621 31.703 1 96.94 229 LEU B O 1
ATOM 5418 N N . PRO B 1 230 ? 1.954 5.918 32.375 1 95.94 230 PRO B N 1
ATOM 5419 C CA . PRO B 1 230 ? 2.422 4.562 32.688 1 95.94 230 PRO B CA 1
ATOM 5420 C C . PRO B 1 230 ? 2.83 3.793 31.422 1 95.94 230 PRO B C 1
ATOM 5422 O O . PRO B 1 230 ? 3.566 2.807 31.516 1 95.94 230 PRO B O 1
ATOM 5425 N N . ARG B 1 231 ? 2.291 4.199 30.281 1 95.94 231 ARG B N 1
ATOM 5426 C CA . ARG B 1 231 ? 2.631 3.578 29 1 95.94 231 ARG B CA 1
ATOM 5427 C C . ARG B 1 231 ? 2.785 4.629 27.906 1 95.94 231 ARG B C 1
ATOM 5429 O O . ARG B 1 231 ? 2.213 5.719 28 1 95.94 231 ARG B O 1
ATOM 5436 N N . ILE B 1 232 ? 3.607 4.293 26.938 1 97.25 232 ILE B N 1
ATOM 5437 C CA . ILE B 1 232 ? 3.643 5.129 25.75 1 97.25 232 ILE B CA 1
ATOM 5438 C C . ILE B 1 232 ? 2.395 4.883 24.906 1 97.25 232 ILE B C 1
ATOM 5440 O O . ILE B 1 232 ? 1.682 3.896 25.109 1 97.25 232 ILE B O 1
ATOM 5444 N N . MET B 1 233 ? 2.061 5.781 23.984 1 95.38 233 MET B N 1
ATOM 5445 C CA . MET B 1 233 ? 0.987 5.664 23.016 1 95.38 233 MET B CA 1
ATOM 5446 C C . MET B 1 233 ? -0.351 5.41 23.703 1 95.38 233 MET B C 1
ATOM 5448 O O . MET B 1 233 ? -1.067 4.473 23.344 1 95.38 233 MET B O 1
ATOM 5452 N N . SER B 1 234 ? -0.616 6.27 24.578 1 89 234 SER B N 1
ATOM 5453 C CA . SER B 1 234 ? -1.911 6.195 25.25 1 89 234 SER B CA 1
ATOM 5454 C C . SER B 1 234 ? -3.057 6.258 24.234 1 89 234 SER B C 1
ATOM 5456 O O . SER B 1 234 ? -3.012 7.043 23.281 1 89 234 SER B O 1
ATOM 5458 N N . GLY B 1 235 ? -4.07 5.395 24.328 1 83.56 235 GLY B N 1
ATOM 5459 C CA . GLY B 1 235 ? -5.227 5.387 23.438 1 83.56 235 GLY B CA 1
ATOM 5460 C C . GLY B 1 235 ? -5.172 4.285 22.391 1 83.56 235 GLY B C 1
ATOM 5461 O O . GLY B 1 235 ? -6.18 3.988 21.75 1 83.56 235 GLY B O 1
ATOM 5462 N N . TRP B 1 236 ? -4.02 3.697 22.281 1 90.25 236 TRP B N 1
ATOM 5463 C CA . TRP B 1 236 ? -3.873 2.6 21.328 1 90.25 236 TRP B CA 1
ATOM 5464 C C . TRP B 1 236 ? -4.145 1.258 22 1 90.25 236 TRP B C 1
ATOM 5466 O O . TRP B 1 236 ? -4.141 1.16 23.234 1 90.25 236 TRP B O 1
ATOM 5476 N N . ASP B 1 237 ? -4.41 0.273 21.141 1 86.25 237 ASP B N 1
ATOM 5477 C CA . ASP B 1 237 ? -4.574 -1.096 21.625 1 86.25 237 ASP B CA 1
ATOM 5478 C C . ASP B 1 237 ? -3.33 -1.572 22.359 1 86.25 237 ASP B C 1
ATOM 5480 O O . ASP B 1 237 ? -2.209 -1.417 21.875 1 86.25 237 ASP B O 1
ATOM 5484 N N . SER B 1 238 ? -3.562 -2.164 23.516 1 87.94 238 SER B N 1
ATOM 5485 C CA . SER B 1 238 ? -2.467 -2.537 24.391 1 87.94 238 SER B CA 1
ATOM 5486 C C . SER B 1 238 ? -1.543 -3.557 23.734 1 87.94 238 SER B C 1
ATOM 5488 O O . SER B 1 238 ? -0.332 -3.545 23.969 1 87.94 238 SER B O 1
ATOM 5490 N N . SER B 1 239 ? -2.109 -4.434 22.953 1 89.94 239 SER B N 1
ATOM 5491 C CA . SER B 1 239 ? -1.292 -5.445 22.297 1 89.94 239 SER B CA 1
ATOM 5492 C C . SER B 1 239 ? -0.354 -4.816 21.266 1 89.94 239 SER B C 1
ATOM 5494 O O . SER B 1 239 ? 0.806 -5.219 21.156 1 89.94 239 SER B O 1
ATOM 5496 N N . ILE B 1 240 ? -0.814 -3.842 20.609 1 93.94 240 ILE B N 1
ATOM 5497 C CA . ILE B 1 240 ? -0.001 -3.145 19.625 1 93.94 240 ILE B CA 1
ATOM 5498 C C . ILE B 1 240 ? 1.1 -2.352 20.328 1 93.94 240 ILE B C 1
ATOM 5500 O O . ILE B 1 240 ? 2.26 -2.381 19.906 1 93.94 240 ILE B O 1
ATOM 5504 N N . VAL B 1 241 ? 0.713 -1.695 21.406 1 94.81 241 VAL B N 1
ATOM 5505 C CA . VAL B 1 241 ? 1.678 -0.889 22.141 1 94.81 241 VAL B CA 1
ATOM 5506 C C . VAL B 1 241 ? 2.799 -1.78 22.672 1 94.81 241 VAL B C 1
ATOM 5508 O O . VAL B 1 241 ? 3.975 -1.413 22.609 1 94.81 241 VAL B O 1
ATOM 5511 N N . SER B 1 242 ? 2.451 -2.947 23.156 1 95.69 242 SER B N 1
ATOM 5512 C CA . SER B 1 242 ? 3.447 -3.885 23.656 1 95.69 242 SER B CA 1
ATOM 5513 C C . SER B 1 242 ? 4.414 -4.316 22.562 1 95.69 242 SER B C 1
ATOM 5515 O O . SER B 1 242 ? 5.613 -4.453 22.812 1 95.69 242 SER B O 1
ATOM 5517 N N . MET B 1 243 ? 3.885 -4.523 21.422 1 96.12 243 MET B N 1
ATOM 5518 C CA . MET B 1 243 ? 4.73 -4.914 20.297 1 96.12 243 MET B CA 1
ATOM 5519 C C . MET B 1 243 ? 5.652 -3.773 19.891 1 96.12 243 MET B C 1
ATOM 5521 O O . MET B 1 243 ? 6.828 -3.996 19.578 1 96.12 243 MET B O 1
ATOM 5525 N N . ILE B 1 244 ? 5.156 -2.592 19.891 1 97 244 ILE B N 1
ATOM 5526 C CA . ILE B 1 244 ? 5.953 -1.416 19.562 1 97 244 ILE B CA 1
ATOM 5527 C C . ILE B 1 244 ? 7.07 -1.246 20.594 1 97 244 ILE B C 1
ATOM 5529 O O . ILE B 1 244 ? 8.227 -0.997 20.219 1 97 244 ILE B O 1
ATOM 5533 N N . GLU B 1 245 ? 6.699 -1.389 21.875 1 97.5 245 GLU B N 1
ATOM 5534 C CA . GLU B 1 245 ? 7.699 -1.304 22.938 1 97.5 245 GLU B CA 1
ATOM 5535 C C . GLU B 1 245 ? 8.797 -2.35 22.734 1 97.5 245 GLU B C 1
ATOM 5537 O O . GLU B 1 245 ? 9.984 -2.047 22.875 1 97.5 245 GLU B O 1
ATOM 5542 N N . GLY B 1 246 ? 8.359 -3.553 22.438 1 97.19 246 GLY B N 1
ATOM 5543 C CA . GLY B 1 246 ? 9.32 -4.617 22.203 1 97.19 246 GLY B CA 1
ATOM 5544 C C . GLY B 1 246 ? 10.258 -4.32 21.047 1 97.19 246 GLY B C 1
ATOM 5545 O O . GLY B 1 246 ? 11.461 -4.559 21.141 1 97.19 246 GLY B O 1
ATOM 5546 N N . ALA B 1 247 ? 9.727 -3.801 20 1 96.69 247 ALA B N 1
ATOM 5547 C CA . ALA B 1 247 ? 10.531 -3.467 18.828 1 96.69 247 ALA B CA 1
ATOM 5548 C C . ALA B 1 247 ? 11.523 -2.352 19.141 1 96.69 247 ALA B C 1
ATOM 5550 O O . ALA B 1 247 ? 12.672 -2.398 18.703 1 96.69 247 ALA B O 1
ATOM 5551 N N . LEU B 1 248 ? 11.07 -1.338 19.828 1 97.81 248 LEU B N 1
ATOM 5552 C CA . LEU B 1 248 ? 11.945 -0.235 20.219 1 97.81 248 LEU B CA 1
ATOM 5553 C C . LEU B 1 248 ? 13.07 -0.728 21.125 1 97.81 248 LEU B C 1
ATOM 5555 O O . LEU B 1 248 ? 14.242 -0.409 20.891 1 97.81 248 LEU B O 1
ATOM 5559 N N . LYS B 1 249 ? 12.711 -1.529 22.078 1 97.56 249 LYS B N 1
ATOM 5560 C CA . LYS B 1 249 ? 13.711 -2.074 23 1 97.56 249 LYS B CA 1
ATOM 5561 C C . LYS B 1 249 ? 14.711 -2.957 22.25 1 97.56 249 LYS B C 1
ATOM 5563 O O . LYS B 1 249 ? 15.898 -2.947 22.562 1 97.56 249 LYS B O 1
ATOM 5568 N N . GLY B 1 250 ? 14.172 -3.668 21.344 1 95.56 250 GLY B N 1
ATOM 5569 C CA . GLY B 1 250 ? 15.031 -4.508 20.516 1 95.56 250 GLY B CA 1
ATOM 5570 C C . GLY B 1 250 ? 16.062 -3.719 19.734 1 95.56 250 GLY B C 1
ATOM 5571 O O . GLY B 1 250 ? 17.125 -4.242 19.406 1 95.56 250 GLY B O 1
ATOM 5572 N N . ARG B 1 251 ? 15.789 -2.451 19.516 1 93.31 251 ARG B N 1
ATOM 5573 C CA . ARG B 1 251 ? 16.703 -1.578 18.781 1 93.31 251 ARG B CA 1
ATOM 5574 C C . ARG B 1 251 ? 17.562 -0.757 19.75 1 93.31 251 ARG B C 1
ATOM 5576 O O . ARG B 1 251 ? 18.297 0.137 19.312 1 93.31 251 ARG B O 1
ATOM 5583 N N . GLY B 1 252 ? 17.312 -0.982 21.016 1 95.5 252 GLY B N 1
ATOM 5584 C CA . GLY B 1 252 ? 18.172 -0.345 22 1 95.5 252 GLY B CA 1
ATOM 5585 C C . GLY B 1 252 ? 17.562 0.914 22.594 1 95.5 252 GLY B C 1
ATOM 5586 O O . GLY B 1 252 ? 18.234 1.658 23.312 1 95.5 252 GLY B O 1
ATOM 5587 N N . VAL B 1 253 ? 16.344 1.173 22.328 1 98.56 253 VAL B N 1
ATOM 5588 C CA . VAL B 1 253 ? 15.68 2.35 22.875 1 98.56 253 VAL B CA 1
ATOM 5589 C C . VAL B 1 253 ? 15.297 2.09 24.328 1 98.56 253 VAL B C 1
ATOM 5591 O O . VAL B 1 253 ? 14.672 1.073 24.641 1 98.56 253 VAL B O 1
ATOM 5594 N N . GLU B 1 254 ? 15.711 2.918 25.172 1 98.69 254 GLU B N 1
ATOM 5595 C CA . GLU B 1 254 ? 15.25 2.881 26.547 1 98.69 254 GLU B CA 1
ATOM 5596 C C . GLU B 1 254 ? 13.953 3.668 26.719 1 98.69 254 GLU B C 1
ATOM 5598 O O . GLU B 1 254 ? 13.812 4.77 26.188 1 98.69 254 GLU B O 1
ATOM 5603 N N . ILE B 1 255 ? 13.016 3.051 27.438 1 98.81 255 ILE B N 1
ATOM 5604 C CA . ILE B 1 255 ? 11.727 3.703 27.672 1 98.81 255 ILE B CA 1
ATOM 5605 C C . ILE B 1 255 ? 11.5 3.867 29.172 1 98.81 255 ILE B C 1
ATOM 5607 O O . ILE B 1 255 ? 11.367 2.879 29.906 1 98.81 255 ILE B O 1
ATOM 5611 N N . LEU B 1 256 ? 11.492 5.098 29.594 1 98.56 256 LEU B N 1
ATOM 5612 C CA . LEU B 1 256 ? 11.195 5.43 30.984 1 98.56 256 LEU B CA 1
ATOM 5613 C C . LEU B 1 256 ? 9.781 5.973 31.109 1 98.56 256 LEU B C 1
ATOM 5615 O O . LEU B 1 256 ? 9.516 7.121 30.75 1 98.56 256 LEU B O 1
ATOM 5619 N N . THR B 1 257 ? 8.852 5.156 31.656 1 98 257 THR B N 1
ATOM 5620 C CA . THR B 1 257 ? 7.484 5.598 31.891 1 98 257 THR B CA 1
ATOM 5621 C C . THR B 1 257 ? 7.312 6.066 33.344 1 98 257 THR B C 1
ATOM 5623 O O . THR B 1 257 ? 8.266 6.039 34.125 1 98 257 THR B O 1
ATOM 5626 N N . ASN B 1 258 ? 6.152 6.633 33.594 1 98.19 258 ASN B N 1
ATOM 5627 C CA . ASN B 1 258 ? 5.906 7.188 34.938 1 98.19 258 ASN B CA 1
ATOM 5628 C C . ASN B 1 258 ? 6.988 8.18 35.344 1 98.19 258 ASN B C 1
ATOM 5630 O O . ASN B 1 258 ? 7.465 8.164 36.469 1 98.19 258 ASN B O 1
ATOM 5634 N N . SER B 1 259 ? 7.441 8.914 34.438 1 98.62 259 SER B N 1
ATOM 5635 C CA . SER B 1 259 ? 8.555 9.836 34.625 1 98.62 259 SER B CA 1
ATOM 5636 C C . SER B 1 259 ? 8.195 11.25 34.156 1 98.62 259 SER B C 1
ATOM 5638 O O . SER B 1 259 ? 8.336 11.57 32.969 1 98.62 259 SER B O 1
ATOM 5640 N N . ARG B 1 260 ? 7.809 12.039 35.062 1 98.38 260 ARG B N 1
ATOM 5641 C CA . ARG B 1 260 ? 7.457 13.422 34.75 1 98.38 260 ARG B CA 1
ATOM 5642 C C . ARG B 1 260 ? 8.703 14.305 34.688 1 98.38 260 ARG B C 1
ATOM 5644 O O . ARG B 1 260 ? 9.391 14.477 35.688 1 98.38 260 ARG B O 1
ATOM 5651 N N . VAL B 1 261 ? 9.047 14.859 33.594 1 98.81 261 VAL B N 1
ATOM 5652 C CA . VAL B 1 261 ? 10.227 15.703 33.469 1 98.81 261 VAL B CA 1
ATOM 5653 C C . VAL B 1 261 ? 10.031 17 34.219 1 98.81 261 VAL B C 1
ATOM 5655 O O . VAL B 1 261 ? 8.977 17.641 34.156 1 98.81 261 VAL B O 1
ATOM 5658 N N . THR B 1 262 ? 11.094 17.453 34.906 1 98.44 262 THR B N 1
ATOM 5659 C CA . THR B 1 262 ? 10.953 18.609 35.781 1 98.44 262 THR B CA 1
ATOM 5660 C C . THR B 1 262 ? 11.914 19.719 35.375 1 98.44 262 THR B C 1
ATOM 5662 O O . THR B 1 262 ? 11.703 20.891 35.719 1 98.44 262 THR B O 1
ATOM 5665 N N . ALA B 1 263 ? 12.953 19.328 34.719 1 98.56 263 ALA B N 1
ATOM 5666 C CA . ALA B 1 263 ? 13.938 20.328 34.312 1 98.56 263 ALA B CA 1
ATOM 5667 C C . ALA B 1 263 ? 14.898 19.734 33.281 1 98.56 263 ALA B C 1
ATOM 5669 O O . ALA B 1 263 ? 15.016 18.516 33.125 1 98.56 263 ALA B O 1
ATOM 5670 N N . ILE B 1 264 ? 15.516 20.594 32.531 1 98.69 264 ILE B N 1
ATOM 5671 C CA . ILE B 1 264 ? 16.641 20.266 31.656 1 98.69 264 ILE B CA 1
ATOM 5672 C C . ILE B 1 264 ? 17.828 21.172 31.984 1 98.69 264 ILE B C 1
ATOM 5674 O O . ILE B 1 264 ? 17.672 22.391 32.094 1 98.69 264 ILE B O 1
ATOM 5678 N N . ARG B 1 265 ? 18.969 20.656 32.156 1 98.06 265 ARG B N 1
ATOM 5679 C CA . ARG B 1 265 ? 20.141 21.469 32.406 1 98.06 265 ARG B CA 1
ATOM 5680 C C . ARG B 1 265 ? 21.312 21.031 31.547 1 98.06 265 ARG B C 1
ATOM 5682 O O . ARG B 1 265 ? 21.312 19.938 31 1 98.06 265 ARG B O 1
ATOM 5689 N N . GLU B 1 266 ? 22.219 21.922 31.359 1 96.88 266 GLU B N 1
ATOM 5690 C CA . GLU B 1 266 ? 23.453 21.594 30.672 1 96.88 266 GLU B CA 1
ATOM 5691 C C . GLU B 1 266 ? 24.578 21.281 31.672 1 96.88 266 GLU B C 1
ATOM 5693 O O . GLU B 1 266 ? 24.797 22.047 32.625 1 96.88 266 GLU B O 1
ATOM 5698 N N . GLU B 1 267 ? 25.141 20.172 31.484 1 94.56 267 GLU B N 1
ATOM 5699 C CA . GLU B 1 267 ? 26.25 19.734 32.344 1 94.56 267 GLU B CA 1
ATOM 5700 C C . GLU B 1 267 ? 27.344 19.047 31.516 1 94.56 267 GLU B C 1
ATOM 5702 O O . GLU B 1 267 ? 27.109 18.016 30.906 1 94.56 267 GLU B O 1
ATOM 5707 N N . SER B 1 268 ? 28.594 19.609 31.531 1 93.56 268 SER B N 1
ATOM 5708 C CA . SER B 1 268 ? 29.766 19.031 30.891 1 93.56 268 SER B CA 1
ATOM 5709 C C . SER B 1 268 ? 29.516 18.75 29.406 1 93.56 268 SER B C 1
ATOM 5711 O O . SER B 1 268 ? 29.797 17.656 28.922 1 93.56 268 SER B O 1
ATOM 5713 N N . GLY B 1 269 ? 28.781 19.609 28.75 1 91.94 269 GLY B N 1
ATOM 5714 C CA . GLY B 1 269 ? 28.578 19.5 27.312 1 91.94 269 GLY B CA 1
ATOM 5715 C C . GLY B 1 269 ? 27.391 18.625 26.953 1 91.94 269 GLY B C 1
ATOM 5716 O O . GLY B 1 269 ? 27.109 18.422 25.766 1 91.94 269 GLY B O 1
ATOM 5717 N N . GLN B 1 270 ? 26.734 18.125 27.969 1 96.69 270 GLN B N 1
ATOM 5718 C CA . GLN B 1 270 ? 25.547 17.297 27.734 1 96.69 270 GLN B CA 1
ATOM 5719 C C . GLN B 1 270 ? 24.297 17.969 28.281 1 96.69 270 GLN B C 1
ATOM 5721 O O . GLN B 1 270 ? 24.375 18.844 29.141 1 96.69 270 GLN B O 1
ATOM 5726 N N . LYS B 1 271 ? 23.219 17.609 27.656 1 98.44 271 LYS B N 1
ATOM 5727 C CA . LYS B 1 271 ? 21.922 18.016 28.188 1 98.44 271 LYS B CA 1
ATOM 5728 C C . LYS B 1 271 ? 21.359 16.953 29.125 1 98.44 271 LYS B C 1
ATOM 5730 O O . LYS B 1 271 ? 21.25 15.781 28.734 1 98.44 271 LYS B O 1
ATOM 5735 N N . VAL B 1 272 ? 21.094 17.344 30.344 1 98.62 272 VAL B N 1
ATOM 5736 C CA . VAL B 1 272 ? 20.625 16.406 31.359 1 98.62 272 VAL B CA 1
ATOM 5737 C C . VAL B 1 272 ? 19.141 16.656 31.656 1 98.62 272 VAL B C 1
ATOM 5739 O O . VAL B 1 272 ? 18.766 17.75 32.094 1 98.62 272 VAL B O 1
ATOM 5742 N N . VAL B 1 273 ? 18.297 15.68 31.438 1 98.81 273 VAL B N 1
ATOM 5743 C CA . VAL B 1 273 ? 16.859 15.75 31.719 1 98.81 273 VAL B CA 1
ATOM 5744 C C . VAL B 1 273 ? 16.578 15.172 33.094 1 98.81 273 VAL B C 1
ATOM 5746 O O . VAL B 1 273 ? 16.938 14.023 33.375 1 98.81 273 VAL B O 1
ATOM 5749 N N . GLU B 1 274 ? 15.977 15.984 33.906 1 98.75 274 GLU B N 1
ATOM 5750 C CA . GLU B 1 274 ? 15.562 15.539 35.219 1 98.75 274 GLU B CA 1
ATOM 5751 C C . GLU B 1 274 ? 14.086 15.148 35.25 1 98.75 274 GLU B C 1
ATOM 5753 O O . GLU B 1 274 ? 13.258 15.812 34.625 1 98.75 274 GLU B O 1
ATOM 5758 N N . PHE B 1 275 ? 13.789 13.992 35.875 1 98.62 275 PHE B N 1
ATOM 5759 C CA . PHE B 1 275 ? 12.391 13.578 36 1 98.62 275 PHE B CA 1
ATOM 5760 C C . PHE B 1 275 ? 12.078 13.062 37.375 1 98.62 275 PHE B C 1
ATOM 5762 O O . PHE B 1 275 ? 12.992 12.766 38.156 1 98.62 275 PHE B O 1
ATOM 5769 N N . GLN B 1 276 ? 10.852 13.094 37.719 1 98.31 276 GLN B N 1
ATOM 5770 C CA . GLN B 1 276 ? 10.344 12.609 39 1 98.31 276 GLN B CA 1
ATOM 5771 C C . GLN B 1 276 ? 9.281 11.531 38.781 1 98.31 276 GLN B C 1
ATOM 5773 O O . GLN B 1 276 ? 8.422 11.656 37.906 1 98.31 276 GLN B O 1
ATOM 5778 N N . ARG B 1 277 ? 9.328 10.508 39.562 1 97.69 277 ARG B N 1
ATOM 5779 C CA . ARG B 1 277 ? 8.359 9.414 39.5 1 97.69 277 ARG B CA 1
ATOM 5780 C C . ARG B 1 277 ? 7.246 9.617 40.531 1 97.69 277 ARG B C 1
ATOM 5782 O O . ARG B 1 277 ? 7.336 10.492 41.375 1 97.69 277 ARG B O 1
ATOM 5789 N N . PRO B 1 278 ? 6.238 8.844 40.375 1 96.62 278 PRO B N 1
ATOM 5790 C CA . PRO B 1 278 ? 5.094 9.023 41.25 1 96.62 278 PRO B CA 1
ATOM 5791 C C . PRO B 1 278 ? 5.453 8.805 42.719 1 96.62 278 PRO B C 1
ATOM 5793 O O . PRO B 1 278 ? 4.855 9.422 43.625 1 96.62 278 PRO B O 1
ATOM 5796 N N . ASP B 1 279 ? 6.473 8.016 43.062 1 95.88 279 ASP B N 1
ATOM 5797 C CA . ASP B 1 279 ? 6.859 7.711 44.438 1 95.88 279 ASP B CA 1
ATOM 5798 C C . ASP B 1 279 ? 7.789 8.781 45 1 95.88 279 ASP B C 1
ATOM 5800 O O . ASP B 1 279 ? 8.25 8.68 46.125 1 95.88 279 ASP B O 1
ATOM 5804 N N . GLY B 1 280 ? 8.102 9.742 44.219 1 95.31 280 GLY B N 1
ATOM 5805 C CA . GLY B 1 280 ? 8.93 10.844 44.656 1 95.31 280 GLY B CA 1
ATOM 5806 C C . GLY B 1 280 ? 10.391 10.695 44.281 1 95.31 280 GLY B C 1
ATOM 5807 O O . GLY B 1 280 ? 11.164 11.648 44.375 1 95.31 280 GLY B O 1
ATOM 5808 N N . SER B 1 281 ? 10.695 9.555 43.812 1 97 281 SER B N 1
ATOM 5809 C CA . SER B 1 281 ? 12.078 9.344 43.406 1 97 281 SER B CA 1
ATOM 5810 C C . SER B 1 281 ? 12.438 10.18 42.188 1 97 281 SER B C 1
ATOM 5812 O O . SER B 1 281 ? 11.594 10.391 41.312 1 97 281 SER B O 1
ATOM 5814 N N . LYS B 1 282 ? 13.656 10.594 42.188 1 97.5 282 LYS B N 1
ATOM 5815 C CA . LYS B 1 282 ? 14.156 11.43 41.125 1 97.5 282 LYS B CA 1
ATOM 5816 C C . LYS B 1 282 ? 15.195 10.695 40.281 1 97.5 282 LYS B C 1
ATOM 5818 O O . LYS B 1 282 ? 15.828 9.75 40.75 1 97.5 282 LYS B O 1
ATOM 5823 N N . GLY B 1 283 ? 15.25 11.055 39 1 97.88 283 GLY B N 1
ATOM 5824 C CA . GLY B 1 283 ? 16.25 10.5 38.094 1 97.88 283 GLY B CA 1
ATOM 5825 C C . GLY B 1 283 ? 16.688 11.484 37.031 1 97.88 283 GLY B C 1
ATOM 5826 O O . GLY B 1 283 ? 16.141 12.578 36.938 1 97.88 283 GLY B O 1
ATOM 5827 N N . THR B 1 284 ? 17.812 11.086 36.375 1 98.25 284 THR B N 1
ATOM 5828 C CA . THR B 1 284 ? 18.312 11.898 35.281 1 98.25 284 THR B CA 1
ATOM 5829 C C . THR B 1 284 ? 18.703 11.031 34.094 1 98.25 284 THR B C 1
ATOM 5831 O O . THR B 1 284 ? 19 9.844 34.25 1 98.25 284 THR B O 1
ATOM 5834 N N . VAL B 1 285 ? 18.547 11.562 33 1 98.44 285 VAL B N 1
ATOM 5835 C CA . VAL B 1 285 ? 19.062 10.977 31.75 1 98.44 285 VAL B CA 1
ATOM 5836 C C . VAL B 1 285 ? 19.781 12.039 30.938 1 98.44 285 VAL B C 1
ATOM 5838 O O . VAL B 1 285 ? 19.297 13.164 30.812 1 98.44 285 VAL B O 1
ATOM 5841 N N . ALA B 1 286 ? 20.953 11.688 30.438 1 98.25 286 ALA B N 1
ATOM 5842 C CA . ALA B 1 286 ? 21.75 12.641 29.672 1 98.25 286 ALA B CA 1
ATOM 5843 C C . ALA B 1 286 ? 21.812 12.266 28.203 1 98.25 286 ALA B C 1
ATOM 5845 O O . ALA B 1 286 ? 21.672 11.086 27.844 1 98.25 286 ALA B O 1
ATOM 5846 N N . GLY B 1 287 ? 21.953 13.242 27.328 1 97.75 287 GLY B N 1
ATOM 5847 C CA . GLY B 1 287 ? 22.156 13.062 25.906 1 97.75 287 GLY B CA 1
ATOM 5848 C C . GLY B 1 287 ? 22.75 14.289 25.234 1 97.75 287 GLY B C 1
ATOM 5849 O O . GLY B 1 287 ? 22.797 15.375 25.812 1 97.75 287 GLY B O 1
ATOM 5850 N N . GLU B 1 288 ? 23.25 14.039 24.047 1 97.44 288 GLU B N 1
ATOM 5851 C CA . GLU B 1 288 ? 23.781 15.133 23.234 1 97.44 288 GLU B CA 1
ATOM 5852 C C . GLU B 1 288 ? 22.688 16.109 22.812 1 97.44 288 GLU B C 1
ATOM 5854 O O . GLU B 1 288 ? 22.922 17.297 22.688 1 97.44 288 GLU B O 1
ATOM 5859 N N . GLU B 1 289 ? 21.516 15.586 22.625 1 97.56 289 GLU B N 1
ATOM 5860 C CA . GLU B 1 289 ? 20.359 16.375 22.219 1 97.56 289 GLU B CA 1
ATOM 5861 C C . GLU B 1 289 ? 19.109 15.922 22.969 1 97.56 289 GLU B C 1
ATOM 5863 O O . GLU B 1 289 ? 19.016 14.773 23.406 1 97.56 289 GLU B O 1
ATOM 5868 N N . VAL B 1 290 ? 18.156 16.875 23.188 1 98.62 290 VAL B N 1
ATOM 5869 C CA . VAL B 1 290 ? 16.859 16.594 23.797 1 98.62 290 VAL B CA 1
ATOM 5870 C C . VAL B 1 290 ? 15.75 17.031 22.859 1 98.62 290 VAL B C 1
ATOM 5872 O O . VAL B 1 290 ? 15.711 18.188 22.406 1 98.62 290 VAL B O 1
ATOM 5875 N N . VAL B 1 291 ? 14.891 16.094 22.469 1 98.44 291 VAL B N 1
ATOM 5876 C CA . VAL B 1 291 ? 13.727 16.391 21.641 1 98.44 291 VAL B CA 1
ATOM 5877 C C . VAL B 1 291 ? 12.469 16.438 22.516 1 98.44 291 VAL B C 1
ATOM 5879 O O . VAL B 1 291 ? 12.148 15.461 23.203 1 98.44 291 VAL B O 1
ATOM 5882 N N . MET B 1 292 ? 11.797 17.547 22.5 1 98.5 292 MET B N 1
ATOM 5883 C CA . MET B 1 292 ? 10.539 17.672 23.234 1 98.5 292 MET B CA 1
ATOM 5884 C C . MET B 1 292 ? 9.344 17.453 22.312 1 98.5 292 MET B C 1
ATOM 5886 O O . MET B 1 292 ? 9.07 18.266 21.438 1 98.5 292 MET B O 1
ATOM 5890 N N . ALA B 1 293 ? 8.633 16.375 22.469 1 97.81 293 ALA B N 1
ATOM 5891 C CA . ALA B 1 293 ? 7.465 15.953 21.688 1 97.81 293 ALA B CA 1
ATOM 5892 C C . ALA B 1 293 ? 6.277 15.664 22.609 1 97.81 293 ALA B C 1
ATOM 5894 O O . ALA B 1 293 ? 5.812 14.523 22.688 1 97.81 293 ALA B O 1
ATOM 5895 N N . VAL B 1 294 ? 5.715 16.703 23.172 1 97 294 VAL B N 1
ATOM 5896 C CA . VAL B 1 294 ? 4.727 16.5 24.219 1 97 294 VAL B CA 1
ATOM 5897 C C . VAL B 1 294 ? 3.35 16.953 23.734 1 97 294 VAL B C 1
ATOM 5899 O O . VAL B 1 294 ? 2.473 17.266 24.547 1 97 294 VAL B O 1
ATOM 5902 N N . GLY B 1 295 ? 3.193 17.047 22.438 1 94.56 295 GLY B N 1
ATOM 5903 C CA . GLY B 1 295 ? 1.871 17.297 21.891 1 94.56 295 GLY B CA 1
ATOM 5904 C C . GLY B 1 295 ? 1.728 18.688 21.281 1 94.56 295 GLY B C 1
ATOM 5905 O O . GLY B 1 295 ? 2.688 19.453 21.25 1 94.56 295 GLY B O 1
ATOM 5906 N N . ARG B 1 296 ? 0.565 18.938 20.688 1 96.19 296 ARG B N 1
ATOM 5907 C CA . ARG B 1 296 ? 0.182 20.203 20.078 1 96.19 296 ARG B CA 1
ATOM 5908 C C . ARG B 1 296 ? -1.152 20.688 20.641 1 96.19 296 ARG B C 1
ATOM 5910 O O . ARG B 1 296 ? -1.945 19.906 21.156 1 96.19 296 ARG B O 1
ATOM 5917 N N . LYS B 1 297 ? -1.367 21.938 20.594 1 96.62 297 LYS B N 1
ATOM 5918 C CA . LYS B 1 297 ? -2.65 22.516 21 1 96.62 297 LYS B CA 1
ATOM 5919 C C . LYS B 1 297 ? -3.236 23.375 19.891 1 96.62 297 LYS B C 1
ATOM 5921 O O . LYS B 1 297 ? -2.5 24.062 19.156 1 96.62 297 LYS B O 1
ATOM 5926 N N . PRO B 1 298 ? -4.582 23.375 19.703 1 98 298 PRO B N 1
ATOM 5927 C CA . PRO B 1 298 ? -5.219 24.219 18.688 1 98 298 PRO B CA 1
ATOM 5928 C C . PRO B 1 298 ? -4.84 25.703 18.828 1 98 298 PRO B C 1
ATOM 5930 O O . PRO B 1 298 ? -4.707 26.203 19.953 1 98 298 PRO B O 1
ATOM 5933 N N . TYR B 1 299 ? -4.637 26.328 17.703 1 97.5 299 TYR B N 1
ATOM 5934 C CA . TYR B 1 299 ? -4.379 27.766 17.719 1 97.5 299 TYR B CA 1
ATOM 5935 C C . TYR B 1 299 ? -5.684 28.547 17.641 1 97.5 299 TYR B C 1
ATOM 5937 O O . TYR B 1 299 ? -6.219 28.797 16.562 1 97.5 299 TYR B O 1
ATOM 5945 N N . VAL B 1 300 ? -6.156 29.062 18.828 1 97.62 300 VAL B N 1
ATOM 5946 C CA . VAL B 1 300 ? -7.48 29.688 18.891 1 97.62 300 VAL B CA 1
ATOM 5947 C C . VAL B 1 300 ? -7.352 31.156 19.219 1 97.62 300 VAL B C 1
ATOM 5949 O O . VAL B 1 300 ? -8.359 31.844 19.469 1 97.62 300 VAL B O 1
ATOM 5952 N N . GLU B 1 301 ? -6.105 31.656 19.25 1 94.38 301 GLU B N 1
ATOM 5953 C CA . GLU B 1 301 ? -5.898 33.062 19.594 1 94.38 301 GLU B CA 1
ATOM 5954 C C . GLU B 1 301 ? -6.656 33.969 18.641 1 94.38 301 GLU B C 1
ATOM 5956 O O . GLU B 1 301 ? -6.547 33.844 17.422 1 94.38 301 GLU B O 1
ATOM 5961 N N . GLY B 1 302 ? -7.402 34.844 19.188 1 92.31 302 GLY B N 1
ATOM 5962 C CA . GLY B 1 302 ? -8.125 35.812 18.391 1 92.31 302 GLY B CA 1
ATOM 5963 C C . GLY B 1 302 ? -9.508 35.344 17.969 1 92.31 302 GLY B C 1
ATOM 5964 O O . GLY B 1 302 ? -10.281 36.125 17.406 1 92.31 302 GLY B O 1
ATOM 5965 N N . LEU B 1 303 ? -9.844 34.094 18.266 1 96.5 303 LEU B N 1
ATOM 5966 C CA . LEU B 1 303 ? -11.117 33.562 17.812 1 96.5 303 LEU B CA 1
ATOM 5967 C C . LEU B 1 303 ? -12.148 33.562 18.938 1 96.5 303 LEU B C 1
ATOM 5969 O O . LEU B 1 303 ? -13.312 33.25 18.719 1 96.5 303 LEU B O 1
ATOM 5973 N N . GLU B 1 304 ? -11.789 34 20.062 1 90.38 304 GLU B N 1
ATOM 5974 C CA . GLU B 1 304 ? -12.617 33.906 21.266 1 90.38 304 GLU B CA 1
ATOM 5975 C C . GLU B 1 304 ? -13.859 34.781 21.141 1 90.38 304 GLU B C 1
ATOM 5977 O O . GLU B 1 304 ? -14.938 34.406 21.609 1 90.38 304 GLU B O 1
ATOM 5982 N N . ALA B 1 305 ? -13.734 35.875 20.469 1 88.44 305 ALA B N 1
ATOM 5983 C CA . ALA B 1 305 ? -14.82 36.875 20.375 1 88.44 305 ALA B CA 1
ATOM 5984 C C . ALA B 1 305 ? -15.992 36.312 19.578 1 88.44 305 ALA B C 1
ATOM 5986 O O . ALA B 1 305 ? -17.109 36.812 19.688 1 88.44 305 ALA B O 1
ATOM 5987 N N . LEU B 1 306 ? -15.719 35.281 18.812 1 96.12 306 LEU B N 1
ATOM 5988 C CA . LEU B 1 306 ? -16.75 34.688 17.969 1 96.12 306 LEU B CA 1
ATOM 5989 C C . LEU B 1 306 ? -17.672 33.781 18.781 1 96.12 306 LEU B C 1
ATOM 5991 O O . LEU B 1 306 ? -18.734 33.406 18.312 1 96.12 306 LEU B O 1
ATOM 5995 N N . GLY B 1 307 ? -17.25 33.438 20.062 1 96.62 307 GLY B N 1
ATOM 5996 C CA . GLY B 1 307 ? -18.047 32.562 20.906 1 96.62 307 GLY B CA 1
ATOM 5997 C C . GLY B 1 307 ? -18.016 31.109 20.484 1 96.62 307 GLY B C 1
ATOM 5998 O O . GLY B 1 307 ? -18.906 30.328 20.828 1 96.62 307 GLY B O 1
ATOM 5999 N N . ILE B 1 308 ? -17.031 30.703 19.75 1 98 308 ILE B N 1
ATOM 6000 C CA . ILE B 1 308 ? -17.016 29.375 19.172 1 98 308 ILE B CA 1
ATOM 6001 C C . ILE B 1 308 ? -15.906 28.547 19.812 1 98 308 ILE B C 1
ATOM 6003 O O . ILE B 1 308 ? -15.711 27.375 19.469 1 98 308 ILE B O 1
ATOM 6007 N N . VAL B 1 309 ? -15.102 29.094 20.719 1 98.31 309 VAL B N 1
ATOM 6008 C CA . VAL B 1 309 ? -13.992 28.422 21.359 1 98.31 309 VAL B CA 1
ATOM 6009 C C . VAL B 1 309 ? -14.445 27.844 22.703 1 98.31 309 VAL B C 1
ATOM 6011 O O . VAL B 1 309 ? -14.984 28.578 23.547 1 98.31 309 VAL B O 1
ATOM 6014 N N . GLU B 1 310 ? -14.383 26.594 22.875 1 97.5 310 GLU B N 1
ATOM 6015 C CA . GLU B 1 310 ? -14.672 25.891 24.125 1 97.5 310 GLU B CA 1
ATOM 6016 C C . GLU B 1 310 ? -13.508 24.984 24.516 1 97.5 310 GLU B C 1
ATOM 6018 O O . GLU B 1 310 ? -13.078 24.141 23.734 1 97.5 310 GLU B O 1
ATOM 6023 N N . LYS B 1 311 ? -12.961 25.125 25.734 1 96.06 311 LYS B N 1
ATOM 6024 C CA . LYS B 1 311 ? -11.891 24.297 26.281 1 96.06 311 LYS B CA 1
ATOM 6025 C C . LYS B 1 311 ? -10.664 24.312 25.359 1 96.06 311 LYS B C 1
ATOM 6027 O O . LYS B 1 311 ? -10.117 23.266 25.031 1 96.06 311 LYS B O 1
ATOM 6032 N N . GLY B 1 312 ? -10.422 25.422 24.781 1 96.44 312 GLY B N 1
ATOM 6033 C CA . GLY B 1 312 ? -9.18 25.656 24.047 1 96.44 312 GLY B CA 1
ATOM 6034 C C . GLY B 1 312 ? -9.242 25.188 22.609 1 96.44 312 GLY B C 1
ATOM 6035 O O . GLY B 1 312 ? -8.211 25.094 21.938 1 96.44 312 GLY B O 1
ATOM 6036 N N . ARG B 1 313 ? -10.414 24.859 22.109 1 98.25 313 ARG B N 1
ATOM 6037 C CA . ARG B 1 313 ? -10.57 24.422 20.719 1 98.25 313 ARG B CA 1
ATOM 6038 C C . ARG B 1 313 ? -11.828 25.016 20.109 1 98.25 313 ARG B C 1
ATOM 6040 O O . ARG B 1 313 ? -12.75 25.422 20.828 1 98.25 313 ARG B O 1
ATOM 6047 N N . VAL B 1 314 ? -11.852 25.109 18.797 1 98.62 314 VAL B N 1
ATOM 6048 C CA . VAL B 1 314 ? -13.062 25.531 18.094 1 98.62 314 VAL B CA 1
ATOM 6049 C C . VAL B 1 314 ? -14.047 24.375 18 1 98.62 314 VAL B C 1
ATOM 6051 O O . VAL B 1 314 ? -13.664 23.234 17.688 1 98.62 314 VAL B O 1
ATOM 6054 N N . VAL B 1 315 ? -15.297 24.625 18.328 1 98.38 315 VAL B N 1
ATOM 6055 C CA . VAL B 1 315 ? -16.328 23.594 18.266 1 98.38 315 VAL B CA 1
ATOM 6056 C C . VAL B 1 315 ? -17.094 23.703 16.953 1 98.38 315 VAL B C 1
ATOM 6058 O O . VAL B 1 315 ? -17.656 24.766 16.641 1 98.38 315 VAL B O 1
ATOM 6061 N N . ALA B 1 316 ? -17.094 22.703 16.188 1 98.06 316 ALA B N 1
ATOM 6062 C CA . ALA B 1 316 ? -17.875 22.578 14.961 1 98.06 316 ALA B CA 1
ATOM 6063 C C . ALA B 1 316 ? -18.562 21.219 14.883 1 98.06 316 ALA B C 1
ATOM 6065 O O . ALA B 1 316 ? -18.109 20.25 15.5 1 98.06 316 ALA B O 1
ATOM 6066 N N . ASP B 1 317 ? -19.688 21.109 14.211 1 97.25 317 ASP B N 1
ATOM 6067 C CA . ASP B 1 317 ? -20.359 19.828 14.031 1 97.25 317 ASP B CA 1
ATOM 6068 C C . ASP B 1 317 ? -19.766 19.047 12.852 1 97.25 317 ASP B C 1
ATOM 6070 O O . ASP B 1 317 ? -18.703 19.422 12.328 1 97.25 317 ASP B O 1
ATOM 6074 N N . SER B 1 318 ? -20.359 17.922 12.469 1 96.88 318 SER B N 1
ATOM 6075 C CA . SER B 1 318 ? -19.797 17.031 11.453 1 96.88 318 SER B CA 1
ATOM 6076 C C . SER B 1 318 ? -19.922 17.641 10.062 1 96.88 318 SER B C 1
ATOM 6078 O O . SER B 1 318 ? -19.312 17.141 9.109 1 96.88 318 SER B O 1
ATOM 6080 N N . SER B 1 319 ? -20.688 18.719 9.938 1 98.25 319 SER B N 1
ATOM 6081 C CA . SER B 1 319 ? -20.766 19.453 8.68 1 98.25 319 SER B CA 1
ATOM 6082 C C . SER B 1 319 ? -19.75 20.578 8.641 1 98.25 319 SER B C 1
ATOM 6084 O O . SER B 1 319 ? -19.688 21.344 7.668 1 98.25 319 SER B O 1
ATOM 6086 N N . MET B 1 320 ? -18.969 20.766 9.734 1 98.44 320 MET B N 1
ATOM 6087 C CA . MET B 1 320 ? -17.875 21.703 9.906 1 98.44 320 MET B CA 1
ATOM 6088 C C . MET B 1 320 ? -18.406 23.109 10.148 1 98.44 320 MET B C 1
ATOM 6090 O O . MET B 1 320 ? -17.656 24.094 10.078 1 98.44 320 MET B O 1
ATOM 6094 N N . SER B 1 321 ? -19.719 23.156 10.453 1 98.44 321 SER B N 1
ATOM 6095 C CA . SER B 1 321 ? -20.328 24.438 10.82 1 98.44 321 SER B CA 1
ATOM 6096 C C . SER B 1 321 ? -20.156 24.719 12.312 1 98.44 321 SER B C 1
ATOM 6098 O O . SER B 1 321 ? -20.281 23.812 13.141 1 98.44 321 SER B O 1
ATOM 6100 N N . THR B 1 322 ? -19.859 26 12.633 1 98.25 322 THR B N 1
ATOM 6101 C CA . THR B 1 322 ? -19.812 26.422 14.023 1 98.25 322 THR B CA 1
ATOM 6102 C C . THR B 1 322 ? -21.156 27.031 14.445 1 98.25 322 THR B C 1
ATOM 6104 O O . THR B 1 322 ? -22.062 27.156 13.633 1 98.25 322 THR B O 1
ATOM 6107 N N . LYS B 1 323 ? -21.234 27.438 15.758 1 97.25 323 LYS B N 1
ATOM 6108 C CA . LYS B 1 323 ? -22.469 28.062 16.234 1 97.25 323 LYS B CA 1
ATOM 6109 C C . LYS B 1 323 ? -22.578 29.5 15.719 1 97.25 323 LYS B C 1
ATOM 6111 O O . LYS B 1 323 ? -23.656 30.094 15.766 1 97.25 323 LYS B O 1
ATOM 6116 N N . ALA B 1 324 ? -21.453 30.141 15.336 1 97.25 324 ALA B N 1
ATOM 6117 C CA . ALA B 1 324 ? -21.5 31.469 14.711 1 97.25 324 ALA B CA 1
ATOM 6118 C C . ALA B 1 324 ? -21.984 31.375 13.266 1 97.25 324 ALA B C 1
ATOM 6120 O O . ALA B 1 324 ? -21.422 30.641 12.461 1 97.25 324 ALA B O 1
ATOM 6121 N N . PRO B 1 325 ? -23.016 32.125 12.898 1 95.88 325 PRO B N 1
ATOM 6122 C CA . PRO B 1 325 ? -23.562 32.031 11.547 1 95.88 325 PRO B CA 1
ATOM 6123 C C . PRO B 1 325 ? -22.531 32.344 10.461 1 95.88 325 PRO B C 1
ATOM 6125 O O . PRO B 1 325 ? -21.828 33.344 10.555 1 95.88 325 PRO B O 1
ATOM 6128 N N . GLY B 1 326 ? -22.422 31.391 9.531 1 96.94 326 GLY B N 1
ATOM 6129 C CA . GLY B 1 326 ? -21.578 31.609 8.375 1 96.94 326 GLY B CA 1
ATOM 6130 C C . GLY B 1 326 ? -20.109 31.297 8.641 1 96.94 326 GLY B C 1
ATOM 6131 O O . GLY B 1 326 ? -19.266 31.516 7.781 1 96.94 326 GLY B O 1
ATOM 6132 N N . VAL B 1 327 ? -19.828 30.812 9.836 1 98.62 327 VAL B N 1
ATOM 6133 C CA . VAL B 1 327 ? -18.453 30.516 10.211 1 98.62 327 VAL B CA 1
ATOM 6134 C C . VAL B 1 327 ? -18.234 29.016 10.289 1 98.62 327 VAL B C 1
ATOM 6136 O O . VAL B 1 327 ? -18.922 28.312 11.039 1 98.62 327 VAL B O 1
ATOM 6139 N N . TYR B 1 328 ? -17.312 28.469 9.484 1 98.81 328 TYR B N 1
ATOM 6140 C CA . TYR B 1 328 ? -16.906 27.078 9.445 1 98.81 328 TYR B CA 1
ATOM 6141 C C . TYR B 1 328 ? -15.492 26.906 9.992 1 98.81 328 TYR B C 1
ATOM 6143 O O . TYR B 1 328 ? -14.742 27.875 10.094 1 98.81 328 TYR B O 1
ATOM 6151 N N . ALA B 1 329 ? -15.156 25.703 10.422 1 98.88 329 ALA B N 1
ATOM 6152 C CA . ALA B 1 329 ? -13.805 25.422 10.898 1 98.88 329 ALA B CA 1
ATOM 6153 C C . ALA B 1 329 ? -13.352 24.031 10.477 1 98.88 329 ALA B C 1
ATOM 6155 O O . ALA B 1 329 ? -14.18 23.125 10.297 1 98.88 329 ALA B O 1
ATOM 6156 N N . ALA B 1 330 ? -12.062 23.844 10.312 1 98.75 330 ALA B N 1
ATOM 6157 C CA . ALA B 1 330 ? -11.5 22.578 9.875 1 98.75 330 ALA B CA 1
ATOM 6158 C C . ALA B 1 330 ? -10.047 22.438 10.312 1 98.75 330 ALA B C 1
ATOM 6160 O O . ALA B 1 330 ? -9.32 23.438 10.391 1 98.75 330 ALA B O 1
ATOM 6161 N N . GLY B 1 331 ? -9.648 21.188 10.578 1 98.38 331 GLY B N 1
ATOM 6162 C CA . GLY B 1 331 ? -8.258 20.891 10.875 1 98.38 331 GLY B CA 1
ATOM 6163 C C . GLY B 1 331 ? -7.953 20.906 12.359 1 98.38 331 GLY B C 1
ATOM 6164 O O . GLY B 1 331 ? -8.844 20.672 13.188 1 98.38 331 GLY B O 1
ATOM 6165 N N . ASP B 1 332 ? -6.711 21.188 12.672 1 98.38 332 ASP B N 1
ATOM 6166 C CA . ASP B 1 332 ? -6.215 21.031 14.039 1 98.38 332 ASP B CA 1
ATOM 6167 C C . ASP B 1 332 ? -6.898 22 14.984 1 98.38 332 ASP B C 1
ATOM 6169 O O . ASP B 1 332 ? -6.918 21.797 16.203 1 98.38 332 ASP B O 1
ATOM 6173 N N . VAL B 1 333 ? -7.461 23.047 14.461 1 98.69 333 VAL B N 1
ATOM 6174 C CA . VAL B 1 333 ? -8.109 24.047 15.305 1 98.69 333 VAL B CA 1
ATOM 6175 C C . VAL B 1 333 ? -9.297 23.406 16.031 1 98.69 333 VAL B C 1
ATOM 6177 O O . VAL B 1 333 ? -9.719 23.906 17.078 1 98.69 333 VAL B O 1
ATOM 6180 N N . LEU B 1 334 ? -9.797 22.297 15.484 1 98.38 334 LEU B N 1
ATOM 6181 C CA . LEU B 1 334 ? -10.938 21.609 16.078 1 98.38 334 LEU B CA 1
ATOM 6182 C C . LEU B 1 334 ? -10.5 20.766 17.266 1 98.38 334 LEU B C 1
ATOM 6184 O O . LEU B 1 334 ? -11.328 20.375 18.094 1 98.38 334 LEU B O 1
ATOM 6188 N N . GLY B 1 335 ? -9.258 20.406 17.328 1 97.19 335 GLY B N 1
ATOM 6189 C CA . GLY B 1 335 ? -8.719 19.625 18.422 1 97.19 335 GLY B CA 1
ATOM 6190 C C . GLY B 1 335 ? -9.258 18.219 18.484 1 97.19 335 GLY B C 1
ATOM 6191 O O . GLY B 1 335 ? -9.188 17.562 19.531 1 97.19 335 GLY B O 1
ATOM 6192 N N . LYS B 1 336 ? -9.828 17.672 17.406 1 91.56 336 LYS B N 1
ATOM 6193 C CA . LYS B 1 336 ? -10.445 16.359 17.406 1 91.56 336 LYS B CA 1
ATOM 6194 C C . LYS B 1 336 ? -9.508 15.312 16.797 1 91.56 336 LYS B C 1
ATOM 6196 O O . LYS B 1 336 ? -8.914 14.508 17.516 1 91.56 336 LYS B O 1
ATOM 6201 N N . TYR B 1 337 ? -9.336 15.344 15.469 1 91.62 337 TYR B N 1
ATOM 6202 C CA . TYR B 1 337 ? -8.406 14.477 14.75 1 91.62 337 TYR B CA 1
ATOM 6203 C C . TYR B 1 337 ? -7.238 15.281 14.195 1 91.62 337 TYR B C 1
ATOM 6205 O O . TYR B 1 337 ? -7.336 15.859 13.109 1 91.62 337 TYR B O 1
ATOM 6213 N N . MET B 1 338 ? -6.414 15.734 14.922 1 95.38 338 MET B N 1
ATOM 6214 C CA . MET B 1 338 ? -5.281 16.578 14.523 1 95.38 338 MET B CA 1
ATOM 6215 C C . MET B 1 338 ? -4.352 15.812 13.586 1 95.38 338 MET B C 1
ATOM 6217 O O . MET B 1 338 ? -3.154 15.688 13.859 1 95.38 338 MET B O 1
ATOM 6221 N N . LEU B 1 339 ? -4.969 15.281 12.469 1 97.44 339 LEU B N 1
ATOM 6222 C CA . LEU B 1 339 ? -4.312 14.578 11.375 1 97.44 339 LEU B CA 1
ATOM 6223 C C . LEU B 1 339 ? -4.512 15.312 10.055 1 97.44 339 LEU B C 1
ATOM 6225 O O . LEU B 1 339 ? -5.598 15.836 9.789 1 97.44 339 LEU B O 1
ATOM 6229 N N . TYR B 1 340 ? -3.471 15.391 9.25 1 97.94 340 TYR B N 1
ATOM 6230 C CA . TYR B 1 340 ? -3.535 16.125 7.984 1 97.94 340 TYR B CA 1
ATOM 6231 C C . TYR B 1 340 ? -4.684 15.617 7.121 1 97.94 340 TYR B C 1
ATOM 6233 O O . TYR B 1 340 ? -5.457 16.406 6.578 1 97.94 340 TYR B O 1
ATOM 6241 N N . HIS B 1 341 ? -4.82 14.258 7.004 1 98.31 341 HIS B N 1
ATOM 6242 C CA . HIS B 1 341 ? -5.832 13.695 6.117 1 98.31 341 HIS B CA 1
ATOM 6243 C C . HIS B 1 341 ? -7.234 13.93 6.664 1 98.31 341 HIS B C 1
ATOM 6245 O O . HIS B 1 341 ? -8.188 14.078 5.898 1 98.31 341 HIS B O 1
ATOM 6251 N N . ALA B 1 342 ? -7.438 13.992 7.93 1 98.06 342 ALA B N 1
ATOM 6252 C CA . ALA B 1 342 ? -8.719 14.414 8.484 1 98.06 342 ALA B CA 1
ATOM 6253 C C . ALA B 1 342 ? -9.023 15.867 8.117 1 98.06 342 ALA B C 1
ATOM 6255 O O . ALA B 1 342 ? -10.141 16.188 7.691 1 98.06 342 ALA B O 1
ATOM 6256 N N . ALA B 1 343 ? -8 16.688 8.297 1 98.56 343 ALA B N 1
ATOM 6257 C CA . ALA B 1 343 ? -8.148 18.109 8 1 98.56 343 ALA B CA 1
ATOM 6258 C C . ALA B 1 343 ? -8.578 18.328 6.555 1 98.56 343 ALA B C 1
ATOM 6260 O O . ALA B 1 343 ? -9.422 19.188 6.273 1 98.56 343 ALA B O 1
ATOM 6261 N N . VAL B 1 344 ? -8.023 17.562 5.664 1 98.5 344 VAL B N 1
ATOM 6262 C CA . VAL B 1 344 ? -8.328 17.688 4.242 1 98.5 344 VAL B CA 1
ATOM 6263 C C . VAL B 1 344 ? -9.812 17.406 4.012 1 98.5 344 VAL B C 1
ATOM 6265 O O . VAL B 1 344 ? -10.484 18.156 3.287 1 98.5 344 VAL B O 1
ATOM 6268 N N . LYS B 1 345 ? -10.328 16.359 4.629 1 98.38 345 LYS B N 1
ATOM 6269 C CA . LYS B 1 345 ? -11.727 16.016 4.434 1 98.38 345 LYS B CA 1
ATOM 6270 C C . LYS B 1 345 ? -12.648 17 5.137 1 98.38 345 LYS B C 1
ATOM 6272 O O . LYS B 1 345 ? -13.711 17.359 4.613 1 98.38 345 LYS B O 1
ATOM 6277 N N . GLU B 1 346 ? -12.242 17.469 6.309 1 98.62 346 GLU B N 1
ATOM 6278 C CA . GLU B 1 346 ? -12.984 18.516 7 1 98.62 346 GLU B CA 1
ATOM 6279 C C . GLU B 1 346 ? -13.086 19.781 6.145 1 98.62 346 GLU B C 1
ATOM 6281 O O . GLU B 1 346 ? -14.164 20.359 6.012 1 98.62 346 GLU B O 1
ATOM 6286 N N . SER B 1 347 ? -11.969 20.109 5.547 1 98.69 347 SER B N 1
ATOM 6287 C CA . SER B 1 347 ? -11.906 21.281 4.676 1 98.69 347 SER B CA 1
ATOM 6288 C C . SER B 1 347 ? -12.82 21.125 3.471 1 98.69 347 SER B C 1
ATOM 6290 O O . SER B 1 347 ? -13.562 22.047 3.121 1 98.69 347 SER B O 1
ATOM 6292 N N . THR B 1 348 ? -12.789 19.984 2.834 1 98.44 348 THR B N 1
ATOM 6293 C CA . THR B 1 348 ? -13.594 19.672 1.654 1 98.44 348 THR B CA 1
ATOM 6294 C C . THR B 1 348 ? -15.078 19.703 1.994 1 98.44 348 THR B C 1
ATOM 6296 O O . THR B 1 348 ? -15.875 20.312 1.273 1 98.44 348 THR B O 1
ATOM 6299 N N . VAL B 1 349 ? -15.438 19.109 3.092 1 98.44 349 VAL B N 1
ATOM 6300 C CA . VAL B 1 349 ? -16.828 19.047 3.52 1 98.44 349 VAL B CA 1
ATOM 6301 C C . VAL B 1 349 ? -17.328 20.453 3.848 1 98.44 349 VAL B C 1
ATOM 6303 O O . VAL B 1 349 ? -18.438 20.828 3.469 1 98.44 349 VAL B O 1
ATOM 6306 N N . ALA B 1 350 ? -16.484 21.266 4.551 1 98.75 350 ALA B N 1
ATOM 6307 C CA . ALA B 1 350 ? -16.859 22.656 4.82 1 98.75 350 ALA B CA 1
ATOM 6308 C C . ALA B 1 350 ? -17.156 23.406 3.525 1 98.75 350 ALA B C 1
ATOM 6310 O O . ALA B 1 350 ? -18.188 24.062 3.412 1 98.75 350 ALA B O 1
ATOM 6311 N N . ALA B 1 351 ? -16.281 23.25 2.541 1 98.62 351 ALA B N 1
ATOM 6312 C CA . ALA B 1 351 ? -16.438 23.938 1.26 1 98.62 351 ALA B CA 1
ATOM 6313 C C . ALA B 1 351 ? -17.719 23.516 0.554 1 98.62 351 ALA B C 1
ATOM 6315 O O . ALA B 1 351 ? -18.469 24.344 0.039 1 98.62 351 ALA B O 1
ATOM 6316 N N . TRP B 1 352 ? -17.953 22.203 0.529 1 98.12 352 TRP B N 1
ATOM 6317 C CA . TRP B 1 352 ? -19.125 21.688 -0.144 1 98.12 352 TRP B CA 1
ATOM 6318 C C . TRP B 1 352 ? -20.406 22.188 0.527 1 98.12 352 TRP B C 1
ATOM 6320 O O . TRP B 1 352 ? -21.375 22.547 -0.15 1 98.12 352 TRP B O 1
ATOM 6330 N N . ASN B 1 353 ? -20.422 22.203 1.839 1 98.5 353 ASN B N 1
ATOM 6331 C CA . ASN B 1 353 ? -21.594 22.688 2.553 1 98.5 353 ASN B CA 1
ATOM 6332 C C . ASN B 1 353 ? -21.781 24.188 2.363 1 98.5 353 ASN B C 1
ATOM 6334 O O . ASN B 1 353 ? -22.922 24.672 2.295 1 98.5 353 ASN B O 1
ATOM 6338 N N . ILE B 1 354 ? -20.703 24.953 2.289 1 98.5 354 ILE B N 1
ATOM 6339 C CA . ILE B 1 354 ? -20.797 26.375 1.97 1 98.5 354 ILE B CA 1
ATOM 6340 C C . ILE B 1 354 ? -21.469 26.547 0.612 1 98.5 354 ILE B C 1
ATOM 6342 O O . ILE B 1 354 ? -22.391 27.359 0.473 1 98.5 354 ILE B O 1
ATOM 6346 N N . MET B 1 355 ? -21.078 25.781 -0.383 1 97.81 355 MET B N 1
ATOM 6347 C CA . MET B 1 355 ? -21.625 25.891 -1.735 1 97.81 355 MET B CA 1
ATOM 6348 C C . MET B 1 355 ? -23.094 25.5 -1.77 1 97.81 355 MET B C 1
ATOM 6350 O O . MET B 1 355 ? -23.891 26.078 -2.51 1 97.81 355 MET B O 1
ATOM 6354 N N . MET B 1 356 ? -23.453 24.5 -0.944 1 96.56 356 MET B N 1
ATOM 6355 C CA . MET B 1 356 ? -24.828 24.031 -0.919 1 96.56 356 MET B CA 1
ATOM 6356 C C . MET B 1 356 ? -25.719 24.984 -0.14 1 96.56 356 MET B C 1
ATOM 6358 O O . MET B 1 356 ? -26.938 25.016 -0.34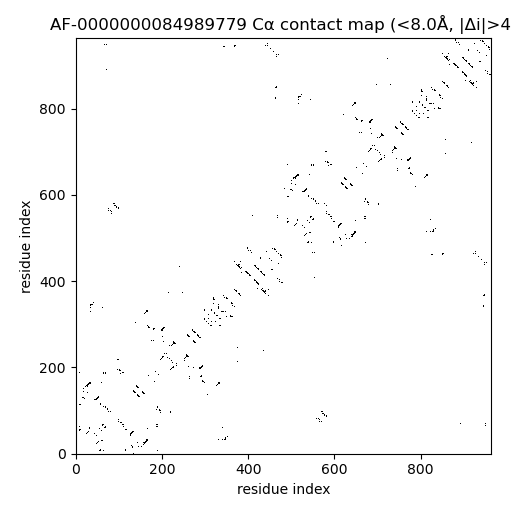3 1 96.56 356 MET B O 1
ATOM 6362 N N . GLY B 1 357 ? -25.203 25.672 0.76 1 96.19 357 GLY B N 1
ATOM 6363 C CA . GLY B 1 357 ? -25.969 26.594 1.597 1 96.19 357 GLY B CA 1
ATOM 6364 C C . GLY B 1 357 ? -26.703 25.906 2.732 1 96.19 357 GLY B C 1
ATOM 6365 O O . GLY B 1 357 ? -27.484 26.531 3.443 1 96.19 357 GLY B O 1
ATOM 6366 N N . ARG B 1 358 ? -26.5 24.656 2.902 1 94.62 358 ARG B N 1
ATOM 6367 C CA . ARG B 1 358 ? -27.062 23.844 3.969 1 94.62 358 ARG B CA 1
ATOM 6368 C C . ARG B 1 358 ? -26.172 22.641 4.27 1 94.62 358 ARG B C 1
ATOM 6370 O O . ARG B 1 358 ? -25.328 22.25 3.443 1 94.62 358 ARG B O 1
ATOM 6377 N N . PRO B 1 359 ? -26.234 22.094 5.465 1 95.69 359 PRO B N 1
ATOM 6378 C CA . PRO B 1 359 ? -25.375 20.984 5.855 1 95.69 359 PRO B CA 1
ATOM 6379 C C . PRO B 1 359 ? -25.812 19.656 5.234 1 95.69 359 PRO B C 1
ATOM 6381 O O . PRO B 1 359 ? -26.516 18.875 5.879 1 95.69 359 PRO B O 1
ATOM 6384 N N . VAL B 1 360 ? -25.312 19.297 4.059 1 94.88 360 VAL B N 1
ATOM 6385 C CA . VAL B 1 360 ? -25.656 18.094 3.312 1 94.88 360 VAL B CA 1
ATOM 6386 C C . VAL B 1 360 ? -24.562 17.047 3.506 1 94.88 360 VAL B C 1
ATOM 6388 O O . VAL B 1 360 ? -24.844 15.852 3.594 1 94.88 360 VAL B O 1
ATOM 6391 N N . TYR B 1 361 ? -23.375 17.516 3.602 1 96.44 361 TYR B N 1
ATOM 6392 C CA . TYR B 1 361 ? -22.234 16.609 3.701 1 96.44 361 TYR B CA 1
ATOM 6393 C C . TYR B 1 361 ? -21.688 16.578 5.125 1 96.44 361 TYR B C 1
ATOM 6395 O O . TYR B 1 361 ? -21.734 17.578 5.836 1 96.44 361 TYR B O 1
ATOM 6403 N N . GLU B 1 362 ? -21.219 15.414 5.488 1 97.44 362 GLU B N 1
ATOM 6404 C CA . GLU B 1 362 ? -20.609 15.234 6.805 1 97.44 362 GLU B CA 1
ATOM 6405 C C . GLU B 1 362 ? -19.328 14.414 6.711 1 97.44 362 GLU B C 1
ATOM 6407 O O . GLU B 1 362 ? -19.188 13.562 5.828 1 97.44 362 GLU B O 1
ATOM 6412 N N . VAL B 1 363 ? -18.438 14.68 7.582 1 96.88 363 VAL B N 1
ATOM 6413 C CA . VAL B 1 363 ? -17.234 13.875 7.699 1 96.88 363 VAL B CA 1
ATOM 6414 C C . VAL B 1 363 ? -17.547 12.578 8.445 1 96.88 363 VAL B C 1
ATOM 6416 O O . VAL B 1 363 ? -18.203 12.602 9.484 1 96.88 363 VAL B O 1
ATOM 6419 N N . ASN B 1 364 ? -17.141 11.422 7.844 1 96.44 364 ASN B N 1
ATOM 6420 C CA . ASN B 1 364 ? -17.234 10.141 8.539 1 96.44 364 ASN B CA 1
ATOM 6421 C C . ASN B 1 364 ? -16 9.891 9.414 1 96.44 364 ASN B C 1
ATOM 6423 O O . ASN B 1 364 ? -15.062 9.219 8.992 1 96.44 364 ASN B O 1
ATOM 6427 N N . PHE B 1 365 ? -16.109 10.289 10.625 1 95.12 365 PHE B N 1
ATOM 6428 C CA . PHE B 1 365 ? -14.969 10.234 11.531 1 95.12 365 PHE B CA 1
ATOM 6429 C C . PHE B 1 365 ? -14.648 8.797 11.914 1 95.12 365 PHE B C 1
ATOM 6431 O O . PHE B 1 365 ? -13.547 8.508 12.383 1 95.12 365 PHE B O 1
ATOM 6438 N N . ASN B 1 366 ? -15.547 7.855 11.688 1 94.69 366 ASN B N 1
ATOM 6439 C CA . ASN B 1 366 ? -15.336 6.457 12.039 1 94.69 366 ASN B CA 1
ATOM 6440 C C . ASN B 1 366 ? -14.391 5.762 11.062 1 94.69 366 ASN B C 1
ATOM 6442 O O . ASN B 1 366 ? -13.883 4.68 11.344 1 94.69 366 ASN B O 1
ATOM 6446 N N . ALA B 1 367 ? -14.141 6.371 9.953 1 97.62 367 ALA B N 1
ATOM 6447 C CA . ALA B 1 367 ? -13.359 5.723 8.906 1 97.62 367 ALA B CA 1
ATOM 6448 C C . ALA B 1 367 ? -12.016 6.422 8.719 1 97.62 367 ALA B C 1
ATOM 6450 O O . ALA B 1 367 ? -11.352 6.246 7.691 1 97.62 367 ALA B O 1
ATOM 6451 N N . ILE B 1 368 ? -11.586 7.273 9.672 1 98.19 368 ILE B N 1
ATOM 6452 C CA . ILE B 1 368 ? -10.312 7.973 9.586 1 98.19 368 ILE B CA 1
ATOM 6453 C C . ILE B 1 368 ? -9.203 7.109 10.195 1 98.19 368 ILE B C 1
ATOM 6455 O O . ILE B 1 368 ? -9.211 6.836 11.398 1 98.19 368 ILE B O 1
ATOM 6459 N N . PRO B 1 369 ? -8.266 6.68 9.398 1 98.31 369 PRO B N 1
ATOM 6460 C CA . PRO B 1 369 ? -7.207 5.828 9.938 1 98.31 369 PRO B CA 1
ATOM 6461 C C . PRO B 1 369 ? -6.23 6.594 10.828 1 98.31 369 PRO B C 1
ATOM 6463 O O . PRO B 1 369 ? -5.922 7.758 10.555 1 98.31 369 PRO B O 1
ATOM 6466 N N . LEU B 1 370 ? -5.789 5.941 11.859 1 96.94 370 LEU B N 1
ATOM 6467 C CA . LEU B 1 370 ? -4.645 6.359 12.664 1 96.94 370 LEU B CA 1
ATOM 6468 C C . LEU B 1 370 ? -3.416 5.52 12.336 1 96.94 370 LEU B C 1
ATOM 6470 O O . LEU B 1 370 ? -3.5 4.289 12.273 1 96.94 370 LEU B O 1
ATOM 6474 N N . THR B 1 371 ? -2.344 6.184 12.086 1 97.69 371 THR B N 1
ATOM 6475 C CA . THR B 1 371 ? -1.147 5.453 11.688 1 97.69 371 THR B CA 1
ATOM 6476 C C . THR B 1 371 ? 0.043 5.852 12.555 1 97.69 371 THR B C 1
ATOM 6478 O O . THR B 1 371 ? 0.144 7 12.984 1 97.69 371 THR B O 1
ATOM 6481 N N . LEU B 1 372 ? 0.861 4.957 12.859 1 97.56 372 LEU B N 1
ATOM 6482 C CA . LEU B 1 372 ? 2.154 5.141 13.508 1 97.56 372 LEU B CA 1
ATOM 6483 C C . LEU B 1 372 ? 3.289 4.664 12.609 1 97.56 372 LEU B C 1
ATOM 6485 O O . LEU B 1 372 ? 3.369 3.479 12.281 1 97.56 372 LEU B O 1
ATOM 6489 N N . PHE B 1 373 ? 4.168 5.555 12.234 1 97.94 373 PHE B N 1
ATOM 6490 C CA . PHE B 1 373 ? 5.215 5.262 11.266 1 97.94 373 PHE B CA 1
ATOM 6491 C C . PHE B 1 373 ? 6.5 4.832 11.969 1 97.94 373 PHE B C 1
ATOM 6493 O O . PHE B 1 373 ? 7.562 5.418 11.742 1 97.94 373 PHE B O 1
ATOM 6500 N N . THR B 1 374 ? 6.395 3.875 12.789 1 97.44 374 THR B N 1
ATOM 6501 C CA . THR B 1 374 ? 7.547 3.182 13.359 1 97.44 374 THR B CA 1
ATOM 6502 C C . THR B 1 374 ? 7.98 2.031 12.461 1 97.44 374 THR B C 1
ATOM 6504 O O . THR B 1 374 ? 7.418 1.829 11.383 1 97.44 374 THR B O 1
ATOM 6507 N N . GLU B 1 375 ? 9.055 1.339 12.891 1 95.56 375 GLU B N 1
ATOM 6508 C CA . GLU B 1 375 ? 9.492 0.122 12.211 1 95.56 375 GLU B CA 1
ATOM 6509 C C . GLU B 1 375 ? 9.367 -1.094 13.125 1 95.56 375 GLU B C 1
ATOM 6511 O O . GLU B 1 375 ? 10.125 -1.23 14.094 1 95.56 375 GLU B O 1
ATOM 6516 N N . PRO B 1 376 ? 8.383 -2.004 12.883 1 96.69 376 PRO B N 1
ATOM 6517 C CA . PRO B 1 376 ? 7.328 -1.934 11.867 1 96.69 376 PRO B CA 1
ATOM 6518 C C . PRO B 1 376 ? 6.273 -0.876 12.188 1 96.69 376 PRO B C 1
ATOM 6520 O O . PRO B 1 376 ? 6.293 -0.286 13.266 1 96.69 376 PRO B O 1
ATOM 6523 N N . GLU B 1 377 ? 5.391 -0.629 11.234 1 98.25 377 GLU B N 1
ATOM 6524 C CA . GLU B 1 377 ? 4.324 0.359 11.367 1 98.25 377 GLU B CA 1
ATOM 6525 C C . GLU B 1 377 ? 3.119 -0.223 12.102 1 98.25 377 GLU B C 1
ATOM 6527 O O . GLU B 1 377 ? 3.037 -1.436 12.305 1 98.25 377 GLU B O 1
ATOM 6532 N N . ALA B 1 378 ? 2.281 0.645 12.547 1 98.31 378 ALA B N 1
ATOM 6533 C CA . ALA B 1 378 ? 0.982 0.269 13.102 1 98.31 378 ALA B CA 1
ATOM 6534 C C . ALA B 1 378 ? -0.12 1.186 12.578 1 98.31 378 ALA B C 1
ATOM 6536 O O . ALA B 1 378 ? 0.144 2.324 12.188 1 98.31 378 ALA B O 1
ATOM 6537 N N . ALA B 1 379 ? -1.312 0.676 12.5 1 98.44 379 ALA B N 1
ATOM 6538 C CA . ALA B 1 379 ? -2.451 1.479 12.062 1 98.44 379 ALA B CA 1
ATOM 6539 C C . ALA B 1 379 ? -3.766 0.886 12.57 1 98.44 379 ALA B C 1
ATOM 6541 O O . ALA B 1 379 ? -3.842 -0.309 12.859 1 98.44 379 ALA B O 1
ATOM 6542 N N . MET B 1 380 ? -4.746 1.694 12.695 1 97.56 380 MET B N 1
ATOM 6543 C CA . MET B 1 380 ? -6.074 1.242 13.094 1 97.56 380 MET B CA 1
ATOM 6544 C C . MET B 1 380 ? -7.152 2.16 12.531 1 97.56 380 MET B C 1
ATOM 6546 O O . MET B 1 380 ? -6.871 3.297 12.148 1 97.56 380 MET B O 1
ATOM 6550 N N . VAL B 1 381 ? -8.305 1.68 12.43 1 98.31 381 VAL B N 1
ATOM 6551 C CA . VAL B 1 381 ? -9.453 2.445 11.969 1 98.31 381 VAL B CA 1
ATOM 6552 C C . VAL B 1 381 ? -10.742 1.846 12.531 1 98.31 381 VAL B C 1
ATOM 6554 O O . VAL B 1 381 ? -10.797 0.649 12.828 1 98.31 381 VAL B O 1
ATOM 6557 N N . GLY B 1 382 ? -11.734 2.678 12.734 1 97.44 382 GLY B N 1
ATOM 6558 C CA . GLY B 1 382 ? -13.031 2.205 13.203 1 97.44 382 GLY B CA 1
ATOM 6559 C C . GLY B 1 382 ? -13.023 1.8 14.664 1 97.44 382 GLY B C 1
ATOM 6560 O O . GLY B 1 382 ? -12.281 2.367 15.469 1 97.44 382 GLY B O 1
ATOM 6561 N N . ILE B 1 383 ? -13.898 0.901 14.953 1 95.25 383 ILE B N 1
ATOM 6562 C CA . ILE B 1 383 ? -14.102 0.49 16.344 1 95.25 383 ILE B CA 1
ATOM 6563 C C . ILE B 1 383 ? -13.062 -0.555 16.734 1 95.25 383 ILE B C 1
ATOM 6565 O O . ILE B 1 383 ? -12.844 -1.525 16 1 95.25 383 ILE B O 1
ATOM 6569 N N . SER B 1 384 ? -12.422 -0.327 17.844 1 92.38 384 SER B N 1
ATOM 6570 C CA . SER B 1 384 ? -11.477 -1.305 18.391 1 92.38 384 SER B CA 1
ATOM 6571 C C . SER B 1 384 ? -12.203 -2.381 19.188 1 92.38 384 SER B C 1
ATOM 6573 O O . SER B 1 384 ? -13.383 -2.24 19.5 1 92.38 384 SER B O 1
ATOM 6575 N N . GLU B 1 385 ? -11.453 -3.457 19.484 1 92.69 385 GLU B N 1
ATOM 6576 C CA . GLU B 1 385 ? -12.039 -4.484 20.344 1 92.69 385 GLU B CA 1
ATOM 6577 C C . GLU B 1 385 ? -12.438 -3.916 21.703 1 92.69 385 GLU B C 1
ATOM 6579 O O . GLU B 1 385 ? -13.516 -4.223 22.203 1 92.69 385 GLU B O 1
ATOM 6584 N N . ASP B 1 386 ? -11.602 -3.064 22.219 1 88.56 386 ASP B N 1
ATOM 6585 C CA . ASP B 1 386 ? -11.867 -2.443 23.516 1 88.56 386 ASP B CA 1
ATOM 6586 C C . ASP B 1 386 ? -13.133 -1.583 23.453 1 88.56 386 ASP B C 1
ATOM 6588 O O . ASP B 1 386 ? -13.961 -1.633 24.359 1 88.56 386 ASP B O 1
ATOM 6592 N N . GLU B 1 387 ? -13.273 -0.824 22.438 1 91.31 387 GLU B N 1
ATOM 6593 C CA . GLU B 1 387 ? -14.453 0.026 22.266 1 91.31 387 GLU B CA 1
ATOM 6594 C C . GLU B 1 387 ? -15.711 -0.811 22.078 1 91.31 387 GLU B C 1
ATOM 6596 O O . GLU B 1 387 ? -16.781 -0.471 22.594 1 91.31 387 GLU B O 1
ATOM 6601 N N . ALA B 1 388 ? -15.625 -1.856 21.266 1 94 388 ALA B N 1
ATOM 6602 C CA . ALA B 1 388 ? -16.766 -2.738 21.047 1 94 388 ALA B CA 1
ATOM 6603 C C . ALA B 1 388 ? -17.266 -3.338 22.359 1 94 388 ALA B C 1
ATOM 6605 O O . ALA B 1 388 ? -18.469 -3.361 22.625 1 94 388 ALA B O 1
ATOM 6606 N N . ARG B 1 389 ? -16.344 -3.783 23.172 1 93.69 389 ARG B N 1
ATOM 6607 C CA . ARG B 1 389 ? -16.688 -4.348 24.484 1 93.69 389 ARG B CA 1
ATOM 6608 C C . ARG B 1 389 ? -17.344 -3.303 25.375 1 93.69 389 ARG B C 1
ATOM 6610 O O . ARG B 1 389 ? -18.375 -3.564 25.984 1 93.69 389 ARG B O 1
ATOM 6617 N N . ALA B 1 390 ? -16.766 -2.145 25.391 1 93.75 390 ALA B N 1
ATOM 6618 C CA . ALA B 1 390 ? -17.266 -1.063 26.234 1 93.75 390 ALA B CA 1
ATOM 6619 C C . ALA B 1 390 ? -18.672 -0.65 25.828 1 93.75 390 ALA B C 1
ATOM 6621 O O . ALA B 1 390 ? -19.484 -0.286 26.672 1 93.75 390 ALA B O 1
ATOM 6622 N N . ARG B 1 391 ? -19.016 -0.729 24.562 1 95.75 391 ARG B N 1
ATOM 6623 C CA . ARG B 1 391 ? -20.297 -0.295 24.031 1 95.75 391 ARG B CA 1
ATOM 6624 C C . ARG B 1 391 ? -21.281 -1.461 23.953 1 95.75 391 ARG B C 1
ATOM 6626 O O . ARG B 1 391 ? -22.438 -1.281 23.578 1 95.75 391 ARG B O 1
ATOM 6633 N N . GLY B 1 392 ? -20.844 -2.611 24.234 1 97.19 392 GLY B N 1
ATOM 6634 C CA . GLY B 1 392 ? -21.688 -3.793 24.203 1 97.19 392 GLY B CA 1
ATOM 6635 C C . GLY B 1 392 ? -22.031 -4.25 22.797 1 97.19 392 GLY B C 1
ATOM 6636 O O . GLY B 1 392 ? -23.125 -4.785 22.562 1 97.19 392 GLY B O 1
ATOM 6637 N N . ILE B 1 393 ? -21.156 -4.008 21.844 1 97.12 393 ILE B N 1
ATOM 6638 C CA . ILE B 1 393 ? -21.375 -4.434 20.469 1 97.12 393 ILE B CA 1
ATOM 6639 C C . ILE B 1 393 ? -20.906 -5.875 20.297 1 97.12 393 ILE B C 1
ATOM 6641 O O . ILE B 1 393 ? -19.719 -6.18 20.5 1 97.12 393 ILE B O 1
ATOM 6645 N N . PRO B 1 394 ? -21.812 -6.754 19.984 1 97.62 394 PRO B N 1
ATOM 6646 C CA . PRO B 1 394 ? -21.359 -8.109 19.688 1 97.62 394 PRO B CA 1
ATOM 6647 C C . PRO B 1 394 ? -20.469 -8.18 18.453 1 97.62 394 PRO B C 1
ATOM 6649 O O . PRO B 1 394 ? -20.859 -7.707 17.375 1 97.62 394 PRO B O 1
ATOM 6652 N N . TYR B 1 395 ? -19.266 -8.734 18.609 1 97.38 395 TYR B N 1
ATOM 6653 C CA . TYR B 1 395 ? -18.328 -8.742 17.484 1 97.38 395 TYR B CA 1
ATOM 6654 C C . TYR B 1 395 ? -17.531 -10.039 17.438 1 97.38 395 TYR B C 1
ATOM 6656 O O . TYR B 1 395 ? -17.531 -10.805 18.406 1 97.38 395 TYR B O 1
ATOM 6664 N N . VAL B 1 396 ? -16.953 -10.367 16.266 1 97.69 396 VAL B N 1
ATOM 6665 C CA . VAL B 1 396 ? -15.938 -11.391 16.047 1 97.69 396 VAL B CA 1
ATOM 6666 C C . VAL B 1 396 ? -14.664 -10.758 15.492 1 97.69 396 VAL B C 1
ATOM 6668 O O . VAL B 1 396 ? -14.727 -9.961 14.547 1 97.69 396 VAL B O 1
ATOM 6671 N N . ALA B 1 397 ? -13.594 -10.992 16.172 1 97.31 397 ALA B N 1
ATOM 6672 C CA . ALA B 1 397 ? -12.305 -10.547 15.656 1 97.31 397 ALA B CA 1
ATOM 6673 C C . ALA B 1 397 ? -11.602 -11.672 14.891 1 97.31 397 ALA B C 1
ATOM 6675 O O . ALA B 1 397 ? -11.531 -12.805 15.367 1 97.31 397 ALA B O 1
ATOM 6676 N N . VAL B 1 398 ? -11.18 -11.422 13.625 1 98.12 398 VAL B N 1
ATOM 6677 C CA . VAL B 1 398 ? -10.375 -12.359 12.859 1 98.12 398 VAL B CA 1
ATOM 6678 C C . VAL B 1 398 ? -9 -11.75 12.578 1 98.12 398 VAL B C 1
ATOM 6680 O O . VAL B 1 398 ? -8.875 -10.531 12.414 1 98.12 398 VAL B O 1
ATOM 6683 N N . GLN B 1 399 ? -8.031 -12.562 12.531 1 97.5 399 GLN B N 1
ATOM 6684 C CA . GLN B 1 399 ? -6.668 -12.07 12.406 1 97.5 399 GLN B CA 1
ATOM 6685 C C . GLN B 1 399 ? -5.824 -13 11.539 1 97.5 399 GLN B C 1
ATOM 6687 O O . GLN B 1 399 ? -6.117 -14.188 11.43 1 97.5 399 GLN B O 1
ATOM 6692 N N . TYR B 1 400 ? -4.832 -12.484 10.844 1 98.31 400 TYR B N 1
ATOM 6693 C CA . TYR B 1 400 ? -3.846 -13.203 10.047 1 98.31 400 TYR B CA 1
ATOM 6694 C C . TYR B 1 400 ? -2.43 -12.781 10.414 1 98.31 400 TYR B C 1
ATOM 6696 O O . TYR B 1 400 ? -2.094 -11.594 10.344 1 98.31 400 TYR B O 1
ATOM 6704 N N . PRO B 1 401 ? -1.573 -13.711 10.859 1 98.25 401 PRO B N 1
ATOM 6705 C CA . PRO B 1 401 ? -0.193 -13.375 11.219 1 98.25 401 PRO B CA 1
ATOM 6706 C C . PRO B 1 401 ? 0.679 -13.086 10 1 98.25 401 PRO B C 1
ATOM 6708 O O . PRO B 1 401 ? 0.64 -13.828 9.016 1 98.25 401 PRO B O 1
ATOM 6711 N N . LEU B 1 402 ? 1.471 -12.094 10.047 1 98.25 402 LEU B N 1
ATOM 6712 C CA . LEU B 1 402 ? 2.295 -11.695 8.906 1 98.25 402 LEU B CA 1
ATOM 6713 C C . LEU B 1 402 ? 3.521 -12.594 8.789 1 98.25 402 LEU B C 1
ATOM 6715 O O . LEU B 1 402 ? 4.195 -12.594 7.754 1 98.25 402 LEU B O 1
ATOM 6719 N N . GLU B 1 403 ? 3.805 -13.367 9.781 1 98 403 GLU B N 1
ATOM 6720 C CA . GLU B 1 403 ? 4.867 -14.359 9.672 1 98 403 GLU B CA 1
ATOM 6721 C C . GLU B 1 403 ? 4.578 -15.359 8.555 1 98 403 GLU B C 1
ATOM 6723 O O . GLU B 1 403 ? 5.5 -15.914 7.953 1 98 403 GLU B O 1
ATOM 6728 N N . ASP B 1 404 ? 3.287 -15.523 8.219 1 98 404 ASP B N 1
ATOM 6729 C CA . ASP B 1 404 ? 2.877 -16.484 7.207 1 98 404 ASP B CA 1
ATOM 6730 C C . ASP B 1 404 ? 2.588 -15.797 5.875 1 98 404 ASP B C 1
ATOM 6732 O O . ASP B 1 404 ? 2.139 -16.438 4.926 1 98 404 ASP B O 1
ATOM 6736 N N . ASP B 1 405 ? 2.793 -14.547 5.781 1 98.31 405 ASP B N 1
ATOM 6737 C CA . ASP B 1 405 ? 2.467 -13.773 4.586 1 98.31 405 ASP B CA 1
ATOM 6738 C C . ASP B 1 405 ? 3.627 -13.789 3.59 1 98.31 405 ASP B C 1
ATOM 6740 O O . ASP B 1 405 ? 4.777 -13.57 3.971 1 98.31 405 ASP B O 1
ATOM 6744 N N . SER B 1 406 ? 3.309 -14.07 2.344 1 97.94 406 SER B N 1
ATOM 6745 C CA . SER B 1 406 ? 4.348 -14.211 1.329 1 97.94 406 SER B CA 1
ATOM 6746 C C . SER B 1 406 ? 5.105 -12.898 1.127 1 97.94 406 SER B C 1
ATOM 6748 O O . SER B 1 406 ? 6.336 -12.898 1.021 1 97.94 406 SER B O 1
ATOM 6750 N N . TYR B 1 407 ? 4.406 -11.773 1.014 1 98.19 407 TYR B N 1
ATOM 6751 C CA . TYR B 1 407 ? 5.059 -10.484 0.813 1 98.19 407 TYR B CA 1
ATOM 6752 C C . TYR B 1 407 ? 5.926 -10.117 2.012 1 98.19 407 TYR B C 1
ATOM 6754 O O . TYR B 1 407 ? 7.039 -9.625 1.85 1 98.19 407 TYR B O 1
ATOM 6762 N N . ALA B 1 408 ? 5.387 -10.297 3.244 1 98.38 408 ALA B N 1
ATOM 6763 C CA . ALA B 1 408 ? 6.16 -10.039 4.457 1 98.38 408 ALA B CA 1
ATOM 6764 C C . ALA B 1 408 ? 7.461 -10.836 4.461 1 98.38 408 ALA B C 1
ATOM 6766 O O . ALA B 1 408 ? 8.508 -10.336 4.883 1 98.38 408 ALA B O 1
ATOM 6767 N N . GLN B 1 409 ? 7.426 -12.055 3.969 1 98.31 409 GLN B N 1
ATOM 6768 C CA . GLN B 1 409 ? 8.617 -12.898 3.875 1 98.31 409 GLN B CA 1
ATOM 6769 C C . GLN B 1 409 ? 9.578 -12.367 2.82 1 98.31 409 GLN B C 1
ATOM 6771 O O . GLN B 1 409 ? 10.797 -12.359 3.033 1 98.31 409 GLN B O 1
ATOM 6776 N N . ILE B 1 410 ? 9.031 -11.898 1.715 1 98.44 410 ILE B N 1
ATOM 6777 C CA . ILE B 1 410 ? 9.844 -11.359 0.629 1 98.44 410 ILE B CA 1
ATOM 6778 C C . ILE B 1 410 ? 10.609 -10.125 1.117 1 98.44 410 ILE B C 1
ATOM 6780 O O . ILE B 1 410 ? 11.805 -9.984 0.853 1 98.44 410 ILE B O 1
ATOM 6784 N N . VAL B 1 411 ? 9.922 -9.258 1.907 1 97.44 411 VAL B N 1
ATOM 6785 C CA . VAL B 1 411 ? 10.547 -8 2.291 1 97.44 411 VAL B CA 1
ATOM 6786 C C . VAL B 1 411 ? 11.336 -8.188 3.582 1 97.44 411 VAL B C 1
ATOM 6788 O O . VAL B 1 411 ? 12.07 -7.289 4.008 1 97.44 411 VAL B O 1
ATOM 6791 N N . GLY B 1 412 ? 11.125 -9.32 4.281 1 96.12 412 GLY B N 1
ATOM 6792 C CA . GLY B 1 412 ? 11.914 -9.656 5.457 1 96.12 412 GLY B CA 1
ATOM 6793 C C . GLY B 1 412 ? 11.375 -9.039 6.734 1 96.12 412 GLY B C 1
ATOM 6794 O O . GLY B 1 412 ? 12.125 -8.805 7.684 1 96.12 412 GLY B O 1
ATOM 6795 N N . VAL B 1 413 ? 10.148 -8.625 6.77 1 96.31 413 VAL B N 1
ATOM 6796 C CA . VAL B 1 413 ? 9.469 -8.109 7.949 1 96.31 413 VAL B CA 1
ATOM 6797 C C . VAL B 1 413 ? 8.211 -8.93 8.227 1 96.31 413 VAL B C 1
ATOM 6799 O O . VAL B 1 413 ? 7.125 -8.594 7.762 1 96.31 413 VAL B O 1
ATOM 6802 N N . ARG B 1 414 ? 8.344 -9.891 9.102 1 96.62 414 ARG B N 1
ATOM 6803 C CA . ARG B 1 414 ? 7.305 -10.898 9.25 1 96.62 414 ARG B CA 1
ATOM 6804 C C . ARG B 1 414 ? 6.539 -10.703 10.555 1 96.62 414 ARG B C 1
ATOM 6806 O O . ARG B 1 414 ? 5.57 -11.414 10.828 1 96.62 414 ARG B O 1
ATOM 6813 N N . GLU B 1 415 ? 6.914 -9.688 11.344 1 95.94 415 GLU B N 1
ATOM 6814 C CA . GLU B 1 415 ? 6.258 -9.438 12.625 1 95.94 415 GLU B CA 1
ATOM 6815 C C . GLU B 1 415 ? 4.883 -8.812 12.422 1 95.94 415 GLU B C 1
ATOM 6817 O O . GLU B 1 415 ? 4.695 -7.973 11.539 1 95.94 415 GLU B O 1
ATOM 6822 N N . GLY B 1 416 ? 3.998 -9.258 13.266 1 97.38 416 GLY B N 1
ATOM 6823 C CA . GLY B 1 416 ? 2.729 -8.555 13.352 1 97.38 416 GLY B CA 1
ATOM 6824 C C . GLY B 1 416 ? 1.573 -9.336 12.75 1 97.38 416 GLY B C 1
ATOM 6825 O O . GLY B 1 416 ? 1.63 -10.562 12.648 1 97.38 416 GLY B O 1
ATOM 6826 N N . TRP B 1 417 ? 0.485 -8.602 12.508 1 98.12 417 TRP B N 1
ATOM 6827 C CA . TRP B 1 417 ? -0.759 -9.211 12.047 1 98.12 417 TRP B CA 1
ATOM 6828 C C . TRP B 1 417 ? -1.684 -8.164 11.43 1 98.12 417 TRP B C 1
ATOM 6830 O O . TRP B 1 417 ? -1.447 -6.961 11.562 1 98.12 417 TRP B O 1
ATOM 6840 N N . VAL B 1 418 ? -2.596 -8.633 10.719 1 98.62 418 VAL B N 1
ATOM 6841 C CA . VAL B 1 418 ? -3.768 -7.867 10.305 1 98.62 418 VAL B CA 1
ATOM 6842 C C . VAL B 1 418 ? -5.008 -8.398 11.023 1 98.62 418 VAL B C 1
ATOM 6844 O O . VAL B 1 418 ? -5.25 -9.602 11.047 1 98.62 418 VAL B O 1
ATOM 6847 N N . LYS B 1 419 ? -5.773 -7.523 11.648 1 98.31 419 LYS B N 1
ATOM 6848 C CA . LYS B 1 419 ? -6.965 -7.902 12.398 1 98.31 419 LYS B CA 1
ATOM 6849 C C . LYS B 1 419 ? -8.188 -7.133 11.922 1 98.31 419 LYS B C 1
ATOM 6851 O O . LYS B 1 419 ? -8.117 -5.922 11.688 1 98.31 419 LYS B O 1
ATOM 6856 N N . LEU B 1 420 ? -9.281 -7.785 11.68 1 98.75 420 LEU B N 1
ATOM 6857 C CA . LEU B 1 420 ? -10.57 -7.191 11.336 1 98.75 420 LEU B CA 1
ATOM 6858 C C . LEU B 1 420 ? -11.578 -7.391 12.461 1 98.75 420 LEU B C 1
ATOM 6860 O O . LEU B 1 420 ? -11.609 -8.453 13.086 1 98.75 420 LEU B O 1
ATOM 6864 N N . ILE B 1 421 ? -12.297 -6.383 12.758 1 98.5 421 ILE B N 1
ATOM 6865 C CA . ILE B 1 421 ? -13.406 -6.453 13.711 1 98.5 421 ILE B CA 1
ATOM 6866 C C . ILE B 1 421 ? -14.734 -6.492 12.961 1 98.5 421 ILE B C 1
ATOM 6868 O O . ILE B 1 421 ? -15.07 -5.551 12.234 1 98.5 421 ILE B O 1
ATOM 6872 N N . VAL B 1 422 ? -15.477 -7.574 13.125 1 98.69 422 VAL B N 1
ATOM 6873 C CA . VAL B 1 422 ? -16.703 -7.84 12.375 1 98.69 422 VAL B CA 1
ATOM 6874 C C . VAL B 1 422 ? -17.891 -7.848 13.32 1 98.69 422 VAL B C 1
ATOM 6876 O O . VAL B 1 422 ? -17.906 -8.586 14.312 1 98.69 422 VAL B O 1
ATOM 6879 N N . GLU B 1 423 ? -18.906 -7 13.055 1 98.19 423 GLU B N 1
ATOM 6880 C CA . GLU B 1 423 ? -20.141 -7.082 13.836 1 98.19 423 GLU B CA 1
ATOM 6881 C C . GLU B 1 423 ? -20.875 -8.398 13.578 1 98.19 423 GLU B C 1
ATOM 6883 O O . GLU B 1 423 ? -21.062 -8.797 12.43 1 98.19 423 GLU B O 1
ATOM 6888 N N . ARG B 1 424 ? -21.312 -9.094 14.539 1 96.75 424 ARG B N 1
ATOM 6889 C CA . ARG B 1 424 ? -21.719 -10.492 14.484 1 96.75 424 ARG B CA 1
ATOM 6890 C C . ARG B 1 424 ? -22.969 -10.664 13.609 1 96.75 424 ARG B C 1
ATOM 6892 O O . ARG B 1 424 ? -23 -11.547 12.75 1 96.75 424 ARG B O 1
ATOM 6899 N N . GLU B 1 425 ? -23.984 -9.883 13.719 1 96.06 425 GLU B N 1
ATOM 6900 C CA . GLU B 1 425 ? -25.266 -10.102 13.07 1 96.06 425 GLU B CA 1
ATOM 6901 C C . GLU B 1 425 ? -25.234 -9.664 11.609 1 96.06 425 GLU B C 1
ATOM 6903 O O . GLU B 1 425 ? -25.609 -10.422 10.719 1 96.06 425 GLU B O 1
ATOM 6908 N N . SER B 1 426 ? -24.688 -8.469 11.391 1 96.94 426 SER B N 1
ATOM 6909 C CA . SER B 1 426 ? -24.688 -7.918 10.039 1 96.94 426 SER B CA 1
ATOM 6910 C C . SER B 1 426 ? -23.5 -8.43 9.234 1 96.94 426 SER B C 1
ATOM 6912 O O . SER B 1 426 ? -23.469 -8.312 8.008 1 96.94 426 SER B O 1
ATOM 6914 N N . GLN B 1 427 ? -22.438 -8.867 9.922 1 98.12 427 GLN B N 1
ATOM 6915 C CA . GLN B 1 427 ? -21.172 -9.344 9.344 1 98.12 427 GLN B CA 1
ATOM 6916 C C . GLN B 1 427 ? -20.438 -8.219 8.625 1 98.12 427 GLN B C 1
ATOM 6918 O O . GLN B 1 427 ? -19.641 -8.477 7.727 1 98.12 427 GLN B O 1
ATOM 6923 N N . ARG B 1 428 ? -20.766 -6.98 9.031 1 98.38 428 ARG B N 1
ATOM 6924 C CA . ARG B 1 428 ? -20.062 -5.82 8.477 1 98.38 428 ARG B CA 1
ATOM 6925 C C . ARG B 1 428 ? -18.719 -5.609 9.172 1 98.38 428 ARG B C 1
ATOM 6927 O O . ARG B 1 428 ? -18.578 -5.887 10.367 1 98.38 428 ARG B O 1
ATOM 6934 N N . ILE B 1 429 ? -17.766 -5.086 8.383 1 98.88 429 ILE B N 1
ATOM 6935 C CA . ILE B 1 429 ? -16.5 -4.648 8.953 1 98.88 429 ILE B CA 1
ATOM 6936 C C . ILE B 1 429 ? -16.703 -3.334 9.703 1 98.88 429 ILE B C 1
ATOM 6938 O O . ILE B 1 429 ? -17.094 -2.328 9.109 1 98.88 429 ILE B O 1
ATOM 6942 N N . ILE B 1 430 ? -16.422 -3.287 10.992 1 98.62 430 ILE B N 1
ATOM 6943 C CA . ILE B 1 430 ? -16.703 -2.07 11.75 1 98.62 430 ILE B CA 1
ATOM 6944 C C . ILE B 1 430 ? -15.383 -1.475 12.25 1 98.62 430 ILE B C 1
ATOM 6946 O O . ILE B 1 430 ? -15.367 -0.38 12.82 1 98.62 430 ILE B O 1
ATOM 6950 N N . GLY B 1 431 ? -14.258 -2.158 12.07 1 98.31 431 GLY B N 1
ATOM 6951 C CA . GLY B 1 431 ? -12.945 -1.676 12.445 1 98.31 431 GLY B CA 1
ATOM 6952 C C . GLY B 1 431 ? -11.828 -2.639 12.086 1 98.31 431 GLY B C 1
ATOM 6953 O O . GLY B 1 431 ? -12.086 -3.732 11.578 1 98.31 431 GLY B O 1
ATOM 6954 N N . GLY B 1 432 ? -10.641 -2.223 12.195 1 98.12 432 GLY B N 1
ATOM 6955 C CA . GLY B 1 432 ? -9.461 -3.045 11.969 1 98.12 432 GLY B CA 1
ATOM 6956 C C . GLY B 1 432 ? -8.188 -2.416 12.5 1 98.12 432 GLY B C 1
ATOM 6957 O O . GLY B 1 432 ? -8.156 -1.227 12.82 1 98.12 432 GLY B O 1
ATOM 6958 N N . SER B 1 433 ? -7.199 -3.246 12.695 1 98 433 SER B N 1
ATOM 6959 C CA . SER B 1 433 ? -5.867 -2.807 13.102 1 98 433 SER B CA 1
ATOM 6960 C C . SER B 1 433 ? -4.781 -3.648 12.438 1 98 433 SER B C 1
ATOM 6962 O O . SER B 1 433 ? -5.012 -4.809 12.086 1 98 433 SER B O 1
ATOM 6964 N N . VAL B 1 434 ? -3.689 -3.053 12.203 1 98.38 434 VAL B N 1
ATOM 6965 C CA . VAL B 1 434 ? -2.539 -3.682 11.562 1 98.38 434 VAL B CA 1
ATOM 6966 C C . VAL B 1 434 ? -1.265 -3.324 12.328 1 98.38 434 VAL B C 1
ATOM 6968 O O . VAL B 1 434 ? -1.059 -2.164 12.695 1 98.38 434 VAL B O 1
ATOM 6971 N N . TYR B 1 435 ? -0.494 -4.238 12.688 1 98.19 435 TYR B N 1
ATOM 6972 C CA . TYR B 1 435 ? 0.894 -4.07 13.102 1 98.19 435 TYR B CA 1
ATOM 6973 C C . TYR B 1 435 ? 1.833 -4.859 12.203 1 98.19 435 TYR B C 1
ATOM 6975 O O . TYR B 1 435 ? 1.698 -6.078 12.07 1 98.19 435 TYR B O 1
ATOM 6983 N N . GLY B 1 436 ? 2.686 -4.18 11.516 1 98.19 436 GLY B N 1
ATOM 6984 C CA . GLY B 1 436 ? 3.604 -4.844 10.602 1 98.19 436 GLY B CA 1
ATOM 6985 C C . GLY B 1 436 ? 3.98 -3.984 9.414 1 98.19 436 GLY B C 1
ATOM 6986 O O . GLY B 1 436 ? 3.725 -2.779 9.398 1 98.19 436 GLY B O 1
ATOM 6987 N N . GLU B 1 437 ? 4.594 -4.645 8.445 1 97.38 437 GLU B N 1
ATOM 6988 C CA . GLU B 1 437 ? 5.027 -3.98 7.223 1 97.38 437 GLU B CA 1
ATOM 6989 C C . GLU B 1 437 ? 3.85 -3.33 6.5 1 97.38 437 GLU B C 1
ATOM 6991 O O . GLU B 1 437 ? 2.791 -3.943 6.352 1 97.38 437 GLU B O 1
ATOM 6996 N N . ALA B 1 438 ? 3.977 -2.08 6.121 1 98 438 ALA B N 1
ATOM 6997 C CA . ALA B 1 438 ? 3.055 -1.343 5.258 1 98 438 ALA B CA 1
ATOM 6998 C C . ALA B 1 438 ? 1.695 -1.17 5.93 1 98 438 ALA B C 1
ATOM 7000 O O . ALA B 1 438 ? 0.667 -1.095 5.254 1 98 438 ALA B O 1
ATOM 7001 N N . ALA B 1 439 ? 1.698 -1.165 7.277 1 98.62 439 ALA B N 1
ATOM 7002 C CA . ALA B 1 439 ? 0.446 -0.986 8.008 1 98.62 439 ALA B CA 1
ATOM 7003 C C . ALA B 1 439 ? -0.268 0.289 7.566 1 98.62 439 ALA B C 1
ATOM 7005 O O . ALA B 1 439 ? -1.494 0.307 7.434 1 98.62 439 ALA B O 1
ATOM 7006 N N . SER B 1 440 ? 0.493 1.333 7.281 1 98.38 440 SER B N 1
ATOM 7007 C CA . SER B 1 440 ? -0.067 2.627 6.902 1 98.38 440 SER B CA 1
ATOM 7008 C C . SER B 1 440 ? -0.787 2.545 5.559 1 98.38 440 SER B C 1
ATOM 7010 O O . SER B 1 440 ? -1.692 3.334 5.285 1 98.38 440 SER B O 1
ATOM 7012 N N . MET B 1 441 ? -0.42 1.599 4.715 1 98.56 441 MET B N 1
ATOM 7013 C CA . MET B 1 441 ? -1.046 1.44 3.406 1 98.56 441 MET B CA 1
ATOM 7014 C C . MET B 1 441 ? -2.242 0.498 3.484 1 98.56 441 MET B C 1
ATOM 7016 O O . MET B 1 441 ? -3.312 0.802 2.957 1 98.56 441 MET B O 1
ATOM 7020 N N . ILE B 1 442 ? -2.064 -0.631 4.23 1 98.75 442 ILE B N 1
ATOM 7021 C CA . ILE B 1 442 ? -3.092 -1.66 4.359 1 98.75 442 ILE B CA 1
ATOM 7022 C C . ILE B 1 442 ? -4.355 -1.056 4.961 1 98.75 442 ILE B C 1
ATOM 7024 O O . ILE B 1 442 ? -5.469 -1.381 4.543 1 98.75 442 ILE B O 1
ATOM 7028 N N . ILE B 1 443 ? -4.195 -0.167 5.895 1 98.88 443 ILE B N 1
ATOM 7029 C CA . ILE B 1 443 ? -5.301 0.322 6.715 1 98.88 443 ILE B CA 1
ATOM 7030 C C . ILE B 1 443 ? -6.297 1.081 5.84 1 98.88 443 ILE B C 1
ATOM 7032 O O . ILE B 1 443 ? -7.473 1.203 6.191 1 98.88 443 ILE B O 1
ATOM 7036 N N . ASN B 1 444 ? -5.824 1.622 4.695 1 98.88 444 ASN B N 1
ATOM 7037 C CA . ASN B 1 444 ? -6.688 2.414 3.824 1 98.88 444 ASN B CA 1
ATOM 7038 C C . ASN B 1 444 ? -7.797 1.564 3.207 1 98.88 444 ASN B C 1
ATOM 7040 O O . ASN B 1 444 ? -8.938 2.018 3.078 1 98.88 444 ASN B O 1
ATOM 7044 N N . GLU B 1 445 ? -7.469 0.354 2.805 1 98.94 445 GLU B N 1
ATOM 7045 C CA . GLU B 1 445 ? -8.508 -0.522 2.283 1 98.94 445 GLU B CA 1
ATOM 7046 C C . GLU B 1 445 ? -9.516 -0.892 3.371 1 98.94 445 GLU B C 1
ATOM 7048 O O . GLU B 1 445 ? -10.719 -0.958 3.113 1 98.94 445 GLU B O 1
ATOM 7053 N N . ILE B 1 446 ? -9.023 -1.151 4.578 1 98.94 446 ILE B N 1
ATOM 7054 C CA . ILE B 1 446 ? -9.914 -1.462 5.691 1 98.94 446 ILE B CA 1
ATOM 7055 C C . ILE B 1 446 ? -10.797 -0.254 5.996 1 98.94 446 ILE B C 1
ATOM 7057 O O . ILE B 1 446 ? -11.984 -0.404 6.293 1 98.94 446 ILE B O 1
ATOM 7061 N N . ALA B 1 447 ? -10.188 0.965 5.902 1 98.94 447 ALA B N 1
ATOM 7062 C CA . ALA B 1 447 ? -10.961 2.189 6.094 1 98.94 447 ALA B CA 1
ATOM 7063 C C . ALA B 1 447 ? -12.102 2.287 5.082 1 98.94 447 ALA B C 1
ATOM 7065 O O . ALA B 1 447 ? -13.219 2.674 5.426 1 98.94 447 ALA B O 1
ATOM 7066 N N . LEU B 1 448 ? -11.812 1.939 3.814 1 98.94 448 LEU B N 1
ATOM 7067 C CA . LEU B 1 448 ? -12.875 1.939 2.812 1 98.94 448 LEU B CA 1
ATOM 7068 C C . LEU B 1 448 ? -13.961 0.934 3.176 1 98.94 448 LEU B C 1
ATOM 7070 O O . LEU B 1 448 ? -15.156 1.234 3.062 1 98.94 448 LEU B O 1
ATOM 7074 N N . ALA B 1 449 ? -13.539 -0.283 3.586 1 98.94 449 ALA B N 1
ATOM 7075 C CA . ALA B 1 449 ? -14.508 -1.308 3.971 1 98.94 449 ALA B CA 1
ATOM 7076 C C . ALA B 1 449 ? -15.445 -0.796 5.062 1 98.94 449 ALA B C 1
ATOM 7078 O O . ALA B 1 449 ? -16.656 -1.007 4.996 1 98.94 449 ALA B O 1
ATOM 7079 N N . VAL B 1 450 ? -14.867 -0.104 6.066 1 98.81 450 VAL B N 1
ATOM 7080 C CA . VAL B 1 450 ? -15.664 0.465 7.152 1 98.81 450 VAL B CA 1
ATOM 7081 C C . VAL B 1 450 ? -16.594 1.54 6.605 1 98.81 450 VAL B C 1
ATOM 7083 O O . VAL B 1 450 ? -17.797 1.541 6.906 1 98.81 450 VAL B O 1
ATOM 7086 N N . ALA B 1 451 ? -16.078 2.432 5.77 1 98.62 451 ALA B N 1
ATOM 7087 C CA . ALA B 1 451 ? -16.812 3.598 5.277 1 98.62 451 ALA B CA 1
ATOM 7088 C C . ALA B 1 451 ? -18.031 3.18 4.457 1 98.62 451 ALA B C 1
ATOM 7090 O O . ALA B 1 451 ? -19.078 3.83 4.508 1 98.62 451 ALA B O 1
ATOM 7091 N N . VAL B 1 452 ? -17.875 2.033 3.729 1 98.25 452 VAL B N 1
ATOM 7092 C CA . VAL B 1 452 ? -18.953 1.658 2.816 1 98.25 452 VAL B CA 1
ATOM 7093 C C . VAL B 1 452 ? -19.734 0.479 3.396 1 98.25 452 VAL B C 1
ATOM 7095 O O . VAL B 1 452 ? -20.531 -0.142 2.699 1 98.25 452 VAL B O 1
ATOM 7098 N N . ASN B 1 453 ? -19.453 0.054 4.609 1 98.06 453 ASN B N 1
ATOM 7099 C CA . ASN B 1 453 ? -20.141 -1.022 5.312 1 98.06 453 ASN B CA 1
ATOM 7100 C C . ASN B 1 453 ? -19.984 -2.355 4.59 1 98.06 453 ASN B C 1
ATOM 7102 O O . ASN B 1 453 ? -20.969 -3.094 4.426 1 98.06 453 ASN B O 1
ATOM 7106 N N . ALA B 1 454 ? -18.797 -2.598 4.07 1 98.69 454 ALA B N 1
ATOM 7107 C CA . ALA B 1 454 ? -18.531 -3.889 3.443 1 98.69 454 ALA B CA 1
ATOM 7108 C C . ALA B 1 454 ? -18.703 -5.031 4.441 1 98.69 454 ALA B C 1
ATOM 7110 O O . ALA B 1 454 ? -18.438 -4.867 5.633 1 98.69 454 ALA B O 1
ATOM 7111 N N . ARG B 1 455 ? -19.156 -6.184 3.934 1 98.19 455 ARG B N 1
ATOM 7112 C CA . ARG B 1 455 ? -19.25 -7.383 4.754 1 98.19 455 ARG B CA 1
ATOM 7113 C C . ARG B 1 455 ? -17.969 -8.203 4.688 1 98.19 455 ARG B C 1
ATOM 7115 O O . ARG B 1 455 ? -17.188 -8.078 3.736 1 98.19 455 ARG B O 1
ATOM 7122 N N . VAL B 1 456 ? -17.75 -9.008 5.695 1 98.44 456 VAL B N 1
ATOM 7123 C CA . VAL B 1 456 ? -16.531 -9.812 5.789 1 98.44 456 VAL B CA 1
ATOM 7124 C C . VAL B 1 456 ? -16.422 -10.727 4.566 1 98.44 456 VAL B C 1
ATOM 7126 O O . VAL B 1 456 ? -15.328 -10.992 4.082 1 98.44 456 VAL B O 1
ATOM 7129 N N . ARG B 1 457 ? -17.484 -11.188 3.986 1 97 457 ARG B N 1
ATOM 7130 C CA . ARG B 1 45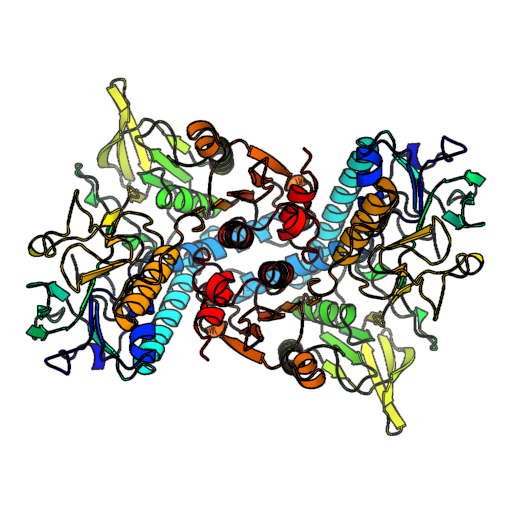7 ? -17.484 -12.047 2.807 1 97 457 ARG B CA 1
ATOM 7131 C C . ARG B 1 457 ? -16.938 -11.305 1.59 1 97 457 ARG B C 1
ATOM 7133 O O . ARG B 1 457 ? -16.266 -11.898 0.743 1 97 457 ARG B O 1
ATOM 7140 N N . ASP B 1 458 ? -17.219 -9.969 1.499 1 97.88 458 ASP B N 1
ATOM 7141 C CA . ASP B 1 458 ? -16.719 -9.156 0.394 1 97.88 458 ASP B CA 1
ATOM 7142 C C . ASP B 1 458 ? -15.188 -9.164 0.366 1 97.88 458 ASP B C 1
ATOM 7144 O O . ASP B 1 458 ? -14.586 -9.242 -0.705 1 97.88 458 ASP B O 1
ATOM 7148 N N . LEU B 1 459 ? -14.602 -9.086 1.562 1 98.56 459 LEU B N 1
ATOM 7149 C CA . LEU B 1 459 ? -13.148 -9.109 1.67 1 98.56 459 LEU B CA 1
ATOM 7150 C C . LEU B 1 459 ? -12.617 -10.531 1.478 1 98.56 459 LEU B C 1
ATOM 7152 O O . LEU B 1 459 ? -11.578 -10.727 0.841 1 98.56 459 LEU B O 1
ATOM 7156 N N . ALA B 1 460 ? -13.32 -11.508 1.991 1 97.94 460 ALA B N 1
ATOM 7157 C CA . ALA B 1 460 ? -12.875 -12.898 1.922 1 97.94 460 ALA B CA 1
ATOM 7158 C C . ALA B 1 460 ? -12.789 -13.375 0.474 1 97.94 460 ALA B C 1
ATOM 7160 O O . ALA B 1 460 ? -11.914 -14.172 0.128 1 97.94 460 ALA B O 1
ATOM 7161 N N . LEU B 1 461 ? -13.625 -12.875 -0.375 1 96.75 461 LEU B N 1
ATOM 7162 C CA . LEU B 1 461 ? -13.727 -13.367 -1.743 1 96.75 461 LEU B CA 1
ATOM 7163 C C . LEU B 1 461 ? -13.031 -12.422 -2.715 1 96.75 461 LEU B C 1
ATOM 7165 O O . LEU B 1 461 ? -13.023 -12.664 -3.924 1 96.75 461 LEU B O 1
ATOM 7169 N N . LEU B 1 462 ? -12.477 -11.359 -2.18 1 98.12 462 LEU B N 1
ATOM 7170 C CA . LEU B 1 462 ? -11.734 -10.438 -3.033 1 98.12 462 LEU B CA 1
ATOM 7171 C C . LEU B 1 462 ? -10.352 -10.992 -3.352 1 98.12 462 LEU B C 1
ATOM 7173 O O . LEU B 1 462 ? -9.609 -11.383 -2.447 1 98.12 462 LEU B O 1
ATOM 7177 N N . ALA B 1 463 ? -9.992 -11.062 -4.637 1 98.19 463 ALA B N 1
ATOM 7178 C CA . ALA B 1 463 ? -8.672 -11.531 -5.059 1 98.19 463 ALA B CA 1
ATOM 7179 C C . ALA B 1 463 ? -7.645 -10.398 -4.992 1 98.19 463 ALA B C 1
ATOM 7181 O O . ALA B 1 463 ? -7.363 -9.75 -6 1 98.19 463 ALA B O 1
ATOM 7182 N N . HIS B 1 464 ? -7.094 -10.219 -3.838 1 98.69 464 HIS B N 1
ATOM 7183 C CA . HIS B 1 464 ? -6.027 -9.227 -3.742 1 98.69 464 HIS B CA 1
ATOM 7184 C C . HIS B 1 464 ? -4.824 -9.633 -4.586 1 98.69 464 HIS B C 1
ATOM 7186 O O . HIS B 1 464 ? -4.449 -10.805 -4.621 1 98.69 464 HIS B O 1
ATOM 7192 N N . ALA B 1 465 ? -4.191 -8.664 -5.199 1 98.5 465 ALA B N 1
ATOM 7193 C CA . ALA B 1 465 ? -3.062 -8.922 -6.094 1 98.5 465 ALA B CA 1
ATOM 7194 C C . ALA B 1 465 ? -1.949 -9.672 -5.371 1 98.5 465 ALA B C 1
ATOM 7196 O O . ALA B 1 465 ? -1.646 -9.383 -4.211 1 98.5 465 ALA B O 1
ATOM 7197 N N . HIS B 1 466 ? -1.31 -10.656 -6.055 1 98.25 466 HIS B N 1
ATOM 7198 C CA . HIS B 1 466 ? -0.232 -11.477 -5.512 1 98.25 466 HIS B CA 1
ATOM 7199 C C . HIS B 1 466 ? 1.08 -11.227 -6.246 1 98.25 466 HIS B C 1
ATOM 7201 O O . HIS B 1 466 ? 1.095 -11.109 -7.473 1 98.25 466 HIS B O 1
ATOM 7207 N N . PRO B 1 467 ? 2.15 -11.172 -5.559 1 97.94 467 PRO B N 1
ATOM 7208 C CA . PRO B 1 467 ? 2.176 -11.102 -4.094 1 97.94 467 PRO B CA 1
ATOM 7209 C C . PRO B 1 467 ? 2.127 -9.664 -3.574 1 97.94 467 PRO B C 1
ATOM 7211 O O . PRO B 1 467 ? 2.918 -8.82 -4.004 1 97.94 467 PRO B O 1
ATOM 7214 N N . THR B 1 468 ? 1.209 -9.336 -2.82 1 98.38 468 THR B N 1
ATOM 7215 C CA . THR B 1 468 ? 1.176 -8.102 -2.053 1 98.38 468 THR B CA 1
ATOM 7216 C C . THR B 1 468 ? 0.757 -8.367 -0.61 1 98.38 468 THR B C 1
ATOM 7218 O O . THR B 1 468 ? 0.132 -9.391 -0.32 1 98.38 468 THR B O 1
ATOM 7221 N N . ILE B 1 469 ? 1.118 -7.465 0.224 1 98.31 469 ILE B N 1
ATOM 7222 C CA . ILE B 1 469 ? 0.808 -7.602 1.643 1 98.31 469 ILE B CA 1
ATOM 7223 C C . ILE B 1 469 ? -0.7 -7.484 1.854 1 98.31 469 ILE B C 1
ATOM 7225 O O . ILE B 1 469 ? -1.217 -7.867 2.906 1 98.31 469 ILE B O 1
ATOM 7229 N N . PHE B 1 470 ? -1.468 -7.027 0.899 1 98.75 470 PHE B N 1
ATO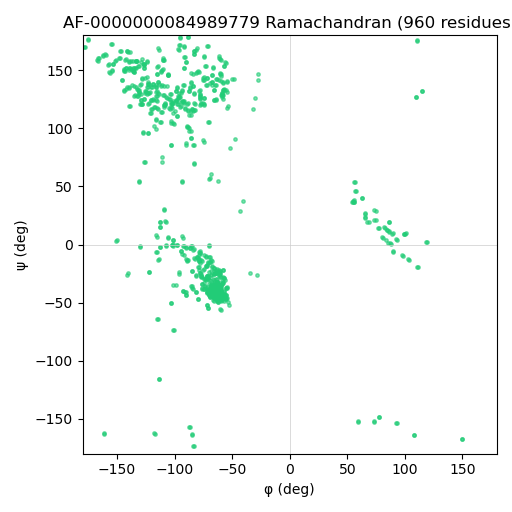M 7230 C CA . PHE B 1 470 ? -2.908 -6.828 1.013 1 98.75 470 PHE B CA 1
ATOM 7231 C C . PHE B 1 470 ? -3.639 -8.164 1.037 1 98.75 470 PHE B C 1
ATOM 7233 O O . PHE B 1 470 ? -4.793 -8.242 1.459 1 98.75 470 PHE B O 1
ATOM 7240 N N . GLU B 1 471 ? -2.951 -9.258 0.582 1 98.5 471 GLU B N 1
ATOM 7241 C CA . GLU B 1 471 ? -3.523 -10.594 0.711 1 98.5 471 GLU B CA 1
ATOM 7242 C C . GLU B 1 471 ? -3.826 -10.922 2.17 1 98.5 471 GLU B C 1
ATOM 7244 O O . GLU B 1 471 ? -4.684 -11.758 2.455 1 98.5 471 GLU B O 1
ATOM 7249 N N . SER B 1 472 ? -3.145 -10.211 3.1 1 98.69 472 SER B N 1
ATOM 7250 C CA . SER B 1 472 ? -3.357 -10.453 4.523 1 98.69 472 SER B CA 1
ATOM 7251 C C . SER B 1 472 ? -4.785 -10.109 4.938 1 98.69 472 SER B C 1
ATOM 7253 O O . SER B 1 472 ? -5.312 -10.672 5.898 1 98.69 472 SER B O 1
ATOM 7255 N N . ILE B 1 473 ? -5.449 -9.211 4.176 1 98.88 473 ILE B N 1
ATOM 7256 C CA . ILE B 1 473 ? -6.816 -8.805 4.488 1 98.88 473 ILE B CA 1
ATOM 7257 C C . ILE B 1 473 ? -7.777 -9.953 4.172 1 98.88 473 ILE B C 1
ATOM 7259 O O . ILE B 1 473 ? -8.578 -10.352 5.02 1 98.88 473 ILE B O 1
ATOM 7263 N N . ASP B 1 474 ? -7.727 -10.516 2.959 1 98.44 474 ASP B N 1
ATOM 7264 C CA . ASP B 1 474 ? -8.648 -11.586 2.613 1 98.44 474 ASP B CA 1
ATOM 7265 C C . ASP B 1 474 ? -8.305 -12.875 3.363 1 98.44 474 ASP B C 1
ATOM 7267 O O . ASP B 1 474 ? -9.195 -13.664 3.686 1 98.44 474 ASP B O 1
ATOM 7271 N N . ARG B 1 475 ? -6.973 -13.07 3.705 1 98.31 475 ARG B N 1
ATOM 7272 C CA . ARG B 1 475 ? -6.582 -14.219 4.512 1 98.31 475 ARG B CA 1
ATOM 7273 C C . ARG B 1 475 ? -7.164 -14.133 5.918 1 98.31 475 ARG B C 1
ATOM 7275 O O . ARG B 1 475 ? -7.5 -15.148 6.523 1 98.31 475 ARG B O 1
ATOM 7282 N N . ALA B 1 476 ? -7.25 -12.891 6.477 1 98.69 476 ALA B N 1
ATOM 7283 C CA . ALA B 1 476 ? -7.918 -12.703 7.762 1 98.69 476 ALA B CA 1
ATOM 7284 C C . ALA B 1 476 ? -9.422 -12.914 7.633 1 98.69 476 ALA B C 1
ATOM 7286 O O . ALA B 1 476 ? -10.023 -13.633 8.43 1 98.69 476 ALA B O 1
ATOM 7287 N N . ALA B 1 477 ? -10.023 -12.375 6.605 1 98.69 477 ALA B N 1
ATOM 7288 C CA . ALA B 1 477 ? -11.477 -12.359 6.434 1 98.69 477 ALA B CA 1
ATOM 7289 C C . ALA B 1 477 ? -12.023 -13.766 6.246 1 98.69 477 ALA B C 1
ATOM 7291 O O . ALA B 1 477 ? -13.094 -14.102 6.77 1 98.69 477 ALA B O 1
ATOM 7292 N N . VAL B 1 478 ? -11.297 -14.617 5.523 1 97.38 478 VAL B N 1
ATOM 7293 C CA . VAL B 1 478 ? -11.797 -15.938 5.168 1 97.38 478 VAL B CA 1
ATOM 7294 C C . VAL B 1 478 ? -11.867 -16.812 6.418 1 97.38 478 VAL B C 1
ATOM 7296 O O . VAL B 1 478 ? -12.547 -17.844 6.422 1 97.38 478 VAL B O 1
ATOM 7299 N N . ARG B 1 479 ? -11.289 -16.375 7.527 1 95.56 479 ARG B N 1
ATOM 7300 C CA . ARG B 1 479 ? -11.258 -17.125 8.781 1 95.56 479 ARG B CA 1
ATOM 7301 C C . ARG B 1 479 ? -12.516 -16.859 9.602 1 95.56 479 ARG B C 1
ATOM 7303 O O . ARG B 1 479 ? -12.711 -17.469 10.656 1 95.56 479 ARG B O 1
ATOM 7310 N N . PHE B 1 480 ? -13.352 -15.977 9.094 1 94.31 480 PHE B N 1
ATOM 7311 C CA . PHE B 1 480 ? -14.578 -15.656 9.812 1 94.31 480 PHE B CA 1
ATOM 7312 C C . PHE B 1 480 ? -15.508 -16.859 9.867 1 94.31 480 PHE B C 1
ATOM 7314 O O . PHE B 1 480 ? -15.711 -17.547 8.859 1 94.31 480 PHE B O 1
ATOM 7321 N N . SER B 1 481 ? -15.883 -17.219 11.039 1 85.81 481 SER B N 1
ATOM 7322 C CA . SER B 1 481 ? -16.891 -18.25 11.281 1 85.81 481 SER B CA 1
ATOM 7323 C C . SER B 1 481 ? -17.859 -17.828 12.375 1 85.81 481 SER B C 1
ATOM 7325 O O . SER B 1 481 ? -17.469 -17.141 13.32 1 85.81 481 SER B O 1
ATOM 7327 N N . LEU B 1 482 ? -19.109 -18.109 12.086 1 70.69 482 LEU B N 1
ATOM 7328 C CA . LEU B 1 482 ? -20.094 -17.828 13.117 1 70.69 482 LEU B CA 1
ATOM 7329 C C . LEU B 1 482 ? -20.219 -18.984 14.094 1 70.69 482 LEU B C 1
ATOM 7331 O O . LEU B 1 482 ? -20.078 -20.141 13.703 1 70.69 482 LEU B O 1
#

Nearest PDB structures (foldseek):
  6uzi-assembly2_D  TM=9.272E-01  e=1.163E-48  Elizabethkingia anophelis NUHP1
  3rnm-assembly2_D  TM=9.224E-01  e=2.381E-47  Homo sapiens
  7kmy-assembly2_D  TM=9.330E-01  e=2.006E-46  Mycobacterium tuberculosis
  4jq9-assembly3_D  TM=9.305E-01  e=1.185E-45  Escherichia coli
  6aon-assembly1_B  TM=9.087E-01  e=5.205E-45  Bordetella pertussis Tohama I

Organism: Thermoproteus tenax (strain ATCC 35583 / DSM 2078 / JCM 9277 / NBRC 100435 / Kra 1) (NCBI:txid768679)